Protein AF-0000000068151350 (afdb_homodimer)

Nearest PDB structures (foldseek):
  1h6d-assembly3_I  TM=7.792E-01  e=6.319E-24  Zymomonas mobilis
  1rye-assembly1_B  TM=7.678E-01  e=3.504E-24  Zymomonas mobilis
  6ktk-assembly1_A  TM=7.685E-01  e=1.442E-23  Paracoccus laeviglucosivorans
  5yab-assembly1_A  TM=7.706E-01  e=2.927E-23  Paracoccus laeviglucosivorans
  1evj-assembly2_B  TM=7.849E-01  e=7.086E-23  Zymomonas mobilis

Foldseek 3Di:
DPLPAFEEEEEDQPPCRLPLVAQPCCVPPVSRHDHQEYEDLQPQLRVLSCVSSVDPHYYHNDLLVVCVPRVGQEYEYDDFQACQLVSLLSNLVSPHAYEYEPLNHFALVSLVSNVVSCVVSVHFYFYPLLLCQFPVLVVLLVCVVVCLAPQFAEKEKEFEAAQQQLLQCLQFPNLACSGQVACLFGVCLSVLLSVCLSNLFFWFWKAKAFAADDFAQNDDDADAFLVPDPCVVPDPHRDDQVVDVVSCSNAVVSCVVVVTHSRGGRHHNNRDHTQWMWMWIATPVNYIYTYIYHRHHQFGWMWMKTHHPWWIKIWTDGDDHPDDDDQWTWIWTATHPCVPHDRIDIDTGGFDDDPNSCSSVSSSCQVRPPPRDDPSPSTGTSLSSSSSSLNSNQHVVNNVPVDMDTSCVSPVVCVPVVNDRPVVVVVVVVVVD/DPLPAFEEEEEDQPPCRLPLVAQPCCVPPVSRHDHQEYEDLQPQLRVLSCVSSVHPHYYHNDLLVVCVPRVGQEYEYDDFQACQLVSLLSCLVSPHAYEYEPLNHFALVSLVSNVVSCVVSVHFYFYPLLLCQFPVLVVLLVCVVVCLAPQFAEKEKEFEAAQQQLLQCLQFPNLACSGQVACLFGVCLSVLLSVCLSNLFFWFWKAKAFAADDFAQNDDDADAFLVPDPCVVPDPHRDDQVVDVVSCSNAVVSCVVVVGHSRGGRHHNNRDHTQWMWMWIATPVNYIYTYIYHRHHQFGFMWMKTHHPWWIKIWTDGDDHPDDDDQWTWIWTATHPCVPHDRIDIDTGGFDDDPSSCSSVSSSCQVRPPPRDDPSPSTGTSLSSSSSSLNSNQHVVNNVPVDMDTSCVSPVVCPPVVNDRPVVVVVVVVVVD

Structure (mmCIF, N/CA/C/O backbone):
data_AF-0000000068151350-model_v1
#
loop_
_entity.id
_entity.type
_entity.pdbx_description
1 polymer Oxidoreductase
#
loop_
_atom_site.group_PDB
_atom_site.id
_atom_site.type_symbol
_atom_site.label_atom_id
_atom_site.label_alt_id
_atom_site.label_comp_id
_atom_site.label_asym_id
_atom_site.label_entity_id
_atom_site.label_seq_id
_atom_site.pdbx_PDB_ins_code
_atom_site.Cartn_x
_atom_site.Cartn_y
_atom_site.Cartn_z
_atom_site.occupancy
_atom_site.B_iso_or_equiv
_atom_site.auth_seq_id
_atom_site.auth_comp_id
_atom_site.auth_asym_id
_atom_site.auth_atom_id
_atom_site.pdbx_PDB_model_num
ATOM 1 N N . MET A 1 1 ? 21.594 43.969 28.047 1 34.5 1 MET A N 1
ATOM 2 C CA . MET A 1 1 ? 21.594 43.25 26.781 1 34.5 1 MET A CA 1
ATOM 3 C C . MET A 1 1 ? 20.219 43.281 26.125 1 34.5 1 MET A C 1
ATOM 5 O O . MET A 1 1 ? 19.203 42.969 26.75 1 34.5 1 MET A O 1
ATOM 9 N N . MET A 1 2 ? 19.781 44.219 25.438 1 43.22 2 MET A N 1
ATOM 10 C CA . MET A 1 2 ? 18.484 44.625 24.906 1 43.22 2 MET A CA 1
ATOM 11 C C . MET A 1 2 ? 17.719 43.406 24.359 1 43.22 2 MET A C 1
ATOM 13 O O . MET A 1 2 ? 18.234 42.688 23.516 1 43.22 2 MET A O 1
ATOM 17 N N . ASP A 1 3 ? 16.938 42.656 25.141 1 55.06 3 ASP A N 1
ATOM 18 C CA . ASP A 1 3 ? 16.297 41.344 25.109 1 55.06 3 ASP A CA 1
ATOM 19 C C . ASP A 1 3 ? 15.5 41.156 23.828 1 55.06 3 ASP A C 1
ATOM 21 O O . ASP A 1 3 ? 14.516 41.875 23.578 1 55.06 3 ASP A O 1
ATOM 25 N N . ASN A 1 4 ? 16.125 41.062 22.641 1 80.5 4 ASN A N 1
ATOM 26 C CA . ASN A 1 4 ? 15.594 41.156 21.297 1 80.5 4 ASN A CA 1
ATOM 27 C C . ASN A 1 4 ? 14.633 40 20.984 1 80.5 4 ASN A C 1
ATOM 29 O O . ASN A 1 4 ? 15.008 39.031 20.312 1 80.5 4 ASN A O 1
ATOM 33 N N . LYS A 1 5 ? 13.398 40.125 21.641 1 93.81 5 LYS A N 1
ATOM 34 C CA . LYS A 1 5 ? 12.344 39.156 21.391 1 93.81 5 LYS A CA 1
ATOM 35 C C . LYS A 1 5 ? 11.727 39.344 20 1 93.81 5 LYS A C 1
ATOM 37 O O . LYS A 1 5 ? 11.586 40.5 19.547 1 93.81 5 LYS A O 1
ATOM 42 N N . ARG A 1 6 ? 11.438 38.312 19.438 1 96.31 6 ARG A N 1
ATOM 43 C CA . ARG A 1 6 ? 10.703 38.375 18.172 1 96.31 6 ARG A CA 1
ATOM 44 C C . ARG A 1 6 ? 9.242 38.75 18.406 1 96.31 6 ARG A C 1
ATOM 46 O O . ARG A 1 6 ? 8.516 38.031 19.094 1 96.31 6 ARG A O 1
ATOM 53 N N . ARG A 1 7 ? 8.82 39.906 17.906 1 98 7 ARG A N 1
ATOM 54 C CA . ARG A 1 7 ? 7.434 40.344 18.031 1 98 7 ARG A CA 1
ATOM 55 C C . ARG A 1 7 ? 6.539 39.656 17.016 1 98 7 ARG A C 1
ATOM 57 O O . ARG A 1 7 ? 6.699 39.812 15.805 1 98 7 ARG A O 1
ATOM 64 N N . PHE A 1 8 ? 5.574 38.812 17.562 1 98.5 8 PHE A N 1
ATOM 65 C CA . PHE A 1 8 ? 4.773 38.094 16.594 1 98.5 8 PHE A CA 1
ATOM 66 C C . PHE A 1 8 ? 3.287 38.344 16.797 1 98.5 8 PHE A C 1
ATOM 68 O O . PHE A 1 8 ? 2.863 38.688 17.906 1 98.5 8 PHE A O 1
ATOM 75 N N . ALA A 1 9 ? 2.48 38.25 15.719 1 98.88 9 ALA A N 1
ATOM 76 C CA . ALA A 1 9 ? 1.021 38.281 15.727 1 98.88 9 ALA A CA 1
ATOM 77 C C . ALA A 1 9 ? 0.454 36.906 15.414 1 98.88 9 ALA A C 1
ATOM 79 O O . ALA A 1 9 ? 1.006 36.156 14.586 1 98.88 9 ALA A O 1
ATOM 80 N N . LEU A 1 10 ? -0.615 36.562 16.094 1 98.81 10 LEU A N 1
ATOM 81 C CA . LEU A 1 10 ? -1.312 35.312 15.906 1 98.81 10 LEU A CA 1
ATOM 82 C C . LEU A 1 10 ? -2.615 35.5 15.141 1 98.81 10 LEU A C 1
ATOM 84 O O . LEU A 1 10 ? -3.48 36.281 15.578 1 98.81 10 LEU A O 1
ATOM 88 N N . VAL A 1 11 ? -2.709 34.875 13.984 1 98.88 11 VAL A N 1
ATOM 89 C CA . VAL A 1 11 ? -3.926 34.969 13.188 1 98.88 11 VAL A CA 1
ATOM 90 C C . VAL A 1 11 ? -4.664 33.625 13.195 1 98.88 11 VAL A C 1
ATOM 92 O O . VAL A 1 11 ? -4.188 32.656 12.617 1 98.88 11 VAL A O 1
ATOM 95 N N . GLY A 1 12 ? -5.855 33.625 13.695 1 98.56 12 GLY A N 1
ATOM 96 C CA . GLY A 1 12 ? -6.617 32.406 13.906 1 98.56 12 GLY A CA 1
ATOM 97 C C . GLY A 1 12 ? -6.469 31.828 15.305 1 98.56 12 GLY A C 1
ATOM 98 O O . GLY A 1 12 ? -5.363 31.5 15.727 1 98.56 12 GLY A O 1
ATOM 99 N N . THR A 1 13 ? -7.609 31.75 15.984 1 98.06 13 THR A N 1
ATOM 100 C CA . THR A 1 13 ? -7.57 31.344 17.375 1 98.06 13 THR A CA 1
ATOM 101 C C . THR A 1 13 ? -8.438 30.109 17.609 1 98.06 13 THR A C 1
ATOM 103 O O . THR A 1 13 ? -9.18 30.031 18.594 1 98.06 13 THR A 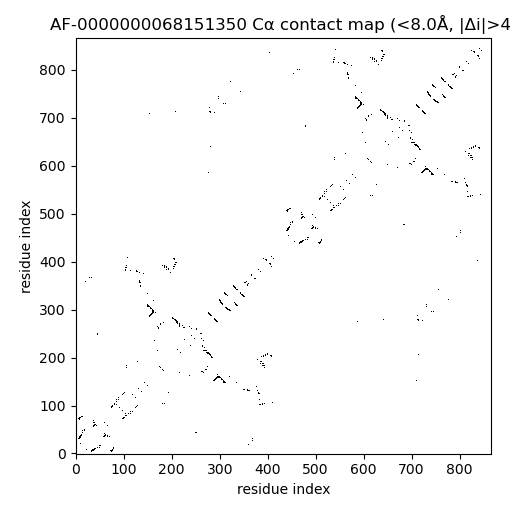O 1
ATOM 106 N N . GLY A 1 14 ? -8.445 29.203 16.562 1 96.62 14 GLY A N 1
ATOM 107 C CA . GLY A 1 14 ? -8.938 27.859 16.828 1 96.62 14 GLY A CA 1
ATOM 108 C C . GLY A 1 14 ? -8.031 27.062 17.75 1 96.62 14 GLY A C 1
ATOM 109 O O . GLY A 1 14 ? -7.242 27.641 18.5 1 96.62 14 GLY A O 1
ATOM 110 N N . ASN A 1 15 ? -8.234 25.797 17.75 1 94.81 15 ASN A N 1
ATOM 111 C CA . ASN A 1 15 ? -7.488 24.922 18.656 1 94.81 15 ASN A CA 1
ATOM 112 C C . ASN A 1 15 ? -5.98 25.109 18.5 1 94.81 15 ASN A C 1
ATOM 114 O O . ASN A 1 15 ? -5.277 25.344 19.484 1 94.81 15 ASN A O 1
ATOM 118 N N . ARG A 1 16 ? -5.449 25.078 17.344 1 95.19 16 ARG A N 1
ATOM 119 C CA . ARG A 1 16 ? -4.02 25.172 17.078 1 95.19 16 ARG A CA 1
ATOM 120 C C . ARG A 1 16 ? -3.467 26.531 17.469 1 95.19 16 ARG A C 1
ATOM 122 O O . ARG A 1 16 ? -2.387 26.625 18.047 1 95.19 16 ARG A O 1
ATOM 129 N N . GLY A 1 17 ? -4.137 27.578 17.078 1 98 17 GLY A N 1
ATOM 130 C CA . GLY A 1 17 ? -3.701 28.922 17.422 1 98 17 GLY A CA 1
ATOM 131 C C . GLY A 1 17 ? -3.648 29.172 18.922 1 98 17 GLY A C 1
ATOM 132 O O . GLY A 1 17 ? -2.674 29.719 19.438 1 98 17 GLY A O 1
ATOM 133 N N . THR A 1 18 ? -4.629 28.672 19.625 1 98.31 18 THR A N 1
ATOM 134 C CA . THR A 1 18 ? -4.762 28.922 21.062 1 98.31 18 THR A CA 1
ATOM 135 C C . THR A 1 18 ? -3.75 28.094 21.844 1 98.31 18 THR A C 1
ATOM 137 O O . THR A 1 18 ? -3.152 28.578 22.797 1 98.31 18 THR A O 1
ATOM 140 N N . THR A 1 19 ? -3.529 26.891 21.375 1 97 19 THR A N 1
ATOM 141 C CA . THR A 1 19 ? -2.697 25.984 22.156 1 97 19 THR A CA 1
ATOM 142 C C . THR A 1 19 ? -1.248 26.031 21.672 1 97 19 THR A C 1
ATOM 144 O O . THR A 1 19 ? -0.438 26.797 22.203 1 97 19 THR A O 1
ATOM 147 N N . MET A 1 20 ? -0.954 25.5 20.547 1 96.38 20 MET A N 1
ATOM 148 C CA . MET A 1 20 ? 0.39 25.297 20.016 1 96.38 20 MET A CA 1
ATOM 149 C C . MET A 1 20 ? 1.11 26.625 19.828 1 96.38 20 MET A C 1
ATOM 151 O O . MET A 1 20 ? 2.252 26.781 20.266 1 96.38 20 MET A O 1
ATOM 155 N N . TRP A 1 21 ? 0.47 27.609 19.266 1 97.94 21 TRP A N 1
ATOM 156 C CA . TRP A 1 21 ? 1.151 28.828 18.844 1 97.94 21 TRP A CA 1
ATOM 157 C C . TRP A 1 21 ? 0.816 29.984 19.781 1 97.94 21 TRP A C 1
ATOM 159 O O . TRP A 1 21 ? 1.338 31.094 19.625 1 97.94 21 TRP A O 1
ATOM 169 N N . GLY A 1 22 ? -0.105 29.734 20.734 1 98.06 22 GLY A N 1
ATOM 170 C CA . GLY A 1 22 ? -0.43 30.719 21.766 1 98.06 22 GLY A CA 1
ATOM 171 C C . GLY A 1 22 ? 0.112 30.359 23.141 1 98.06 22 GLY A C 1
ATOM 172 O O . GLY A 1 22 ? 1.216 30.766 23.5 1 98.06 22 GLY A O 1
ATOM 173 N N . ARG A 1 23 ? -0.713 29.547 23.828 1 97.5 23 ARG A N 1
ATOM 174 C CA . ARG A 1 23 ? -0.45 29.219 25.219 1 97.5 23 ARG A CA 1
ATOM 175 C C . ARG A 1 23 ? 0.895 28.5 25.359 1 97.5 23 ARG A C 1
ATOM 177 O O . ARG A 1 23 ? 1.731 28.922 26.172 1 97.5 23 ARG A O 1
ATOM 184 N N . ASP A 1 24 ? 1.111 27.5 24.594 1 96.25 24 ASP A N 1
ATOM 185 C CA . ASP A 1 24 ? 2.309 26.672 24.734 1 96.25 24 ASP A CA 1
ATOM 186 C C . ASP A 1 24 ? 3.557 27.438 24.297 1 96.25 24 ASP A C 1
ATOM 188 O O . ASP A 1 24 ? 4.605 27.328 24.938 1 96.25 24 ASP A O 1
ATOM 192 N N . LEU A 1 25 ? 3.482 28.219 23.219 1 96.75 25 LEU A N 1
ATOM 193 C CA . LEU A 1 25 ? 4.617 29.016 22.75 1 96.75 25 LEU A CA 1
ATOM 194 C C . LEU A 1 25 ? 5.023 30.047 23.781 1 96.75 25 LEU A C 1
ATOM 196 O O . LEU A 1 25 ? 6.203 30.172 24.125 1 96.75 25 LEU A O 1
ATOM 200 N N . LEU A 1 26 ? 4.078 30.781 24.312 1 96.69 26 LEU A N 1
ATOM 201 C CA . LEU A 1 26 ? 4.383 31.828 25.297 1 96.69 26 LEU A CA 1
ATOM 202 C C . LEU A 1 26 ? 4.938 31.219 26.578 1 96.69 26 LEU A C 1
ATOM 204 O O . LEU A 1 26 ? 5.816 31.812 27.219 1 96.69 26 LEU A O 1
ATOM 208 N N . ALA A 1 27 ? 4.434 30.109 26.922 1 94.62 27 ALA A N 1
ATOM 209 C CA . ALA A 1 27 ? 4.879 29.453 28.156 1 94.62 27 ALA A CA 1
ATOM 210 C C . ALA A 1 27 ? 6.32 28.969 28.031 1 94.62 27 ALA A C 1
ATOM 212 O O . ALA A 1 27 ? 7.113 29.109 28.953 1 94.62 27 ALA A O 1
ATOM 213 N N . GLY A 1 28 ? 6.656 28.469 26.953 1 93.69 28 GLY A N 1
ATOM 214 C CA . GLY A 1 28 ? 7.941 27.797 26.828 1 93.69 28 GLY A CA 1
ATOM 215 C C . GLY A 1 28 ? 9.023 28.703 26.25 1 93.69 28 GLY A C 1
ATOM 216 O O . GLY A 1 28 ? 10.211 28.484 26.5 1 93.69 28 GLY A O 1
ATOM 217 N N . TRP A 1 29 ? 8.648 29.703 25.516 1 95.62 29 TRP A N 1
ATOM 218 C CA . TRP A 1 29 ? 9.625 30.516 24.797 1 95.62 29 TRP A CA 1
ATOM 219 C C . TRP A 1 29 ? 9.461 32 25.125 1 95.62 29 TRP A C 1
ATOM 221 O O . TRP A 1 29 ? 9.711 32.875 24.281 1 95.62 29 TRP A O 1
ATOM 231 N N . ARG A 1 30 ? 9.117 32.344 26.266 1 92.38 30 ARG A N 1
ATOM 232 C CA . ARG A 1 30 ? 8.781 33.688 26.719 1 92.38 30 ARG A CA 1
ATOM 233 C C . ARG A 1 30 ? 9.961 34.625 26.531 1 92.38 30 ARG A C 1
ATOM 235 O O . ARG A 1 30 ? 9.773 35.812 26.297 1 92.38 30 ARG A O 1
ATOM 242 N N . GLY A 1 31 ? 11.102 34.094 26.641 1 94.62 31 GLY A N 1
ATOM 243 C CA . GLY A 1 31 ? 12.281 34.938 26.516 1 94.62 31 GLY A CA 1
ATOM 244 C C . GLY A 1 31 ? 12.641 35.219 25.062 1 94.62 31 GLY A C 1
ATOM 245 O O . GLY A 1 31 ? 13.453 36.125 24.781 1 94.62 31 GLY A O 1
ATOM 246 N N . LEU A 1 32 ? 11.938 34.562 24.141 1 96.06 32 LEU A N 1
ATOM 247 C CA . LEU A 1 32 ? 12.359 34.656 22.75 1 96.06 32 LEU A CA 1
ATOM 248 C C . LEU A 1 32 ? 11.281 35.312 21.891 1 96.06 32 LEU A C 1
ATOM 250 O O . LEU A 1 32 ? 11.562 35.781 20.781 1 96.06 32 LEU A O 1
ATOM 254 N N . VAL A 1 33 ? 10.039 35.344 22.453 1 97.25 33 VAL A N 1
ATOM 255 C CA . VAL A 1 33 ? 8.953 35.875 21.625 1 97.25 33 VAL A CA 1
ATOM 256 C C . VAL A 1 33 ? 8.078 36.812 22.453 1 97.25 33 VAL A C 1
ATOM 258 O O . VAL A 1 33 ? 8.078 36.75 23.688 1 97.25 33 VAL A O 1
ATOM 261 N N . ASP A 1 34 ? 7.395 37.688 21.766 1 97.31 34 ASP A N 1
ATOM 262 C CA . ASP A 1 34 ? 6.41 38.594 22.328 1 97.31 34 ASP A CA 1
ATOM 263 C C . ASP A 1 34 ? 5.148 38.656 21.469 1 97.31 34 ASP A C 1
ATOM 265 O O . ASP A 1 34 ? 5.199 39.094 20.312 1 97.31 34 ASP A O 1
ATOM 269 N N . LEU A 1 35 ? 4.047 38.156 22.031 1 98.44 35 LEU A N 1
ATOM 270 C CA . LEU A 1 35 ? 2.775 38.219 21.312 1 98.44 35 LEU A CA 1
ATOM 271 C C . LEU A 1 35 ? 2.205 39.625 21.359 1 98.44 35 LEU A C 1
ATOM 273 O O . LEU A 1 35 ? 1.771 40.094 22.406 1 98.44 35 LEU A O 1
ATOM 277 N N . VAL A 1 36 ? 2.096 40.25 20.156 1 98.25 36 VAL A N 1
ATOM 278 C CA . VAL A 1 36 ? 1.796 41.656 20.156 1 98.25 36 VAL A CA 1
ATOM 279 C C . VAL A 1 36 ? 0.382 41.906 19.641 1 98.25 36 VAL A C 1
ATOM 281 O O . VAL A 1 36 ? -0.171 43 19.797 1 98.25 36 VAL A O 1
ATOM 284 N N . ALA A 1 37 ? -0.208 40.844 19.031 1 98.75 37 ALA A N 1
ATOM 285 C CA . ALA A 1 37 ? -1.566 40.969 18.516 1 98.75 37 ALA A CA 1
ATOM 286 C C . ALA A 1 37 ? -2.193 39.625 18.234 1 98.75 37 ALA A C 1
ATOM 288 O O . ALA A 1 37 ? -1.488 38.656 17.906 1 98.75 37 ALA A O 1
ATOM 289 N N . ILE A 1 38 ? -3.482 39.562 18.406 1 98.75 38 ILE A N 1
ATOM 290 C CA . ILE A 1 38 ? -4.309 38.438 18 1 98.75 38 ILE A CA 1
ATOM 291 C C . ILE A 1 38 ? -5.363 38.875 17 1 98.75 38 ILE A C 1
ATOM 293 O O . ILE A 1 38 ? -6.02 39.906 17.188 1 98.75 38 ILE A O 1
ATOM 297 N N . ALA A 1 39 ? -5.453 38.188 15.922 1 98.62 39 ALA A N 1
ATOM 298 C CA . ALA A 1 39 ? -6.492 38.5 14.945 1 98.62 39 ALA A CA 1
ATOM 299 C C . ALA A 1 39 ? -7.402 37.312 14.711 1 98.62 39 ALA A C 1
ATOM 301 O O . ALA A 1 39 ? -6.926 36.188 14.547 1 98.62 39 ALA A O 1
ATOM 302 N N . ASP A 1 40 ? -8.68 37.5 14.758 1 98.25 40 ASP A N 1
ATOM 303 C CA . ASP A 1 40 ? -9.711 36.5 14.461 1 98.25 40 ASP A CA 1
ATOM 304 C C . ASP A 1 40 ? -11.008 37.188 14.008 1 98.25 40 ASP A C 1
ATOM 306 O O . ASP A 1 40 ? -11.352 38.25 14.492 1 98.25 40 ASP A O 1
ATOM 310 N N . THR A 1 41 ? -11.711 36.469 13.055 1 97.44 41 THR A N 1
ATOM 311 C CA . THR A 1 41 ? -12.953 37.062 12.562 1 97.44 41 THR A CA 1
ATOM 312 C C . THR A 1 41 ? -14.07 36.906 13.594 1 97.44 41 THR A C 1
ATOM 314 O O . THR A 1 41 ? -15.102 37.562 13.508 1 97.44 41 THR A O 1
ATOM 317 N N . ASN A 1 42 ? -13.93 35.969 14.516 1 98.19 42 ASN A N 1
ATOM 318 C CA . ASN A 1 42 ? -14.852 35.781 15.625 1 98.19 42 ASN A CA 1
ATOM 319 C C . ASN A 1 42 ? -14.328 36.406 16.906 1 98.19 42 ASN A C 1
ATOM 321 O O . ASN A 1 42 ? -13.484 35.844 17.594 1 98.19 42 ASN A O 1
ATOM 325 N N . ALA A 1 43 ? -14.883 37.531 17.281 1 97.12 43 ALA A N 1
ATOM 326 C CA . ALA A 1 43 ? -14.383 38.312 18.406 1 97.12 43 ALA A CA 1
ATOM 327 C C . ALA A 1 43 ? -14.492 37.562 19.703 1 97.12 43 ALA A C 1
ATOM 329 O O . ALA A 1 43 ? -13.625 37.656 20.578 1 97.12 43 ALA A O 1
ATOM 330 N N . LEU A 1 44 ? -15.586 36.844 19.828 1 98.25 44 LEU A N 1
ATOM 331 C CA . LEU A 1 44 ? -15.781 36.094 21.062 1 98.25 44 LEU A CA 1
ATOM 332 C C . LEU A 1 44 ? -14.758 34.969 21.172 1 98.25 44 LEU A C 1
ATOM 334 O O . LEU A 1 44 ? -14.211 34.719 22.25 1 98.25 44 LEU A O 1
ATOM 338 N N . ARG A 1 45 ? -14.469 34.25 20.109 1 98.38 45 ARG A N 1
ATOM 339 C CA . ARG A 1 45 ? -13.445 33.188 20.109 1 98.38 45 ARG A CA 1
ATOM 340 C C . ARG A 1 45 ? -12.07 33.781 20.422 1 98.38 45 ARG A C 1
ATOM 342 O O . ARG A 1 45 ? -11.305 33.188 21.188 1 98.38 45 ARG A O 1
ATOM 349 N N . ALA A 1 46 ? -11.781 34.906 19.844 1 98.5 46 ALA A N 1
ATOM 350 C CA . ALA A 1 46 ? -10.508 35.562 20.078 1 98.5 46 ALA A CA 1
ATOM 351 C C . ALA A 1 46 ? -10.336 35.938 21.562 1 98.5 46 ALA A C 1
ATOM 353 O O . ALA A 1 46 ? -9.258 35.781 22.125 1 98.5 46 ALA A O 1
ATOM 354 N N . GLU A 1 47 ? -11.391 36.406 22.109 1 98.25 47 GLU A N 1
ATOM 355 C CA . GLU A 1 47 ? -11.344 36.781 23.516 1 98.25 47 GLU A CA 1
ATOM 356 C C . GLU A 1 47 ? -11.141 35.562 24.422 1 98.25 47 GLU A C 1
ATOM 358 O O . GLU A 1 47 ? -10.414 35.656 25.406 1 98.25 47 GLU A O 1
ATOM 363 N N . ARG A 1 48 ? -11.914 34.531 24.141 1 98.38 48 ARG A N 1
ATOM 364 C CA . ARG A 1 48 ? -11.742 33.312 24.891 1 98.38 48 ARG A CA 1
ATOM 365 C C . ARG A 1 48 ? -10.312 32.781 24.766 1 98.38 48 ARG A C 1
ATOM 367 O O . ARG A 1 48 ? -9.719 32.344 25.766 1 98.38 48 ARG A O 1
ATOM 374 N N . ALA A 1 49 ? -9.781 32.844 23.547 1 98.5 49 ALA A N 1
ATOM 375 C CA . ALA A 1 49 ? -8.414 32.406 23.297 1 98.5 49 ALA A CA 1
ATOM 376 C C . ALA A 1 49 ? -7.414 33.281 24.062 1 98.5 49 ALA A C 1
ATOM 378 O O . ALA A 1 49 ? -6.469 32.75 24.656 1 98.5 49 ALA A O 1
ATOM 379 N N . ARG A 1 50 ? -7.586 34.562 24 1 98.5 50 ARG A N 1
ATOM 380 C CA . ARG A 1 50 ? -6.711 35.469 24.703 1 98.5 50 ARG A CA 1
ATOM 381 C C . ARG A 1 50 ? -6.621 35.125 26.188 1 98.5 50 ARG A C 1
ATOM 383 O O . ARG A 1 50 ? -5.535 35.125 26.766 1 98.5 50 ARG A O 1
ATOM 390 N N . THR A 1 51 ? -7.762 34.812 26.781 1 98.06 51 THR A N 1
ATOM 391 C CA . THR A 1 51 ? -7.824 34.438 28.188 1 98.06 51 THR A CA 1
ATOM 392 C C . THR A 1 51 ? -7.047 33.125 28.422 1 98.06 51 THR A C 1
ATOM 394 O O . THR A 1 51 ? -6.266 33.031 29.375 1 98.06 51 THR A O 1
ATOM 397 N N . MET A 1 52 ? -7.215 32.25 27.578 1 97.94 52 MET A N 1
ATOM 398 C CA . MET A 1 52 ? -6.562 30.938 27.734 1 97.94 52 MET A CA 1
ATOM 399 C C . MET A 1 52 ? -5.059 31.062 27.516 1 97.94 52 MET A C 1
ATOM 401 O O . MET A 1 52 ? -4.277 30.328 28.141 1 97.94 52 MET A O 1
ATOM 405 N N . ILE A 1 53 ? -4.66 31.953 26.609 1 98.06 53 ILE A N 1
ATOM 406 C CA . ILE A 1 53 ? -3.248 32.188 26.312 1 98.06 53 ILE A CA 1
ATOM 407 C C . ILE A 1 53 ? -2.609 33 27.438 1 98.06 53 ILE A C 1
ATOM 409 O O . ILE A 1 53 ? -1.384 33 27.578 1 98.06 53 ILE A O 1
ATOM 413 N N . ALA A 1 54 ? -3.393 33.625 28.297 1 96.88 54 ALA A N 1
ATOM 414 C CA . ALA A 1 54 ? -2.961 34.469 29.406 1 96.88 54 ALA A CA 1
ATOM 415 C C . ALA A 1 54 ? -2.115 35.656 28.891 1 96.88 54 ALA A C 1
ATOM 417 O O . ALA A 1 54 ? -0.997 35.844 29.375 1 96.88 54 ALA A O 1
ATOM 418 N N . THR A 1 55 ? -2.686 36.375 27.984 1 97.56 55 THR A N 1
ATOM 419 C CA . THR A 1 55 ? -2.014 37.531 27.391 1 97.56 55 THR A CA 1
ATOM 420 C C . THR A 1 55 ? -2.947 38.719 27.344 1 97.56 55 THR A C 1
ATOM 422 O O . THR A 1 55 ? -4.164 38.594 27.453 1 97.56 55 THR A O 1
ATOM 425 N N . ASN A 1 56 ? -2.355 39.875 27.266 1 97.12 56 ASN A N 1
ATOM 426 C CA . ASN A 1 56 ? -3.123 41.094 27.109 1 97.12 56 ASN A CA 1
ATOM 427 C C . ASN A 1 56 ? -2.99 41.656 25.688 1 97.12 56 ASN A C 1
ATOM 429 O O . ASN A 1 56 ? -3.363 42.812 25.438 1 97.12 56 ASN A O 1
ATOM 433 N N . ALA A 1 57 ? -2.438 40.875 24.828 1 98.06 57 ALA A N 1
ATOM 434 C CA . ALA A 1 57 ? -2.295 41.312 23.438 1 98.06 57 ALA A CA 1
ATOM 435 C C . ALA A 1 57 ? -3.637 41.781 22.875 1 98.06 57 ALA A C 1
ATOM 437 O O . ALA A 1 57 ? -4.668 41.156 23.125 1 98.06 57 ALA A O 1
ATOM 438 N N . PRO A 1 58 ? -3.666 42.906 22.172 1 98.44 58 PRO A N 1
ATOM 439 C CA . PRO A 1 58 ? -4.93 43.375 21.609 1 98.44 58 PRO A CA 1
ATOM 440 C C . PRO A 1 58 ? -5.508 42.438 20.562 1 98.44 58 PRO A C 1
ATOM 442 O O . PRO A 1 58 ? -4.754 41.75 19.844 1 98.44 58 PRO A O 1
ATOM 445 N N . VAL A 1 59 ? -6.859 42.438 20.484 1 98.38 59 VAL A N 1
ATOM 446 C CA . VAL A 1 59 ? -7.59 41.594 19.531 1 98.38 59 VAL A CA 1
ATOM 447 C C . VAL A 1 59 ? -8.062 42.438 18.359 1 98.38 59 VAL A C 1
ATOM 449 O O . VAL A 1 59 ? -8.555 43.562 18.547 1 98.38 59 VAL A O 1
ATOM 452 N N . TYR A 1 60 ? -7.844 41.938 17.172 1 98.44 60 TYR A N 1
ATOM 453 C CA . TYR A 1 60 ? -8.266 42.594 15.945 1 98.44 60 TYR A CA 1
ATOM 454 C C . TYR A 1 60 ? -9.234 41.719 15.164 1 98.44 60 TYR A C 1
ATOM 456 O O . TYR A 1 60 ? -9.055 40.5 15.094 1 98.44 60 TYR A O 1
ATOM 464 N N . GLY A 1 61 ? -10.266 42.281 14.516 1 96.88 61 GLY A N 1
ATOM 465 C CA . GLY A 1 61 ? -11.164 41.562 13.625 1 96.88 61 GLY A CA 1
ATOM 466 C C . GLY A 1 61 ? -10.695 41.562 12.188 1 96.88 61 GLY A C 1
ATOM 467 O O . GLY A 1 61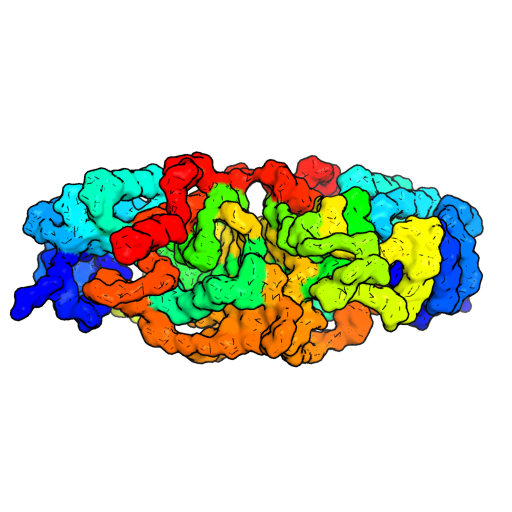 ? -11.234 40.812 11.359 1 96.88 61 GLY A O 1
ATOM 468 N N . ASN A 1 62 ? -9.672 42.344 12.031 1 94.31 62 ASN A N 1
ATOM 469 C CA . ASN A 1 62 ? -9.156 42.594 10.688 1 94.31 62 ASN A CA 1
ATOM 470 C C . ASN A 1 62 ? -7.637 42.469 10.633 1 94.31 62 ASN A C 1
ATOM 472 O O . ASN A 1 62 ? -6.93 43.156 11.375 1 94.31 62 ASN A O 1
ATOM 476 N N . VAL A 1 63 ? -7.168 41.656 9.688 1 98.12 63 VAL A N 1
ATOM 477 C CA . VAL A 1 63 ? -5.738 41.375 9.602 1 98.12 63 VAL A CA 1
ATOM 478 C C . VAL A 1 63 ? -4.992 42.625 9.141 1 98.12 63 VAL A C 1
ATOM 480 O O . VAL A 1 63 ? -3.91 42.906 9.648 1 98.12 63 VAL A O 1
ATOM 483 N N . ASP A 1 64 ? -5.531 43.375 8.203 1 97.94 64 ASP A N 1
ATOM 484 C CA . ASP A 1 64 ? -4.867 44.562 7.672 1 97.94 64 ASP A CA 1
ATOM 485 C C . ASP A 1 64 ? -4.68 45.594 8.758 1 97.94 64 ASP A C 1
ATOM 487 O O . ASP A 1 64 ? -3.619 46.219 8.852 1 97.94 64 ASP A O 1
ATOM 491 N N . ALA A 1 65 ? -5.742 45.812 9.516 1 98.19 65 ALA A N 1
ATOM 492 C CA . ALA A 1 65 ? -5.645 46.75 10.617 1 98.19 65 ALA A CA 1
ATOM 493 C C . ALA A 1 65 ? -4.574 46.312 11.617 1 98.19 65 ALA A C 1
ATOM 495 O O . ALA A 1 65 ? -3.795 47.156 12.094 1 98.19 65 ALA A O 1
ATOM 496 N N . MET A 1 66 ? -4.594 45.062 11.922 1 98.62 66 MET A N 1
ATOM 497 C CA . MET A 1 66 ? -3.6 44.5 12.844 1 98.62 66 MET A CA 1
ATOM 498 C C . MET A 1 66 ? -2.186 44.75 12.32 1 98.62 66 MET A C 1
ATOM 500 O O . MET A 1 66 ? -1.32 45.219 13.062 1 98.62 66 MET A O 1
ATOM 504 N N . LEU A 1 67 ? -1.891 44.469 11.055 1 98.75 67 LEU A N 1
ATOM 505 C CA . LEU A 1 67 ? -0.568 44.594 10.453 1 98.75 67 LEU A CA 1
ATOM 506 C C . LEU A 1 67 ? -0.119 46.062 10.438 1 98.75 67 LEU A C 1
ATOM 508 O O . LEU A 1 67 ? 1.036 46.375 10.758 1 98.75 67 LEU A O 1
ATOM 512 N N . ALA A 1 68 ? -1.009 46.938 10.078 1 98.19 68 ALA A N 1
ATOM 513 C CA . ALA A 1 68 ? -0.689 48.344 9.977 1 98.19 68 ALA A CA 1
ATOM 514 C C . ALA A 1 68 ? -0.341 48.938 11.344 1 98.19 68 ALA A C 1
ATOM 516 O O . ALA A 1 68 ? 0.574 49.75 11.461 1 98.19 68 ALA A O 1
ATOM 517 N N . GLU A 1 69 ? -1.038 48.531 12.312 1 98.31 69 GLU A N 1
ATOM 518 C CA . GLU A 1 69 ? -0.902 49.125 13.633 1 98.31 69 GLU A CA 1
ATOM 519 C C . GLU A 1 69 ? 0.276 48.531 14.398 1 98.31 69 GLU A C 1
ATOM 521 O O . GLU A 1 69 ? 1.014 49.25 15.078 1 98.31 69 GLU A O 1
ATOM 526 N N . THR A 1 70 ? 0.434 47.25 14.305 1 98.25 70 THR A N 1
ATOM 527 C CA . THR A 1 70 ? 1.374 46.562 15.195 1 98.25 70 THR A CA 1
ATOM 528 C C . THR A 1 70 ? 2.695 46.312 14.484 1 98.25 70 THR A C 1
ATOM 530 O O . THR A 1 70 ? 3.73 46.125 15.133 1 98.25 70 THR A O 1
ATOM 533 N N . ARG A 1 71 ? 2.752 46.188 13.148 1 98.12 71 ARG A N 1
ATOM 534 C CA . ARG A 1 71 ? 3.938 45.938 12.336 1 98.12 71 ARG A CA 1
ATOM 535 C C . ARG A 1 71 ? 4.785 44.844 12.945 1 98.12 71 ARG A C 1
ATOM 537 O O . ARG A 1 71 ? 5.969 45.031 13.234 1 98.12 71 ARG A O 1
ATOM 544 N N . PRO A 1 72 ? 4.242 43.656 13.133 1 98.62 72 PRO A N 1
ATOM 545 C CA . PRO A 1 72 ? 4.988 42.562 13.75 1 98.62 72 PRO A CA 1
ATOM 546 C C . PRO A 1 72 ? 6.148 42.094 12.875 1 98.62 72 PRO A C 1
ATOM 548 O O . PRO A 1 72 ? 6.156 42.312 11.672 1 98.62 72 PRO A O 1
ATOM 551 N N . ASP A 1 73 ? 7.172 41.406 13.539 1 98.06 73 ASP A N 1
ATOM 552 C CA . ASP A 1 73 ? 8.273 40.781 12.836 1 98.06 73 ASP A CA 1
ATOM 553 C C . ASP A 1 73 ? 7.82 39.469 12.188 1 98.06 73 ASP A C 1
ATOM 555 O O . ASP A 1 73 ? 8.414 39.031 11.203 1 98.06 73 ASP A O 1
ATOM 559 N N . LEU A 1 74 ? 6.867 38.844 12.82 1 98.69 74 LEU A N 1
ATOM 560 C CA . LEU A 1 74 ? 6.422 37.5 12.469 1 98.69 74 LEU A CA 1
ATOM 561 C C . LEU A 1 74 ? 4.906 37.375 12.594 1 98.69 74 LEU A C 1
ATOM 563 O O . LEU A 1 74 ? 4.316 37.875 13.555 1 98.69 74 LEU A O 1
ATOM 567 N N . VAL A 1 75 ? 4.285 36.812 11.594 1 98.88 75 VAL A N 1
ATOM 568 C CA . VAL A 1 75 ? 2.875 36.438 11.672 1 98.88 75 VAL A CA 1
ATOM 569 C C . VAL A 1 75 ? 2.729 34.906 11.656 1 98.88 75 VAL A C 1
ATOM 571 O O . VAL A 1 75 ? 3.303 34.25 10.805 1 98.88 75 VAL A O 1
ATOM 574 N N . ILE A 1 76 ? 2.021 34.375 12.641 1 98.88 76 ILE A N 1
ATOM 575 C CA . ILE A 1 76 ? 1.703 32.938 12.68 1 98.88 76 ILE A CA 1
ATOM 576 C C . ILE A 1 76 ? 0.25 32.719 12.258 1 98.88 76 ILE A C 1
ATOM 578 O O . ILE A 1 76 ? -0.668 33.25 12.891 1 98.88 76 ILE A O 1
ATOM 582 N N . VAL A 1 77 ? 0.074 31.953 11.203 1 98.94 77 VAL A N 1
ATOM 583 C CA . VAL A 1 77 ? -1.233 31.797 10.57 1 98.94 77 VAL A CA 1
ATOM 584 C C . VAL A 1 77 ? -1.811 30.422 10.922 1 98.94 77 VAL A C 1
ATOM 586 O O . VAL A 1 77 ? -1.25 29.391 10.539 1 98.94 77 VAL A O 1
ATOM 589 N N . CYS A 1 78 ? -2.986 30.375 11.594 1 98.44 78 CYS A N 1
ATOM 590 C CA . CYS A 1 78 ? -3.65 29.156 12.055 1 98.44 78 CYS A CA 1
ATOM 591 C C . CYS A 1 78 ? -5.125 29.172 11.672 1 98.44 78 CYS A C 1
ATOM 593 O O . CYS A 1 78 ? -5.965 28.656 12.406 1 98.44 78 CYS A O 1
ATOM 595 N N . THR A 1 79 ? -5.523 29.797 10.547 1 98.19 79 THR A N 1
ATOM 596 C CA . THR A 1 79 ? -6.891 29.891 10.055 1 98.19 79 THR A CA 1
ATOM 597 C C . THR A 1 79 ? -7.23 28.688 9.172 1 98.19 79 THR A C 1
ATOM 599 O O . THR A 1 79 ? -6.402 27.797 8.984 1 98.19 79 THR A O 1
ATOM 602 N N . PRO A 1 80 ? -8.492 28.562 8.703 1 98 80 PRO A N 1
ATOM 603 C CA . PRO A 1 80 ? -8.805 27.484 7.754 1 98 80 PRO A CA 1
ATOM 604 C C . PRO A 1 80 ? -7.883 27.5 6.535 1 98 80 PRO A C 1
ATOM 606 O O . PRO A 1 80 ? -7.441 28.562 6.098 1 98 80 PRO A O 1
ATOM 609 N N . ASP A 1 81 ? -7.707 26.375 5.965 1 98.62 81 ASP A N 1
ATOM 610 C CA . ASP A 1 81 ? -6.672 26.141 4.965 1 98.62 81 ASP A CA 1
ATOM 611 C C . ASP A 1 81 ? -6.816 27.094 3.787 1 98.62 81 ASP A C 1
ATOM 613 O O . ASP A 1 81 ? -5.824 27.625 3.283 1 98.62 81 ASP A O 1
ATOM 617 N N . ASP A 1 82 ? -8.031 27.281 3.352 1 98.5 82 ASP A N 1
ATOM 618 C CA . ASP A 1 82 ? -8.297 28 2.115 1 98.5 82 ASP A CA 1
ATOM 619 C C . ASP A 1 82 ? -8.062 29.5 2.303 1 98.5 82 ASP A C 1
ATOM 621 O O . ASP A 1 82 ? -8.086 30.266 1.335 1 98.5 82 ASP A O 1
ATOM 625 N N . THR A 1 83 ? -7.738 29.969 3.523 1 98.38 83 THR A N 1
ATOM 626 C CA . THR A 1 83 ? -7.547 31.391 3.791 1 98.38 83 THR A CA 1
ATOM 627 C C . THR A 1 83 ? -6.062 31.719 3.947 1 98.38 83 THR A C 1
ATOM 629 O O . THR A 1 83 ? -5.68 32.875 3.994 1 98.38 83 THR A O 1
ATOM 632 N N . HIS A 1 84 ? -5.227 30.719 4.027 1 98.81 84 HIS A N 1
ATOM 633 C CA . HIS A 1 84 ? -3.816 30.906 4.348 1 98.81 84 HIS A CA 1
ATOM 634 C C . HIS A 1 84 ? -3.148 31.859 3.359 1 98.81 84 HIS A C 1
ATOM 636 O O . HIS A 1 84 ? -2.441 32.781 3.762 1 98.81 84 HIS A O 1
ATOM 642 N N . ASP A 1 85 ? -3.393 31.578 2.062 1 98.75 85 ASP A N 1
ATOM 643 C CA . ASP A 1 85 ? -2.656 32.312 1.028 1 98.75 85 ASP A CA 1
ATOM 644 C C . ASP A 1 85 ? -2.855 33.812 1.16 1 98.75 85 ASP A C 1
ATOM 646 O O . ASP A 1 85 ? -1.89 34.562 1.123 1 98.75 85 ASP A O 1
ATOM 650 N N . ASP A 1 86 ? -4.086 34.219 1.384 1 98.69 86 ASP A N 1
ATOM 651 C CA . ASP A 1 86 ? -4.398 35.625 1.486 1 98.69 86 ASP A CA 1
ATOM 652 C C . ASP A 1 86 ? -3.682 36.281 2.672 1 98.69 86 ASP A C 1
ATOM 654 O O . ASP A 1 86 ? -3.078 37.344 2.539 1 98.69 86 ASP A O 1
ATOM 658 N N . ILE A 1 87 ? -3.732 35.625 3.791 1 98.88 87 ILE A N 1
ATOM 659 C CA . ILE A 1 87 ? -3.135 36.156 5.016 1 98.88 87 ILE A CA 1
ATOM 660 C C . ILE A 1 87 ? -1.612 36.156 4.883 1 98.88 87 ILE A C 1
ATOM 662 O O . ILE A 1 87 ? -0.957 37.125 5.246 1 98.88 87 ILE A O 1
ATOM 666 N N . VAL A 1 88 ? -1.047 35.094 4.383 1 98.94 88 VAL A N 1
ATOM 667 C CA . VAL A 1 88 ? 0.396 34.938 4.215 1 98.94 88 VAL A CA 1
ATOM 668 C C . VAL A 1 88 ? 0.913 36.062 3.297 1 98.94 88 VAL A C 1
ATOM 670 O O . VAL A 1 88 ? 1.884 36.75 3.623 1 98.94 88 VAL A O 1
ATOM 673 N N . VAL A 1 89 ? 0.268 36.25 2.172 1 98.88 89 VAL A N 1
ATOM 674 C CA . VAL A 1 89 ? 0.705 37.25 1.195 1 98.88 89 VAL A CA 1
ATOM 675 C C . VAL A 1 89 ? 0.662 38.656 1.817 1 98.88 89 VAL A C 1
ATOM 677 O O . VAL A 1 89 ? 1.622 39.406 1.708 1 98.88 89 VAL A O 1
ATOM 680 N N . ARG A 1 90 ? -0.401 39 2.512 1 98.81 90 ARG A N 1
ATOM 681 C CA . ARG A 1 90 ? -0.542 40.281 3.148 1 98.81 90 ARG A CA 1
ATOM 682 C C . ARG A 1 90 ? 0.539 40.5 4.203 1 98.81 90 ARG A C 1
ATOM 684 O O . ARG A 1 90 ? 1.087 41.594 4.328 1 98.81 90 ARG A O 1
ATOM 691 N N . ALA A 1 91 ? 0.774 39.438 4.977 1 98.88 91 ALA A N 1
ATOM 692 C CA . ALA A 1 91 ? 1.803 39.531 6.008 1 98.88 91 ALA A CA 1
ATOM 693 C C . ALA A 1 91 ? 3.178 39.781 5.395 1 98.88 91 ALA A C 1
ATOM 695 O O . ALA A 1 91 ? 3.91 40.656 5.84 1 98.88 91 ALA A O 1
ATOM 696 N N . LEU A 1 92 ? 3.527 39.031 4.375 1 98.88 92 LEU A N 1
ATOM 697 C CA . LEU A 1 92 ? 4.809 39.188 3.697 1 98.88 92 LEU A CA 1
ATOM 698 C C . LEU A 1 92 ? 4.945 40.594 3.139 1 98.88 92 LEU A C 1
ATOM 700 O O . LEU A 1 92 ? 5.988 41.25 3.299 1 98.88 92 LEU A O 1
ATOM 704 N N . GLU A 1 93 ? 3.941 41.094 2.529 1 98.56 93 GLU A N 1
ATOM 705 C CA . GLU A 1 93 ? 3.963 42.406 1.89 1 98.56 93 GLU A CA 1
ATOM 706 C C . GLU A 1 93 ? 4.043 43.531 2.926 1 98.56 93 GLU A C 1
ATOM 708 O O . GLU A 1 93 ? 4.504 44.625 2.625 1 98.56 93 GLU A O 1
ATOM 713 N N . SER A 1 94 ? 3.631 43.25 4.113 1 98.5 94 SER A N 1
ATOM 714 C CA . SER A 1 94 ? 3.723 44.219 5.195 1 98.5 94 SER A CA 1
ATOM 715 C C . SER A 1 94 ? 5.113 44.219 5.82 1 98.5 94 SER A C 1
ATOM 717 O O . SER A 1 94 ? 5.418 45.062 6.668 1 98.5 94 SER A O 1
ATOM 719 N N . GLY A 1 95 ? 5.953 43.25 5.434 1 98.38 95 GLY A N 1
ATOM 720 C CA . GLY A 1 95 ? 7.328 43.219 5.902 1 98.38 95 GLY A CA 1
ATOM 721 C C . GLY A 1 95 ? 7.57 42.156 6.957 1 98.38 95 GLY A C 1
ATOM 722 O O . GLY A 1 95 ? 8.688 42.031 7.473 1 98.38 95 GLY A O 1
ATOM 723 N N . ALA A 1 96 ? 6.609 41.375 7.277 1 98.81 96 ALA A N 1
ATOM 724 C CA . ALA A 1 96 ? 6.738 40.312 8.297 1 98.81 96 ALA A CA 1
ATOM 725 C C . ALA A 1 96 ? 7.164 39 7.68 1 98.81 96 ALA A C 1
ATOM 727 O O . ALA A 1 96 ? 6.816 38.688 6.535 1 98.81 96 ALA A O 1
ATOM 728 N N . ASP A 1 97 ? 7.938 38.156 8.398 1 98.81 97 ASP A N 1
ATOM 729 C CA . ASP A 1 97 ? 8.039 36.719 8.102 1 98.81 97 ASP A CA 1
ATOM 730 C C . ASP A 1 97 ? 6.766 36 8.516 1 98.81 97 ASP A C 1
ATOM 732 O O . ASP A 1 97 ? 5.918 36.531 9.211 1 98.81 97 ASP A O 1
ATOM 736 N N . VAL A 1 98 ? 6.648 34.781 8.016 1 98.94 98 VAL A N 1
ATOM 737 C CA . VAL A 1 98 ? 5.414 34.062 8.305 1 98.94 98 VAL A CA 1
ATOM 738 C C . VAL A 1 98 ? 5.734 32.625 8.719 1 98.94 98 VAL A C 1
ATOM 740 O O . VAL A 1 98 ? 6.609 31.984 8.133 1 98.94 98 VAL A O 1
ATOM 743 N N . ILE A 1 99 ? 5.098 32.125 9.773 1 98.81 99 ILE A N 1
ATOM 744 C CA . ILE A 1 99 ? 4.891 30.703 10.031 1 98.81 99 ILE A CA 1
ATOM 745 C C . ILE A 1 99 ? 3.438 30.344 9.75 1 98.81 99 ILE A C 1
ATOM 747 O O . ILE A 1 99 ? 2.518 30.906 10.344 1 98.81 99 ILE A O 1
ATOM 751 N N . THR A 1 100 ? 3.203 29.469 8.82 1 98.81 100 THR A N 1
ATOM 752 C CA . THR A 1 100 ? 1.845 29.031 8.539 1 98.81 100 THR A CA 1
ATOM 753 C C . THR A 1 100 ? 1.66 27.562 8.961 1 98.81 100 THR A C 1
ATOM 755 O O . THR A 1 100 ? 2.566 26.75 8.797 1 98.81 100 THR A O 1
ATOM 758 N N . GLU A 1 101 ? 0.543 27.266 9.531 1 98.19 101 GLU A N 1
ATOM 759 C CA . GLU A 1 101 ? 0.175 25.875 9.758 1 98.19 101 GLU A CA 1
ATOM 760 C C . GLU A 1 101 ? 0.029 25.125 8.445 1 98.19 101 GLU A C 1
ATOM 762 O O . GLU A 1 101 ? -0.178 25.734 7.391 1 98.19 101 GLU A O 1
ATOM 767 N N . LYS A 1 102 ? 0.219 23.859 8.594 1 98.44 102 LYS A N 1
ATOM 768 C CA . LYS A 1 102 ? -0.016 23.016 7.426 1 98.44 102 LYS A CA 1
ATOM 769 C C . LYS A 1 102 ? -1.509 22.812 7.188 1 98.44 102 LYS A C 1
ATOM 771 O O . LYS A 1 102 ? -2.303 22.844 8.133 1 98.44 102 LYS A O 1
ATOM 776 N N . PRO A 1 103 ? -1.945 22.547 5.977 1 98.69 103 PRO A N 1
ATOM 777 C CA . PRO A 1 103 ? -1.178 22.75 4.746 1 98.69 103 PRO A CA 1
ATOM 778 C C . PRO A 1 103 ? -0.937 24.219 4.441 1 98.69 103 PRO A C 1
ATOM 780 O O . PRO A 1 103 ? -1.687 25.094 4.906 1 98.69 103 PRO A O 1
ATOM 783 N N . MET A 1 104 ? 0.1 24.516 3.658 1 98.75 104 MET A N 1
ATOM 784 C CA . MET A 1 104 ? 0.42 25.906 3.322 1 98.75 104 MET A CA 1
ATOM 785 C C . MET A 1 104 ? -0.751 26.578 2.615 1 98.75 104 MET A C 1
ATOM 787 O O . MET A 1 104 ? -1.025 27.75 2.846 1 98.75 104 MET A O 1
ATOM 791 N N . SER A 1 105 ? -1.371 25.859 1.774 1 98.06 105 SER A N 1
ATOM 792 C CA . SER A 1 105 ? -2.564 26.281 1.049 1 98.06 105 SER A CA 1
ATOM 793 C C . SER A 1 105 ? -3.289 25.078 0.433 1 98.06 105 SER A C 1
ATOM 795 O O . SER A 1 105 ? -3.105 23.938 0.871 1 98.06 105 SER A O 1
ATOM 797 N N . THR A 1 106 ? -4.293 25.406 -0.6 1 98.56 106 THR A N 1
ATOM 798 C CA . THR A 1 106 ? -5.137 24.266 -0.973 1 98.56 106 THR A CA 1
ATOM 799 C C . THR A 1 106 ? -5.211 24.125 -2.49 1 98.56 106 THR A C 1
ATOM 801 O O . THR A 1 106 ? -5.703 23.125 -3.002 1 98.56 106 THR A O 1
ATOM 804 N N . THR A 1 107 ? -4.785 25.141 -3.273 1 98.56 107 THR A N 1
ATOM 805 C CA . THR A 1 107 ? -4.855 25.078 -4.727 1 98.56 107 THR A CA 1
ATOM 806 C C . THR A 1 107 ? -3.551 25.562 -5.355 1 98.56 107 THR A C 1
ATOM 808 O O . THR A 1 107 ? -2.746 26.219 -4.695 1 98.56 107 THR A O 1
ATOM 811 N N . VAL A 1 108 ? -3.416 25.281 -6.613 1 98.69 108 VAL A N 1
ATOM 812 C CA . VAL A 1 108 ? -2.227 25.656 -7.367 1 98.69 108 VAL A CA 1
ATOM 813 C C . VAL A 1 108 ? -2.105 27.188 -7.406 1 98.69 108 VAL A C 1
ATOM 815 O O . VAL A 1 108 ? -1.021 27.734 -7.195 1 98.69 108 VAL A O 1
ATOM 818 N N . GLU A 1 109 ? -3.193 27.844 -7.625 1 98.62 109 GLU A N 1
ATOM 819 C CA . GLU A 1 109 ? -3.201 29.297 -7.707 1 98.62 109 GLU A CA 1
ATOM 820 C C . GLU A 1 109 ? -2.768 29.938 -6.391 1 98.62 109 GLU A C 1
ATOM 822 O O . GLU A 1 109 ? -1.979 30.875 -6.379 1 98.62 109 GLU A O 1
ATOM 827 N N . LYS A 1 110 ? -3.258 29.438 -5.355 1 98.81 110 LYS A N 1
ATOM 828 C CA . LYS A 1 110 ? -2.945 29.969 -4.035 1 98.81 110 LYS A CA 1
ATOM 829 C C . LYS A 1 110 ? -1.483 29.734 -3.674 1 98.81 110 LYS A C 1
ATOM 831 O O . LYS A 1 110 ? -0.835 30.578 -3.066 1 98.81 110 LYS A O 1
ATOM 836 N N . ILE A 1 111 ? -0.997 28.562 -4.008 1 98.75 111 ILE A N 1
ATOM 837 C CA . ILE A 1 111 ? 0.414 28.25 -3.805 1 98.75 111 ILE A CA 1
ATOM 838 C C . ILE A 1 111 ? 1.279 29.266 -4.547 1 98.75 111 ILE A C 1
ATOM 840 O O . ILE A 1 111 ? 2.227 29.812 -3.98 1 98.75 111 ILE A O 1
ATOM 844 N N . ARG A 1 112 ? 0.968 29.516 -5.789 1 98.5 112 ARG A N 1
ATOM 845 C CA . ARG A 1 112 ? 1.714 30.453 -6.617 1 98.5 112 ARG A CA 1
ATOM 846 C C . ARG A 1 112 ? 1.744 31.828 -5.988 1 98.5 112 ARG A C 1
ATOM 848 O O . ARG A 1 112 ? 2.779 32.5 -5.996 1 98.5 112 ARG A O 1
ATOM 855 N N . ARG A 1 113 ? 0.617 32.25 -5.457 1 98.69 113 ARG A N 1
ATOM 856 C CA . ARG A 1 113 ? 0.527 33.562 -4.805 1 98.69 113 ARG A CA 1
ATOM 857 C C . ARG A 1 113 ? 1.535 33.656 -3.664 1 98.69 113 ARG A C 1
ATOM 859 O O . ARG A 1 113 ? 2.213 34.688 -3.527 1 98.69 113 ARG A O 1
ATOM 866 N N . ILE A 1 114 ? 1.649 32.625 -2.92 1 98.88 114 ILE A N 1
ATOM 867 C CA . ILE A 1 114 ? 2.531 32.656 -1.757 1 98.88 114 ILE A CA 1
ATOM 868 C C . ILE A 1 114 ? 3.988 32.656 -2.213 1 98.88 114 ILE A C 1
ATOM 870 O O . ILE A 1 114 ? 4.785 33.469 -1.736 1 98.88 114 ILE A O 1
ATOM 874 N N . LEU A 1 115 ? 4.305 31.75 -3.137 1 98.69 115 LEU A N 1
ATOM 875 C CA . LEU A 1 115 ? 5.68 31.656 -3.617 1 98.69 115 LEU A CA 1
ATOM 876 C C . LEU A 1 115 ? 6.109 32.969 -4.266 1 98.69 115 LEU A C 1
ATOM 878 O O . LEU A 1 115 ? 7.234 33.438 -4.051 1 98.69 115 LEU A O 1
ATOM 882 N N . ASP A 1 116 ? 5.23 33.562 -5.02 1 98.5 116 ASP A N 1
ATOM 883 C CA . ASP A 1 116 ? 5.523 34.844 -5.668 1 98.5 116 ASP A CA 1
ATOM 884 C C . ASP A 1 116 ? 5.742 35.938 -4.633 1 98.5 116 ASP A C 1
ATOM 886 O O . ASP A 1 116 ? 6.645 36.781 -4.785 1 98.5 116 ASP A O 1
ATOM 890 N N . ALA A 1 117 ? 4.918 36 -3.662 1 98.81 117 ALA A N 1
ATOM 891 C CA . ALA A 1 117 ? 5.047 37 -2.617 1 98.81 117 ALA A CA 1
ATOM 892 C C . ALA A 1 117 ? 6.359 36.844 -1.854 1 98.81 117 ALA A C 1
ATOM 894 O O . ALA A 1 117 ? 7.004 37.844 -1.502 1 98.81 117 ALA A O 1
ATOM 895 N N . GLU A 1 118 ? 6.668 35.562 -1.524 1 98.69 118 GLU A N 1
ATOM 896 C CA . GLU A 1 118 ? 7.945 35.312 -0.858 1 98.69 118 GLU A CA 1
ATOM 897 C C . GLU A 1 118 ? 9.109 35.844 -1.685 1 98.69 118 GLU A C 1
ATOM 899 O O . GLU A 1 118 ? 9.992 36.531 -1.157 1 98.69 118 GLU A O 1
ATOM 904 N N . LYS A 1 119 ? 9.078 35.562 -2.93 1 97.62 119 LYS A N 1
ATOM 905 C CA . LYS A 1 119 ? 10.125 36 -3.842 1 97.62 119 LYS A CA 1
ATOM 906 C C . LYS A 1 119 ? 10.164 37.531 -3.934 1 97.62 119 LYS A C 1
ATOM 908 O O . LYS A 1 119 ? 11.234 38.125 -3.859 1 97.62 119 LYS A O 1
ATOM 913 N N . ARG A 1 120 ? 9.078 38.156 -4.055 1 97.94 120 ARG A N 1
ATOM 914 C CA . ARG A 1 120 ? 8.969 39.594 -4.277 1 97.94 120 ARG A CA 1
ATOM 915 C C . ARG A 1 120 ? 9.391 40.375 -3.039 1 97.94 120 ARG A C 1
ATOM 917 O O . ARG A 1 120 ? 10 41.438 -3.148 1 97.94 120 ARG A O 1
ATOM 924 N N . THR A 1 121 ? 9.133 39.906 -1.882 1 98.44 121 THR A N 1
ATOM 925 C CA . THR A 1 121 ? 9.336 40.688 -0.655 1 98.44 121 THR A CA 1
ATOM 926 C C . THR A 1 121 ? 10.672 40.312 -0.016 1 98.44 121 THR A C 1
ATOM 928 O O . THR A 1 121 ? 11.195 41.062 0.815 1 98.44 121 THR A O 1
ATOM 931 N N . GLY A 1 122 ? 11.18 39.125 -0.345 1 98.25 122 GLY A N 1
ATOM 932 C CA . GLY A 1 122 ? 12.398 38.625 0.276 1 98.25 122 GLY A CA 1
ATOM 933 C C . GLY A 1 122 ? 12.18 38.125 1.687 1 98.25 122 GLY A C 1
ATOM 934 O O . GLY A 1 122 ? 13.133 37.719 2.355 1 98.25 122 GLY A O 1
ATOM 935 N N . ARG A 1 123 ? 10.969 38.125 2.191 1 98.38 123 ARG A N 1
ATOM 936 C CA . ARG A 1 123 ? 10.633 37.594 3.506 1 98.38 123 ARG A CA 1
ATOM 937 C C . ARG A 1 123 ? 10.523 36.062 3.459 1 98.38 123 ARG A C 1
ATOM 939 O O . ARG A 1 123 ? 10.531 35.469 2.381 1 98.38 123 ARG A O 1
ATOM 946 N N . ARG A 1 124 ? 10.391 35.469 4.641 1 97.88 124 ARG A N 1
ATOM 947 C CA . ARG A 1 124 ? 10.453 34.031 4.715 1 97.88 124 ARG A CA 1
ATOM 948 C C . ARG A 1 124 ? 9.117 33.438 5.152 1 97.88 124 ARG A C 1
ATOM 950 O O . ARG A 1 124 ? 8.445 34 6.027 1 97.88 124 ARG A O 1
ATOM 957 N N . VAL A 1 125 ? 8.766 32.375 4.527 1 98.81 125 VAL A N 1
ATOM 958 C CA . VAL A 1 125 ? 7.629 31.562 4.957 1 98.81 125 VAL A CA 1
ATOM 959 C C . VAL A 1 125 ? 8.125 30.219 5.496 1 98.81 125 VAL A C 1
ATOM 961 O O . VAL A 1 125 ? 8.883 29.516 4.824 1 98.81 125 VAL A O 1
ATOM 964 N N . ASP A 1 126 ? 7.777 29.891 6.734 1 98.56 126 ASP A N 1
ATOM 965 C CA . ASP A 1 126 ? 7.984 28.562 7.316 1 98.56 126 ASP A CA 1
ATOM 966 C C . ASP A 1 126 ? 6.664 27.797 7.445 1 98.56 126 ASP A C 1
ATOM 968 O O . ASP A 1 126 ? 5.641 28.391 7.805 1 98.56 126 ASP A O 1
ATOM 972 N N . VAL A 1 127 ? 6.656 26.547 7.031 1 98.75 127 VAL A N 1
ATOM 973 C CA . VAL A 1 127 ? 5.48 25.688 7.184 1 98.75 127 VAL A CA 1
ATOM 974 C C . VAL A 1 127 ? 5.672 24.75 8.375 1 98.75 127 VAL A C 1
ATOM 976 O O . VAL A 1 127 ? 6.723 24.125 8.523 1 98.75 127 VAL A O 1
ATOM 979 N N . SER A 1 128 ? 4.672 24.625 9.203 1 97.31 128 SER A N 1
ATOM 980 C CA . SER A 1 128 ? 4.758 23.891 10.453 1 97.31 128 SER A CA 1
ATOM 981 C C . SER A 1 128 ? 4.605 22.391 10.227 1 97.31 128 SER A C 1
ATOM 983 O O . SER A 1 128 ? 3.615 21.781 10.648 1 97.31 128 SER A O 1
ATOM 985 N N . PHE A 1 129 ? 5.594 21.734 9.727 1 97.75 129 PHE A N 1
ATOM 986 C CA . PHE A 1 129 ? 5.641 20.281 9.586 1 97.75 129 PHE A CA 1
ATOM 987 C C . PHE A 1 129 ? 6.289 19.641 10.812 1 97.75 129 PHE A C 1
ATOM 989 O O . PHE A 1 129 ? 7.457 19.266 10.766 1 97.75 129 PHE A O 1
ATOM 996 N N . ASN A 1 130 ? 5.508 19.422 11.812 1 95.81 130 ASN A N 1
ATOM 997 C CA . ASN A 1 130 ? 5.973 18.969 13.117 1 95.81 130 ASN A CA 1
ATOM 998 C C . ASN A 1 130 ? 6.496 17.531 13.062 1 95.81 130 ASN A C 1
ATOM 1000 O O . ASN A 1 130 ? 7.383 17.156 13.836 1 95.81 130 ASN A O 1
ATOM 1004 N N . TYR A 1 131 ? 6.012 16.766 12.086 1 95.25 131 TYR A N 1
ATOM 1005 C CA . TYR A 1 131 ? 6.363 15.352 12.039 1 95.25 131 TYR A CA 1
ATOM 1006 C C . TYR A 1 131 ? 7.824 15.164 11.641 1 95.25 131 TYR A C 1
ATOM 1008 O O . TYR A 1 131 ? 8.438 14.148 11.984 1 95.25 131 TYR A O 1
ATOM 1016 N N . ARG A 1 132 ? 8.461 16.156 10.914 1 96.94 132 ARG A N 1
ATOM 1017 C CA . ARG A 1 132 ? 9.883 16.078 10.602 1 96.94 132 ARG A CA 1
ATOM 1018 C C . ARG A 1 132 ? 10.719 16.016 11.883 1 96.94 132 ARG A C 1
ATOM 1020 O O . ARG A 1 132 ? 11.82 15.461 11.883 1 96.94 132 ARG A O 1
ATOM 1027 N N . PHE A 1 133 ? 10.133 16.562 12.93 1 95.56 133 PHE A N 1
ATOM 1028 C CA . PHE A 1 133 ? 10.922 16.812 14.133 1 95.56 133 PHE A CA 1
ATOM 1029 C C . PHE A 1 133 ? 10.719 15.703 15.156 1 95.56 133 PHE A C 1
ATOM 1031 O O . PHE A 1 133 ? 11.367 15.68 16.203 1 95.56 133 PHE A O 1
ATOM 1038 N N . ALA A 1 134 ? 9.766 14.766 14.898 1 94.44 134 ALA A N 1
ATOM 1039 C CA . ALA A 1 134 ? 9.625 13.609 15.773 1 94.44 134 ALA A CA 1
ATOM 1040 C C . ALA A 1 134 ? 10.922 12.805 15.836 1 94.44 134 ALA A C 1
ATOM 1042 O O . ALA A 1 134 ? 11.578 12.594 14.812 1 94.44 134 ALA A O 1
ATOM 1043 N N . PRO A 1 135 ? 11.312 12.375 17.016 1 94.81 135 PRO A N 1
ATOM 1044 C CA . PRO A 1 135 ? 12.57 11.633 17.156 1 94.81 135 PRO A CA 1
ATOM 1045 C C . PRO A 1 135 ? 12.641 10.422 16.234 1 94.81 135 PRO A C 1
ATOM 1047 O O . PRO A 1 135 ? 13.703 10.125 15.672 1 94.81 135 PRO A O 1
ATOM 1050 N N . THR A 1 136 ? 11.562 9.727 16.141 1 96.44 136 THR A N 1
ATOM 1051 C CA . THR A 1 136 ? 11.531 8.547 15.273 1 96.44 136 THR A CA 1
ATOM 1052 C C . THR A 1 136 ? 11.812 8.938 13.82 1 96.44 136 THR A C 1
ATOM 1054 O O . THR A 1 136 ? 12.57 8.258 13.125 1 96.44 136 THR A O 1
ATOM 1057 N N . ALA A 1 137 ? 11.219 10.016 13.328 1 97.31 137 ALA A N 1
ATOM 1058 C CA . ALA A 1 137 ? 11.453 10.492 11.969 1 97.31 137 ALA A CA 1
ATOM 1059 C C . ALA A 1 137 ? 12.914 10.891 11.773 1 97.31 137 ALA A C 1
ATOM 1061 O O . ALA A 1 137 ? 13.516 10.578 10.742 1 97.31 137 ALA A O 1
ATOM 1062 N N . ALA A 1 138 ? 13.453 11.617 12.758 1 96.81 138 ALA A N 1
ATOM 1063 C CA . ALA A 1 138 ? 14.859 12.008 12.695 1 96.81 138 ALA A CA 1
ATOM 1064 C C . ALA A 1 138 ? 15.766 10.789 12.586 1 96.81 138 ALA A C 1
ATOM 1066 O O . ALA A 1 138 ? 16.703 10.781 11.781 1 96.81 138 ALA A O 1
ATOM 1067 N N . ARG A 1 139 ? 15.461 9.781 13.383 1 97.88 139 ARG A N 1
ATOM 1068 C CA . ARG A 1 139 ? 16.297 8.578 13.383 1 97.88 139 ARG A CA 1
ATOM 1069 C C . ARG A 1 139 ? 16.234 7.863 12.039 1 97.88 139 ARG A C 1
ATOM 1071 O O . ARG A 1 139 ? 17.25 7.387 11.539 1 97.88 139 ARG A O 1
ATOM 1078 N N . ILE A 1 140 ? 15.062 7.734 11.469 1 98.75 140 ILE A N 1
ATOM 1079 C CA . ILE A 1 140 ? 14.906 7.129 10.148 1 98.75 140 ILE A CA 1
ATOM 1080 C C . ILE A 1 140 ? 15.719 7.914 9.125 1 98.75 140 ILE A C 1
ATOM 1082 O O . ILE A 1 140 ? 16.438 7.324 8.312 1 98.75 140 ILE A O 1
ATOM 1086 N N . LYS A 1 141 ? 15.594 9.242 9.141 1 98.75 141 LYS A N 1
ATOM 1087 C CA . LYS A 1 141 ? 16.344 10.086 8.219 1 98.75 141 LYS A CA 1
ATOM 1088 C C . LYS A 1 141 ? 17.844 9.852 8.359 1 98.75 141 LYS A C 1
ATOM 1090 O O . LYS A 1 141 ? 18.562 9.781 7.363 1 98.75 141 LYS A O 1
ATOM 1095 N N . GLU A 1 142 ? 18.312 9.742 9.578 1 98.62 142 GLU A N 1
ATOM 1096 C CA . GLU A 1 142 ? 19.734 9.477 9.836 1 98.62 142 GLU A CA 1
ATOM 1097 C C . GLU A 1 142 ? 20.156 8.156 9.195 1 98.62 142 GLU A C 1
ATOM 1099 O O . GLU A 1 142 ? 21.234 8.078 8.586 1 98.62 142 GLU A O 1
ATOM 1104 N N . LEU A 1 143 ? 19.344 7.113 9.367 1 98.69 143 LEU A N 1
ATOM 1105 C CA . LEU A 1 143 ? 19.656 5.801 8.805 1 98.69 143 LEU A CA 1
ATOM 1106 C C . LEU A 1 143 ? 19.703 5.855 7.281 1 98.69 143 LEU A C 1
ATOM 1108 O O . LEU A 1 143 ? 20.578 5.262 6.66 1 98.69 143 LEU A O 1
ATOM 1112 N N . LEU A 1 144 ? 18.719 6.539 6.684 1 98.75 144 LEU A N 1
ATOM 1113 C CA . LEU A 1 144 ? 18.688 6.695 5.23 1 98.75 144 LEU A CA 1
ATOM 1114 C C . LEU A 1 144 ? 19.906 7.457 4.738 1 98.75 144 LEU A C 1
ATOM 1116 O O . LEU A 1 144 ? 20.562 7.047 3.768 1 98.75 144 LEU A O 1
ATOM 1120 N N . ASN A 1 145 ? 20.25 8.594 5.434 1 98.38 145 ASN A N 1
ATOM 1121 C CA . ASN A 1 145 ? 21.391 9.406 5.059 1 98.38 145 ASN A CA 1
ATOM 1122 C C . ASN A 1 145 ? 22.703 8.625 5.18 1 98.38 145 ASN A C 1
ATOM 1124 O O . ASN A 1 145 ? 23.641 8.852 4.414 1 98.38 145 ASN A O 1
ATOM 1128 N N . ALA A 1 146 ? 22.734 7.746 6.148 1 97.94 146 ALA A N 1
ATOM 1129 C CA . ALA A 1 146 ? 23.938 6.945 6.379 1 97.94 146 ALA A CA 1
ATOM 1130 C C . ALA A 1 146 ? 24.078 5.852 5.324 1 97.94 146 ALA A C 1
ATOM 1132 O O . ALA A 1 146 ? 25.094 5.172 5.262 1 97.94 146 ALA A O 1
ATOM 1133 N N . GLY A 1 147 ? 23.031 5.617 4.516 1 97.38 147 GLY A N 1
ATOM 1134 C CA . GLY A 1 147 ? 23.078 4.621 3.457 1 97.38 147 GLY A CA 1
ATOM 1135 C C . GLY A 1 147 ? 22.922 3.201 3.971 1 97.38 147 GLY A C 1
ATOM 1136 O O . GLY A 1 147 ? 23.391 2.252 3.334 1 97.38 147 GLY A O 1
ATOM 1137 N N . GLU A 1 148 ? 22.266 3.012 5.125 1 97.5 148 GLU A N 1
ATOM 1138 C CA . GLU A 1 148 ? 22.188 1.712 5.785 1 97.5 148 GLU A CA 1
ATOM 1139 C C . GLU A 1 148 ? 21.469 0.689 4.906 1 97.5 148 GLU A C 1
ATOM 1141 O O . GLU A 1 148 ? 21.719 -0.514 5.023 1 97.5 148 GLU A O 1
ATOM 1146 N N . ILE A 1 149 ? 20.641 1.185 4.004 1 98.38 149 ILE A N 1
ATOM 1147 C CA . ILE A 1 149 ? 19.875 0.233 3.203 1 98.38 149 ILE A CA 1
ATOM 1148 C C . ILE A 1 149 ? 20.125 0.485 1.719 1 98.38 149 ILE A C 1
ATOM 1150 O O . ILE A 1 149 ? 19.344 0.061 0.866 1 98.38 149 ILE A O 1
ATOM 1154 N N . GLY A 1 150 ? 21.109 1.185 1.348 1 97.69 150 GLY A N 1
ATOM 1155 C CA . GLY A 1 150 ? 21.406 1.497 -0.039 1 97.69 150 GLY A CA 1
ATOM 1156 C C . GLY A 1 150 ? 20.422 2.471 -0.663 1 97.69 150 GLY A C 1
ATOM 1157 O O . GLY A 1 150 ? 19.891 3.346 0.021 1 97.69 150 GLY A O 1
ATOM 1158 N N . ARG A 1 151 ? 20.344 2.395 -1.986 1 97.88 151 ARG A N 1
ATOM 1159 C CA . ARG A 1 151 ? 19.391 3.24 -2.699 1 97.88 151 ARG A CA 1
ATOM 1160 C C . ARG A 1 151 ? 17.953 2.795 -2.432 1 97.88 151 ARG A C 1
ATOM 1162 O O . ARG A 1 151 ? 17.625 1.623 -2.613 1 97.88 151 ARG A O 1
ATOM 1169 N N . VAL A 1 152 ? 17.125 3.717 -1.973 1 98.88 152 VAL A N 1
ATOM 1170 C CA . VAL A 1 152 ? 15.719 3.393 -1.773 1 98.88 152 VAL A CA 1
ATOM 1171 C C . VAL A 1 152 ? 15.039 3.189 -3.125 1 98.88 152 VAL A C 1
ATOM 1173 O O . VAL A 1 152 ? 15.195 4.008 -4.035 1 98.88 152 VAL A O 1
ATOM 1176 N N . THR A 1 153 ? 14.281 2.086 -3.256 1 98.81 153 THR A N 1
ATOM 1177 C CA . THR A 1 153 ? 13.609 1.793 -4.52 1 98.81 153 THR A CA 1
ATOM 1178 C C . THR A 1 153 ? 12.102 1.959 -4.379 1 98.81 153 THR A C 1
ATOM 1180 O O . THR A 1 153 ? 11.414 2.264 -5.355 1 98.81 153 THR A O 1
ATOM 1183 N N . SER A 1 154 ? 11.586 1.698 -3.225 1 98.94 154 SER A N 1
ATOM 1184 C CA . SER A 1 154 ? 10.148 1.829 -3.01 1 98.94 154 SER A CA 1
ATOM 1185 C C . SER A 1 154 ? 9.836 2.074 -1.538 1 98.94 154 SER A C 1
ATOM 1187 O O . SER A 1 154 ? 10.68 1.856 -0.669 1 98.94 154 SER A O 1
ATOM 1189 N N . VAL A 1 155 ? 8.664 2.627 -1.276 1 98.94 155 VAL A N 1
ATOM 1190 C CA . VAL A 1 155 ? 8.188 2.891 0.076 1 98.94 155 VAL A CA 1
ATOM 1191 C C . VAL A 1 155 ? 6.738 2.422 0.213 1 98.94 155 VAL A C 1
ATOM 1193 O O . VAL A 1 155 ? 5.922 2.633 -0.688 1 98.94 155 VAL A O 1
ATOM 1196 N N . ASP A 1 156 ? 6.43 1.664 1.271 1 98.69 156 ASP A N 1
ATOM 1197 C CA . ASP A 1 156 ? 5.066 1.41 1.723 1 98.69 156 ASP A CA 1
ATOM 1198 C C . ASP A 1 156 ? 4.684 2.35 2.865 1 98.69 156 ASP A C 1
ATOM 1200 O O . ASP A 1 156 ? 5.312 2.336 3.924 1 98.69 156 ASP A O 1
ATOM 1204 N N . PHE A 1 157 ? 3.703 3.189 2.609 1 98.88 157 PHE A N 1
ATOM 1205 C CA . PHE A 1 157 ? 3.316 4.176 3.611 1 98.88 157 PHE A CA 1
ATOM 1206 C C . PHE A 1 157 ? 1.803 4.211 3.779 1 98.88 157 PHE A C 1
ATOM 1208 O O . PHE A 1 157 ? 1.089 4.727 2.916 1 98.88 157 PHE A O 1
ATOM 1215 N N . HIS A 1 158 ? 1.256 3.748 4.945 1 98.81 158 HIS A N 1
ATOM 1216 C CA . HIS A 1 158 ? -0.176 3.609 5.18 1 98.81 158 HIS A CA 1
ATOM 1217 C C . HIS A 1 158 ? -0.575 4.227 6.52 1 98.81 158 HIS A C 1
ATOM 1219 O O . HIS A 1 158 ? -0.066 3.826 7.566 1 98.81 158 HIS A O 1
ATOM 1225 N N . TRP A 1 159 ? -1.414 5.148 6.422 1 98.69 159 TRP A N 1
ATOM 1226 C CA . TRP A 1 159 ? -1.846 5.879 7.609 1 98.69 159 TRP A CA 1
ATOM 1227 C C . TRP A 1 159 ? -3.301 5.566 7.941 1 98.69 159 TRP A C 1
ATOM 1229 O O . TRP A 1 159 ? -4.137 5.449 7.043 1 98.69 159 TRP A O 1
ATOM 1239 N N . TYR A 1 160 ? -3.572 5.371 9.266 1 98.56 160 TYR A N 1
ATOM 1240 C CA . TYR A 1 160 ? -4.895 5.039 9.781 1 98.56 160 TYR A CA 1
ATOM 1241 C C . TYR A 1 160 ? -5.359 6.066 10.805 1 98.56 160 TYR A C 1
ATOM 1243 O O . TYR A 1 160 ? -4.703 6.277 11.82 1 98.56 160 TYR A O 1
ATOM 1251 N N . LEU A 1 161 ? -6.434 6.699 10.477 1 98.69 161 LEU A N 1
ATOM 1252 C CA . LEU A 1 161 ? -7.137 7.496 11.477 1 98.69 161 LEU A CA 1
ATOM 1253 C C . LEU A 1 161 ? -8.266 6.691 12.117 1 98.69 161 LEU A C 1
ATOM 1255 O O . LEU A 1 161 ? -9 5.988 11.43 1 98.69 161 LEU A O 1
ATOM 1259 N N . ASP A 1 162 ? -8.375 6.766 13.406 1 98.38 162 ASP A N 1
ATOM 1260 C CA . ASP A 1 162 ? -9.453 6.023 14.055 1 98.38 162 ASP A CA 1
ATOM 1261 C C . ASP A 1 162 ? -10.805 6.699 13.828 1 98.38 162 ASP A C 1
ATOM 1263 O O . ASP A 1 162 ? -10.883 7.715 13.133 1 98.38 162 ASP A O 1
ATOM 1267 N N . THR A 1 163 ? -11.875 6.152 14.367 1 98 163 THR A N 1
ATOM 1268 C CA . THR A 1 163 ? -13.242 6.602 14.117 1 98 163 THR A CA 1
ATOM 1269 C C . THR A 1 163 ? -13.477 7.98 14.727 1 98 163 THR A C 1
ATOM 1271 O O . THR A 1 163 ? -14.289 8.758 14.219 1 98 163 THR A O 1
ATOM 1274 N N . ARG A 1 164 ? -12.75 8.297 15.789 1 97.38 164 ARG A N 1
ATOM 1275 C CA . ARG A 1 164 ? -12.914 9.594 16.422 1 97.38 164 ARG A CA 1
ATOM 1276 C C . ARG A 1 164 ? -12.188 10.688 15.648 1 97.38 164 ARG A C 1
ATOM 1278 O O . ARG A 1 164 ? -12.781 11.703 15.289 1 97.38 164 ARG A O 1
ATOM 1285 N N . HIS A 1 165 ? -10.914 10.461 15.422 1 98 165 HIS A N 1
ATOM 1286 C CA . HIS A 1 165 ? -10.078 11.43 14.719 1 98 165 HIS A CA 1
ATOM 1287 C C . HIS A 1 165 ? -10.57 11.641 13.289 1 98 165 HIS A C 1
ATOM 1289 O O . HIS A 1 165 ? -10.641 12.773 12.812 1 98 165 HIS A O 1
ATOM 1295 N N . GLY A 1 166 ? -10.883 10.578 12.609 1 98.5 166 GLY A N 1
ATOM 1296 C CA . GLY A 1 166 ? -11.453 10.703 11.281 1 98.5 166 GLY A CA 1
ATOM 1297 C C . GLY A 1 166 ? -12.75 11.492 11.25 1 98.5 166 GLY A C 1
ATOM 1298 O O . GLY A 1 166 ? -12.914 12.391 10.43 1 98.5 166 GLY A O 1
ATOM 1299 N N . ALA A 1 167 ? -13.633 11.172 12.164 1 98.19 167 ALA A N 1
ATOM 1300 C CA . ALA A 1 167 ? -14.922 11.867 12.227 1 98.19 167 ALA A CA 1
ATOM 1301 C C . ALA A 1 167 ? -14.727 13.359 12.453 1 98.19 167 ALA A C 1
ATOM 1303 O O . ALA A 1 167 ? -15.5 14.18 11.953 1 98.19 167 ALA A O 1
ATOM 1304 N N . ASP A 1 168 ? -13.703 13.688 13.164 1 97.88 168 ASP A N 1
ATOM 1305 C CA . ASP A 1 168 ? -13.438 15.086 13.477 1 97.88 168 ASP A CA 1
ATOM 1306 C C . ASP A 1 168 ? -13.219 15.906 12.203 1 97.88 168 ASP A C 1
ATOM 1308 O O . ASP A 1 168 ? -13.594 17.078 12.141 1 97.88 168 ASP A O 1
ATOM 1312 N N . TYR A 1 169 ? -12.617 15.336 11.234 1 98.25 169 TYR A N 1
ATOM 1313 C CA . TYR A 1 169 ? -12.43 16.031 9.969 1 98.25 169 TYR A CA 1
ATOM 1314 C C . TYR A 1 169 ? -13.758 16.266 9.258 1 98.25 169 TYR A C 1
ATOM 1316 O O . TYR A 1 169 ? -13.969 17.297 8.633 1 98.25 169 TYR A O 1
ATOM 1324 N N . PHE A 1 170 ? -14.648 15.352 9.422 1 98.12 170 PHE A N 1
ATOM 1325 C CA . PHE A 1 170 ? -15.875 15.383 8.625 1 98.12 170 PHE A CA 1
ATOM 1326 C C . PHE A 1 170 ? -16.969 16.156 9.344 1 98.12 170 PHE A C 1
ATOM 1328 O O . PHE A 1 170 ? -18.016 16.453 8.766 1 98.12 170 PHE A O 1
ATOM 1335 N N . ARG A 1 171 ? -16.672 16.594 10.617 1 96.81 171 ARG A N 1
ATOM 1336 C CA . ARG A 1 171 ? -17.578 17.469 11.359 1 96.81 171 ARG A CA 1
ATOM 1337 C C . ARG A 1 171 ? -17.375 18.938 10.992 1 96.81 171 ARG A C 1
ATOM 1339 O O . ARG A 1 171 ? -18.281 19.75 11.148 1 96.81 171 ARG A O 1
ATOM 1346 N N . ARG A 1 172 ? -16.219 19.203 10.445 1 96.62 172 ARG A N 1
ATOM 1347 C CA . ARG A 1 172 ? -15.734 20.578 10.375 1 96.62 172 ARG A CA 1
ATOM 1348 C C . ARG A 1 172 ? -15.594 21.047 8.93 1 96.62 172 ARG A C 1
ATOM 1350 O O . ARG A 1 172 ? -16.078 20.375 8.008 1 96.62 172 ARG A O 1
ATOM 1357 N N . TRP A 1 173 ? -15.023 22.266 8.766 1 97.19 173 TRP A N 1
ATOM 1358 C CA . TRP A 1 173 ? -14.82 22.844 7.445 1 97.19 173 TRP A CA 1
ATOM 1359 C C . TRP A 1 173 ? -13.922 21.953 6.59 1 97.19 173 TRP A C 1
ATOM 1361 O O . TRP A 1 173 ? -13.938 22.047 5.359 1 97.19 173 TRP A O 1
ATOM 1371 N N . HIS A 1 174 ? -13.242 21.016 7.223 1 98.12 174 HIS A N 1
ATOM 1372 C CA . HIS A 1 174 ? -12.367 20.094 6.52 1 98.12 174 HIS A CA 1
ATOM 1373 C C . HIS A 1 174 ? -13.156 19.219 5.555 1 98.12 174 HIS A C 1
ATOM 1375 O O . HIS A 1 174 ? -12.594 18.656 4.613 1 98.12 174 HIS A O 1
ATOM 1381 N N . ALA A 1 175 ? -14.461 19.062 5.781 1 98.31 175 ALA A N 1
ATOM 1382 C CA . ALA A 1 175 ? -15.305 18.109 5.059 1 98.31 175 ALA A CA 1
ATOM 1383 C C . ALA A 1 175 ? -15.609 18.609 3.65 1 98.31 175 ALA A C 1
ATOM 1385 O O . ALA A 1 175 ? -16.188 17.891 2.838 1 98.31 175 ALA A O 1
ATOM 1386 N N . TYR A 1 176 ? -15.195 19.828 3.375 1 98.38 176 TYR A N 1
ATOM 1387 C CA . TYR A 1 176 ? -15.531 20.469 2.105 1 98.38 176 TYR A CA 1
ATOM 1388 C C . TYR A 1 176 ? -14.273 20.812 1.315 1 98.38 176 TYR A C 1
ATOM 1390 O O . TYR A 1 176 ? -13.398 21.516 1.807 1 98.38 176 TYR A O 1
ATOM 1398 N N . ALA A 1 177 ? -14.25 20.359 0.11 1 98.19 177 ALA A N 1
ATOM 1399 C CA . ALA A 1 177 ? -13.086 20.547 -0.751 1 98.19 177 ALA A CA 1
ATOM 1400 C C . ALA A 1 177 ? -12.742 22.031 -0.907 1 98.19 177 ALA A C 1
ATOM 1402 O O . ALA A 1 177 ? -11.57 22.391 -1.014 1 98.19 177 ALA A O 1
ATOM 1403 N N . GLU A 1 178 ? -13.711 22.859 -0.884 1 98 178 GLU A N 1
ATOM 1404 C CA . GLU A 1 178 ? -13.508 24.297 -1.046 1 98 178 GLU A CA 1
ATOM 1405 C C . GLU A 1 178 ? -12.609 24.859 0.051 1 98 178 GLU A C 1
ATOM 1407 O O . GLU A 1 178 ? -11.883 25.828 -0.17 1 98 178 GLU A O 1
ATOM 1412 N N . HIS A 1 179 ? -12.633 24.219 1.229 1 98.38 179 HIS A N 1
ATOM 1413 C CA . HIS A 1 179 ? -11.898 24.75 2.365 1 98.38 179 HIS A CA 1
ATOM 1414 C C . HIS A 1 179 ? -10.594 23.984 2.59 1 98.38 179 HIS A C 1
ATOM 1416 O O . HIS A 1 179 ? -9.555 24.594 2.863 1 98.38 179 HIS A O 1
ATOM 1422 N N . SER A 1 180 ? -10.656 22.641 2.453 1 98.56 180 SER A N 1
ATOM 1423 C CA . SER A 1 180 ? -9.516 21.828 2.865 1 98.56 180 SER A CA 1
ATOM 1424 C C . SER A 1 180 ? -8.781 21.25 1.658 1 98.56 180 SER A C 1
ATOM 1426 O O . SER A 1 180 ? -7.699 20.688 1.798 1 98.56 180 SER A O 1
ATOM 1428 N N . GLY A 1 181 ? -9.336 21.438 0.401 1 98.38 181 GLY A N 1
ATOM 1429 C CA . GLY A 1 181 ? -8.859 20.656 -0.732 1 98.38 181 GLY A CA 1
ATOM 1430 C C . GLY A 1 181 ? -9.25 19.188 -0.663 1 98.38 181 GLY A C 1
ATOM 1431 O O . GLY A 1 181 ? -9.797 18.641 -1.624 1 98.38 181 GLY A O 1
ATOM 1432 N N . SER A 1 182 ? -9.188 18.531 0.379 1 98.69 182 SER A N 1
ATOM 1433 C CA . SER A 1 182 ? -9.469 17.156 0.762 1 98.69 182 SER A CA 1
ATOM 1434 C C . SER A 1 182 ? -8.469 16.656 1.803 1 98.69 182 SER A C 1
ATOM 1436 O O . SER A 1 182 ? -7.547 17.391 2.186 1 98.69 182 SER A O 1
ATOM 1438 N N . LEU A 1 183 ? -8.656 15.445 2.205 1 98.75 183 LEU A N 1
ATOM 1439 C CA . LEU A 1 183 ? -7.68 14.898 3.141 1 98.75 183 LEU A CA 1
ATOM 1440 C C . LEU A 1 183 ? -6.41 14.477 2.412 1 98.75 183 LEU A C 1
ATOM 1442 O O . LEU A 1 183 ? -5.363 14.289 3.037 1 98.75 183 LEU A O 1
ATOM 1446 N N . PHE A 1 184 ? -6.379 14.344 1.067 1 98.81 184 PHE A N 1
ATOM 1447 C CA . PHE A 1 184 ? -5.152 14.234 0.288 1 98.81 184 PHE A CA 1
ATOM 1448 C C . PHE A 1 184 ? -4.297 15.484 0.442 1 98.81 184 PHE A C 1
ATOM 1450 O O . PHE A 1 184 ? -3.068 15.414 0.375 1 98.81 184 PHE A O 1
ATOM 1457 N N . VAL A 1 185 ? -4.992 16.625 0.672 1 98.75 185 VAL A N 1
ATOM 1458 C CA . VAL A 1 185 ? -4.285 17.891 0.805 1 98.75 185 VAL A CA 1
ATOM 1459 C C . VAL A 1 185 ? -4.07 18.219 2.281 1 98.75 185 VAL A C 1
ATOM 1461 O O . VAL A 1 185 ? -2.93 18.297 2.746 1 98.75 185 VAL A O 1
ATOM 1464 N N . HIS A 1 186 ? -5.074 18.203 3.016 1 98.69 186 HIS A N 1
ATOM 1465 C CA . HIS A 1 186 ? -5.035 18.688 4.387 1 98.69 186 HIS A CA 1
ATOM 1466 C C . HIS A 1 186 ? -4.258 17.75 5.293 1 98.69 186 HIS A C 1
ATOM 1468 O O . HIS A 1 186 ? -3.361 18.172 6.023 1 98.69 186 HIS A O 1
ATOM 1474 N N . LYS A 1 187 ? -4.688 16.484 5.328 1 98.5 187 LYS A N 1
ATOM 1475 C CA . LYS A 1 187 ? -4.062 15.531 6.238 1 98.5 187 LYS A CA 1
ATOM 1476 C C . LYS A 1 187 ? -2.779 14.961 5.645 1 98.5 187 LYS A C 1
ATOM 1478 O O . LYS A 1 187 ? -1.743 14.914 6.309 1 98.5 187 LYS A O 1
ATOM 1483 N N . ALA A 1 188 ? -2.824 14.57 4.367 1 98.62 188 ALA A N 1
ATOM 1484 C CA . ALA A 1 188 ? -1.721 13.836 3.748 1 98.62 188 ALA A CA 1
ATOM 1485 C C . ALA A 1 188 ? -0.555 14.773 3.43 1 98.62 188 ALA A C 1
ATOM 1487 O O . ALA A 1 188 ? 0.557 14.312 3.154 1 98.62 188 ALA A O 1
ATOM 1488 N N . THR A 1 189 ? -0.804 16.078 3.479 1 98.56 189 THR A N 1
ATOM 1489 C CA . THR A 1 189 ? 0.321 17 3.309 1 98.56 189 THR A CA 1
ATOM 1490 C C . THR A 1 189 ? 1.446 16.656 4.281 1 98.56 189 THR A C 1
ATOM 1492 O O . THR A 1 189 ? 2.625 16.766 3.939 1 98.56 189 THR A O 1
ATOM 1495 N N . HIS A 1 190 ? 1.116 16.203 5.5 1 97.81 190 HIS A N 1
ATOM 1496 C CA . HIS A 1 190 ? 2.109 15.719 6.449 1 97.81 190 HIS A CA 1
ATOM 1497 C C . HIS A 1 190 ? 2.877 14.531 5.887 1 97.81 190 HIS A C 1
ATOM 1499 O O . HIS A 1 190 ? 4.102 14.453 6.02 1 97.81 190 HIS A O 1
ATOM 1505 N N . HIS A 1 191 ? 2.164 13.664 5.312 1 98.69 191 HIS A N 1
ATOM 1506 C CA . HIS A 1 191 ? 2.73 12.406 4.832 1 98.69 191 HIS A CA 1
ATOM 1507 C C . HIS A 1 191 ? 3.609 12.633 3.604 1 98.69 191 HIS A C 1
ATOM 1509 O O . HIS A 1 191 ? 4.734 12.133 3.541 1 98.69 191 HIS A O 1
ATOM 1515 N N . PHE A 1 192 ? 3.066 13.406 2.691 1 98.88 192 PHE A N 1
ATOM 1516 C CA . PHE A 1 192 ? 3.799 13.688 1.462 1 98.88 192 PHE A CA 1
ATOM 1517 C C . PHE A 1 192 ? 5.031 14.539 1.748 1 98.88 192 PHE A C 1
ATOM 1519 O O . PHE A 1 192 ? 6.078 14.352 1.125 1 98.88 192 PHE A O 1
ATOM 1526 N N . ASP A 1 193 ? 4.934 15.445 2.686 1 98.75 193 ASP A N 1
ATOM 1527 C CA . ASP A 1 193 ? 6.102 16.219 3.107 1 98.75 193 ASP A CA 1
ATOM 1528 C C . ASP A 1 193 ? 7.18 15.305 3.691 1 98.75 193 ASP A C 1
ATOM 1530 O O . ASP A 1 193 ? 8.359 15.453 3.381 1 98.75 193 ASP A O 1
ATOM 1534 N N . LEU A 1 194 ? 6.777 14.367 4.559 1 98.62 194 LEU A N 1
ATOM 1535 C CA . LEU A 1 194 ? 7.719 13.414 5.141 1 98.62 194 LEU A CA 1
ATOM 1536 C C . LEU A 1 194 ? 8.422 12.609 4.055 1 98.62 194 LEU A C 1
ATOM 1538 O O . LEU A 1 194 ? 9.641 12.453 4.086 1 98.62 194 LEU A O 1
ATOM 1542 N N . LEU A 1 195 ? 7.625 12.125 3.152 1 98.88 195 LEU A N 1
ATOM 1543 C CA . LEU A 1 195 ? 8.195 11.352 2.057 1 98.88 195 LEU A CA 1
ATOM 1544 C C . LEU A 1 195 ? 9.219 12.172 1.279 1 98.88 195 LEU A C 1
ATOM 1546 O O . LEU A 1 195 ? 10.32 11.695 1.004 1 98.88 195 LEU A O 1
ATOM 1550 N N . ASN A 1 196 ? 8.797 13.43 0.924 1 98.81 196 ASN A N 1
ATOM 1551 C CA . ASN A 1 196 ? 9.711 14.312 0.199 1 98.81 196 ASN A CA 1
ATOM 1552 C C . ASN A 1 196 ? 11.016 14.516 0.96 1 98.81 196 ASN A C 1
ATOM 1554 O O . ASN A 1 196 ? 12.094 14.453 0.373 1 98.81 196 ASN A O 1
ATOM 1558 N N . TRP A 1 197 ? 10.883 14.719 2.24 1 98.81 197 TRP A N 1
ATOM 1559 C CA . TRP A 1 197 ? 12.039 14.984 3.098 1 98.81 197 TRP A CA 1
ATOM 1560 C C . TRP A 1 197 ? 12.891 13.734 3.262 1 98.81 197 TRP A C 1
ATOM 1562 O O . TRP A 1 197 ? 14.117 13.789 3.119 1 98.81 197 TRP A O 1
ATOM 1572 N N . TYR A 1 198 ? 12.273 12.547 3.512 1 98.88 198 TYR A N 1
ATOM 1573 C CA . TYR A 1 198 ? 13 11.289 3.646 1 98.88 198 TYR A CA 1
ATOM 1574 C C . TYR A 1 198 ? 13.773 10.969 2.375 1 98.88 198 TYR A C 1
ATOM 1576 O O . TYR A 1 198 ? 14.945 10.586 2.434 1 98.88 198 TYR A O 1
ATOM 1584 N N . LEU A 1 199 ? 13.117 11.164 1.247 1 98.69 199 LEU A N 1
ATOM 1585 C CA . LEU A 1 199 ? 13.656 10.695 -0.024 1 98.69 199 LEU A CA 1
ATOM 1586 C C . LEU A 1 199 ? 14.562 11.75 -0.656 1 98.69 199 LEU A C 1
ATOM 1588 O O . LEU A 1 199 ? 15.258 11.469 -1.631 1 98.69 199 LEU A O 1
ATOM 1592 N N . ASP A 1 200 ? 14.516 12.961 -0.048 1 97.88 200 ASP A N 1
ATOM 1593 C CA . ASP A 1 200 ? 15.273 14.07 -0.608 1 97.88 200 ASP A CA 1
ATOM 1594 C C . ASP A 1 200 ? 15.07 14.172 -2.119 1 97.88 200 ASP A C 1
ATOM 1596 O O . ASP A 1 200 ? 16.047 14.203 -2.881 1 97.88 200 ASP A O 1
ATOM 1600 N N . SER A 1 201 ? 13.828 14.094 -2.564 1 98.19 201 SER A N 1
ATOM 1601 C CA . SER A 1 201 ? 13.422 14.117 -3.965 1 98.19 201 SER A CA 1
ATOM 1602 C C . SER A 1 201 ? 12.016 14.688 -4.121 1 98.19 201 SER A C 1
ATOM 1604 O O . SER A 1 201 ? 11.289 14.836 -3.139 1 98.19 201 SER A O 1
ATOM 1606 N N . ASP A 1 202 ? 11.664 15.086 -5.34 1 98.31 202 ASP A N 1
ATOM 1607 C CA . ASP A 1 202 ? 10.336 15.602 -5.637 1 98.31 202 ASP A CA 1
ATOM 1608 C C . ASP A 1 202 ? 9.445 14.516 -6.234 1 98.31 202 ASP A C 1
ATOM 1610 O O . ASP A 1 202 ? 9.906 13.695 -7.035 1 98.31 202 ASP A O 1
ATOM 1614 N N . PRO A 1 203 ? 8.188 14.484 -5.758 1 98.69 203 PRO A N 1
ATOM 1615 C CA . PRO A 1 203 ? 7.258 13.625 -6.488 1 98.69 203 PRO A CA 1
ATOM 1616 C C . PRO A 1 203 ? 7.086 14.039 -7.949 1 98.69 203 PRO A C 1
ATOM 1618 O O . PRO A 1 203 ? 7.074 15.234 -8.25 1 98.69 203 PRO A O 1
ATOM 1621 N N . GLU A 1 204 ? 7.016 13.086 -8.812 1 98.31 204 GLU A N 1
ATOM 1622 C CA . GLU A 1 204 ? 6.922 13.359 -10.242 1 98.31 204 GLU A CA 1
ATOM 1623 C C . GLU A 1 204 ? 5.512 13.102 -10.766 1 98.31 204 GLU A C 1
ATOM 1625 O O . GLU A 1 204 ? 4.922 13.953 -11.422 1 98.31 204 GLU A O 1
ATOM 1630 N N . ALA A 1 205 ? 4.953 11.945 -10.484 1 98.56 205 ALA A N 1
ATOM 1631 C CA . ALA A 1 205 ? 3.643 11.531 -10.977 1 98.56 205 ALA A CA 1
ATOM 1632 C C . ALA A 1 205 ? 2.848 10.812 -9.898 1 98.56 205 ALA A C 1
ATOM 1634 O O . ALA A 1 205 ? 3.414 10.062 -9.094 1 98.56 205 ALA A O 1
ATOM 1635 N N . VAL A 1 206 ? 1.504 11.055 -9.938 1 98.81 206 VAL A N 1
ATOM 1636 C CA . VAL A 1 206 ? 0.622 10.477 -8.922 1 98.81 206 VAL A CA 1
ATOM 1637 C C . VAL A 1 206 ? -0.605 9.867 -9.594 1 98.81 206 VAL A C 1
ATOM 1639 O O . VAL A 1 206 ? -1.164 10.445 -10.531 1 98.81 206 VAL A O 1
ATOM 1642 N N . SER A 1 207 ? -0.961 8.672 -9.195 1 98.69 207 SER A N 1
ATOM 1643 C CA . SER A 1 207 ? -2.244 8.047 -9.516 1 98.69 207 SER A CA 1
ATOM 1644 C C . SER A 1 207 ? -2.986 7.641 -8.242 1 98.69 207 SER A C 1
ATOM 1646 O O . SER A 1 207 ? -2.375 7.156 -7.289 1 98.69 207 SER A O 1
ATOM 1648 N N . ALA A 1 208 ? -4.32 7.848 -8.289 1 98.81 208 ALA A N 1
ATOM 1649 C CA . ALA A 1 208 ? -5.035 7.598 -7.043 1 98.81 208 ALA A CA 1
ATOM 1650 C C . ALA A 1 208 ? -6.473 7.164 -7.312 1 98.81 208 ALA A C 1
ATOM 1652 O O . ALA A 1 208 ? -7.031 7.465 -8.375 1 98.81 208 ALA A O 1
ATOM 1653 N N . PHE A 1 209 ? -7.016 6.359 -6.41 1 98.81 209 PHE A N 1
ATOM 1654 C CA . PHE A 1 209 ? -8.445 6.121 -6.254 1 98.81 209 PHE A CA 1
ATOM 1655 C C . PHE A 1 209 ? -8.922 6.598 -4.887 1 98.81 209 PHE A C 1
ATOM 1657 O O . PHE A 1 209 ? -8.227 6.426 -3.885 1 98.81 209 PHE A O 1
ATOM 1664 N N . ALA A 1 210 ? -10.023 7.258 -4.859 1 98.75 210 ALA A N 1
ATOM 1665 C CA . ALA A 1 210 ? -10.578 7.777 -3.613 1 98.75 210 ALA A CA 1
ATOM 1666 C C . ALA A 1 210 ? -12.094 7.91 -3.703 1 98.75 210 ALA A C 1
ATOM 1668 O O . ALA A 1 210 ? -12.633 8.281 -4.75 1 98.75 210 ALA A O 1
ATOM 1669 N N . ASP A 1 211 ? -12.766 7.551 -2.57 1 98.44 211 ASP A N 1
ATOM 1670 C CA . ASP A 1 211 ? -14.219 7.668 -2.535 1 98.44 211 ASP A CA 1
ATOM 1671 C C . ASP A 1 211 ? -14.711 7.957 -1.118 1 98.44 211 ASP A C 1
ATOM 1673 O O . ASP A 1 211 ? -13.984 7.746 -0.146 1 98.44 211 ASP A O 1
ATOM 1677 N N . LEU A 1 212 ? -15.836 8.578 -1.053 1 98.56 212 LEU A N 1
ATOM 1678 C CA . LEU A 1 212 ? -16.578 8.695 0.199 1 98.56 212 LEU A CA 1
ATOM 1679 C C . LEU A 1 212 ? -17.344 7.418 0.497 1 98.56 212 LEU A C 1
ATOM 1681 O O . LEU A 1 212 ? -18.344 7.117 -0.174 1 98.56 212 LEU A O 1
ATOM 1685 N N . GLN A 1 213 ? -16.922 6.695 1.595 1 97.94 213 GLN A N 1
ATOM 1686 C CA . GLN A 1 213 ? -17.438 5.34 1.752 1 97.94 213 GLN A CA 1
ATOM 1687 C C . GLN A 1 213 ? -18.141 5.168 3.096 1 97.94 213 GLN A C 1
ATOM 1689 O O . GLN A 1 213 ? -18.891 4.203 3.297 1 97.94 213 GLN A O 1
ATOM 1694 N N . MET A 1 214 ? -17.922 6.02 4.008 1 97.81 214 MET A N 1
ATOM 1695 C CA . MET A 1 214 ? -18.453 5.871 5.355 1 97.81 214 MET A CA 1
ATOM 1696 C C . MET A 1 214 ? -19.281 7.098 5.75 1 97.81 214 MET A C 1
ATOM 1698 O O . MET A 1 214 ? -20.391 6.969 6.27 1 97.81 214 MET A O 1
ATOM 1702 N N . TYR A 1 215 ? -18.797 8.281 5.527 1 98.38 215 TYR A N 1
ATOM 1703 C CA . TYR A 1 215 ? -19.391 9.531 5.988 1 98.38 215 TYR A CA 1
ATOM 1704 C C . TYR A 1 215 ? -20.328 10.102 4.938 1 98.38 215 TYR A C 1
ATOM 1706 O O . TYR A 1 215 ? -20.672 9.43 3.967 1 98.38 215 TYR A O 1
ATOM 1714 N N . GLY A 1 216 ? -20.797 11.344 5.215 1 97.94 216 GLY A N 1
ATOM 1715 C CA . GLY A 1 216 ? -21.656 12.023 4.258 1 97.94 216 GLY A CA 1
ATOM 1716 C C . GLY A 1 216 ? -22.891 11.234 3.895 1 97.94 216 GLY A C 1
ATOM 1717 O O . GLY A 1 216 ? -23.578 10.711 4.773 1 97.94 216 GLY A O 1
ATOM 1718 N N . ARG A 1 217 ? -23.188 11.133 2.609 1 96.69 217 ARG A N 1
ATOM 1719 C CA . ARG A 1 217 ? -24.406 10.523 2.092 1 96.69 217 ARG A CA 1
ATOM 1720 C C . ARG A 1 217 ? -24.438 9.031 2.393 1 96.69 217 ARG A C 1
ATOM 1722 O O . ARG A 1 217 ? -25.484 8.383 2.256 1 96.69 217 ARG A O 1
ATOM 1729 N N . ARG A 1 218 ? -23.406 8.484 2.902 1 95 218 ARG A N 1
ATOM 1730 C CA . ARG A 1 218 ? -23.328 7.047 3.164 1 95 218 ARG A CA 1
ATOM 1731 C C . ARG A 1 218 ? -23.875 6.715 4.551 1 95 218 ARG A C 1
ATOM 1733 O O . ARG A 1 218 ? -24.094 5.547 4.867 1 95 218 ARG A O 1
ATOM 1740 N N . GLY A 1 219 ? -24.078 7.723 5.367 1 93.56 219 GLY A N 1
ATOM 1741 C CA . GLY A 1 219 ? -24.516 7.496 6.738 1 93.56 219 GLY A CA 1
ATOM 1742 C C . GLY A 1 219 ? -26 7.23 6.852 1 93.56 219 GLY A C 1
ATOM 1743 O O . GLY A 1 219 ? -26.766 7.551 5.941 1 93.56 219 GLY A O 1
ATOM 1744 N N . PRO A 1 220 ? -26.328 6.629 7.949 1 91.06 220 PRO A N 1
ATOM 1745 C CA . PRO A 1 220 ? -27.703 6.145 8.117 1 91.06 220 PRO A CA 1
ATOM 1746 C C . PRO A 1 220 ? -28.672 7.254 8.531 1 91.06 220 PRO A C 1
ATOM 1748 O O . PRO A 1 220 ? -29.875 7.137 8.312 1 91.06 220 PRO A O 1
ATOM 1751 N N . PHE A 1 221 ? -28.219 8.242 9.203 1 90.38 221 PHE A N 1
ATOM 1752 C CA . PHE A 1 221 ? -29.062 9.32 9.672 1 90.38 221 PHE A CA 1
ATOM 1753 C C . PHE A 1 221 ? -28.359 10.664 9.547 1 90.38 221 PHE A C 1
ATOM 1755 O O . PHE A 1 221 ? -27.172 10.719 9.219 1 90.38 221 PHE A O 1
ATOM 1762 N N . ARG A 1 222 ? -29.156 11.719 9.711 1 90.06 222 ARG A N 1
ATOM 1763 C CA . ARG A 1 222 ? -28.609 13.07 9.594 1 90.06 222 ARG A CA 1
ATOM 1764 C C . ARG A 1 222 ? -29.359 14.047 10.492 1 90.06 222 ARG A C 1
ATOM 1766 O O . ARG A 1 222 ? -30.578 13.945 10.641 1 90.06 222 ARG A O 1
ATOM 1773 N N . GLY A 1 223 ? -28.656 14.797 11.188 1 91.94 223 GLY A N 1
ATOM 1774 C CA . GLY A 1 223 ? -29.172 15.883 12 1 91.94 223 GLY A CA 1
ATOM 1775 C C . GLY A 1 223 ? -28.438 17.188 11.773 1 91.94 223 GLY A C 1
ATOM 1776 O O . GLY A 1 223 ? -27.438 17.234 11.047 1 91.94 223 GLY A O 1
ATOM 1777 N N . PRO A 1 224 ? -29 18.25 12.328 1 91.44 224 PRO A N 1
ATOM 1778 C CA . PRO A 1 224 ? -28.328 19.531 12.117 1 91.44 224 PRO A CA 1
ATOM 1779 C C . PRO A 1 224 ? -26.953 19.594 12.789 1 91.44 224 PRO A C 1
ATOM 1781 O O . PRO A 1 224 ? -26.016 20.125 12.211 1 91.44 224 PRO A O 1
ATOM 1784 N N . ARG A 1 225 ? -26.797 19.141 13.93 1 95.44 225 ARG A N 1
ATOM 1785 C CA . ARG A 1 225 ? -25.594 18.969 14.734 1 95.44 225 ARG A CA 1
ATOM 1786 C C . ARG A 1 225 ? -25.828 17.953 15.844 1 95.44 225 ARG A C 1
ATOM 1788 O O . ARG A 1 225 ? -26.969 17.578 16.125 1 95.44 225 ARG A O 1
ATOM 1795 N N . CYS A 1 226 ? -24.828 17.438 16.484 1 97.06 226 CYS A N 1
ATOM 1796 C CA . CYS A 1 226 ? -24.938 16.344 17.438 1 97.06 226 CYS A CA 1
ATOM 1797 C C . CYS A 1 226 ? -25.875 16.719 18.594 1 97.06 226 CYS A C 1
ATOM 1799 O O . CYS A 1 226 ? -26.75 15.93 18.969 1 97.06 226 CYS A O 1
ATOM 1801 N N . LYS A 1 227 ? -25.703 17.906 19.078 1 95.06 227 LYS A N 1
ATOM 1802 C CA . LYS A 1 227 ? -26.438 18.359 20.266 1 95.06 227 LYS A CA 1
ATOM 1803 C C . LYS A 1 227 ? -27.938 18.344 20.016 1 95.06 227 LYS A C 1
ATOM 1805 O O . LYS A 1 227 ? -28.719 18.094 20.938 1 95.06 227 LYS A O 1
ATOM 1810 N N . LEU A 1 228 ? -28.359 18.516 18.844 1 95.94 228 LEU A N 1
ATOM 1811 C CA . LEU A 1 228 ? -29.766 18.656 18.516 1 95.94 228 LEU A CA 1
ATOM 1812 C C . LEU A 1 228 ? -30.266 17.438 17.734 1 95.94 228 LEU A C 1
ATOM 1814 O O . LEU A 1 228 ? -31.391 17.438 17.234 1 95.94 228 LEU A O 1
ATOM 1818 N N . CYS A 1 229 ? -29.531 16.438 17.625 1 96.44 229 CYS A N 1
ATOM 1819 C CA . CYS A 1 229 ? -29.844 15.305 16.766 1 96.44 229 CYS A CA 1
ATOM 1820 C C . CYS A 1 229 ? -30.797 14.344 17.469 1 96.44 229 CYS A C 1
ATOM 1822 O O . CYS A 1 229 ? -30.547 13.93 18.609 1 96.44 229 CYS A O 1
ATOM 1824 N N . PRO A 1 230 ? -31.891 13.922 16.812 1 96.38 230 PRO A N 1
ATOM 1825 C CA . PRO A 1 230 ? -32.812 12.953 17.406 1 96.38 230 PRO A CA 1
ATOM 1826 C C . PRO A 1 230 ? -32.188 11.555 17.5 1 96.38 230 PRO A C 1
ATOM 1828 O O . PRO A 1 230 ? -32.75 10.68 18.172 1 96.38 230 PRO A O 1
ATOM 1831 N N . HIS A 1 231 ? -31.125 11.352 16.844 1 95.88 231 HIS A N 1
ATOM 1832 C CA . HIS A 1 231 ? -30.516 10.023 16.797 1 95.88 231 HIS A CA 1
ATOM 1833 C C . HIS A 1 231 ? -29.281 9.945 17.703 1 95.88 231 HIS A C 1
ATOM 1835 O O . HIS A 1 231 ? -28.453 9.055 17.547 1 95.88 231 HIS A O 1
ATOM 1841 N N . LYS A 1 232 ? -29.094 10.852 18.594 1 94.25 232 LYS A N 1
ATOM 1842 C CA . LYS A 1 232 ? -27.891 10.961 19.422 1 94.25 232 LYS A CA 1
ATOM 1843 C C . LYS A 1 232 ? -27.609 9.656 20.156 1 94.25 232 LYS A C 1
ATOM 1845 O O . LYS A 1 232 ? -26.453 9.25 20.297 1 94.25 232 LYS A O 1
ATOM 1850 N N . SER A 1 233 ? -28.656 8.906 20.547 1 93.75 233 SER A N 1
ATOM 1851 C CA . SER A 1 233 ? -28.469 7.707 21.359 1 93.75 233 SER A CA 1
ATOM 1852 C C . SER A 1 233 ? -28.062 6.516 20.5 1 93.75 233 SER A C 1
ATOM 1854 O O . SER A 1 233 ? -27.531 5.531 21 1 93.75 233 SER A O 1
ATOM 1856 N N . GLU A 1 234 ? -28.25 6.629 19.234 1 94.19 234 GLU A N 1
ATOM 1857 C CA . GLU A 1 234 ? -28.016 5.512 18.328 1 94.19 234 GLU A CA 1
ATOM 1858 C C . GLU A 1 234 ? -26.75 5.734 17.5 1 94.19 234 GLU A C 1
ATOM 1860 O O . GLU A 1 234 ? -26.188 4.785 16.953 1 94.19 234 GLU A O 1
ATOM 1865 N N . CYS A 1 235 ? -26.297 6.961 17.453 1 96.38 235 CYS A N 1
ATOM 1866 C CA . CYS A 1 235 ? -25.234 7.316 16.531 1 96.38 235 CYS A CA 1
ATOM 1867 C C . CYS A 1 235 ? -23.875 6.988 17.125 1 96.38 235 CYS A C 1
ATOM 1869 O O . CYS A 1 235 ? -23.5 7.516 18.172 1 96.38 235 CYS A O 1
ATOM 1871 N N . ASP A 1 236 ? -23.047 6.184 16.375 1 95.56 236 ASP A N 1
ATOM 1872 C CA . ASP A 1 236 ? -21.719 5.77 16.812 1 95.56 236 ASP A CA 1
ATOM 1873 C C . ASP A 1 236 ? -20.734 6.934 16.766 1 95.56 236 ASP A C 1
ATOM 1875 O O . ASP A 1 236 ? -19.656 6.867 17.344 1 95.56 236 ASP A O 1
ATOM 1879 N N . PHE A 1 237 ? -21.094 8.078 16.109 1 96.94 237 PHE A N 1
ATOM 1880 C CA . PHE A 1 237 ? -20.172 9.188 15.898 1 96.94 237 PHE A CA 1
ATOM 1881 C C . PHE A 1 237 ? -20.594 10.406 16.719 1 96.94 237 PHE A C 1
ATOM 1883 O O . PHE A 1 237 ? -20.078 11.508 16.516 1 96.94 237 PHE A O 1
ATOM 1890 N N . TYR A 1 238 ? -21.531 10.188 17.672 1 96.75 238 TYR A N 1
ATOM 1891 C CA . TYR A 1 238 ? -22.016 11.297 18.484 1 96.75 238 TYR A CA 1
ATOM 1892 C C . TYR A 1 238 ? -20.875 11.953 19.25 1 96.75 238 TYR A C 1
ATOM 1894 O O . TYR A 1 238 ? -20.031 11.273 19.828 1 96.75 238 TYR A O 1
ATOM 1902 N N . LEU A 1 239 ? -20.812 13.297 19.156 1 97.25 239 LEU A N 1
ATOM 1903 C CA . LEU A 1 239 ? -19.844 14.102 19.906 1 97.25 239 LEU A CA 1
ATOM 1904 C C . LEU A 1 239 ? -20.562 15.023 20.891 1 97.25 239 LEU A C 1
ATOM 1906 O O . LEU A 1 239 ? -21.375 15.852 20.484 1 97.25 239 LEU A O 1
ATOM 1910 N N . ASP A 1 240 ? -20.219 14.859 22.156 1 96.56 240 ASP A N 1
ATOM 1911 C CA . ASP A 1 240 ? -20.688 15.797 23.188 1 96.56 240 ASP A CA 1
ATOM 1912 C C . ASP A 1 240 ? -19.703 16.938 23.375 1 96.56 240 ASP A C 1
ATOM 1914 O O . ASP A 1 240 ? -18.828 16.891 24.234 1 96.56 240 ASP A O 1
ATOM 1918 N N . LEU A 1 241 ? -19.922 18.016 22.594 1 96 241 LEU A N 1
ATOM 1919 C CA . LEU A 1 241 ? -19 19.141 22.594 1 96 241 LEU A CA 1
ATOM 1920 C C . LEU A 1 241 ? -18.906 19.766 23.984 1 96 241 LEU A C 1
ATOM 1922 O O . LEU A 1 241 ? -17.812 20.172 24.422 1 96 241 LEU A O 1
ATOM 1926 N N . GLU A 1 242 ? -19.953 19.797 24.688 1 94.25 242 GLU A N 1
ATOM 1927 C CA . GLU A 1 242 ? -20.016 20.5 25.969 1 94.25 242 GLU A CA 1
ATOM 1928 C C . GLU A 1 242 ? -19.297 19.719 27.062 1 94.25 242 GLU A C 1
ATOM 1930 O O . GLU A 1 242 ? -19 20.266 28.125 1 94.25 242 GLU A O 1
ATOM 1935 N N . ALA A 1 243 ? -19.047 18.5 26.766 1 96.31 243 ALA A N 1
ATOM 1936 C CA . ALA A 1 243 ? -18.328 17.688 27.734 1 96.31 243 ALA A CA 1
ATOM 1937 C C . ALA A 1 243 ? -16.844 18.062 27.781 1 96.31 243 ALA A C 1
ATOM 1939 O O . ALA A 1 243 ? -16.125 17.703 28.719 1 96.31 243 ALA A O 1
ATOM 1940 N N . ASP A 1 244 ? -16.312 18.828 26.828 1 96 244 ASP A N 1
ATOM 1941 C CA . ASP A 1 244 ? -14.938 19.328 26.766 1 96 244 ASP A CA 1
ATOM 1942 C C . ASP A 1 244 ? -14.891 20.828 27 1 96 244 ASP A C 1
ATOM 1944 O O . ASP A 1 244 ? -15.172 21.609 26.078 1 96 244 ASP A O 1
ATOM 1948 N N . PRO A 1 245 ? -14.438 21.188 28.156 1 96.69 245 PRO A N 1
ATOM 1949 C CA . PRO A 1 245 ? -14.484 22.609 28.484 1 96.69 245 PRO A CA 1
ATOM 1950 C C . PRO A 1 245 ? -13.695 23.469 27.5 1 96.69 245 PRO A C 1
ATOM 1952 O O . PRO A 1 245 ? -14.062 24.609 27.234 1 96.69 245 PRO A O 1
ATOM 1955 N N . PHE A 1 246 ? -12.648 23 27.016 1 96.31 246 PHE A N 1
ATOM 1956 C CA . PHE A 1 246 ? -11.836 23.734 26.047 1 96.31 246 PHE A CA 1
ATOM 1957 C C . PHE A 1 246 ? -12.594 23.953 24.75 1 96.31 246 PHE A C 1
ATOM 1959 O O . PHE A 1 246 ? -12.711 25.078 24.266 1 96.31 246 PHE A O 1
ATOM 1966 N N . LEU A 1 247 ? -13.141 22.859 24.219 1 96 247 LEU A N 1
ATOM 1967 C CA . LEU A 1 247 ? -13.883 22.953 22.969 1 96 247 LEU A CA 1
ATOM 1968 C C . LEU A 1 247 ? -15.18 23.734 23.156 1 96 247 LEU A C 1
ATOM 1970 O O . LEU A 1 247 ? -15.578 24.5 22.281 1 96 247 LEU A O 1
ATOM 1974 N N . ASP A 1 248 ? -15.766 23.484 24.266 1 97 248 ASP A N 1
ATOM 1975 C CA . ASP A 1 248 ? -17 24.219 24.562 1 97 248 ASP A CA 1
ATOM 1976 C C . ASP A 1 248 ? -16.75 25.734 24.531 1 97 248 ASP A C 1
ATOM 1978 O O . ASP A 1 248 ? -17.516 26.469 23.906 1 97 248 ASP A O 1
ATOM 1982 N N . SER A 1 249 ? -15.703 26.141 25.172 1 97.44 249 SER A N 1
ATOM 1983 C CA . SER A 1 249 ? -15.391 27.562 25.297 1 97.44 249 SER A CA 1
ATOM 1984 C C . SER A 1 249 ? -15.086 28.188 23.938 1 97.44 249 SER A C 1
ATOM 1986 O O . SER A 1 249 ? -15.523 29.297 23.656 1 97.44 249 SER A O 1
ATOM 1988 N N . LEU A 1 250 ? -14.453 27.469 23.094 1 97.56 250 LEU A N 1
ATOM 1989 C CA . LEU A 1 250 ? -13.977 28.062 21.844 1 97.56 250 LEU A CA 1
ATOM 1990 C C . LEU A 1 250 ? -15.055 28 20.781 1 97.56 250 LEU A C 1
ATOM 1992 O O . LEU A 1 250 ? -15.023 28.766 19.812 1 97.56 250 LEU A O 1
ATOM 1996 N N . TYR A 1 251 ? -16.062 27.031 20.969 1 97.19 251 TYR A N 1
ATOM 1997 C CA . TYR A 1 251 ? -16.812 26.781 19.75 1 97.19 251 TYR A CA 1
ATOM 1998 C C . TYR A 1 251 ? -18.312 26.812 20 1 97.19 251 TYR A C 1
ATOM 2000 O O . TYR A 1 251 ? -19.094 26.938 19.062 1 97.19 251 TYR A O 1
ATOM 2008 N N . GLU A 1 252 ? -18.75 26.672 21.25 1 97.12 252 GLU A N 1
ATOM 2009 C CA . GLU A 1 252 ? -20.188 26.625 21.469 1 97.12 252 GLU A CA 1
ATOM 2010 C C . GLU A 1 252 ? -20.797 28.016 21.344 1 97.12 252 GLU A C 1
ATOM 2012 O O . GLU A 1 252 ? -21.297 28.391 20.281 1 97.12 252 GLU A O 1
ATOM 2017 N N . GLU A 1 253 ? -20.531 28.953 22.312 1 97.31 253 GLU A N 1
ATOM 2018 C CA . GLU A 1 253 ? -21.109 30.297 22.266 1 97.31 253 GLU A CA 1
ATOM 2019 C C . GLU A 1 253 ? -20.594 31.078 21.047 1 97.31 253 GLU A C 1
ATOM 2021 O O . GLU A 1 253 ? -21.375 31.766 20.375 1 97.31 253 GLU A O 1
ATOM 2026 N N . PRO A 1 254 ? -19.375 30.922 20.734 1 97.88 254 PRO A N 1
ATOM 2027 C CA . PRO A 1 254 ? -18.859 31.656 19.578 1 97.88 254 PRO A CA 1
ATOM 2028 C C . PRO A 1 254 ? -19.562 31.25 18.281 1 97.88 254 PRO A C 1
ATOM 2030 O O . PRO A 1 254 ? -19.531 32 17.297 1 97.88 254 PRO A O 1
ATOM 2033 N N . SER A 1 255 ? -20.156 30.062 18.25 1 96.44 255 SER A N 1
ATOM 2034 C CA . SER A 1 255 ? -20.844 29.625 17.047 1 96.44 255 SER A CA 1
ATOM 2035 C C . SER A 1 255 ? -22.031 30.547 16.719 1 96.44 255 SER A C 1
ATOM 2037 O O . SER A 1 255 ? -22.484 30.594 15.578 1 96.44 255 SER A O 1
ATOM 2039 N N . GLU A 1 256 ? -22.516 31.312 17.641 1 96.5 256 GLU A N 1
ATOM 2040 C CA . GLU A 1 256 ? -23.609 32.25 17.438 1 96.5 256 GLU A CA 1
ATOM 2041 C C . GLU A 1 256 ? -23.172 33.406 16.516 1 96.5 256 GLU A C 1
ATOM 2043 O O . GLU A 1 256 ? -24 34.062 15.891 1 96.5 256 GLU A O 1
ATOM 2048 N N . ILE A 1 257 ? -21.859 33.594 16.516 1 96.81 257 ILE A N 1
ATOM 2049 C CA . ILE A 1 257 ? -21.312 34.719 15.75 1 96.81 257 ILE A CA 1
ATOM 2050 C C . ILE A 1 257 ? -21.047 34.281 14.312 1 96.81 257 ILE A C 1
ATOM 2052 O O . ILE A 1 257 ? -21.359 35 13.367 1 96.81 257 ILE A O 1
ATOM 2056 N N . ASP A 1 258 ? -20.562 33.094 14.086 1 95.75 258 ASP A N 1
ATOM 2057 C CA . ASP A 1 258 ? -20.109 32.75 12.742 1 95.75 258 ASP A CA 1
ATOM 2058 C C . ASP A 1 258 ? -20.781 31.484 12.234 1 95.75 258 ASP A C 1
ATOM 2060 O O . ASP A 1 258 ? -20.5 31.047 11.117 1 95.75 258 ASP A O 1
ATOM 2064 N N . SER A 1 259 ? -21.625 30.781 13.008 1 94.75 259 SER A N 1
ATOM 2065 C CA . SER A 1 259 ? -22.391 29.609 12.641 1 94.75 259 SER A CA 1
ATOM 2066 C C . SER A 1 259 ? -21.484 28.422 12.352 1 94.75 259 SER A C 1
ATOM 2068 O O . SER A 1 259 ? -21.828 27.531 11.562 1 94.75 259 SER A O 1
ATOM 2070 N N . TYR A 1 260 ? -20.281 28.531 12.875 1 95.25 260 TYR A N 1
ATOM 2071 C CA . TYR A 1 260 ? -19.391 27.391 12.781 1 95.25 260 TYR A CA 1
ATOM 2072 C C . TYR A 1 260 ? -19.609 26.422 13.945 1 95.25 260 TYR A C 1
ATOM 2074 O O . TYR A 1 260 ? -19.312 26.75 15.094 1 95.25 260 TYR A O 1
ATOM 2082 N N . PHE A 1 261 ? -20.125 25.234 13.602 1 95.25 261 PHE A N 1
ATOM 2083 C CA . PHE A 1 261 ? -20.438 24.234 14.625 1 95.25 261 PHE A CA 1
ATOM 2084 C C . PHE A 1 261 ? -19.391 23.125 14.633 1 95.25 261 PHE A C 1
ATOM 2086 O O . PHE A 1 261 ? -19.234 22.406 13.648 1 95.25 261 PHE A O 1
ATOM 2093 N N . ARG A 1 262 ? -18.781 22.906 15.781 1 96.5 262 ARG A N 1
ATOM 2094 C CA . ARG A 1 262 ? -17.719 21.906 15.945 1 96.5 262 ARG A CA 1
ATOM 2095 C C . ARG A 1 262 ? -18.312 20.5 16.078 1 96.5 262 ARG A C 1
ATOM 2097 O O . ARG A 1 262 ? -17.594 19.516 15.945 1 96.5 262 ARG A O 1
ATOM 2104 N N . ASP A 1 263 ? -19.578 20.359 16.312 1 97.25 263 ASP A N 1
ATOM 2105 C CA . ASP A 1 263 ? -20.266 19.078 16.438 1 97.25 263 ASP A CA 1
ATOM 2106 C C . ASP A 1 263 ? -21.234 18.859 15.266 1 97.25 263 ASP A C 1
ATOM 2108 O O . ASP A 1 263 ? -22.328 18.328 15.461 1 97.25 263 ASP A O 1
ATOM 2112 N N . GLY A 1 264 ? -20.797 19.375 14.094 1 96.88 264 GLY A N 1
ATOM 2113 C CA . GLY A 1 264 ? -21.594 19.109 12.906 1 96.88 264 GLY A CA 1
ATOM 2114 C C . GLY A 1 264 ? -21.75 17.625 12.609 1 96.88 264 GLY A C 1
ATOM 2115 O O . GLY A 1 264 ? -20.859 16.828 12.914 1 96.88 264 GLY A O 1
ATOM 2116 N N . CYS A 1 265 ? -22.906 17.344 11.914 1 97.81 265 CYS A N 1
ATOM 2117 C CA . CYS A 1 265 ? -23.172 15.945 11.586 1 97.81 265 CYS A CA 1
ATOM 2118 C C . CYS A 1 265 ? -22.156 15.422 10.562 1 97.81 265 CYS A C 1
ATOM 2120 O O . CYS A 1 265 ? -21.938 16.062 9.531 1 97.81 265 CYS A O 1
ATOM 2122 N N . VAL A 1 266 ? -21.625 14.219 10.812 1 98.25 266 VAL A N 1
ATOM 2123 C CA . VAL A 1 266 ? -20.609 13.648 9.922 1 98.25 266 VAL A CA 1
ATOM 2124 C C . VAL A 1 266 ? -21.281 13.055 8.688 1 98.25 266 VAL A C 1
ATOM 2126 O O . VAL A 1 266 ? -20.609 12.625 7.75 1 98.25 266 VAL A O 1
ATOM 2129 N N . PHE A 1 267 ? -22.625 13.055 8.641 1 98 267 PHE A N 1
ATOM 2130 C CA . PHE A 1 267 ? -23.359 12.422 7.559 1 98 267 PHE A CA 1
ATOM 2131 C C . PHE A 1 267 ? -24.094 13.461 6.723 1 98 267 PHE A C 1
ATOM 2133 O O . PHE A 1 267 ? -25.078 13.141 6.055 1 98 267 PHE A O 1
ATOM 2140 N N . ARG A 1 268 ? -23.656 14.703 6.828 1 97.44 268 ARG A N 1
ATOM 2141 C CA . ARG A 1 268 ? -24.25 15.742 6 1 97.44 268 ARG A CA 1
ATOM 2142 C C . ARG A 1 268 ? -24.141 15.391 4.52 1 97.44 268 ARG A C 1
ATOM 2144 O O . ARG A 1 268 ? -23.094 14.914 4.066 1 97.44 268 ARG A O 1
ATOM 2151 N N . GLU A 1 269 ? -25.078 15.742 3.691 1 96.75 269 GLU A N 1
ATOM 2152 C CA . GLU A 1 269 ? -25.172 15.328 2.293 1 96.75 269 GLU A CA 1
ATOM 2153 C C . GLU A 1 269 ? -24.188 16.125 1.423 1 96.75 269 GLU A C 1
ATOM 2155 O O . GLU A 1 269 ? -23.797 15.648 0.355 1 96.75 269 GLU A O 1
ATOM 2160 N N . ASP A 1 270 ? -23.828 17.266 1.937 1 96.75 270 ASP A N 1
ATOM 2161 C CA . ASP A 1 270 ? -23.016 18.141 1.098 1 96.75 270 ASP A CA 1
ATOM 2162 C C . ASP A 1 270 ? -21.516 17.906 1.323 1 96.75 270 ASP A C 1
ATOM 2164 O O . ASP A 1 270 ? -20.672 18.562 0.717 1 96.75 270 ASP A O 1
ATOM 2168 N N . ILE A 1 271 ? -21.203 16.938 2.211 1 98.25 271 ILE A N 1
ATOM 2169 C CA . ILE A 1 271 ? -19.812 16.531 2.338 1 98.25 271 ILE A CA 1
ATOM 2170 C C . ILE A 1 271 ? -19.297 16.016 0.998 1 98.25 271 ILE A C 1
ATOM 2172 O O . ILE A 1 271 ? -19.922 15.156 0.378 1 98.25 271 ILE A O 1
ATOM 2176 N N . ASP A 1 272 ? -18.094 16.547 0.549 1 98.5 272 ASP A N 1
ATOM 2177 C CA . ASP A 1 272 ? -17.734 16.266 -0.835 1 98.5 272 ASP A CA 1
ATOM 2178 C C . ASP A 1 272 ? -16.266 15.852 -0.949 1 98.5 272 ASP A C 1
ATOM 2180 O O . ASP A 1 272 ? -15.648 16.016 -2.006 1 98.5 272 ASP A O 1
ATOM 2184 N N . ILE A 1 273 ? -15.68 15.352 0.165 1 98.69 273 ILE A N 1
ATOM 2185 C CA . ILE A 1 273 ? -14.312 14.844 0.109 1 98.69 273 ILE A CA 1
ATOM 2186 C C . ILE A 1 273 ? -14.305 13.336 0.337 1 98.69 273 ILE A C 1
ATOM 2188 O O . ILE A 1 273 ? -15.234 12.789 0.941 1 98.69 273 ILE A O 1
ATOM 2192 N N . PRO A 1 274 ? -13.273 12.648 -0.147 1 98.81 274 PRO A N 1
ATOM 2193 C CA . PRO A 1 274 ? -13.188 11.211 0.117 1 98.81 274 PRO A CA 1
ATOM 2194 C C . PRO A 1 274 ? -12.75 10.898 1.546 1 98.81 274 PRO A C 1
ATOM 2196 O O . PRO A 1 274 ? -12.164 11.75 2.215 1 98.81 274 PRO A O 1
ATOM 2199 N N . ASP A 1 275 ? -13.141 9.688 2.012 1 98.81 275 ASP A N 1
ATOM 2200 C CA . ASP A 1 275 ? -12.711 9.227 3.33 1 98.81 275 ASP A CA 1
ATOM 2201 C C . ASP A 1 275 ? -11.898 7.941 3.23 1 98.81 275 ASP A C 1
ATOM 2203 O O . ASP A 1 275 ? -11.422 7.422 4.242 1 98.81 275 ASP A O 1
ATOM 2207 N N . THR A 1 276 ? -11.797 7.391 2.037 1 98.81 276 THR A N 1
ATOM 2208 C CA . THR A 1 276 ? -11.008 6.219 1.672 1 98.81 276 THR A CA 1
ATOM 2209 C C . THR A 1 276 ? -10.125 6.52 0.46 1 98.81 276 THR A C 1
ATOM 2211 O O . THR A 1 276 ? -10.633 6.777 -0.632 1 98.81 276 THR A O 1
ATOM 2214 N N . MET A 1 277 ? -8.766 6.492 0.694 1 98.88 277 MET A N 1
ATOM 2215 C CA . MET A 1 277 ? -7.867 6.977 -0.35 1 98.88 277 MET A CA 1
ATOM 2216 C C . MET A 1 277 ? -6.676 6.035 -0.523 1 98.88 277 MET A C 1
ATOM 2218 O O . MET A 1 277 ? -6.086 5.594 0.461 1 98.88 277 MET A O 1
ATOM 2222 N N . VAL A 1 278 ? -6.324 5.664 -1.75 1 98.94 278 VAL A N 1
ATOM 2223 C CA . VAL A 1 278 ? -5.078 4.996 -2.109 1 98.94 278 VAL A CA 1
ATOM 2224 C C . VAL A 1 278 ? -4.379 5.77 -3.225 1 98.94 278 VAL A C 1
ATOM 2226 O O . VAL A 1 278 ? -5.039 6.359 -4.086 1 98.94 278 VAL A O 1
ATOM 2229 N N . ALA A 1 279 ? -3.041 5.762 -3.209 1 98.94 279 ALA A N 1
ATOM 2230 C CA . ALA A 1 279 ? -2.273 6.441 -4.25 1 98.94 279 ALA A CA 1
ATOM 2231 C C . ALA A 1 279 ? -0.94 5.738 -4.492 1 98.94 279 ALA A C 1
ATOM 2233 O O . ALA A 1 279 ? -0.345 5.188 -3.564 1 98.94 279 ALA A O 1
ATOM 2234 N N . ASN A 1 280 ? -0.521 5.691 -5.715 1 98.81 280 ASN A N 1
ATOM 2235 C CA . ASN A 1 280 ? 0.862 5.441 -6.105 1 98.81 280 ASN A CA 1
ATOM 2236 C C . ASN A 1 280 ? 1.577 6.73 -6.496 1 98.81 280 ASN A C 1
ATOM 2238 O O . ASN A 1 280 ? 1.014 7.57 -7.203 1 98.81 280 ASN A O 1
ATOM 2242 N N . ILE A 1 281 ? 2.744 6.848 -5.973 1 98.94 281 ILE A N 1
ATOM 2243 C CA . ILE A 1 281 ? 3.535 8.031 -6.281 1 98.94 281 ILE A CA 1
ATOM 2244 C C . ILE A 1 281 ? 4.891 7.617 -6.848 1 98.94 281 ILE A C 1
ATOM 2246 O O . ILE A 1 281 ? 5.574 6.762 -6.273 1 98.94 281 ILE A O 1
ATOM 2250 N N . ARG A 1 282 ? 5.266 8.156 -7.941 1 98.75 282 ARG A N 1
ATOM 2251 C CA . ARG A 1 282 ? 6.613 8 -8.484 1 98.75 282 ARG A CA 1
ATOM 2252 C C . ARG A 1 282 ? 7.441 9.258 -8.258 1 98.75 282 ARG A C 1
ATOM 2254 O O . ARG A 1 282 ? 7 10.367 -8.578 1 98.75 282 ARG A O 1
ATOM 2261 N N . TYR A 1 283 ? 8.562 9.109 -7.719 1 98.75 283 TYR A N 1
ATOM 2262 C CA . TYR A 1 283 ? 9.461 10.234 -7.453 1 98.75 283 TYR A CA 1
ATOM 2263 C C . TYR A 1 283 ? 10.469 10.398 -8.586 1 98.75 283 TYR A C 1
ATOM 2265 O O . TYR A 1 283 ? 10.672 9.484 -9.383 1 98.75 283 TYR A O 1
ATOM 2273 N N . ARG A 1 284 ? 11.133 11.531 -8.656 1 97.94 284 ARG A N 1
ATOM 2274 C CA . ARG A 1 284 ? 12.094 11.859 -9.703 1 97.94 284 ARG A CA 1
ATOM 2275 C C . ARG A 1 284 ? 13.336 10.977 -9.602 1 97.94 284 ARG A C 1
ATOM 2277 O O . ARG A 1 284 ? 14 10.719 -10.609 1 97.94 284 ARG A O 1
ATOM 2284 N N . ASN A 1 285 ? 13.625 10.523 -8.398 1 97.81 285 ASN A N 1
ATOM 2285 C CA . ASN A 1 285 ? 14.766 9.625 -8.234 1 97.81 285 ASN A CA 1
ATOM 2286 C C . ASN A 1 285 ? 14.352 8.164 -8.375 1 97.81 285 ASN A C 1
ATOM 2288 O O . ASN A 1 285 ? 15.008 7.273 -7.836 1 97.81 285 ASN A O 1
ATOM 2292 N N . ASP A 1 286 ? 13.18 7.863 -8.906 1 96.38 286 ASP A N 1
ATOM 2293 C CA . ASP A 1 286 ? 12.68 6.574 -9.383 1 96.38 286 ASP A CA 1
ATOM 2294 C C . ASP A 1 286 ? 12.102 5.75 -8.234 1 96.38 286 ASP A C 1
ATOM 2296 O O . ASP A 1 286 ? 11.828 4.562 -8.391 1 96.38 286 ASP A O 1
ATOM 2300 N N . VAL A 1 287 ? 11.977 6.363 -7.066 1 98.88 287 VAL A N 1
ATOM 2301 C CA . VAL A 1 287 ? 11.328 5.656 -5.969 1 98.88 287 VAL A CA 1
ATOM 2302 C C . VAL A 1 287 ? 9.828 5.539 -6.242 1 98.88 287 VAL A C 1
ATOM 2304 O O . VAL A 1 287 ? 9.195 6.5 -6.691 1 98.88 287 VAL A O 1
ATOM 2307 N N . HIS A 1 288 ? 9.258 4.332 -6.055 1 98.81 288 HIS A N 1
ATOM 2308 C CA . HIS A 1 288 ? 7.82 4.098 -6.16 1 98.81 288 HIS A CA 1
ATOM 2309 C C . HIS A 1 288 ? 7.184 3.957 -4.785 1 98.81 288 HIS A C 1
ATOM 2311 O O . HIS A 1 288 ? 7.605 3.125 -3.979 1 98.81 288 HIS A O 1
ATOM 2317 N N . VAL A 1 289 ? 6.152 4.734 -4.539 1 98.94 289 VAL A N 1
ATOM 2318 C CA . VAL A 1 289 ? 5.508 4.723 -3.23 1 98.94 289 VAL A CA 1
ATOM 2319 C C . VAL A 1 289 ? 4.105 4.129 -3.354 1 98.94 289 VAL A C 1
ATOM 2321 O O . VAL A 1 289 ? 3.348 4.488 -4.258 1 98.94 289 VAL A O 1
ATOM 2324 N N . SER A 1 290 ? 3.766 3.152 -2.527 1 98.94 290 SER A N 1
ATOM 2325 C CA . SER A 1 290 ? 2.404 2.691 -2.273 1 98.94 290 SER A CA 1
ATOM 2326 C C . SER A 1 290 ? 1.823 3.346 -1.024 1 98.94 290 SER A C 1
ATOM 2328 O O . SER A 1 290 ? 2.309 3.117 0.085 1 98.94 290 SER A O 1
ATOM 2330 N N . TYR A 1 291 ? 0.795 4.125 -1.25 1 98.94 291 TYR A N 1
ATOM 2331 C CA . TYR A 1 291 ? 0.274 4.953 -0.168 1 98.94 291 TYR A CA 1
ATOM 2332 C C . TYR A 1 291 ? -1.214 4.703 0.044 1 98.94 291 TYR A C 1
ATOM 2334 O O . TYR A 1 291 ? -1.95 4.453 -0.914 1 98.94 291 TYR A O 1
ATOM 2342 N N . SER A 1 292 ? -1.677 4.738 1.392 1 98.94 292 SER A N 1
ATOM 2343 C CA . SER A 1 292 ? -3.109 4.77 1.669 1 98.94 292 SER A CA 1
ATOM 2344 C C . SER A 1 292 ? -3.414 5.598 2.912 1 98.94 292 SER A C 1
ATOM 2346 O O . SER A 1 292 ? -2.561 5.746 3.789 1 98.94 292 SER A O 1
ATOM 2348 N N . LEU A 1 293 ? -4.555 6.191 2.92 1 98.88 293 LEU A N 1
ATOM 2349 C CA . LEU A 1 293 ? -5.102 6.93 4.055 1 98.88 293 LEU A CA 1
ATOM 2350 C C . LEU A 1 293 ? -6.551 6.531 4.309 1 98.88 293 LEU A C 1
ATOM 2352 O O . LEU A 1 293 ? -7.406 6.695 3.438 1 98.88 293 LEU A O 1
ATOM 2356 N N . ASN A 1 294 ? -6.805 5.965 5.512 1 98.69 294 ASN A N 1
ATOM 2357 C CA . ASN A 1 294 ? -8.133 5.562 5.957 1 98.69 294 ASN A CA 1
ATOM 2358 C C . ASN A 1 294 ? -8.609 6.406 7.137 1 98.69 294 ASN A C 1
ATOM 2360 O O . ASN A 1 294 ? -7.809 6.762 8.008 1 98.69 294 ASN A O 1
ATOM 2364 N N . THR A 1 295 ? -9.945 6.688 7.203 1 98.75 295 THR A N 1
ATOM 2365 C CA . THR A 1 295 ? -10.328 7.719 8.164 1 98.75 295 THR A CA 1
ATOM 2366 C C . THR A 1 295 ? -11.383 7.18 9.133 1 98.75 295 THR A C 1
ATOM 2368 O O . THR A 1 295 ? -12.086 7.957 9.789 1 98.75 295 THR A O 1
ATOM 2371 N N . PHE A 1 296 ? -11.664 5.914 9.203 1 98.5 296 PHE A N 1
ATOM 2372 C CA . PHE A 1 296 ? -12.625 5.344 10.148 1 98.5 296 PHE A CA 1
ATOM 2373 C C . PHE A 1 296 ? -12.188 3.955 10.594 1 98.5 296 PHE A C 1
ATOM 2375 O O . PHE A 1 296 ? -12.953 2.996 10.5 1 98.5 296 PHE A O 1
ATOM 2382 N N . GLN A 1 297 ? -10.961 3.84 11.086 1 98.69 297 GLN A N 1
ATOM 2383 C CA . GLN A 1 297 ? -10.367 2.572 11.508 1 98.69 297 GLN A CA 1
ATOM 2384 C C . GLN A 1 297 ? -10.531 2.352 13.008 1 98.69 297 GLN A C 1
ATOM 2386 O O . GLN A 1 297 ? -10.695 3.309 13.766 1 98.69 297 GLN A O 1
ATOM 2391 N N . PRO A 1 298 ? -10.5 1.105 13.469 1 98.5 298 PRO A N 1
ATOM 2392 C CA . PRO A 1 298 ? -10.523 0.827 14.906 1 98.5 298 PRO A CA 1
ATOM 2393 C C . PRO A 1 298 ? -9.172 1.085 15.578 1 98.5 298 PRO A C 1
ATOM 2395 O O . PRO A 1 298 ? -9.031 0.861 16.781 1 98.5 298 PRO A O 1
ATOM 2398 N N . ILE A 1 299 ? -8.172 1.537 14.836 1 98.31 299 ILE A N 1
ATOM 2399 C CA . ILE A 1 299 ? -6.836 1.859 15.312 1 98.31 299 ILE A CA 1
ATOM 2400 C C . ILE A 1 299 ? -6.395 3.207 14.742 1 98.31 299 ILE A C 1
ATOM 2402 O O . ILE A 1 299 ? -6.996 3.715 13.797 1 98.31 299 ILE A O 1
ATOM 2406 N N . GLU A 1 300 ? -5.344 3.76 15.336 1 97.62 300 GLU A N 1
ATOM 2407 C CA . GLU A 1 300 ? -4.684 4.93 14.758 1 97.62 300 GLU A CA 1
ATOM 2408 C C . GLU A 1 300 ? -3.166 4.773 14.781 1 97.62 300 GLU A C 1
ATOM 2410 O O . GLU A 1 300 ? -2.611 4.199 15.727 1 97.62 300 GLU A O 1
ATOM 2415 N N . GLY A 1 301 ? -2.539 5.234 13.805 1 96.75 301 GLY A N 1
ATOM 2416 C CA . GLY A 1 301 ? -1.104 5.133 13.594 1 96.75 301 GLY A CA 1
ATOM 2417 C C . GLY A 1 301 ? -0.723 4.941 12.141 1 96.75 301 GLY A C 1
ATOM 2418 O O . GLY A 1 301 ? -1.463 5.348 11.242 1 96.75 301 GLY A O 1
ATOM 2419 N N . HIS A 1 302 ? 0.476 4.496 11.922 1 97.19 302 HIS A N 1
ATOM 2420 C CA . HIS A 1 302 ? 0.861 4.266 10.539 1 97.19 302 HIS A CA 1
ATOM 2421 C C . HIS A 1 302 ? 1.94 3.193 10.43 1 97.19 302 HIS A C 1
ATOM 2423 O O . HIS A 1 302 ? 2.541 2.812 11.438 1 97.19 302 HIS A O 1
ATOM 2429 N N . HIS A 1 303 ? 1.976 2.621 9.32 1 98.12 303 HIS A N 1
ATOM 2430 C CA . HIS A 1 303 ? 3.041 1.734 8.867 1 98.12 303 HIS A CA 1
ATOM 2431 C C . HIS A 1 303 ? 3.844 2.367 7.738 1 98.12 303 HIS A C 1
ATOM 2433 O O . HIS A 1 303 ? 3.271 2.828 6.746 1 98.12 303 HIS A O 1
ATOM 2439 N N . ILE A 1 304 ? 5.152 2.443 7.926 1 98.69 304 ILE A N 1
ATOM 2440 C CA . ILE A 1 304 ? 6.008 2.926 6.848 1 98.69 304 ILE A CA 1
ATOM 2441 C C . ILE A 1 304 ? 7.223 2.012 6.707 1 98.69 304 ILE A C 1
ATOM 2443 O O . ILE A 1 304 ? 7.777 1.55 7.707 1 98.69 304 ILE A O 1
ATOM 2447 N N . ALA A 1 305 ? 7.555 1.686 5.527 1 98.88 305 ALA A N 1
ATOM 2448 C CA . ALA A 1 305 ? 8.734 0.875 5.242 1 98.88 305 ALA A CA 1
ATOM 2449 C C . ALA A 1 305 ? 9.477 1.398 4.016 1 98.88 305 ALA A C 1
ATOM 2451 O O . ALA A 1 305 ? 8.859 1.749 3.008 1 98.88 305 ALA A O 1
ATOM 2452 N N . PHE A 1 306 ? 10.758 1.525 4.141 1 98.94 306 PHE A N 1
ATOM 2453 C CA . PHE A 1 306 ? 11.656 1.864 3.041 1 98.94 306 PHE A CA 1
ATOM 2454 C C . PHE A 1 306 ? 12.391 0.626 2.543 1 98.94 306 PHE A C 1
ATOM 2456 O O . PHE A 1 306 ? 13.078 -0.048 3.316 1 98.94 306 PHE A O 1
ATOM 2463 N N . ASN A 1 307 ? 12.195 0.33 1.279 1 98.88 307 ASN A N 1
ATOM 2464 C CA . ASN A 1 307 ? 12.883 -0.789 0.645 1 98.88 307 ASN A CA 1
ATOM 2465 C C . ASN A 1 307 ? 14.062 -0.316 -0.202 1 98.88 307 ASN A C 1
ATOM 2467 O O . ASN A 1 307 ? 13.898 0.521 -1.091 1 98.88 307 ASN A O 1
ATOM 2471 N N . GLY A 1 308 ? 15.203 -0.829 0.137 1 98.62 308 GLY A N 1
ATOM 2472 C CA . GLY A 1 308 ? 16.391 -0.401 -0.581 1 98.62 308 GLY A CA 1
ATOM 2473 C C . GLY A 1 308 ? 17.188 -1.556 -1.156 1 98.62 308 GLY A C 1
ATOM 2474 O O . GLY A 1 308 ? 16.859 -2.721 -0.92 1 98.62 308 GLY A O 1
ATOM 2475 N N . THR A 1 309 ? 18.203 -1.283 -1.912 1 97.81 309 THR A N 1
ATOM 2476 C CA . THR A 1 309 ? 19.031 -2.258 -2.613 1 97.81 309 THR A CA 1
ATOM 2477 C C . THR A 1 309 ? 19.875 -3.061 -1.628 1 97.81 309 THR A C 1
ATOM 2479 O O . THR A 1 309 ? 20.406 -4.121 -1.975 1 97.81 309 THR A O 1
ATOM 2482 N N . LYS A 1 310 ? 20 -2.57 -0.348 1 97.69 310 LYS A N 1
ATOM 2483 C CA . LYS A 1 310 ? 20.844 -3.271 0.616 1 97.69 310 LYS A CA 1
ATOM 2484 C C . LYS A 1 310 ? 20.062 -3.641 1.869 1 97.69 310 LYS A C 1
ATOM 2486 O O . LYS A 1 310 ? 20.625 -4.141 2.842 1 97.69 310 LYS A O 1
ATOM 2491 N N . GLY A 1 311 ? 18.797 -3.348 1.871 1 98.5 311 GLY A N 1
ATOM 2492 C CA . GLY A 1 311 ? 18.031 -3.686 3.057 1 98.5 311 GLY A CA 1
ATOM 2493 C C . GLY A 1 311 ? 16.703 -2.959 3.133 1 98.5 311 GLY A C 1
ATOM 2494 O O . GLY A 1 311 ? 16.156 -2.539 2.109 1 98.5 311 GLY A O 1
ATOM 2495 N N . ARG A 1 312 ? 16.203 -2.961 4.332 1 98.81 312 ARG A N 1
ATOM 2496 C CA . ARG A 1 312 ? 14.852 -2.465 4.598 1 98.81 312 ARG A CA 1
ATOM 2497 C C . ARG A 1 312 ? 14.773 -1.8 5.969 1 98.81 312 ARG A C 1
ATOM 2499 O O . ARG A 1 312 ? 15.352 -2.295 6.938 1 98.81 312 ARG A O 1
ATOM 2506 N N . ILE A 1 313 ? 14.133 -0.598 6.027 1 98.88 313 ILE A N 1
ATOM 2507 C CA . ILE A 1 313 ? 13.75 0.053 7.273 1 98.88 313 ILE A CA 1
ATOM 2508 C C . ILE A 1 313 ? 12.234 0.009 7.434 1 98.88 313 ILE A C 1
ATOM 2510 O O . ILE A 1 313 ? 11.492 0.346 6.504 1 98.88 313 ILE A O 1
ATOM 2514 N N . GLU A 1 314 ? 11.758 -0.444 8.594 1 98.69 314 GLU A N 1
ATOM 2515 C CA . GLU A 1 314 ? 10.32 -0.568 8.805 1 98.69 314 GLU A CA 1
ATOM 2516 C C . GLU A 1 314 ? 9.914 -0.034 10.18 1 98.69 314 GLU A C 1
ATOM 2518 O O . GLU A 1 314 ? 10.633 -0.225 11.164 1 98.69 314 GLU A O 1
ATOM 2523 N N . LEU A 1 315 ? 8.789 0.689 10.203 1 98.12 315 LEU A N 1
ATOM 2524 C CA . LEU A 1 315 ? 8.211 1.21 11.438 1 98.12 315 LEU A CA 1
ATOM 2525 C C . LEU A 1 315 ? 6.699 0.992 11.461 1 98.12 315 LEU A C 1
ATOM 2527 O O . LEU A 1 315 ? 6.008 1.293 10.484 1 98.12 315 LEU A O 1
ATOM 2531 N N . ARG A 1 316 ? 6.215 0.406 12.539 1 96.69 316 ARG A N 1
ATOM 2532 C CA . ARG A 1 316 ? 4.809 0.486 12.914 1 96.69 316 ARG A CA 1
ATOM 2533 C C . ARG A 1 316 ? 4.613 1.425 14.102 1 96.69 316 ARG A C 1
ATOM 2535 O O . ARG A 1 316 ? 5.055 1.127 15.211 1 96.69 316 ARG A O 1
ATOM 2542 N N . GLN A 1 317 ? 4.004 2.5 13.859 1 95.38 317 GLN A N 1
ATOM 2543 C CA . GLN A 1 317 ? 3.758 3.457 14.93 1 95.38 317 GLN A CA 1
ATOM 2544 C C . GLN A 1 317 ? 2.312 3.385 15.414 1 95.38 317 GLN A C 1
ATOM 2546 O O . GLN A 1 317 ? 1.383 3.338 14.609 1 95.38 317 GLN A O 1
ATOM 2551 N N . TYR A 1 318 ? 2.125 3.389 16.734 1 94.56 318 TYR A N 1
ATOM 2552 C CA . TYR A 1 318 ? 0.816 3.266 17.359 1 94.56 318 TYR A CA 1
ATOM 2553 C C . TYR A 1 318 ? 0.409 4.57 18.031 1 94.56 318 TYR A C 1
ATOM 2555 O O . TYR A 1 318 ? 1.166 5.125 18.828 1 94.56 318 TYR A O 1
ATOM 2563 N N . GLU A 1 319 ? -0.67 5.078 17.656 1 93.38 319 GLU A N 1
ATOM 2564 C CA . GLU A 1 319 ? -1.203 6.266 18.312 1 93.38 319 GLU A CA 1
ATOM 2565 C C . GLU A 1 319 ? -2.385 5.918 19.219 1 93.38 319 GLU A C 1
ATOM 2567 O O . GLU A 1 319 ? -2.459 6.375 20.359 1 93.38 319 GLU A O 1
ATOM 2572 N N . ASP A 1 320 ? -3.324 5.098 18.734 1 94.56 320 ASP A N 1
ATOM 2573 C CA . ASP A 1 320 ? -4.469 4.613 19.5 1 94.56 320 ASP A CA 1
ATOM 2574 C C . ASP A 1 320 ? -4.832 3.186 19.109 1 94.56 320 ASP A C 1
ATOM 2576 O O . ASP A 1 320 ? -5.016 2.895 17.922 1 94.56 320 ASP A O 1
ATOM 2580 N N . GLN A 1 321 ? -4.797 2.287 20.094 1 95.38 321 GLN A N 1
ATOM 2581 C CA . GLN A 1 321 ? -5.168 0.887 19.906 1 95.38 321 GLN A CA 1
ATOM 2582 C C . GLN A 1 321 ? -6.098 0.417 21.031 1 95.38 321 GLN A C 1
ATOM 2584 O O . GLN A 1 321 ? -6.086 0.974 22.125 1 95.38 321 GLN A O 1
ATOM 2589 N N . PRO A 1 322 ? -6.961 -0.593 20.656 1 96.56 322 PRO A N 1
ATOM 2590 C CA . PRO A 1 322 ? -7.742 -1.165 21.766 1 96.56 322 PRO A CA 1
ATOM 2591 C C . PRO A 1 322 ? -6.934 -2.135 22.609 1 96.56 322 PRO A C 1
ATOM 2593 O O . PRO A 1 322 ? -7.504 -2.92 23.375 1 96.56 322 PRO A O 1
ATOM 2596 N N . TRP A 1 323 ? -5.574 -2.256 22.406 1 95.31 323 TRP A N 1
ATOM 2597 C CA . TRP A 1 323 ? -4.66 -3.049 23.219 1 95.31 323 TRP A CA 1
ATOM 2598 C C . TRP A 1 323 ? -3.5 -2.197 23.719 1 95.31 323 TRP A C 1
ATOM 2600 O O . TRP A 1 323 ? -3.326 -1.055 23.281 1 95.31 323 TRP A O 1
ATOM 2610 N N . GLU A 1 324 ? -2.76 -2.729 24.641 1 93.12 324 GLU A N 1
ATOM 2611 C CA . GLU A 1 324 ? -1.605 -2.02 25.188 1 93.12 324 GLU A CA 1
ATOM 2612 C C . GLU A 1 324 ? -0.492 -1.905 24.156 1 93.12 324 GLU A C 1
ATOM 2614 O O . GLU A 1 324 ? -0.172 -2.879 23.469 1 93.12 324 GLU A O 1
ATOM 2619 N N . THR A 1 325 ? -0.026 -0.685 24.047 1 89.94 325 THR A N 1
ATOM 2620 C CA . THR A 1 325 ? 1.089 -0.431 23.141 1 89.94 325 THR A CA 1
ATOM 2621 C C . THR A 1 325 ? 2.336 -0.02 23.922 1 89.94 325 THR A C 1
ATOM 2623 O O . THR A 1 325 ? 2.234 0.528 25.016 1 89.94 325 THR A O 1
ATOM 2626 N N . PRO A 1 326 ? 3.48 -0.224 23.375 1 88.62 326 PRO A N 1
ATOM 2627 C CA . PRO A 1 326 ? 4.719 0.177 24.047 1 88.62 326 PRO A CA 1
ATOM 2628 C C . PRO A 1 326 ? 4.879 1.693 24.141 1 88.62 326 PRO A C 1
ATOM 2630 O O . PRO A 1 326 ? 4.344 2.424 23.297 1 88.62 326 PRO A O 1
ATOM 2633 N N . PRO A 1 327 ? 5.652 2.156 25.156 1 88.5 327 PRO A N 1
ATOM 2634 C CA . PRO A 1 327 ? 5.891 3.594 25.281 1 88.5 327 PRO A CA 1
ATOM 2635 C C . PRO A 1 327 ? 7.02 4.094 24.391 1 88.5 327 PRO A C 1
ATOM 2637 O O . PRO A 1 327 ? 7.566 5.176 24.625 1 88.5 327 PRO A O 1
ATOM 2640 N N . GLU A 1 328 ? 7.422 3.26 23.469 1 93.94 328 GLU A N 1
ATOM 2641 C CA . GLU A 1 328 ? 8.5 3.57 22.531 1 93.94 328 GLU A CA 1
ATOM 2642 C C . GLU A 1 328 ? 8.188 3.021 21.141 1 93.94 328 GLU A C 1
ATOM 2644 O O . GLU A 1 328 ? 7.355 2.125 21 1 93.94 328 GLU A O 1
ATOM 2649 N N . ASP A 1 329 ? 8.789 3.66 20.203 1 95.25 329 ASP A N 1
ATOM 2650 C CA . ASP A 1 329 ? 8.75 3.111 18.859 1 95.25 329 ASP A CA 1
ATOM 2651 C C . ASP A 1 329 ? 9.914 2.16 18.609 1 95.25 329 ASP A C 1
ATOM 2653 O O . ASP A 1 329 ? 10.961 2.268 19.266 1 95.25 329 ASP A O 1
ATOM 2657 N N . GLU A 1 330 ? 9.688 1.26 17.844 1 97.38 330 GLU A N 1
ATOM 2658 C CA . GLU A 1 330 ? 10.742 0.361 17.391 1 97.38 330 GLU A CA 1
ATOM 2659 C C . GLU A 1 330 ? 10.914 0.434 15.867 1 97.38 330 GLU A C 1
ATOM 2661 O O . GLU A 1 330 ? 9.984 0.157 15.117 1 97.38 330 GLU A O 1
ATOM 2666 N N . ILE A 1 331 ? 12.086 0.874 15.445 1 98.56 331 ILE A N 1
ATOM 2667 C CA . ILE A 1 331 ? 12.484 0.837 14.039 1 98.56 331 ILE A CA 1
ATOM 2668 C C . ILE A 1 331 ? 13.211 -0.472 13.742 1 98.56 331 ILE A C 1
ATOM 2670 O O . ILE A 1 331 ? 14.18 -0.82 14.422 1 98.56 331 ILE A O 1
ATOM 2674 N N . LEU A 1 332 ? 12.711 -1.175 12.805 1 98.56 332 LEU A N 1
ATOM 2675 C CA . LEU A 1 332 ? 13.375 -2.4 12.367 1 98.56 332 LEU A CA 1
ATOM 2676 C C . LEU A 1 332 ? 14.281 -2.135 11.172 1 98.56 332 LEU A C 1
ATOM 2678 O O . LEU A 1 332 ? 13.812 -1.694 10.117 1 98.56 332 LEU A O 1
ATOM 2682 N N . LEU A 1 333 ? 15.547 -2.277 11.359 1 98.75 333 LEU A N 1
ATOM 2683 C CA . LEU A 1 333 ? 16.531 -2.24 10.289 1 98.75 333 LEU A CA 1
ATOM 2684 C C . LEU A 1 333 ? 16.984 -3.648 9.898 1 98.75 333 LEU A C 1
ATOM 2686 O O . LEU A 1 333 ? 17.547 -4.371 10.719 1 98.75 333 LEU A O 1
ATOM 2690 N N . VAL A 1 334 ? 16.641 -4.078 8.664 1 98.81 334 VAL A N 1
ATOM 2691 C CA . VAL A 1 334 ? 16.984 -5.414 8.195 1 98.81 334 VAL A CA 1
ATOM 2692 C C . VAL A 1 334 ? 17.875 -5.305 6.949 1 98.81 334 VAL A C 1
ATOM 2694 O O . VAL A 1 334 ? 17.547 -4.559 6.02 1 98.81 334 VAL A O 1
ATOM 2697 N N . ARG A 1 335 ? 18.969 -5.973 6.91 1 98.38 335 ARG A N 1
ATOM 2698 C CA . ARG A 1 335 ? 19.969 -5.793 5.855 1 98.38 335 ARG A CA 1
ATOM 2699 C C . ARG A 1 335 ? 19.969 -6.98 4.898 1 98.38 335 ARG A C 1
ATOM 2701 O O . ARG A 1 335 ? 19.844 -8.133 5.324 1 98.38 335 ARG A O 1
ATOM 2708 N N . ASN A 1 336 ? 20.125 -6.465 3.59 1 96.12 336 ASN A N 1
ATOM 2709 C CA . ASN A 1 336 ? 20.484 -7.457 2.586 1 96.12 336 ASN A CA 1
ATOM 2710 C C . ASN A 1 336 ? 21.969 -7.82 2.672 1 96.12 336 ASN A C 1
ATOM 2712 O O . ASN A 1 336 ? 22.812 -6.949 2.861 1 96.12 336 ASN A O 1
ATOM 2716 N N . PHE A 1 337 ? 22.312 -9.039 2.641 1 93.5 337 PHE A N 1
ATOM 2717 C CA . PHE A 1 337 ? 23.703 -9.461 2.619 1 93.5 337 PHE A CA 1
ATOM 2718 C C . PHE A 1 337 ? 24.516 -8.727 3.684 1 93.5 337 PHE A C 1
ATOM 2720 O O . PHE A 1 337 ? 25.406 -7.949 3.361 1 93.5 337 PHE A O 1
ATOM 2727 N N . PRO A 1 338 ? 24.391 -8.797 4.934 1 93.56 338 PRO A N 1
ATOM 2728 C CA . PRO A 1 338 ? 24.922 -7.988 6.039 1 93.56 338 PRO A CA 1
ATOM 2729 C C . PRO A 1 338 ? 26.438 -7.91 6.035 1 93.56 338 PRO A C 1
ATOM 2731 O O . PRO A 1 338 ? 27.016 -6.98 6.609 1 93.56 338 PRO A O 1
ATOM 2734 N N . LYS A 1 339 ? 27.172 -8.773 5.359 1 91.31 339 LYS A N 1
ATOM 2735 C CA . LYS A 1 339 ? 28.625 -8.75 5.219 1 91.31 339 LYS A CA 1
ATOM 2736 C C . LYS A 1 339 ? 29.297 -8.414 6.543 1 91.31 339 LYS A C 1
ATOM 2738 O O . LYS A 1 339 ? 30.125 -7.496 6.609 1 91.31 339 LYS A O 1
ATOM 2743 N N . GLY A 1 340 ? 29.031 -9.039 7.605 1 92.5 340 GLY A N 1
ATOM 2744 C CA . GLY A 1 340 ? 29.672 -8.883 8.898 1 92.5 340 GLY A CA 1
ATOM 2745 C C . GLY A 1 340 ? 28.859 -8.055 9.875 1 92.5 340 GLY A C 1
ATOM 2746 O O . GLY A 1 340 ? 29.156 -8.023 11.07 1 92.5 340 GLY A O 1
ATOM 2747 N N . LYS A 1 341 ? 27.891 -7.328 9.391 1 94.88 341 LYS A N 1
ATOM 2748 C CA . LYS A 1 341 ? 26.984 -6.594 10.258 1 94.88 341 LYS A CA 1
ATOM 2749 C C . LYS A 1 341 ? 25.828 -7.484 10.711 1 94.88 341 LYS A C 1
ATOM 2751 O O . LYS A 1 341 ? 25.594 -8.547 10.133 1 94.88 341 LYS A O 1
ATOM 2756 N N . PRO A 1 342 ? 25.188 -7.023 11.812 1 96.94 342 PRO A N 1
ATOM 2757 C CA . PRO A 1 342 ? 23.969 -7.773 12.148 1 96.94 342 PRO A CA 1
ATOM 2758 C C . PRO A 1 342 ? 22.938 -7.754 11.031 1 96.94 342 PRO A C 1
ATOM 2760 O O . PRO A 1 342 ? 22.719 -6.715 10.398 1 96.94 342 PRO A O 1
ATOM 2763 N N . ALA A 1 343 ? 22.281 -8.906 10.812 1 97.69 343 ALA A N 1
ATOM 2764 C CA . ALA A 1 343 ? 21.266 -9.008 9.766 1 97.69 343 ALA A CA 1
ATOM 2765 C C . ALA A 1 343 ? 20.047 -8.148 10.094 1 97.69 343 ALA A C 1
ATOM 2767 O O . ALA A 1 343 ? 19.359 -7.656 9.188 1 97.69 343 ALA A O 1
ATOM 2768 N N . MET A 1 344 ? 19.797 -8.031 11.391 1 97.94 344 MET A N 1
ATOM 2769 C CA . MET A 1 344 ? 18.656 -7.242 11.852 1 97.94 344 MET A CA 1
ATOM 2770 C C . MET A 1 344 ? 19.016 -6.453 13.109 1 97.94 344 MET A C 1
ATOM 2772 O O . MET A 1 344 ? 19.734 -6.953 13.977 1 97.94 344 MET A O 1
ATOM 2776 N N . GLU A 1 345 ? 18.609 -5.234 13.148 1 98.12 345 GLU A N 1
ATOM 2777 C CA . GLU A 1 345 ? 18.703 -4.387 14.336 1 98.12 345 GLU A CA 1
ATOM 2778 C C . GLU A 1 345 ? 17.359 -3.803 14.711 1 98.12 345 GLU A C 1
ATOM 2780 O O . GLU A 1 345 ? 16.594 -3.375 13.844 1 98.12 345 GLU A O 1
ATOM 2785 N N . ARG A 1 346 ? 17.016 -3.916 15.969 1 97.69 346 ARG A N 1
ATOM 2786 C CA . ARG A 1 346 ? 15.859 -3.221 16.531 1 97.69 346 ARG A CA 1
ATOM 2787 C C . ARG A 1 346 ? 16.297 -1.945 17.25 1 97.69 346 ARG A C 1
ATOM 2789 O O . ARG A 1 346 ? 16.984 -2.002 18.266 1 97.69 346 ARG A O 1
ATOM 2796 N N . ILE A 1 347 ? 15.867 -0.855 16.688 1 98.25 347 ILE A N 1
ATOM 2797 C CA . ILE A 1 347 ? 16.25 0.441 17.234 1 98.25 347 ILE A CA 1
ATOM 2798 C C . ILE A 1 347 ? 15.086 1.046 18.016 1 98.25 347 ILE A C 1
ATOM 2800 O O . ILE A 1 347 ? 14.039 1.347 17.438 1 98.25 347 ILE A O 1
ATOM 2804 N N . THR A 1 348 ? 15.273 1.209 19.281 1 97.31 348 THR A N 1
ATOM 2805 C CA . THR A 1 348 ? 14.234 1.751 20.141 1 97.31 348 THR A CA 1
ATOM 2806 C C . THR A 1 348 ? 14.328 3.273 20.219 1 97.31 348 THR A C 1
ATOM 2808 O O . THR A 1 348 ? 15.406 3.822 20.438 1 97.31 348 THR A O 1
ATOM 2811 N N . VAL A 1 349 ? 13.203 3.939 19.953 1 96.38 349 VAL A N 1
ATOM 2812 C CA . VAL A 1 349 ? 13.102 5.391 20.062 1 96.38 349 VAL A CA 1
ATOM 2813 C C . VAL A 1 349 ? 12.023 5.75 21.094 1 96.38 349 VAL A C 1
ATOM 2815 O O . VAL A 1 349 ? 10.828 5.602 20.812 1 96.38 349 VAL A O 1
ATOM 2818 N N . PRO A 1 350 ? 12.383 6.293 22.203 1 90.44 350 PRO A N 1
ATOM 2819 C CA . PRO A 1 350 ? 11.383 6.645 23.203 1 90.44 350 PRO A CA 1
ATOM 2820 C C . PRO A 1 350 ? 10.438 7.75 22.734 1 90.44 350 PRO A C 1
ATOM 2822 O O . PRO A 1 350 ? 10.828 8.602 21.938 1 90.44 350 PRO A O 1
ATOM 2825 N N . HIS A 1 351 ? 9.281 7.613 23.203 1 85.31 351 HIS A N 1
ATOM 2826 C CA . HIS A 1 351 ? 8.352 8.711 22.969 1 85.31 351 HIS A CA 1
ATOM 2827 C C . HIS A 1 351 ? 8.664 9.906 23.875 1 85.31 351 HIS A C 1
ATOM 2829 O O . HIS A 1 351 ? 9.156 9.734 25 1 85.31 351 HIS A O 1
ATOM 2835 N N . PHE A 1 352 ? 8.477 11.008 23.328 1 82.31 352 PHE A N 1
ATOM 2836 C CA . PHE A 1 352 ? 8.633 12.219 24.125 1 82.31 352 PHE A CA 1
ATOM 2837 C C . PHE A 1 352 ? 7.301 12.938 24.281 1 82.31 352 PHE A C 1
ATOM 2839 O O . PHE A 1 352 ? 6.449 12.891 23.391 1 82.31 352 PHE A O 1
ATOM 2846 N N . PRO A 1 353 ? 7.242 13.5 25.5 1 76.38 353 PRO A N 1
ATOM 2847 C CA . PRO A 1 353 ? 6 14.25 25.703 1 76.38 353 PRO A CA 1
ATOM 2848 C C . PRO A 1 353 ? 5.863 15.43 24.75 1 76.38 353 PRO A C 1
ATOM 2850 O O . PRO A 1 353 ? 6.855 15.875 24.172 1 76.38 353 PRO A O 1
ATOM 2853 N N . GLY A 1 354 ? 4.688 15.766 24.578 1 72.31 354 GLY A N 1
ATOM 2854 C CA . GLY A 1 354 ? 4.355 16.859 23.672 1 72.31 354 GLY A CA 1
ATOM 2855 C C . GLY A 1 354 ? 3.688 16.406 22.391 1 72.31 354 GLY A C 1
ATOM 2856 O O . GLY A 1 354 ? 3.625 15.203 22.125 1 72.31 354 GLY A O 1
ATOM 2857 N N . GLY A 1 355 ? 2.891 17.203 21.719 1 75.88 355 GLY A N 1
ATOM 2858 C CA . GLY A 1 355 ? 2.188 16.938 20.469 1 75.88 355 GLY A CA 1
ATOM 2859 C C . GLY A 1 355 ? 3.084 16.359 19.406 1 75.88 355 GLY A C 1
ATOM 2860 O O . GLY A 1 355 ? 4.266 16.703 19.312 1 75.88 355 GLY A O 1
ATOM 2861 N N . HIS A 1 356 ? 2.645 15.32 18.609 1 83.19 356 HIS A N 1
ATOM 2862 C CA . HIS A 1 356 ? 3.346 14.688 17.5 1 83.19 356 HIS A CA 1
ATOM 2863 C C . HIS A 1 356 ? 4.625 14 17.984 1 83.19 356 HIS A C 1
ATOM 2865 O O . HIS A 1 356 ? 5.691 14.203 17.391 1 83.19 356 HIS A O 1
ATOM 2871 N N . TYR A 1 357 ? 4.598 13.312 19.078 1 79.38 357 TYR A N 1
ATOM 2872 C CA . TYR A 1 357 ? 5.668 12.508 19.672 1 79.38 357 TYR A CA 1
ATOM 2873 C C . TYR A 1 357 ? 6.867 13.375 20.031 1 79.38 357 TYR A C 1
ATOM 2875 O O . TYR A 1 357 ? 8.016 12.992 19.797 1 79.38 357 TYR A O 1
ATOM 2883 N N . GLY A 1 358 ? 6.695 14.617 20.469 1 82.25 358 GLY A N 1
ATOM 2884 C CA . GLY A 1 358 ? 7.75 15.539 20.859 1 82.25 358 GLY A CA 1
ATOM 2885 C C . GLY A 1 358 ? 8.172 16.469 19.734 1 82.25 358 GLY A C 1
ATOM 2886 O O . GLY A 1 358 ? 9 17.359 19.938 1 82.25 358 GLY A O 1
ATOM 2887 N N . GLY A 1 359 ? 7.574 16.344 18.609 1 88.88 359 GLY A N 1
ATOM 2888 C CA . GLY A 1 359 ? 7.953 17.125 17.438 1 88.88 359 GLY A CA 1
ATOM 2889 C C . GLY A 1 359 ? 7.613 18.609 17.562 1 88.88 359 GLY A C 1
ATOM 2890 O O . GLY A 1 359 ? 8.305 19.453 17 1 88.88 359 GLY A O 1
ATOM 2891 N N . ASP A 1 360 ? 6.621 18.953 18.328 1 92.31 360 ASP A N 1
ATOM 2892 C CA . ASP A 1 360 ? 6.16 20.328 18.438 1 92.31 360 ASP A CA 1
ATOM 2893 C C . ASP A 1 360 ? 7.215 21.219 19.109 1 92.31 360 ASP A C 1
ATOM 2895 O O . ASP A 1 360 ? 7.555 22.281 18.594 1 92.31 360 ASP A O 1
ATOM 2899 N N . ASP A 1 361 ? 7.727 20.75 20.219 1 92.31 361 ASP A N 1
ATOM 2900 C CA . ASP A 1 361 ? 8.719 21.547 20.953 1 92.31 361 ASP A CA 1
ATOM 2901 C C . ASP A 1 361 ? 10.016 21.656 20.156 1 92.31 361 ASP A C 1
ATOM 2903 O O . ASP A 1 361 ? 10.648 22.719 20.156 1 92.31 361 ASP A O 1
ATOM 2907 N N . ARG A 1 362 ? 10.344 20.594 19.516 1 93.19 362 ARG A N 1
ATOM 2908 C CA . ARG A 1 362 ? 11.562 20.609 18.719 1 93.19 362 ARG A CA 1
ATOM 2909 C C . ARG A 1 362 ? 11.422 21.562 17.531 1 93.19 362 ARG A C 1
ATOM 2911 O O . ARG A 1 362 ? 12.375 22.25 17.156 1 93.19 362 ARG A O 1
ATOM 2918 N N . LEU A 1 363 ? 10.266 21.562 16.922 1 95.5 363 LEU A N 1
ATOM 2919 C CA . LEU A 1 363 ? 9.977 22.516 15.852 1 95.5 363 LEU A CA 1
ATOM 2920 C C . LEU A 1 363 ? 10.086 23.953 16.375 1 95.5 363 LEU A C 1
ATOM 2922 O O . LEU A 1 363 ? 10.773 24.781 15.766 1 95.5 363 LEU A O 1
ATOM 2926 N N . ARG A 1 364 ? 9.5 24.297 17.516 1 95.56 364 ARG A N 1
ATOM 2927 C CA . ARG A 1 364 ? 9.547 25.641 18.078 1 95.56 364 ARG A CA 1
ATOM 2928 C C . ARG A 1 364 ? 10.977 26.031 18.438 1 95.56 364 ARG A C 1
ATOM 2930 O O . ARG A 1 364 ? 11.391 27.156 18.203 1 95.56 364 ARG A O 1
ATOM 2937 N N . ASN A 1 365 ? 11.68 25.016 18.969 1 94.81 365 ASN A N 1
ATOM 2938 C CA . ASN A 1 365 ? 13.086 25.281 19.266 1 94.81 365 ASN A CA 1
ATOM 2939 C C . ASN A 1 365 ? 13.844 25.703 18 1 94.81 365 ASN A C 1
ATOM 2941 O O . ASN A 1 365 ? 14.578 26.688 18.016 1 94.81 365 ASN A O 1
ATOM 2945 N N . THR A 1 366 ? 13.625 24.953 17.016 1 95.19 366 THR A N 1
ATOM 2946 C CA . THR A 1 366 ? 14.344 25.203 15.766 1 95.19 366 THR A CA 1
ATOM 2947 C C . THR A 1 366 ? 13.961 26.562 15.188 1 95.19 366 THR A C 1
ATOM 2949 O O . THR A 1 366 ? 14.805 27.281 14.633 1 95.19 366 THR A O 1
ATOM 2952 N N . LEU A 1 367 ? 12.742 26.984 15.281 1 95.56 367 LEU A N 1
ATOM 2953 C CA . LEU A 1 367 ? 12.234 28.203 14.664 1 95.56 367 LEU A CA 1
ATOM 2954 C C . LEU A 1 367 ? 12.641 29.438 15.469 1 95.56 367 LEU A C 1
ATOM 2956 O O . LEU A 1 367 ? 12.828 30.516 14.906 1 95.56 367 LEU A O 1
ATOM 2960 N N . PHE A 1 368 ? 12.844 29.344 16.812 1 95.94 368 PHE A N 1
ATOM 2961 C CA . PHE A 1 368 ? 12.93 30.562 17.594 1 95.94 368 PHE A CA 1
ATOM 2962 C C . PHE A 1 368 ? 14.289 30.672 18.281 1 95.94 368 PHE A C 1
ATOM 2964 O O . PHE A 1 368 ? 14.719 31.766 18.656 1 95.94 368 PHE A O 1
ATOM 2971 N N . GLU A 1 369 ? 14.922 29.562 18.422 1 93.94 369 GLU A N 1
ATOM 2972 C CA . GLU A 1 369 ? 16.25 29.641 19.047 1 93.94 369 GLU A CA 1
ATOM 2973 C C . GLU A 1 369 ? 17.266 30.234 18.078 1 93.94 369 GLU A C 1
ATOM 2975 O O . GLU A 1 369 ? 17.422 29.75 16.953 1 93.94 369 GLU A O 1
ATOM 2980 N N . PRO A 1 370 ? 17.953 31.297 18.438 1 88.88 370 PRO A N 1
ATOM 2981 C CA . PRO A 1 370 ? 18.875 32 17.547 1 88.88 370 PRO A CA 1
ATOM 2982 C C . PRO A 1 370 ? 19.969 31.094 16.984 1 88.88 370 PRO A C 1
ATOM 2984 O O . PRO A 1 370 ? 20.344 31.203 15.812 1 88.88 370 PRO A O 1
ATOM 2987 N N . ASP A 1 371 ? 20.578 30.141 17.625 1 88.44 371 ASP A N 1
ATOM 2988 C CA . ASP A 1 371 ? 21.703 29.328 17.156 1 88.44 371 ASP A CA 1
ATOM 2989 C C . ASP A 1 371 ? 21.266 27.891 16.938 1 88.44 371 ASP A C 1
ATOM 2991 O O . ASP A 1 371 ? 22.094 26.969 17.031 1 88.44 371 ASP A O 1
ATOM 2995 N N . ALA A 1 372 ? 19.969 27.859 16.562 1 91.06 372 ALA A N 1
ATOM 2996 C CA . ALA A 1 372 ? 19.484 26.5 16.359 1 91.06 372 ALA A CA 1
ATOM 2997 C C . ALA A 1 372 ? 20.125 25.875 15.117 1 91.06 372 ALA A C 1
ATOM 2999 O O . ALA A 1 372 ? 20.234 26.531 14.07 1 91.06 372 ALA A O 1
ATOM 3000 N N . LYS A 1 373 ? 20.641 24.625 15.234 1 92.56 373 LYS A N 1
ATOM 3001 C CA . LYS A 1 373 ? 21.188 23.859 14.109 1 92.56 373 LYS A CA 1
ATOM 3002 C C . LYS A 1 373 ? 20.125 22.922 13.531 1 92.56 373 LYS A C 1
ATOM 3004 O O . LYS A 1 373 ? 19.203 22.516 14.227 1 92.56 373 LYS A O 1
ATOM 3009 N N . ASP A 1 374 ? 20.203 22.656 12.258 1 95.5 374 ASP A N 1
ATOM 3010 C CA . ASP A 1 374 ? 19.281 21.781 11.562 1 95.5 374 ASP A CA 1
ATOM 3011 C C . ASP A 1 374 ? 20 20.844 10.609 1 95.5 374 ASP A C 1
ATOM 3013 O O . ASP A 1 374 ? 19.781 20.891 9.391 1 95.5 374 ASP A O 1
ATOM 3017 N N . PRO A 1 375 ? 20.75 19.969 11.234 1 95.12 375 PRO A N 1
ATOM 3018 C CA . PRO A 1 375 ? 21.609 19.141 10.391 1 95.12 375 PRO A CA 1
ATOM 3019 C C . PRO A 1 375 ? 20.812 18.219 9.477 1 95.12 375 PRO A C 1
ATOM 3021 O O . PRO A 1 375 ? 21.312 17.781 8.438 1 95.12 375 PRO A O 1
ATOM 3024 N N . LEU A 1 376 ? 19.609 17.938 9.773 1 97.56 376 LEU A N 1
ATOM 3025 C CA . LEU A 1 376 ? 18.812 17 8.977 1 97.56 376 LEU A CA 1
ATOM 3026 C C . LEU A 1 376 ? 17.891 17.75 8.023 1 97.56 376 LEU A C 1
ATOM 3028 O O . LEU A 1 376 ? 17.078 17.141 7.328 1 97.56 376 LEU A O 1
ATOM 3032 N N . GLY A 1 377 ? 17.969 19.094 8.008 1 97.5 377 GLY A N 1
ATOM 3033 C CA . GLY A 1 377 ? 17.125 19.875 7.129 1 97.5 377 GLY A CA 1
ATOM 3034 C C . GLY A 1 377 ? 15.641 19.719 7.438 1 97.5 377 GLY A C 1
ATOM 3035 O O . GLY A 1 377 ? 14.828 19.562 6.527 1 97.5 377 GLY A O 1
ATOM 3036 N N . GLN A 1 378 ? 15.328 19.75 8.734 1 98 378 GLN A N 1
ATOM 3037 C CA . GLN A 1 378 ? 13.961 19.5 9.172 1 98 378 GLN A CA 1
ATOM 3038 C C . GLN A 1 378 ? 13.086 20.734 8.977 1 98 378 GLN A C 1
ATOM 3040 O O . GLN A 1 378 ? 11.875 20.625 8.766 1 98 378 GLN A O 1
ATOM 3045 N N . ARG A 1 379 ? 13.656 21.969 9.109 1 97.81 379 ARG A N 1
ATOM 3046 C CA . ARG A 1 379 ? 12.906 23.203 8.906 1 97.81 379 ARG A CA 1
ATOM 3047 C C . ARG A 1 379 ? 12.383 23.297 7.477 1 97.81 379 ARG A C 1
ATOM 3049 O O . ARG A 1 379 ? 13.133 23.109 6.52 1 97.81 379 ARG A O 1
ATOM 3056 N N . ALA A 1 380 ? 11.078 23.516 7.332 1 98.25 380 ALA A N 1
ATOM 3057 C CA . ALA A 1 380 ? 10.43 23.469 6.027 1 98.25 380 ALA A CA 1
ATOM 3058 C C . ALA A 1 380 ? 10.016 24.859 5.57 1 98.25 380 ALA A C 1
ATOM 3060 O O . ALA A 1 380 ? 9.375 25.609 6.32 1 98.25 380 ALA A O 1
ATOM 3061 N N . GLY A 1 381 ? 10.359 25.234 4.387 1 98.31 381 GLY A N 1
ATOM 3062 C CA . GLY A 1 381 ? 9.961 26.5 3.789 1 98.31 381 GLY A CA 1
ATOM 3063 C C . GLY A 1 381 ? 8.758 26.359 2.871 1 98.31 381 GLY A C 1
ATOM 3064 O O . GLY A 1 381 ? 8.062 25.344 2.891 1 98.31 381 GLY A O 1
ATOM 3065 N N . ALA A 1 382 ? 8.547 27.406 2.104 1 98.56 382 ALA A N 1
ATOM 3066 C CA . ALA A 1 382 ? 7.371 27.5 1.241 1 98.56 382 ALA A CA 1
ATOM 3067 C C . ALA A 1 382 ? 7.43 26.453 0.132 1 98.56 382 ALA A C 1
ATOM 3069 O O . ALA A 1 382 ? 6.395 25.906 -0.278 1 98.56 382 ALA A O 1
ATOM 3070 N N . ARG A 1 383 ? 8.602 26.125 -0.342 1 98.06 383 ARG A N 1
ATOM 3071 C CA . ARG A 1 383 ? 8.703 25.141 -1.404 1 98.06 383 ARG A CA 1
ATOM 3072 C C . ARG A 1 383 ? 8.281 23.75 -0.904 1 98.06 383 ARG A C 1
ATOM 3074 O O . ARG A 1 383 ? 7.574 23.031 -1.603 1 98.06 383 ARG A O 1
ATOM 3081 N N . ALA A 1 384 ? 8.812 23.406 0.281 1 98.5 384 ALA A N 1
ATOM 3082 C CA . ALA A 1 384 ? 8.398 22.125 0.864 1 98.5 384 ALA A CA 1
ATOM 3083 C C . ALA A 1 384 ? 6.879 22.078 1.023 1 98.5 384 ALA A C 1
ATOM 3085 O O . ALA A 1 384 ? 6.254 21.047 0.718 1 98.5 384 ALA A O 1
ATOM 3086 N N . GLY A 1 385 ? 6.312 23.172 1.561 1 98.81 385 GLY A N 1
ATOM 3087 C CA . GLY A 1 385 ? 4.863 23.266 1.661 1 98.81 385 GLY A CA 1
ATOM 3088 C C . GLY A 1 385 ? 4.164 23.094 0.326 1 98.81 385 GLY A C 1
ATOM 3089 O O . GLY A 1 385 ? 3.176 22.359 0.222 1 98.81 385 GLY A O 1
ATOM 3090 N N . ALA A 1 386 ? 4.691 23.75 -0.686 1 98.75 386 ALA A N 1
ATOM 3091 C CA . ALA A 1 386 ? 4.109 23.688 -2.025 1 98.75 386 ALA A CA 1
ATOM 3092 C C . ALA A 1 386 ? 4.129 22.266 -2.568 1 98.75 386 ALA A C 1
ATOM 3094 O O . ALA A 1 386 ? 3.107 21.75 -3.035 1 98.75 386 ALA A O 1
ATOM 3095 N N . MET A 1 387 ? 5.25 21.562 -2.463 1 98.69 387 MET A N 1
ATOM 3096 C CA . MET A 1 387 ? 5.422 20.234 -3.033 1 98.69 387 MET A CA 1
ATOM 3097 C C . MET A 1 387 ? 4.477 19.234 -2.371 1 98.69 387 MET A C 1
ATOM 3099 O O . MET A 1 387 ? 3.912 18.375 -3.043 1 98.69 387 MET A O 1
ATOM 3103 N N . SER A 1 388 ? 4.336 19.344 -1.054 1 98.81 388 SER A N 1
ATOM 3104 C CA . SER A 1 388 ? 3.455 18.422 -0.33 1 98.81 388 SER A CA 1
ATOM 3105 C C . SER A 1 388 ? 1.999 18.625 -0.738 1 98.81 388 SER A C 1
ATOM 3107 O O . SER A 1 388 ? 1.266 17.656 -0.931 1 98.81 388 SER A O 1
ATOM 3109 N N . VAL A 1 389 ? 1.58 19.891 -0.93 1 98.88 389 VAL A N 1
ATOM 3110 C CA . VAL A 1 389 ? 0.209 20.203 -1.317 1 98.88 389 VAL A CA 1
ATOM 3111 C C . VAL A 1 389 ? -0.029 19.781 -2.766 1 98.88 389 VAL A C 1
ATOM 3113 O O . VAL A 1 389 ? -1.078 19.219 -3.09 1 98.88 389 VAL A O 1
ATOM 3116 N N . LEU A 1 390 ? 0.97 20.047 -3.646 1 98.88 390 LEU A N 1
ATOM 3117 C CA . LEU A 1 390 ? 0.844 19.672 -5.051 1 98.88 390 LEU A CA 1
ATOM 3118 C C . LEU A 1 390 ? 0.653 18.156 -5.191 1 98.88 390 LEU A C 1
ATOM 3120 O O . LEU A 1 390 ? -0.105 17.703 -6.051 1 98.88 390 LEU A O 1
ATOM 3124 N N . CYS A 1 391 ? 1.323 17.391 -4.402 1 98.88 391 CYS A N 1
ATOM 3125 C CA . CYS A 1 391 ? 1.151 15.945 -4.422 1 98.88 391 CYS A CA 1
ATOM 3126 C C . CYS A 1 391 ? -0.286 15.562 -4.09 1 98.88 391 CYS A C 1
ATOM 3128 O O . CYS A 1 391 ? -0.878 14.719 -4.758 1 98.88 391 CYS A O 1
ATOM 3130 N N . GLY A 1 392 ? -0.845 16.203 -3.035 1 98.88 392 GLY A N 1
ATOM 3131 C CA . GLY A 1 392 ? -2.229 15.953 -2.662 1 98.88 392 GLY A CA 1
ATOM 3132 C C . GLY A 1 392 ? -3.219 16.359 -3.734 1 98.88 392 GLY A C 1
ATOM 3133 O O . GLY A 1 392 ? -4.188 15.641 -3.998 1 98.88 392 GLY A O 1
ATOM 3134 N N . ILE A 1 393 ? -2.963 17.547 -4.332 1 98.88 393 ILE A N 1
ATOM 3135 C CA . ILE A 1 393 ? -3.811 18.016 -5.418 1 98.88 393 ILE A CA 1
ATOM 3136 C C . ILE A 1 393 ? -3.766 17.031 -6.582 1 98.88 393 ILE A C 1
ATOM 3138 O O . ILE A 1 393 ? -4.805 16.703 -7.16 1 98.88 393 ILE A O 1
ATOM 3142 N N . ALA A 1 394 ? -2.566 16.547 -6.898 1 98.88 394 ALA A N 1
ATOM 3143 C CA . ALA A 1 394 ? -2.408 15.57 -7.973 1 98.88 394 ALA A CA 1
ATOM 3144 C C . ALA A 1 394 ? -3.189 14.289 -7.676 1 98.88 394 ALA A C 1
ATOM 3146 O O . ALA A 1 394 ? -3.854 13.742 -8.555 1 98.88 394 ALA A O 1
ATOM 3147 N N . ALA A 1 395 ? -3.148 13.836 -6.496 1 98.88 395 ALA A N 1
ATOM 3148 C CA . ALA A 1 395 ? -3.855 12.617 -6.102 1 98.88 395 ALA A CA 1
ATOM 3149 C C . ALA A 1 395 ? -5.363 12.789 -6.254 1 98.88 395 ALA A C 1
ATOM 3151 O O . ALA A 1 395 ? -6.039 11.922 -6.812 1 98.88 395 ALA A O 1
ATOM 3152 N N . LEU A 1 396 ? -5.875 13.914 -5.727 1 98.81 396 LEU A N 1
ATOM 3153 C CA . LEU A 1 396 ? -7.312 14.148 -5.832 1 98.81 396 LEU A CA 1
ATOM 3154 C C . LEU A 1 396 ? -7.738 14.258 -7.293 1 98.81 396 LEU A C 1
ATOM 3156 O O . LEU A 1 396 ? -8.75 13.672 -7.695 1 98.81 396 LEU A O 1
ATOM 3160 N N . GLN A 1 397 ? -6.977 15.039 -8.047 1 98.62 397 GLN A N 1
ATOM 3161 C CA . GLN A 1 397 ? -7.293 15.195 -9.461 1 98.62 397 GLN A CA 1
ATOM 3162 C C . GLN A 1 397 ? -7.262 13.852 -10.188 1 98.62 397 GLN A C 1
ATOM 3164 O O . GLN A 1 397 ? -8.125 13.562 -11.016 1 98.62 397 GLN A O 1
ATOM 3169 N N . SER A 1 398 ? -6.277 13.047 -9.898 1 98.62 398 SER A N 1
ATOM 3170 C CA . SER A 1 398 ? -6.195 11.719 -10.492 1 98.62 398 SER A CA 1
ATOM 3171 C C . SER A 1 398 ? -7.43 10.883 -10.164 1 98.62 398 SER A C 1
ATOM 3173 O O . SER A 1 398 ? -7.996 10.234 -11.047 1 98.62 398 SER A O 1
ATOM 3175 N N . SER A 1 399 ? -7.871 10.898 -8.945 1 98.06 399 SER A N 1
ATOM 3176 C CA . SER A 1 399 ? -9.023 10.109 -8.508 1 98.06 399 SER A CA 1
ATOM 3177 C C . SER A 1 399 ? -10.297 10.562 -9.203 1 98.06 399 SER A C 1
ATOM 3179 O O . SER A 1 399 ? -11.203 9.758 -9.43 1 98.06 399 SER A O 1
ATOM 3181 N N . ARG A 1 400 ? -10.367 11.805 -9.57 1 97.62 400 ARG A N 1
ATOM 3182 C CA . ARG A 1 400 ? -11.57 12.352 -10.188 1 97.62 400 ARG A CA 1
ATOM 3183 C C . ARG A 1 400 ? -11.555 12.141 -11.695 1 97.62 400 ARG A C 1
ATOM 3185 O O . ARG A 1 400 ? -12.594 11.875 -12.297 1 97.62 400 ARG A O 1
ATOM 3192 N N . THR A 1 401 ? -10.352 12.203 -12.297 1 96.94 401 THR A N 1
ATOM 3193 C CA . THR A 1 401 ? -10.273 12.227 -13.75 1 96.94 401 THR A CA 1
ATOM 3194 C C . THR A 1 401 ? -9.961 10.828 -14.289 1 96.94 401 THR A C 1
ATOM 3196 O O . THR A 1 401 ? -10.148 10.562 -15.477 1 96.94 401 THR A O 1
ATOM 3199 N N . GLY A 1 402 ? -9.398 10.008 -13.438 1 94.94 402 GLY A N 1
ATOM 3200 C CA . GLY A 1 402 ? -8.961 8.703 -13.898 1 94.94 402 GLY A CA 1
ATOM 3201 C C . GLY A 1 402 ? -7.68 8.742 -14.703 1 94.94 402 GLY A C 1
ATOM 3202 O O . GLY A 1 402 ? -7.457 7.898 -15.57 1 94.94 402 GLY A O 1
ATOM 3203 N N . LYS A 1 403 ? -6.898 9.758 -14.477 1 96.06 403 LYS A N 1
ATOM 3204 C CA . LYS A 1 403 ? -5.629 9.914 -15.18 1 96.06 403 LYS A CA 1
ATOM 3205 C C . LYS A 1 403 ? -4.469 10.039 -14.195 1 96.06 403 LYS A C 1
ATOM 3207 O O . LYS A 1 403 ? -4.656 10.477 -13.055 1 96.06 403 LYS A O 1
ATOM 3212 N N . ILE A 1 404 ? -3.367 9.562 -14.648 1 97.31 404 ILE A N 1
ATOM 3213 C CA . ILE A 1 404 ? -2.152 9.859 -13.898 1 97.31 404 ILE A CA 1
ATOM 3214 C C . ILE A 1 404 ? -1.812 11.344 -14.023 1 97.31 404 ILE A C 1
ATOM 3216 O O . ILE A 1 404 ? -1.891 11.914 -15.109 1 97.31 404 ILE A O 1
ATOM 3220 N N . VAL A 1 405 ? -1.445 12.016 -12.938 1 98.5 405 VAL A N 1
ATOM 3221 C CA . VAL A 1 405 ? -1.192 13.453 -12.93 1 98.5 405 VAL A CA 1
ATOM 3222 C C . VAL A 1 405 ? 0.282 13.719 -12.633 1 98.5 405 VAL A C 1
ATOM 3224 O O . VAL A 1 405 ? 0.82 13.219 -11.641 1 98.5 405 VAL A O 1
ATOM 3227 N N . ARG A 1 406 ? 0.924 14.461 -13.469 1 98.25 406 ARG A N 1
ATOM 3228 C CA . ARG A 1 406 ? 2.299 14.898 -13.25 1 98.25 406 ARG A CA 1
ATOM 3229 C C . ARG A 1 406 ? 2.338 16.25 -12.531 1 98.25 406 ARG A C 1
ATOM 3231 O O . ARG A 1 406 ? 1.616 17.172 -12.898 1 98.25 406 ARG A O 1
ATOM 3238 N N . LEU A 1 407 ? 3.158 16.359 -11.523 1 98.62 407 LEU A N 1
ATOM 3239 C CA . LEU A 1 407 ? 3.223 17.609 -10.758 1 98.62 407 LEU A CA 1
ATOM 3240 C C . LEU A 1 407 ? 3.727 18.75 -11.625 1 98.62 407 LEU A C 1
ATOM 3242 O O . LEU A 1 407 ? 3.275 19.891 -11.477 1 98.62 407 LEU A O 1
ATOM 3246 N N . ALA A 1 408 ? 4.617 18.484 -12.547 1 97.88 408 ALA A N 1
ATOM 3247 C CA . ALA A 1 408 ? 5.145 19.5 -13.438 1 97.88 408 ALA A CA 1
ATOM 3248 C C . ALA A 1 408 ? 4.039 20.094 -14.305 1 97.88 408 ALA A C 1
ATOM 3250 O O . ALA A 1 408 ? 4.148 21.234 -14.781 1 97.88 408 ALA A O 1
ATOM 3251 N N . ASP A 1 409 ? 2.973 19.312 -14.555 1 97.75 409 ASP A N 1
ATOM 3252 C CA . ASP A 1 409 ? 1.84 19.828 -15.32 1 97.75 409 ASP A CA 1
ATOM 3253 C C . ASP A 1 409 ? 1.014 20.812 -14.492 1 97.75 409 ASP A C 1
ATOM 3255 O O . ASP A 1 409 ? 0.331 21.672 -15.039 1 97.75 409 ASP A O 1
ATOM 3259 N N . LEU A 1 410 ? 1.052 20.672 -13.203 1 98.12 410 LEU A N 1
ATOM 3260 C CA . LEU A 1 410 ? 0.319 21.562 -12.312 1 98.12 410 LEU A CA 1
ATOM 3261 C C . LEU A 1 410 ? 1.068 22.875 -12.125 1 98.12 410 LEU A C 1
ATOM 3263 O O . LEU A 1 410 ? 0.464 23.953 -12.156 1 98.12 410 LEU A O 1
ATOM 3267 N N . MET A 1 411 ? 2.355 22.719 -11.883 1 97.81 411 MET A N 1
ATOM 3268 C CA . MET A 1 411 ? 3.186 23.906 -11.664 1 97.81 411 MET A CA 1
ATOM 3269 C C . MET A 1 411 ? 4.555 23.734 -12.305 1 97.81 411 MET A C 1
ATOM 3271 O O . MET A 1 411 ? 5.543 23.469 -11.617 1 97.81 411 MET A O 1
ATOM 3275 N N . PRO A 1 412 ? 4.688 24 -13.57 1 96.31 412 PRO A N 1
ATOM 3276 C CA . PRO A 1 412 ? 5.934 23.766 -14.305 1 96.31 412 PRO A CA 1
ATOM 3277 C C . PRO A 1 412 ? 7.098 24.578 -13.766 1 96.31 412 PRO A C 1
ATOM 3279 O O . PRO A 1 412 ? 8.25 24.141 -13.828 1 96.31 412 PRO A O 1
ATOM 3282 N N . GLU A 1 413 ? 6.863 25.703 -13.211 1 93.25 413 GLU A N 1
ATOM 3283 C CA . GLU A 1 413 ? 7.906 26.641 -12.781 1 93.25 413 GLU A CA 1
ATOM 3284 C C . GLU A 1 413 ? 8.703 26.062 -11.609 1 93.25 413 GLU A C 1
ATOM 3286 O O . GLU A 1 413 ? 9.797 26.547 -11.305 1 93.25 413 GLU A O 1
ATOM 3291 N N . LEU A 1 414 ? 8.164 25.031 -10.969 1 95.12 414 LEU A N 1
ATOM 3292 C CA . LEU A 1 414 ? 8.883 24.438 -9.852 1 95.12 414 LEU A CA 1
ATOM 3293 C C . LEU A 1 414 ? 9.836 23.344 -10.328 1 95.12 414 LEU A C 1
ATOM 3295 O O . LEU A 1 414 ? 10.648 22.828 -9.555 1 95.12 414 LEU A O 1
ATOM 3299 N N . PHE A 1 415 ? 9.781 22.906 -11.578 1 91.81 415 PHE A N 1
ATOM 3300 C CA . PHE A 1 415 ? 10.547 21.766 -12.078 1 91.81 415 PHE A CA 1
ATOM 3301 C C . PHE A 1 415 ? 11.508 22.203 -13.18 1 91.81 415 PHE A C 1
ATOM 3303 O O . PHE A 1 415 ? 12.125 21.375 -13.836 1 91.81 415 PHE A O 1
ATOM 3310 N N . THR A 1 416 ? 11.609 23.406 -13.617 1 77.56 416 THR A N 1
ATOM 3311 C CA . THR A 1 416 ? 12.547 23.906 -14.609 1 77.56 416 THR A CA 1
ATOM 3312 C C . THR A 1 416 ? 13.961 23.953 -14.047 1 77.56 416 THR A C 1
ATOM 3314 O O . THR A 1 416 ? 14.148 24.094 -12.836 1 77.56 416 THR A O 1
ATOM 3317 N N . ASP A 1 417 ? 15.078 23.297 -14.711 1 61.44 417 ASP A N 1
ATOM 3318 C CA . ASP A 1 417 ? 16.484 23.016 -14.461 1 61.44 417 ASP A CA 1
ATOM 3319 C C . ASP A 1 417 ? 17.047 23.969 -13.406 1 61.44 417 ASP A C 1
ATOM 3321 O O . ASP A 1 417 ? 17.906 23.594 -12.609 1 61.44 417 ASP A O 1
ATOM 3325 N N . GLY A 1 418 ? 17.016 25.281 -13.43 1 48.44 418 GLY A N 1
ATOM 3326 C CA . GLY A 1 418 ? 17.703 26.094 -12.445 1 48.44 418 GLY A CA 1
ATOM 3327 C C . GLY A 1 418 ? 17.141 25.953 -11.047 1 48.44 418 GLY A C 1
ATOM 3328 O O . GLY A 1 418 ? 17.594 26.625 -10.117 1 48.44 418 GLY A O 1
ATOM 3329 N N . ALA A 1 419 ? 16.141 25.312 -10.898 1 47.38 419 ALA A N 1
ATOM 3330 C CA . ALA A 1 419 ? 15.516 25.203 -9.578 1 47.38 419 ALA A CA 1
ATOM 3331 C C . ALA A 1 419 ? 16.172 24.109 -8.75 1 47.38 419 ALA A C 1
ATOM 3333 O O . ALA A 1 419 ? 16.016 22.922 -9.055 1 47.38 419 ALA A O 1
ATOM 3334 N N . GLN A 1 420 ? 17.438 24.156 -8.242 1 44.41 420 GLN A N 1
ATOM 3335 C CA . GLN A 1 420 ? 18.312 23.234 -7.531 1 44.41 420 GLN A CA 1
ATOM 3336 C C . GLN A 1 420 ? 17.547 22.469 -6.449 1 44.41 420 GLN A C 1
ATOM 3338 O O . GLN A 1 420 ? 16.766 23.062 -5.703 1 44.41 420 GLN A O 1
ATOM 3343 N N . PRO A 1 421 ? 17.484 21.203 -6.516 1 44.97 421 PRO A N 1
ATOM 3344 C CA . PRO A 1 421 ? 17.047 20.453 -5.34 1 44.97 421 PRO A CA 1
ATOM 3345 C C . PRO A 1 421 ? 17.688 20.953 -4.047 1 44.97 421 PRO A C 1
ATOM 3347 O O . PRO A 1 421 ? 18.734 21.609 -4.086 1 44.97 421 PRO A O 1
ATOM 3350 N N . MET A 1 422 ? 17.094 20.641 -2.916 1 39.56 422 MET A N 1
ATOM 3351 C CA . MET A 1 422 ? 17.5 21.141 -1.606 1 39.56 422 MET A CA 1
ATOM 3352 C C . MET A 1 422 ? 19 20.922 -1.381 1 39.56 422 MET A C 1
ATOM 3354 O O . MET A 1 422 ? 19.641 21.672 -0.648 1 39.56 422 MET A O 1
ATOM 3358 N N . ARG A 1 423 ? 19.641 19.875 -1.928 1 38.19 423 ARG A N 1
ATOM 3359 C CA . ARG A 1 423 ? 21.047 19.594 -1.621 1 38.19 423 ARG A CA 1
ATOM 3360 C C . ARG A 1 423 ? 21.953 20.656 -2.24 1 38.19 423 ARG A C 1
ATOM 3362 O O . ARG A 1 423 ? 23.016 20.969 -1.692 1 38.19 423 ARG A O 1
ATOM 3369 N N . GLU A 1 424 ? 21.609 21.047 -3.465 1 37.19 424 GLU A N 1
ATOM 3370 C CA . GLU A 1 424 ? 22.641 21.844 -4.145 1 37.19 424 GLU A CA 1
ATOM 3371 C C . GLU A 1 424 ? 22.734 23.234 -3.553 1 37.19 424 GLU A C 1
ATOM 3373 O O . GLU A 1 424 ? 23.75 23.922 -3.738 1 37.19 424 GLU A O 1
ATOM 3378 N N . ARG A 1 425 ? 21.734 23.734 -3.064 1 35.53 425 ARG A N 1
ATOM 3379 C CA . ARG A 1 425 ? 21.812 25.094 -2.525 1 35.53 425 ARG A CA 1
ATOM 3380 C C . ARG A 1 425 ? 22.609 25.125 -1.229 1 35.53 425 ARG A C 1
ATOM 3382 O O . ARG A 1 425 ? 23.141 26.172 -0.841 1 35.53 425 ARG A O 1
ATOM 3389 N N . LEU A 1 426 ? 22.531 24.047 -0.501 1 32.47 426 LEU A N 1
ATOM 3390 C CA . LEU A 1 426 ? 23.234 24.125 0.773 1 32.47 426 LEU A CA 1
ATOM 3391 C C . LEU A 1 426 ? 24.75 24.016 0.568 1 32.47 426 LEU A C 1
ATOM 3393 O O . LEU A 1 426 ? 25.531 24.438 1.425 1 32.47 426 LEU A O 1
ATOM 3397 N N . LYS A 1 427 ? 25.266 23.281 -0.425 1 36.69 427 LYS A N 1
ATOM 3398 C CA . LYS A 1 427 ? 26.719 23.203 -0.632 1 36.69 427 LYS A CA 1
ATOM 3399 C C . LYS A 1 427 ? 27.281 24.562 -1.033 1 36.69 427 LYS A C 1
ATOM 3401 O O . LYS A 1 427 ? 28.484 24.797 -0.895 1 36.69 427 LYS A O 1
ATOM 3406 N N . GLU A 1 428 ? 26.453 25.281 -1.73 1 34.19 428 GLU A N 1
ATOM 3407 C CA . GLU A 1 428 ? 27.047 26.547 -2.146 1 34.19 428 GLU A CA 1
ATOM 3408 C C . GLU A 1 428 ? 27.188 27.5 -0.966 1 34.19 428 GLU A C 1
ATOM 3410 O O . GLU A 1 428 ? 28.078 28.344 -0.949 1 34.19 428 GLU A O 1
ATOM 3415 N N . THR A 1 429 ? 26.281 27.328 -0.052 1 32.28 429 THR A N 1
ATOM 3416 C CA . THR A 1 429 ? 26.438 28.266 1.047 1 32.28 429 THR A CA 1
ATOM 3417 C C . THR A 1 429 ? 27.562 27.844 1.971 1 32.28 429 THR A C 1
ATOM 3419 O O . THR A 1 429 ? 28.016 28.625 2.814 1 32.28 429 THR A O 1
ATOM 3422 N N . CYS A 1 430 ? 27.969 26.5 1.912 1 33.78 430 CYS A N 1
ATOM 3423 C CA . CYS A 1 430 ? 29.078 26.109 2.775 1 33.78 430 CYS A CA 1
ATOM 3424 C C . CYS A 1 430 ? 30.406 26.438 2.131 1 33.78 430 CYS A C 1
ATOM 3426 O O . CYS A 1 430 ? 31.453 26.453 2.803 1 33.78 430 CYS A O 1
ATOM 3428 N N . SER A 1 431 ? 30.516 26.234 0.777 1 31.83 431 SER A N 1
ATOM 3429 C CA . SER A 1 431 ? 31.844 26.516 0.232 1 31.83 431 SER A CA 1
ATOM 3430 C C . SER A 1 431 ? 32.188 28 0.317 1 31.83 431 SER A C 1
ATOM 3432 O O . SER A 1 431 ? 33.281 28.422 -0.028 1 31.83 431 SER A O 1
ATOM 3434 N N . ARG A 1 432 ? 31.062 28.734 0.293 1 35.16 432 ARG A N 1
ATOM 3435 C CA . ARG A 1 432 ? 31.453 30.141 0.317 1 35.16 432 ARG A CA 1
ATOM 3436 C C . ARG A 1 432 ? 31.734 30.609 1.741 1 35.16 432 ARG A C 1
ATOM 3438 O O . ARG A 1 432 ? 32.031 31.797 1.97 1 35.16 432 ARG A O 1
ATOM 3445 N N . ARG A 1 433 ? 31.438 29.562 2.738 1 25.95 433 ARG A N 1
ATOM 3446 C CA . ARG A 1 433 ? 31.953 30.062 4.02 1 25.95 433 ARG A CA 1
ATOM 3447 C C . ARG A 1 433 ? 33.281 29.391 4.375 1 25.95 433 ARG A C 1
ATOM 3449 O O . ARG A 1 433 ? 33.406 28.172 4.23 1 25.95 433 ARG A O 1
ATOM 3456 N N . MET B 1 1 ? -15.586 -53.469 -6.953 1 34.72 1 MET B N 1
ATOM 3457 C CA . MET B 1 1 ? -15.961 -52.062 -7.195 1 34.72 1 MET B CA 1
ATOM 3458 C C . MET B 1 1 ? -15 -51.406 -8.18 1 34.72 1 MET B C 1
ATOM 3460 O O . MET B 1 1 ? -13.781 -51.469 -7.992 1 34.72 1 MET B O 1
ATOM 3464 N N . MET B 1 2 ? -15.047 -51.469 -9.398 1 43.34 2 MET B N 1
ATOM 3465 C CA . MET B 1 2 ? -14.156 -51.125 -10.508 1 43.34 2 MET B CA 1
ATOM 3466 C C . MET B 1 2 ? -13.469 -49.812 -10.25 1 43.34 2 MET B C 1
ATOM 3468 O O . MET B 1 2 ? -14.133 -48.781 -10.008 1 43.34 2 MET B O 1
ATOM 3472 N N . ASP B 1 3 ? -12.336 -49.719 -9.57 1 54.91 3 ASP B N 1
ATOM 3473 C CA . ASP B 1 3 ? -11.523 -48.688 -8.906 1 54.91 3 ASP B CA 1
ATOM 3474 C C . ASP B 1 3 ? -11.281 -47.5 -9.828 1 54.91 3 ASP B C 1
ATOM 3476 O O . ASP B 1 3 ? -10.602 -47.625 -10.852 1 54.91 3 ASP B O 1
ATOM 3480 N N . ASN B 1 4 ? -12.289 -46.719 -10.203 1 80.31 4 ASN B N 1
ATOM 3481 C CA . ASN B 1 4 ? -12.359 -45.719 -11.266 1 80.31 4 ASN B CA 1
ATOM 3482 C C . ASN B 1 4 ? -11.406 -44.562 -11 1 80.31 4 ASN B C 1
ATOM 3484 O O . ASN B 1 4 ? -11.828 -43.5 -10.539 1 80.31 4 ASN B O 1
ATOM 3488 N N . LYS B 1 5 ? -10.047 -44.875 -11.234 1 93.75 5 LYS B N 1
ATOM 3489 C CA . LYS B 1 5 ? -9.023 -43.844 -11.109 1 93.75 5 LYS B CA 1
ATOM 3490 C C . LYS B 1 5 ? -9.078 -42.875 -12.289 1 93.75 5 LYS B C 1
ATOM 3492 O O . LYS B 1 5 ? -9.359 -43.281 -13.414 1 93.75 5 LYS B O 1
ATOM 3497 N N . ARG B 1 6 ? -8.844 -41.688 -11.977 1 96.19 6 ARG B N 1
ATOM 3498 C CA . ARG B 1 6 ? -8.719 -40.688 -13.031 1 96.19 6 ARG B CA 1
ATOM 3499 C C . ARG B 1 6 ? -7.391 -40.844 -13.766 1 96.19 6 ARG B C 1
ATOM 3501 O O . ARG B 1 6 ? -6.324 -40.719 -13.164 1 96.19 6 ARG B O 1
ATOM 3508 N N . ARG B 1 7 ? -7.43 -41.188 -15.055 1 98 7 ARG B N 1
ATOM 3509 C CA . ARG B 1 7 ? -6.234 -41.312 -15.883 1 98 7 ARG B CA 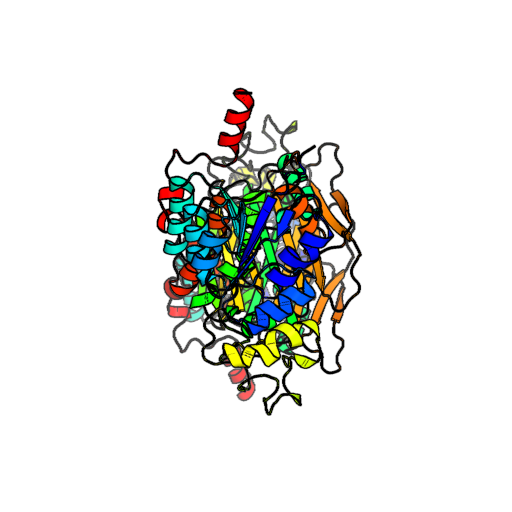1
ATOM 3510 C C . ARG B 1 7 ? -5.715 -39.938 -16.312 1 98 7 ARG B C 1
ATOM 3512 O O . ARG B 1 7 ? -6.387 -39.219 -17.047 1 98 7 ARG B O 1
ATOM 3519 N N . PHE B 1 8 ? -4.477 -39.594 -15.805 1 98.5 8 PHE B N 1
ATOM 3520 C CA . PHE B 1 8 ? -4.02 -38.25 -16.141 1 98.5 8 PHE B CA 1
ATOM 3521 C C . PHE B 1 8 ? -2.66 -38.281 -16.828 1 98.5 8 PHE B C 1
ATOM 3523 O O . PHE B 1 8 ? -1.896 -39.25 -16.641 1 98.5 8 PHE B O 1
ATOM 3530 N N . ALA B 1 9 ? -2.367 -37.312 -17.719 1 98.88 9 ALA B N 1
ATOM 3531 C CA . ALA B 1 9 ? -1.062 -37.062 -18.312 1 98.88 9 ALA B CA 1
ATOM 3532 C C . ALA B 1 9 ? -0.426 -35.781 -17.734 1 98.88 9 ALA B C 1
ATOM 3534 O O . ALA B 1 9 ? -1.119 -34.812 -17.453 1 98.88 9 ALA B O 1
ATOM 3535 N N . LEU B 1 10 ? 0.875 -35.875 -17.547 1 98.81 10 LEU B N 1
ATOM 3536 C CA . LEU B 1 10 ? 1.655 -34.75 -17.031 1 98.81 10 LEU B CA 1
ATOM 3537 C C . LEU B 1 10 ? 2.465 -34.094 -18.156 1 98.81 10 LEU B C 1
ATOM 3539 O O . LEU B 1 10 ? 3.273 -34.75 -18.812 1 98.81 10 LEU B O 1
ATOM 3543 N N . VAL B 1 11 ? 2.195 -32.812 -18.375 1 98.88 11 VAL B N 1
ATOM 3544 C CA . VAL B 1 11 ? 2.932 -32.094 -19.406 1 98.88 11 VAL B CA 1
ATOM 3545 C C . VAL B 1 11 ? 3.846 -31.047 -18.75 1 98.88 11 VAL B C 1
ATOM 3547 O O . VAL B 1 11 ? 3.371 -30.062 -18.172 1 98.88 11 VAL B O 1
ATOM 3550 N N . GLY B 1 12 ? 5.109 -31.172 -18.938 1 98.56 12 GLY B N 1
ATOM 3551 C CA . GLY B 1 12 ? 6.109 -30.375 -18.25 1 98.56 12 GLY B CA 1
ATOM 3552 C C . GLY B 1 12 ? 6.656 -31.031 -17 1 98.56 12 GLY B C 1
ATOM 3553 O O . GLY B 1 12 ? 5.906 -31.312 -16.062 1 98.56 12 GLY B O 1
ATOM 3554 N N . THR B 1 13 ? 7.977 -31.25 -17.031 1 98.06 13 THR B N 1
ATOM 3555 C CA . THR B 1 13 ? 8.594 -31.984 -15.93 1 98.06 13 THR B CA 1
ATOM 3556 C C . THR B 1 13 ? 9.688 -31.156 -15.266 1 98.06 13 THR B C 1
ATOM 3558 O O . THR B 1 13 ? 10.766 -31.672 -14.961 1 98.06 13 THR B O 1
ATOM 3561 N N . GLY B 1 14 ? 9.43 -29.797 -15.211 1 96.69 14 GLY B N 1
ATOM 3562 C CA . GLY B 1 14 ? 10.227 -28.984 -14.305 1 96.69 14 GLY B CA 1
ATOM 3563 C C . GLY B 1 14 ? 9.953 -29.297 -12.844 1 96.69 14 GLY B C 1
ATOM 3564 O O . GLY B 1 14 ? 9.445 -30.359 -12.508 1 96.69 14 GLY B O 1
ATOM 3565 N N . ASN B 1 15 ? 10.383 -28.406 -12.008 1 94.88 15 ASN B N 1
ATOM 3566 C CA . ASN B 1 15 ? 10.25 -28.609 -10.57 1 94.88 15 ASN B CA 1
ATOM 3567 C C . ASN B 1 15 ? 8.812 -28.906 -10.172 1 94.88 15 ASN B C 1
ATOM 3569 O O . ASN B 1 15 ? 8.539 -29.906 -9.508 1 94.88 15 ASN B O 1
ATOM 3573 N N . ARG B 1 16 ? 7.867 -28.141 -10.578 1 95.25 16 ARG B N 1
ATOM 3574 C CA . ARG B 1 16 ? 6.465 -28.281 -10.203 1 95.25 16 ARG B CA 1
ATOM 3575 C C . ARG B 1 16 ? 5.875 -29.578 -10.734 1 95.25 16 ARG B C 1
ATOM 3577 O O . ARG B 1 16 ? 5.141 -30.266 -10.016 1 95.25 16 ARG B O 1
ATOM 3584 N N . GLY B 1 17 ? 6.113 -29.875 -11.977 1 98 17 GLY B N 1
ATOM 3585 C CA . GLY B 1 17 ? 5.605 -31.109 -12.562 1 98 17 GLY B CA 1
ATOM 3586 C C . GLY B 1 17 ? 6.125 -32.344 -11.875 1 98 17 GLY B C 1
ATOM 3587 O O . GLY B 1 17 ? 5.359 -33.281 -11.586 1 98 17 GLY B O 1
ATOM 3588 N N . THR B 1 18 ? 7.383 -32.344 -11.531 1 98.31 18 THR B N 1
ATOM 3589 C CA . THR B 1 18 ? 8.039 -33.531 -10.961 1 98.31 18 THR B CA 1
ATOM 3590 C C . THR B 1 18 ? 7.617 -33.719 -9.508 1 98.31 18 THR B C 1
ATOM 3592 O O . THR B 1 18 ? 7.379 -34.844 -9.078 1 98.31 18 THR B O 1
ATOM 3595 N N . THR B 1 19 ? 7.453 -32.625 -8.812 1 97 19 THR B N 1
ATOM 3596 C CA . THR B 1 19 ? 7.195 -32.719 -7.383 1 97 19 THR B CA 1
ATOM 3597 C C . THR B 1 19 ? 5.695 -32.688 -7.098 1 97 19 THR B C 1
ATOM 3599 O O . THR B 1 19 ? 5.051 -33.75 -7 1 97 19 THR B O 1
ATOM 3602 N N . MET B 1 20 ? 5.07 -31.578 -7.215 1 96.38 20 MET B N 1
ATOM 3603 C CA . MET B 1 20 ? 3.689 -31.312 -6.824 1 96.38 20 MET B CA 1
ATOM 3604 C C . MET B 1 20 ? 2.725 -32.219 -7.59 1 96.38 20 MET B C 1
ATOM 3606 O O . MET B 1 20 ? 1.855 -32.844 -6.992 1 96.38 20 MET B O 1
ATOM 3610 N N . TRP B 1 21 ? 2.887 -32.344 -8.875 1 98 21 TRP B N 1
ATOM 3611 C CA . TRP B 1 21 ? 1.88 -32.969 -9.711 1 98 21 TRP B CA 1
ATOM 3612 C C . TRP B 1 21 ? 2.344 -34.375 -10.148 1 98 21 TRP B C 1
ATOM 3614 O O . TRP B 1 21 ? 1.604 -35.094 -10.82 1 98 21 TRP B O 1
ATOM 3624 N N . GLY B 1 22 ? 3.602 -34.719 -9.82 1 98.06 22 GLY B N 1
ATOM 3625 C CA . GLY B 1 22 ? 4.125 -36.062 -10.086 1 98.06 22 GLY B CA 1
ATOM 3626 C C . GLY B 1 22 ? 4.273 -36.906 -8.836 1 98.06 22 GLY B C 1
ATOM 3627 O O . GLY B 1 22 ? 3.361 -37.656 -8.469 1 98.06 22 GLY B O 1
ATOM 3628 N N . ARG B 1 23 ? 5.449 -36.688 -8.203 1 97.5 23 ARG B N 1
ATOM 3629 C CA . ARG B 1 23 ? 5.852 -37.5 -7.066 1 97.5 23 ARG B CA 1
ATOM 3630 C C . ARG B 1 23 ? 4.848 -37.406 -5.926 1 97.5 23 ARG B C 1
ATOM 3632 O O . ARG B 1 23 ? 4.352 -38.406 -5.426 1 97.5 23 ARG B O 1
ATOM 3639 N N . ASP B 1 24 ? 4.527 -36.219 -5.543 1 96.25 24 ASP B N 1
ATOM 3640 C CA . ASP B 1 24 ? 3.674 -35.969 -4.379 1 96.25 24 ASP B CA 1
ATOM 3641 C C . ASP B 1 24 ? 2.238 -36.438 -4.66 1 96.25 24 ASP B C 1
ATOM 3643 O O . ASP B 1 24 ? 1.583 -37 -3.795 1 96.25 24 ASP B O 1
ATOM 3647 N N . LEU B 1 25 ? 1.712 -36.156 -5.875 1 96.75 25 LEU B N 1
ATOM 3648 C CA . LEU B 1 25 ? 0.358 -36.562 -6.234 1 96.75 25 LEU B CA 1
ATOM 3649 C C . LEU B 1 25 ? 0.227 -38.094 -6.234 1 96.75 25 LEU B C 1
ATOM 3651 O O . LEU B 1 25 ? -0.709 -38.625 -5.645 1 96.75 25 LEU B O 1
ATOM 3655 N N . LEU B 1 26 ? 1.151 -38.781 -6.859 1 96.69 26 LEU B N 1
ATOM 3656 C CA . LEU B 1 26 ? 1.086 -40.219 -6.934 1 96.69 26 LEU B CA 1
ATOM 3657 C C . LEU B 1 26 ? 1.229 -40.844 -5.547 1 96.69 26 LEU B C 1
ATOM 3659 O O . LEU B 1 26 ? 0.597 -41.875 -5.25 1 96.69 26 LEU B O 1
ATOM 3663 N N . ALA B 1 27 ? 2.029 -40.25 -4.758 1 94.56 27 ALA B N 1
ATOM 3664 C CA . ALA B 1 27 ? 2.258 -40.781 -3.418 1 94.56 27 ALA B CA 1
ATOM 3665 C C . ALA B 1 27 ? 1.014 -40.656 -2.549 1 94.56 27 ALA B C 1
ATOM 3667 O O . ALA B 1 27 ? 0.655 -41.562 -1.807 1 94.56 27 ALA B O 1
ATOM 3668 N N . GLY B 1 28 ? 0.373 -39.594 -2.639 1 93.62 28 GLY B N 1
ATOM 3669 C CA . GLY B 1 28 ? -0.703 -39.281 -1.708 1 93.62 28 GLY B CA 1
ATOM 3670 C C . GLY B 1 28 ? -2.072 -39.688 -2.229 1 93.62 28 GLY B C 1
ATOM 3671 O O . GLY B 1 28 ? -2.99 -39.938 -1.445 1 93.62 28 GLY B O 1
ATOM 3672 N N . TRP B 1 29 ? -2.232 -39.781 -3.521 1 95.56 29 TRP B N 1
ATOM 3673 C CA . TRP B 1 29 ? -3.551 -39.969 -4.109 1 95.56 29 TRP B CA 1
ATOM 3674 C C . TRP B 1 29 ? -3.547 -41.188 -5.051 1 95.56 29 TRP B C 1
ATOM 3676 O O . TRP B 1 29 ? -4.289 -41.219 -6.035 1 95.56 29 TRP B O 1
ATOM 3686 N N . ARG B 1 30 ? -2.834 -42.156 -4.797 1 92.31 30 ARG B N 1
ATOM 3687 C CA . ARG B 1 30 ? -2.604 -43.312 -5.641 1 92.31 30 ARG B CA 1
ATOM 3688 C C . ARG B 1 30 ? -3.91 -44.031 -5.941 1 92.31 30 ARG B C 1
ATOM 3690 O O . ARG B 1 30 ? -4.062 -44.656 -7.004 1 92.31 30 ARG B O 1
ATOM 3697 N N . GLY B 1 31 ? -4.785 -44 -5.031 1 94.56 31 GLY B N 1
ATOM 3698 C CA . GLY B 1 31 ? -6.051 -44.688 -5.23 1 94.56 31 GLY B CA 1
ATOM 3699 C C . GLY B 1 31 ? -7.02 -43.906 -6.102 1 94.56 31 GLY B C 1
ATOM 3700 O O . GLY B 1 31 ? -8.023 -44.469 -6.555 1 94.56 31 GLY B O 1
ATOM 3701 N N . LEU B 1 32 ? -6.648 -42.688 -6.434 1 96.06 32 LEU B N 1
ATOM 3702 C CA . LEU B 1 32 ? -7.609 -41.812 -7.102 1 96.06 32 LEU B CA 1
ATOM 3703 C C . LEU B 1 32 ? -7.125 -41.438 -8.5 1 96.06 32 LEU B C 1
ATOM 3705 O O . LEU B 1 32 ? -7.914 -41 -9.336 1 96.06 32 LEU B O 1
ATOM 3709 N N . VAL B 1 33 ? -5.805 -41.625 -8.727 1 97.25 33 VAL B N 1
ATOM 3710 C CA . VAL B 1 33 ? -5.273 -41.188 -10.008 1 97.25 33 VAL B CA 1
ATOM 3711 C C . VAL B 1 33 ? -4.336 -42.25 -10.586 1 97.25 33 VAL B C 1
ATOM 3713 O O . VAL B 1 33 ? -3.822 -43.094 -9.852 1 97.25 33 VAL B O 1
ATOM 3716 N N . ASP B 1 34 ? -4.172 -42.188 -11.875 1 97.25 34 ASP B N 1
ATOM 3717 C CA . ASP B 1 34 ? -3.23 -43.031 -12.625 1 97.25 34 ASP B CA 1
ATOM 3718 C C . ASP B 1 34 ? -2.469 -42.219 -13.656 1 97.25 34 ASP B C 1
ATOM 3720 O O . ASP B 1 34 ? -3.064 -41.688 -14.594 1 97.25 34 ASP B O 1
ATOM 3724 N N . LEU B 1 35 ? -1.154 -42.062 -13.422 1 98.44 35 LEU B N 1
ATOM 3725 C CA . LEU B 1 35 ? -0.326 -41.344 -14.391 1 98.44 35 LEU B CA 1
ATOM 3726 C C . LEU B 1 35 ? -0.067 -42.219 -15.617 1 98.44 35 LEU B C 1
ATOM 3728 O O . LEU B 1 35 ? 0.665 -43.219 -15.547 1 98.44 35 LEU B O 1
ATOM 3732 N N . VAL B 1 36 ? -0.58 -41.75 -16.781 1 98.25 36 VAL B N 1
ATOM 3733 C CA . VAL B 1 36 ? -0.577 -42.656 -17.922 1 98.25 36 VAL B CA 1
ATOM 3734 C C . VAL B 1 36 ? 0.423 -42.188 -18.969 1 98.25 36 VAL B C 1
ATOM 3736 O O . VAL B 1 36 ? 0.771 -42.906 -19.906 1 98.25 36 VAL B O 1
ATOM 3739 N N . ALA B 1 37 ? 0.897 -40.906 -18.797 1 98.75 37 ALA B N 1
ATOM 3740 C CA . ALA B 1 37 ? 1.868 -40.375 -19.75 1 98.75 37 ALA B CA 1
ATOM 3741 C C . ALA B 1 37 ? 2.572 -39.156 -19.188 1 98.75 37 ALA B C 1
ATOM 3743 O O . ALA B 1 37 ? 1.996 -38.406 -18.375 1 98.75 37 ALA B O 1
ATOM 3744 N N . ILE B 1 38 ? 3.799 -39 -19.578 1 98.75 38 ILE B N 1
ATOM 3745 C CA . ILE B 1 38 ? 4.594 -37.812 -19.328 1 98.75 38 ILE B CA 1
ATOM 3746 C C . ILE B 1 38 ? 5.031 -37.188 -20.641 1 98.75 38 ILE B C 1
ATOM 3748 O O . ILE B 1 38 ? 5.504 -37.875 -21.547 1 98.75 38 ILE B O 1
ATOM 3752 N N . ALA B 1 39 ? 4.805 -35.938 -20.797 1 98.69 39 ALA B N 1
ATOM 3753 C CA . ALA B 1 39 ? 5.27 -35.219 -22 1 98.69 39 ALA B CA 1
ATOM 3754 C C . ALA B 1 39 ? 6.215 -34.094 -21.641 1 98.69 39 ALA B C 1
ATOM 3756 O O . ALA B 1 39 ? 5.934 -33.312 -20.734 1 98.69 39 ALA B O 1
ATOM 3757 N N . ASP B 1 40 ? 7.34 -34 -22.266 1 98.25 40 ASP B N 1
ATOM 3758 C CA . ASP B 1 40 ? 8.32 -32.938 -22.156 1 98.25 40 ASP B CA 1
ATOM 3759 C C . ASP B 1 40 ? 9.164 -32.812 -23.422 1 98.25 40 ASP B C 1
ATOM 3761 O O . ASP B 1 40 ? 9.469 -33.812 -24.062 1 98.25 40 ASP B O 1
ATOM 3765 N N . THR B 1 41 ? 9.539 -31.531 -23.75 1 97.5 41 THR B N 1
ATOM 3766 C CA . THR B 1 41 ? 10.344 -31.328 -24.953 1 97.5 41 THR B CA 1
ATOM 3767 C C . THR B 1 41 ? 11.789 -31.766 -24.719 1 97.5 41 THR B C 1
ATOM 3769 O O . THR B 1 41 ? 12.555 -31.938 -25.656 1 97.5 41 THR B O 1
ATOM 3772 N N . ASN B 1 42 ? 12.219 -31.844 -23.469 1 98.19 42 ASN B N 1
ATOM 3773 C CA . ASN B 1 42 ? 13.531 -32.344 -23.094 1 98.19 42 ASN B CA 1
ATOM 3774 C C . ASN B 1 42 ? 13.469 -33.781 -22.594 1 98.19 42 ASN B C 1
ATOM 3776 O O . ASN B 1 42 ? 13.117 -34.031 -21.453 1 98.19 42 ASN B O 1
ATOM 3780 N N . ALA B 1 43 ? 13.898 -34.688 -23.438 1 97.19 43 ALA B N 1
ATOM 3781 C CA . ALA B 1 43 ? 13.766 -36.125 -23.156 1 97.19 43 ALA B CA 1
ATOM 3782 C C . ALA B 1 43 ? 14.547 -36.531 -21.906 1 97.19 43 ALA B C 1
ATOM 3784 O O . ALA B 1 43 ? 14.109 -37.375 -21.141 1 97.19 43 ALA B O 1
ATOM 3785 N N . LEU B 1 44 ? 15.703 -35.938 -21.797 1 98.25 44 LEU B N 1
ATOM 3786 C CA . LEU B 1 44 ? 16.531 -36.25 -20.641 1 98.25 44 LEU B CA 1
ATOM 3787 C C . LEU B 1 44 ? 15.875 -35.781 -19.344 1 98.25 44 LEU B C 1
ATOM 3789 O O . LEU B 1 44 ? 15.875 -36.5 -18.344 1 98.25 44 LEU B O 1
ATOM 3793 N N . ARG B 1 45 ? 15.32 -34.594 -19.297 1 98.44 45 ARG B N 1
ATOM 3794 C CA . ARG B 1 45 ? 14.609 -34.062 -18.125 1 98.44 45 ARG B CA 1
ATOM 3795 C C . ARG B 1 45 ? 13.398 -34.938 -17.812 1 98.44 45 ARG B C 1
ATOM 3797 O O . ARG B 1 45 ? 13.133 -35.25 -16.641 1 98.44 45 ARG B O 1
ATOM 3804 N N . ALA B 1 46 ? 12.688 -35.344 -18.828 1 98.5 46 ALA B N 1
ATOM 3805 C CA . ALA B 1 46 ? 11.516 -36.219 -18.641 1 98.5 46 ALA B CA 1
ATOM 3806 C C . ALA B 1 46 ? 11.906 -37.531 -18 1 98.5 46 ALA B C 1
ATOM 3808 O O . ALA B 1 46 ? 11.203 -38.031 -17.125 1 98.5 46 ALA B O 1
ATOM 3809 N N . GLU B 1 47 ? 12.984 -38.062 -18.469 1 98.25 47 GLU B N 1
ATOM 3810 C CA . GLU B 1 47 ? 13.445 -39.344 -17.922 1 98.25 47 GLU B CA 1
ATOM 3811 C C . GLU B 1 47 ? 13.867 -39.188 -16.469 1 98.25 47 GLU B C 1
ATOM 3813 O O . GLU B 1 47 ? 13.609 -40.094 -15.656 1 98.25 47 GLU B O 1
ATOM 3818 N N . ARG B 1 48 ? 14.633 -38.156 -16.188 1 98.38 48 ARG B N 1
ATOM 3819 C CA . ARG B 1 48 ? 15.016 -37.906 -14.805 1 98.38 48 ARG B CA 1
ATOM 3820 C C . ARG B 1 48 ? 13.789 -37.719 -13.922 1 98.38 48 ARG B C 1
ATOM 3822 O O . ARG B 1 48 ? 13.75 -38.25 -12.805 1 98.38 48 ARG B O 1
ATOM 3829 N N . ALA B 1 49 ? 12.812 -37 -14.445 1 98.5 49 ALA B N 1
ATOM 3830 C CA . ALA B 1 49 ? 11.57 -36.781 -13.703 1 98.5 49 ALA B CA 1
ATOM 3831 C C . ALA B 1 49 ? 10.828 -38.094 -13.484 1 98.5 49 ALA B C 1
ATOM 3833 O O . ALA B 1 49 ? 10.336 -38.344 -12.383 1 98.5 49 ALA B O 1
ATOM 3834 N N . ARG B 1 50 ? 10.711 -38.875 -14.508 1 98.5 50 ARG B N 1
ATOM 3835 C CA . ARG B 1 50 ? 10.047 -40.156 -14.422 1 98.5 50 ARG B CA 1
ATOM 3836 C C . ARG B 1 50 ? 10.641 -41 -13.297 1 98.5 50 ARG B C 1
ATOM 3838 O O . ARG B 1 50 ? 9.906 -41.625 -12.531 1 98.5 50 ARG B O 1
ATOM 3845 N N . THR B 1 51 ? 11.961 -41 -13.203 1 98.06 51 THR B N 1
ATOM 3846 C CA . THR B 1 51 ? 12.664 -41.75 -12.156 1 98.06 51 THR B CA 1
ATOM 3847 C C . THR B 1 51 ? 12.32 -41.188 -10.781 1 98.06 51 THR B C 1
ATOM 3849 O O . THR B 1 51 ? 12.023 -41.969 -9.859 1 98.06 51 THR B O 1
ATOM 3852 N N . MET B 1 52 ? 12.289 -39.938 -10.68 1 97.94 52 MET B N 1
ATOM 3853 C CA . MET B 1 52 ? 12.016 -39.312 -9.398 1 97.94 52 MET B CA 1
ATOM 3854 C C . MET B 1 52 ? 10.562 -39.531 -8.984 1 97.94 52 MET B C 1
ATOM 3856 O O . MET B 1 52 ? 10.266 -39.625 -7.793 1 97.94 52 MET B O 1
ATOM 3860 N N . ILE B 1 53 ? 9.672 -39.531 -9.977 1 98.06 53 ILE B N 1
ATOM 3861 C CA . ILE B 1 53 ? 8.25 -39.75 -9.727 1 98.06 53 ILE B CA 1
ATOM 3862 C C . ILE B 1 53 ? 7.988 -41.219 -9.406 1 98.06 53 ILE B C 1
ATOM 3864 O O . ILE B 1 53 ? 6.945 -41.562 -8.836 1 98.06 53 ILE B O 1
ATOM 3868 N N . ALA B 1 54 ? 8.914 -42.125 -9.703 1 96.81 54 ALA B N 1
ATOM 3869 C CA . ALA B 1 54 ? 8.82 -43.562 -9.516 1 96.81 54 ALA B CA 1
ATOM 3870 C C . ALA B 1 54 ? 7.637 -44.125 -10.289 1 96.81 54 ALA B C 1
ATOM 3872 O O . ALA B 1 54 ? 6.793 -44.844 -9.719 1 96.81 54 ALA B O 1
ATOM 3873 N N . THR B 1 55 ? 7.629 -43.875 -11.562 1 97.56 55 THR B N 1
ATOM 3874 C CA . THR B 1 55 ? 6.57 -44.344 -12.445 1 97.56 55 THR B CA 1
ATOM 3875 C C . THR B 1 55 ? 7.156 -44.938 -13.727 1 97.56 55 THR B C 1
ATOM 3877 O O . THR B 1 55 ? 8.32 -44.688 -14.055 1 97.56 55 THR B O 1
ATOM 3880 N N . ASN B 1 56 ? 6.379 -45.781 -14.344 1 97.12 56 ASN B N 1
ATOM 3881 C CA . ASN B 1 56 ? 6.766 -46.344 -15.633 1 97.12 56 ASN B CA 1
ATOM 3882 C C . ASN B 1 56 ? 5.961 -45.719 -16.781 1 97.12 56 ASN B C 1
ATOM 3884 O O . ASN B 1 56 ? 5.973 -46.219 -17.906 1 97.12 56 ASN B O 1
ATOM 3888 N N . ALA B 1 57 ? 5.262 -44.656 -16.469 1 98.06 57 ALA B N 1
ATOM 3889 C CA . ALA B 1 57 ? 4.484 -44 -17.516 1 98.06 57 ALA B CA 1
ATOM 3890 C C . ALA B 1 57 ? 5.363 -43.656 -18.719 1 98.06 57 ALA B C 1
ATOM 3892 O O . ALA B 1 57 ? 6.504 -43.219 -18.547 1 98.06 57 ALA B O 1
ATOM 3893 N N . PRO B 1 58 ? 4.891 -43.906 -19.922 1 98.38 58 PRO B N 1
ATOM 3894 C CA . PRO B 1 58 ? 5.695 -43.562 -21.094 1 98.38 58 PRO B CA 1
ATOM 3895 C C . PRO B 1 58 ? 5.957 -42.062 -21.25 1 98.38 58 PRO B C 1
ATOM 3897 O O . PRO B 1 58 ? 5.121 -41.25 -20.859 1 98.38 58 PRO B O 1
ATOM 3900 N N . VAL B 1 59 ? 7.133 -41.781 -21.844 1 98.38 59 VAL B N 1
ATOM 3901 C CA . VAL B 1 59 ? 7.551 -40.406 -22.078 1 98.38 59 VAL B CA 1
ATOM 3902 C C . VAL B 1 59 ? 7.328 -40.031 -23.547 1 98.38 59 VAL B C 1
ATOM 3904 O O . VAL B 1 59 ? 7.633 -40.812 -24.438 1 98.38 59 VAL B O 1
ATOM 3907 N N . TYR B 1 60 ? 6.75 -38.875 -23.75 1 98.44 60 TYR B N 1
ATOM 3908 C CA . TYR B 1 60 ? 6.496 -38.344 -25.094 1 98.44 60 TYR B CA 1
ATOM 3909 C C . TYR B 1 60 ? 7.203 -37.031 -25.297 1 98.44 60 TYR B C 1
ATOM 3911 O O . TYR B 1 60 ? 7.242 -36.188 -24.391 1 98.44 60 TYR B O 1
ATOM 3919 N N . GLY B 1 61 ? 7.762 -36.75 -26.5 1 96.88 61 GLY B N 1
ATOM 3920 C CA . GLY B 1 61 ? 8.328 -35.469 -26.859 1 96.88 61 GLY B CA 1
ATOM 3921 C C . GLY B 1 61 ? 7.32 -34.5 -27.469 1 96.88 61 GLY B C 1
ATOM 3922 O O . GLY B 1 61 ? 7.594 -33.312 -27.609 1 96.88 61 GLY B O 1
ATOM 3923 N N . ASN B 1 62 ? 6.195 -35.125 -27.703 1 94.38 62 ASN B N 1
ATOM 3924 C CA . ASN B 1 62 ? 5.145 -34.406 -28.422 1 94.38 62 ASN B CA 1
ATOM 3925 C C . ASN B 1 62 ? 3.789 -34.594 -27.734 1 94.38 62 ASN B C 1
ATOM 3927 O O . ASN B 1 62 ? 3.33 -35.719 -27.531 1 94.38 62 ASN B O 1
ATOM 3931 N N . VAL B 1 63 ? 3.133 -33.438 -27.484 1 98.12 63 VAL B N 1
ATOM 3932 C CA . VAL B 1 63 ? 1.875 -33.469 -26.75 1 98.12 63 VAL B CA 1
ATOM 3933 C C . VAL B 1 63 ? 0.785 -34.094 -27.594 1 98.12 63 VAL B C 1
ATOM 3935 O O . VAL B 1 63 ? -0.033 -34.875 -27.094 1 98.12 63 VAL B O 1
ATOM 3938 N N . ASP B 1 64 ? 0.751 -33.844 -28.891 1 97.94 64 ASP B N 1
ATOM 3939 C CA . ASP B 1 64 ? -0.281 -34.375 -29.766 1 97.94 64 ASP B CA 1
ATOM 3940 C C . ASP B 1 64 ? -0.204 -35.906 -29.844 1 97.94 64 ASP B C 1
ATOM 3942 O O . ASP B 1 64 ? -1.23 -36.594 -29.797 1 97.94 64 ASP B O 1
ATOM 3946 N N . ALA B 1 65 ? 1.011 -36.375 -29.984 1 98.25 65 ALA B N 1
ATOM 3947 C CA . ALA B 1 65 ? 1.198 -37.844 -30 1 98.25 65 ALA B CA 1
ATOM 3948 C C . ALA B 1 65 ? 0.729 -38.469 -28.688 1 98.25 65 ALA B C 1
ATOM 3950 O O . ALA B 1 65 ? 0.071 -39.5 -28.703 1 98.25 65 ALA B O 1
ATOM 3951 N N . MET B 1 66 ? 1.102 -37.812 -27.625 1 98.62 66 MET B N 1
ATOM 3952 C CA . MET B 1 66 ? 0.695 -38.281 -26.297 1 98.62 66 MET B CA 1
ATOM 3953 C C . MET B 1 66 ? -0.825 -38.344 -26.188 1 98.62 66 MET B C 1
ATOM 3955 O O . MET B 1 66 ? -1.384 -39.344 -25.75 1 98.62 66 MET B O 1
ATOM 3959 N N . LEU B 1 67 ? -1.554 -37.312 -26.578 1 98.75 67 LEU B N 1
ATOM 3960 C CA . LEU B 1 67 ? -3.006 -37.219 -26.484 1 98.75 67 LEU B CA 1
ATOM 3961 C C . LEU B 1 67 ? -3.684 -38.25 -27.344 1 98.75 67 LEU B C 1
ATOM 3963 O O . LEU B 1 67 ? -4.641 -38.906 -26.906 1 98.75 67 LEU B O 1
ATOM 3967 N N . ALA B 1 68 ? -3.193 -38.438 -28.531 1 98.19 68 ALA B N 1
ATOM 3968 C CA . ALA B 1 68 ? -3.787 -39.375 -29.484 1 98.19 68 ALA B CA 1
ATOM 3969 C C . ALA B 1 68 ? -3.652 -40.812 -28.984 1 98.19 68 ALA B C 1
ATOM 3971 O O . ALA B 1 68 ? -4.578 -41.594 -29.141 1 98.19 68 ALA B O 1
ATOM 3972 N N . GLU B 1 69 ? -2.559 -41.094 -28.422 1 98.31 69 GLU B N 1
ATOM 3973 C CA . GLU B 1 69 ? -2.254 -42.469 -28.062 1 98.31 69 GLU B CA 1
ATOM 3974 C C . GLU B 1 69 ? -2.881 -42.844 -26.719 1 98.31 69 GLU B C 1
ATOM 3976 O O . GLU B 1 69 ? -3.402 -43.938 -26.547 1 98.31 69 GLU B O 1
ATOM 3981 N N . THR B 1 70 ? -2.812 -41.938 -25.781 1 98.25 70 THR B N 1
ATOM 3982 C CA . THR B 1 70 ? -3.16 -42.312 -24.422 1 98.25 70 THR B CA 1
ATOM 3983 C C . THR B 1 70 ? -4.578 -41.844 -24.078 1 98.25 70 THR B C 1
ATOM 3985 O O . THR B 1 70 ? -5.207 -42.406 -23.172 1 98.25 70 THR B O 1
ATOM 3988 N N . ARG B 1 71 ? -5.164 -40.844 -24.734 1 98.12 71 ARG B N 1
ATOM 3989 C CA . ARG B 1 71 ? -6.508 -40.312 -24.516 1 98.12 71 ARG B CA 1
ATOM 3990 C C . ARG B 1 71 ? -6.805 -40.156 -23.031 1 98.12 71 ARG B C 1
ATOM 3992 O O . ARG B 1 71 ? -7.781 -40.719 -22.531 1 98.12 71 ARG B O 1
ATOM 3999 N N . PRO B 1 72 ? -6.012 -39.406 -22.328 1 98.62 72 PRO B N 1
ATOM 4000 C CA . PRO B 1 72 ? -6.223 -39.25 -20.875 1 98.62 72 PRO B CA 1
ATOM 4001 C C . PRO B 1 72 ? -7.52 -38.531 -20.547 1 98.62 72 PRO B C 1
ATOM 4003 O O . PRO B 1 72 ? -8.07 -37.812 -21.391 1 98.62 72 PRO B O 1
ATOM 4006 N N . ASP B 1 73 ? -8.039 -38.75 -19.266 1 98.06 73 ASP B N 1
ATOM 4007 C CA . ASP B 1 73 ? -9.188 -38.031 -18.75 1 98.06 73 ASP B CA 1
ATOM 4008 C C . ASP B 1 73 ? -8.805 -36.594 -18.359 1 98.06 73 ASP B C 1
ATOM 4010 O O . ASP B 1 73 ? -9.656 -35.688 -18.344 1 98.06 73 ASP B O 1
ATOM 4014 N N . LEU B 1 74 ? -7.578 -36.438 -17.953 1 98.69 74 LEU B N 1
ATOM 4015 C CA . LEU B 1 74 ? -7.074 -35.219 -17.359 1 98.69 74 LEU B CA 1
ATOM 4016 C C . LEU B 1 74 ? -5.645 -34.938 -17.828 1 98.69 74 LEU B C 1
ATOM 4018 O O . LEU B 1 74 ? -4.82 -35.844 -17.891 1 98.69 74 LEU B O 1
ATOM 4022 N N . VAL B 1 75 ? -5.395 -33.719 -18.234 1 98.88 75 VAL B N 1
ATOM 4023 C CA . VAL B 1 75 ? -4.035 -33.25 -18.516 1 98.88 75 VAL B CA 1
ATOM 4024 C C . VAL B 1 75 ? -3.625 -32.219 -17.484 1 98.88 75 VAL B C 1
ATOM 4026 O O . VAL B 1 75 ? -4.363 -31.25 -17.234 1 98.88 75 VAL B O 1
ATOM 4029 N N . ILE B 1 76 ? -2.484 -32.406 -16.828 1 98.88 76 ILE B N 1
ATOM 4030 C CA . ILE B 1 76 ? -1.916 -31.406 -15.914 1 98.88 76 ILE B CA 1
ATOM 4031 C C . ILE B 1 76 ? -0.751 -30.688 -16.594 1 98.88 76 ILE B C 1
ATOM 4033 O O . ILE B 1 76 ? 0.225 -31.328 -17 1 98.88 76 ILE B O 1
ATOM 4037 N N . VAL B 1 77 ? -0.884 -29.375 -16.703 1 98.94 77 VAL B N 1
ATOM 4038 C CA . VAL B 1 77 ? 0.054 -28.578 -17.484 1 98.94 77 VAL B CA 1
ATOM 4039 C C . VAL B 1 77 ? 0.971 -27.797 -16.547 1 98.94 77 VAL B C 1
ATOM 4041 O O . VAL B 1 77 ? 0.51 -26.938 -15.781 1 98.94 77 VAL B O 1
ATOM 4044 N N . CYS B 1 78 ? 2.311 -28.031 -16.609 1 98.44 78 CYS B N 1
ATOM 4045 C CA . CYS B 1 78 ? 3.318 -27.422 -15.758 1 98.44 78 CYS B CA 1
ATOM 4046 C C . CYS B 1 78 ? 4.477 -26.875 -16.578 1 98.44 78 CYS B C 1
ATOM 4048 O O . CYS B 1 78 ? 5.625 -26.891 -16.141 1 98.44 78 CYS B O 1
ATOM 4050 N N . THR B 1 79 ? 4.246 -26.406 -17.828 1 98.19 79 THR B N 1
ATOM 4051 C CA . THR B 1 79 ? 5.25 -25.859 -18.734 1 98.19 79 THR B CA 1
ATOM 4052 C C . THR B 1 79 ? 5.418 -24.359 -18.516 1 98.19 79 THR B C 1
ATOM 4054 O O . THR B 1 79 ? 4.77 -23.781 -17.641 1 98.19 79 THR B O 1
ATOM 4057 N N . PRO B 1 80 ? 6.379 -23.703 -19.188 1 98 80 PRO B N 1
ATOM 4058 C CA . PRO B 1 80 ? 6.469 -22.25 -19.094 1 98 80 PRO B CA 1
ATOM 4059 C C . PRO B 1 80 ? 5.145 -21.547 -19.406 1 98 80 PRO B C 1
ATOM 4061 O O . PRO B 1 80 ? 4.371 -22.031 -20.234 1 98 80 PRO B O 1
ATOM 4064 N N . ASP B 1 81 ? 4.969 -20.422 -18.844 1 98.62 81 ASP B N 1
ATOM 4065 C CA . ASP B 1 81 ? 3.678 -19.734 -18.812 1 98.62 81 ASP B CA 1
ATOM 4066 C C . ASP B 1 81 ? 3.145 -19.516 -20.219 1 98.62 81 ASP B C 1
ATOM 4068 O O . ASP B 1 81 ? 1.952 -19.688 -20.484 1 98.62 81 ASP B O 1
ATOM 4072 N N . ASP B 1 82 ? 4.012 -19.078 -21.094 1 98.5 82 ASP B N 1
ATOM 4073 C CA . ASP B 1 82 ? 3.602 -18.641 -22.422 1 98.5 82 ASP B CA 1
ATOM 4074 C C . ASP B 1 82 ? 3.189 -19.812 -23.297 1 98.5 82 ASP B C 1
ATOM 4076 O O . ASP B 1 82 ? 2.666 -19.625 -24.391 1 98.5 82 ASP B O 1
ATOM 4080 N N . THR B 1 83 ? 3.309 -21.062 -22.812 1 98.38 83 THR B N 1
ATOM 4081 C CA . THR B 1 83 ? 2.977 -22.25 -23.594 1 98.38 83 THR B CA 1
ATOM 4082 C C . THR B 1 83 ? 1.657 -22.859 -23.125 1 98.38 83 THR B C 1
ATOM 4084 O O . THR B 1 83 ? 1.112 -23.75 -23.781 1 98.38 83 THR B O 1
ATOM 4087 N N . HIS B 1 84 ? 1.136 -22.406 -22.031 1 98.81 84 HIS B N 1
ATOM 4088 C CA . HIS B 1 84 ? -0.026 -23.031 -21.406 1 98.81 84 HIS B CA 1
ATOM 4089 C C . HIS B 1 84 ? -1.206 -23.078 -22.375 1 98.81 84 HIS B C 1
ATOM 4091 O O . HIS B 1 84 ? -1.846 -24.125 -22.516 1 98.81 84 HIS B O 1
ATOM 4097 N N . ASP B 1 85 ? -1.467 -21.922 -23 1 98.75 85 ASP B N 1
ATOM 4098 C CA . ASP B 1 85 ? -2.684 -21.797 -23.797 1 98.75 85 ASP B CA 1
ATOM 4099 C C . ASP B 1 85 ? -2.736 -22.875 -24.891 1 98.75 85 ASP B C 1
ATOM 4101 O O . ASP B 1 85 ? -3.758 -23.547 -25.062 1 98.75 85 ASP B O 1
ATOM 4105 N N . ASP B 1 86 ? -1.617 -23.062 -25.562 1 98.69 86 ASP B N 1
ATOM 4106 C CA . ASP B 1 86 ? -1.562 -24.031 -26.656 1 98.69 86 ASP B CA 1
ATOM 4107 C C . ASP B 1 86 ? -1.839 -25.453 -26.156 1 98.69 86 ASP B C 1
ATOM 4109 O O . ASP B 1 86 ? -2.633 -26.188 -26.75 1 98.69 86 ASP B O 1
ATOM 4113 N N . ILE B 1 87 ? -1.213 -25.812 -25.078 1 98.88 87 ILE B N 1
ATOM 4114 C CA . ILE B 1 87 ? -1.345 -27.156 -24.516 1 98.88 87 ILE B CA 1
ATOM 4115 C C . ILE B 1 87 ? -2.758 -27.344 -23.969 1 98.88 87 ILE B C 1
ATOM 4117 O O . ILE B 1 87 ? -3.381 -28.391 -24.203 1 98.88 87 ILE B O 1
ATOM 4121 N N . VAL B 1 88 ? -3.271 -26.375 -23.25 1 98.94 88 VAL B N 1
ATOM 4122 C CA . VAL B 1 88 ? -4.605 -26.438 -22.656 1 98.94 88 VAL B CA 1
ATOM 4123 C C . VAL B 1 88 ? -5.652 -26.609 -23.75 1 98.94 88 VAL B C 1
ATOM 4125 O O . VAL B 1 88 ? -6.512 -27.5 -23.672 1 98.94 88 VAL B O 1
ATOM 4128 N N . VAL B 1 89 ? -5.566 -25.828 -24.797 1 98.88 89 VAL B N 1
ATOM 4129 C CA . VAL B 1 89 ? -6.543 -25.875 -25.875 1 98.88 89 VAL B CA 1
ATOM 4130 C C . VAL B 1 89 ? -6.512 -27.25 -26.547 1 98.88 89 VAL B C 1
ATOM 4132 O O . VAL B 1 89 ? -7.559 -27.859 -26.766 1 98.88 89 VAL B O 1
ATOM 4135 N N . ARG B 1 90 ? -5.348 -27.766 -26.844 1 98.81 90 ARG B N 1
ATOM 4136 C CA . ARG B 1 90 ? -5.207 -29.078 -27.484 1 98.81 90 ARG B CA 1
ATOM 4137 C C . ARG B 1 90 ? -5.777 -30.188 -26.594 1 98.81 90 ARG B C 1
ATOM 4139 O O . ARG B 1 90 ? -6.422 -31.109 -27.094 1 98.81 90 ARG B O 1
ATOM 4146 N N . ALA B 1 91 ? -5.473 -30.078 -25.297 1 98.88 91 ALA B N 1
ATOM 4147 C CA . ALA B 1 91 ? -5.98 -31.062 -24.359 1 98.88 91 ALA B CA 1
ATOM 4148 C C . ALA B 1 91 ? -7.508 -31.047 -24.312 1 98.88 91 ALA B C 1
ATOM 4150 O O . ALA B 1 91 ? -8.148 -32.094 -24.406 1 98.88 91 ALA B O 1
ATOM 4151 N N . LEU B 1 92 ? -8.102 -29.875 -24.203 1 98.88 92 LEU B N 1
ATOM 4152 C CA . LEU B 1 92 ? -9.555 -29.75 -24.188 1 98.88 92 LEU B CA 1
ATOM 4153 C C . LEU B 1 92 ? -10.172 -30.312 -25.453 1 98.88 92 LEU B C 1
ATOM 4155 O O . LEU B 1 92 ? -11.156 -31.062 -25.391 1 98.88 92 LEU B O 1
ATOM 4159 N N . GLU B 1 93 ? -9.609 -30.016 -26.562 1 98.56 93 GLU B N 1
ATOM 4160 C CA . GLU B 1 93 ? -10.141 -30.438 -27.859 1 98.56 93 GLU B CA 1
ATOM 4161 C C . GLU B 1 93 ? -9.992 -31.953 -28.047 1 98.56 93 GLU B C 1
ATOM 4163 O O . GLU B 1 93 ? -10.734 -32.562 -28.828 1 98.56 93 GLU B O 1
ATOM 4168 N N . SER B 1 94 ? -9.094 -32.531 -27.344 1 98.5 94 SER B N 1
ATOM 4169 C CA . SER B 1 94 ? -8.914 -34 -27.391 1 98.5 94 SER B CA 1
ATOM 4170 C C . SER B 1 94 ? -9.898 -34.688 -26.469 1 98.5 94 SER B C 1
ATOM 4172 O O . SER B 1 94 ? -9.984 -35.938 -26.469 1 98.5 94 SER B O 1
ATOM 4174 N N . GLY B 1 95 ? -10.625 -33.938 -25.641 1 98.44 95 GLY B N 1
ATOM 4175 C CA . GLY B 1 95 ? -11.656 -34.5 -24.781 1 98.44 95 GLY B CA 1
ATOM 4176 C C . GLY B 1 95 ? -11.234 -34.594 -23.328 1 98.44 95 GLY B C 1
ATOM 4177 O O . GLY B 1 95 ? -11.992 -35.094 -22.484 1 98.44 95 GLY B O 1
ATOM 4178 N N . ALA B 1 96 ? -10.102 -34.094 -22.969 1 98.81 96 ALA B N 1
ATOM 4179 C CA . ALA B 1 96 ? -9.602 -34.156 -21.609 1 98.81 96 ALA B CA 1
ATOM 4180 C C . ALA B 1 96 ? -9.984 -32.906 -20.828 1 98.81 96 ALA B C 1
ATOM 4182 O O . ALA B 1 96 ? -10.07 -31.828 -21.391 1 98.81 96 ALA B O 1
ATOM 4183 N N . ASP B 1 97 ? -10.227 -33 -19.5 1 98.81 97 ASP B N 1
ATOM 4184 C CA . ASP B 1 97 ? -10.172 -31.875 -18.609 1 98.81 97 ASP B CA 1
ATOM 4185 C C . ASP B 1 97 ? -8.727 -31.422 -18.359 1 98.81 97 ASP B C 1
ATOM 4187 O O . ASP B 1 97 ? -7.785 -32.156 -18.719 1 98.81 97 ASP B O 1
ATOM 4191 N N . VAL B 1 98 ? -8.594 -30.25 -17.828 1 98.94 98 VAL B N 1
ATOM 4192 C CA . VAL B 1 98 ? -7.238 -29.734 -17.656 1 98.94 98 VAL B CA 1
ATOM 4193 C C . VAL B 1 98 ? -7.082 -29.141 -16.266 1 98.94 98 VAL B C 1
ATOM 4195 O O . VAL B 1 98 ? -7.98 -28.453 -15.773 1 98.94 98 VAL B O 1
ATOM 4198 N N . ILE B 1 99 ? -5.988 -29.422 -15.578 1 98.81 99 ILE B N 1
ATOM 4199 C CA . ILE B 1 99 ? -5.43 -28.625 -14.5 1 98.81 99 ILE B CA 1
ATOM 4200 C C . ILE B 1 99 ? -4.18 -27.891 -14.992 1 98.81 99 ILE B C 1
ATOM 4202 O O . ILE B 1 99 ? -3.225 -28.531 -15.445 1 98.81 99 ILE B O 1
ATOM 4206 N N . THR B 1 100 ? -4.184 -26.609 -14.984 1 98.81 100 THR B N 1
ATOM 4207 C CA . THR B 1 100 ? -3.002 -25.844 -15.375 1 98.81 100 THR B CA 1
ATOM 4208 C C . THR B 1 100 ? -2.391 -25.141 -14.172 1 98.81 100 THR B C 1
ATOM 4210 O O . THR B 1 100 ? -3.113 -24.641 -13.305 1 98.81 100 THR B O 1
ATOM 4213 N N . GLU B 1 101 ? -1.11 -25.141 -14.094 1 98.19 101 GLU B N 1
ATOM 4214 C CA . GLU B 1 101 ? -0.426 -24.297 -13.117 1 98.19 101 GLU B CA 1
ATOM 4215 C C . GLU B 1 101 ? -0.695 -22.812 -13.375 1 98.19 101 GLU B C 1
ATOM 4217 O O . GLU B 1 101 ? -1.062 -22.438 -14.492 1 98.19 101 GLU B O 1
ATOM 4222 N N . LYS B 1 102 ? -0.566 -22.109 -12.328 1 98.44 102 LYS B N 1
ATOM 4223 C CA . LYS B 1 102 ? -0.679 -20.672 -12.469 1 98.44 102 LYS B CA 1
ATOM 4224 C C . LYS B 1 102 ? 0.594 -20.078 -13.062 1 98.44 102 LYS B C 1
ATOM 4226 O O . LYS B 1 102 ? 1.684 -20.625 -12.891 1 98.44 102 LYS B O 1
ATOM 4231 N N . PRO B 1 103 ? 0.541 -18.938 -13.727 1 98.69 103 PRO B N 1
ATOM 4232 C CA . PRO B 1 103 ? -0.688 -18.328 -14.25 1 98.69 103 PRO B CA 1
ATOM 4233 C C . PRO B 1 103 ? -1.308 -19.156 -15.383 1 98.69 103 PRO B C 1
ATOM 4235 O O . PRO B 1 103 ? -0.608 -19.922 -16.047 1 98.69 103 PRO B O 1
ATOM 4238 N N . MET B 1 104 ? -2.609 -18.984 -15.602 1 98.75 104 MET B N 1
ATOM 4239 C CA . MET B 1 104 ? -3.293 -19.734 -16.656 1 98.75 104 MET B CA 1
ATOM 4240 C C . MET B 1 104 ? -2.664 -19.453 -18.016 1 98.75 104 MET B C 1
ATOM 4242 O O . MET B 1 104 ? -2.545 -20.359 -18.844 1 98.75 104 MET B O 1
ATOM 4246 N N . SER B 1 105 ? -2.322 -18.25 -18.234 1 98.12 105 SER B N 1
ATOM 4247 C CA . SER B 1 105 ? -1.635 -17.781 -19.438 1 98.12 105 SER B CA 1
ATOM 4248 C C . SER B 1 105 ? -1.019 -16.406 -19.219 1 98.12 105 SER B C 1
ATOM 4250 O O . SER B 1 105 ? -0.796 -15.984 -18.078 1 98.12 105 SER B O 1
ATOM 4252 N N . THR B 1 106 ? -0.595 -15.703 -20.453 1 98.56 106 THR B N 1
ATOM 4253 C CA . THR B 1 106 ? 0.22 -14.516 -20.188 1 98.56 106 THR B CA 1
ATOM 4254 C C . THR B 1 106 ? -0.311 -13.32 -20.969 1 98.56 106 THR B C 1
ATOM 4256 O O . THR B 1 106 ? 0.111 -12.18 -20.734 1 98.56 106 THR B O 1
ATOM 4259 N N . THR B 1 107 ? -1.206 -13.508 -21.953 1 98.62 107 THR B N 1
ATOM 4260 C CA . THR B 1 107 ? -1.728 -12.406 -22.75 1 98.62 107 THR B CA 1
ATOM 4261 C C . THR B 1 107 ? -3.24 -12.523 -22.922 1 98.62 107 THR B C 1
ATOM 4263 O O . THR B 1 107 ? -3.812 -13.594 -22.703 1 98.62 107 THR B O 1
ATOM 4266 N N . VAL B 1 108 ? -3.824 -11.461 -23.375 1 98.69 108 VAL B N 1
ATOM 4267 C CA . VAL B 1 108 ? -5.266 -11.398 -23.578 1 98.69 108 VAL B CA 1
ATOM 4268 C C . VAL B 1 108 ? -5.68 -12.414 -24.641 1 98.69 108 VAL B C 1
ATOM 4270 O O . VAL B 1 108 ? -6.668 -13.133 -24.469 1 98.69 108 VAL B O 1
ATOM 4273 N N . GLU B 1 109 ? -4.914 -12.492 -25.688 1 98.62 109 GLU B N 1
ATOM 4274 C CA . GLU B 1 109 ? -5.219 -13.406 -26.781 1 98.62 109 GLU B CA 1
ATOM 4275 C C . GLU B 1 109 ? -5.184 -14.859 -26.312 1 98.62 109 GLU B C 1
ATOM 4277 O O . GLU B 1 109 ? -6.059 -15.648 -26.672 1 98.62 109 GLU B O 1
ATOM 4282 N N . LYS B 1 110 ? -4.23 -15.18 -25.578 1 98.81 110 LYS B N 1
ATOM 4283 C CA . LYS B 1 110 ? -4.07 -16.547 -25.094 1 98.81 110 LYS B CA 1
ATOM 4284 C C . LYS B 1 110 ? -5.18 -16.922 -24.125 1 98.81 110 LYS B C 1
ATOM 4286 O O . LYS B 1 110 ? -5.676 -18.047 -24.125 1 98.81 110 LYS B O 1
ATOM 4291 N N . ILE B 1 111 ? -5.531 -15.992 -23.266 1 98.75 111 ILE B N 1
ATOM 4292 C CA . ILE B 1 111 ? -6.648 -16.203 -22.359 1 98.75 111 ILE B CA 1
ATOM 4293 C C . ILE B 1 111 ? -7.914 -16.5 -23.141 1 98.75 111 ILE B C 1
ATOM 4295 O O . ILE B 1 111 ? -8.633 -17.453 -22.828 1 98.75 111 ILE B O 1
ATOM 4299 N N . ARG B 1 112 ? -8.188 -15.719 -24.156 1 98.5 112 ARG B N 1
ATOM 4300 C CA . ARG B 1 112 ? -9.367 -15.891 -24.984 1 98.5 112 ARG B CA 1
ATOM 4301 C C . ARG B 1 112 ? -9.398 -17.281 -25.609 1 98.5 112 ARG B C 1
ATOM 4303 O O . ARG B 1 112 ? -10.453 -17.922 -25.672 1 98.5 112 ARG B O 1
ATOM 4310 N N . ARG B 1 113 ? -8.258 -17.734 -26.078 1 98.69 113 ARG B N 1
ATOM 4311 C CA . ARG B 1 113 ? -8.156 -19.047 -26.672 1 98.69 113 ARG B CA 1
ATOM 4312 C C . ARG B 1 113 ? -8.609 -20.141 -25.703 1 98.69 113 ARG B C 1
ATOM 4314 O O . ARG B 1 113 ? -9.352 -21.047 -26.078 1 98.69 113 ARG B O 1
ATOM 4321 N N . ILE B 1 114 ? -8.211 -20.016 -24.5 1 98.88 114 ILE B N 1
ATOM 4322 C CA . ILE B 1 114 ? -8.523 -21.016 -23.5 1 98.88 114 ILE B CA 1
ATOM 4323 C C . ILE B 1 114 ? -10.016 -20.984 -23.172 1 98.88 114 ILE B C 1
ATOM 4325 O O . ILE B 1 114 ? -10.68 -22.016 -23.156 1 98.88 114 ILE B O 1
ATOM 4329 N N . LEU B 1 115 ? -10.508 -19.766 -22.891 1 98.69 115 LEU B N 1
ATOM 4330 C CA . LEU B 1 115 ? -11.914 -19.625 -22.547 1 98.69 115 LEU B CA 1
ATOM 4331 C C . LEU B 1 115 ? -12.812 -20.109 -23.672 1 98.69 115 LEU B C 1
ATOM 4333 O O . LEU B 1 115 ? -13.812 -20.797 -23.422 1 98.69 115 LEU B O 1
ATOM 4337 N N . ASP B 1 116 ? -12.445 -19.812 -24.891 1 98.5 116 ASP B N 1
ATOM 4338 C CA . ASP B 1 116 ? -13.211 -20.25 -26.047 1 98.5 116 ASP B CA 1
ATOM 4339 C C . ASP B 1 116 ? -13.195 -21.766 -26.172 1 98.5 116 ASP B C 1
ATOM 4341 O O . ASP B 1 116 ? -14.219 -22.391 -26.469 1 98.5 116 ASP B O 1
ATOM 4345 N N . ALA B 1 117 ? -12.07 -22.344 -25.984 1 98.81 117 ALA B N 1
ATOM 4346 C CA . ALA B 1 117 ? -11.945 -23.797 -26.078 1 98.81 117 ALA B CA 1
ATOM 4347 C C . ALA B 1 117 ? -12.773 -24.484 -25 1 98.81 117 ALA B C 1
ATOM 4349 O O . ALA B 1 117 ? -13.391 -25.516 -25.25 1 98.81 117 ALA B O 1
ATOM 4350 N N . GLU B 1 118 ? -12.672 -23.922 -23.766 1 98.69 118 GLU B N 1
ATOM 4351 C CA . GLU B 1 118 ? -13.484 -24.484 -22.688 1 98.69 118 GLU B CA 1
ATOM 4352 C C . GLU B 1 118 ? -14.969 -24.469 -23.062 1 98.69 118 GLU B C 1
ATOM 4354 O O . GLU B 1 118 ? -15.664 -25.469 -22.891 1 98.69 118 GLU B O 1
ATOM 4359 N N . LYS B 1 119 ? -15.398 -23.359 -23.562 1 97.62 119 LYS B N 1
ATOM 4360 C CA . LYS B 1 119 ? -16.797 -23.203 -23.953 1 97.62 119 LYS B CA 1
ATOM 4361 C C . LYS B 1 119 ? -17.156 -24.172 -25.094 1 97.62 119 LYS B C 1
ATOM 4363 O O . LYS B 1 119 ? -18.188 -24.828 -25.047 1 97.62 119 LYS B O 1
ATOM 4368 N N . ARG B 1 120 ? -16.344 -24.297 -26.047 1 97.94 120 ARG B N 1
ATOM 4369 C CA . ARG B 1 120 ? -16.609 -25.078 -27.25 1 97.94 120 ARG B CA 1
ATOM 4370 C C . ARG B 1 120 ? -16.625 -26.578 -26.938 1 97.94 120 ARG B C 1
ATOM 4372 O O . ARG B 1 120 ? -17.422 -27.328 -27.516 1 97.94 120 ARG B O 1
ATOM 4379 N N . THR B 1 121 ? -15.836 -27.047 -26.078 1 98.44 121 THR B N 1
ATOM 4380 C CA . THR B 1 121 ? -15.664 -28.484 -25.844 1 98.44 121 THR B CA 1
ATOM 4381 C C . THR B 1 121 ? -16.531 -28.953 -24.672 1 98.44 121 THR B C 1
ATOM 4383 O O . THR B 1 121 ? -16.781 -30.141 -24.531 1 98.44 121 THR B O 1
ATOM 4386 N N . GLY B 1 122 ? -16.891 -28 -23.797 1 98.25 122 GLY B N 1
ATOM 4387 C CA . GLY B 1 122 ? -17.625 -28.344 -22.594 1 98.25 122 GLY B CA 1
ATOM 4388 C C . GLY B 1 122 ? -16.766 -28.969 -21.516 1 98.25 122 GLY B C 1
ATOM 4389 O O . GLY B 1 122 ? -17.266 -29.344 -20.453 1 98.25 122 GLY B O 1
ATOM 4390 N N . ARG B 1 123 ? -15.469 -29.109 -21.75 1 98.38 123 ARG B N 1
ATOM 4391 C CA . ARG B 1 123 ? -14.539 -29.625 -20.75 1 98.38 123 ARG B CA 1
ATOM 4392 C C . ARG B 1 123 ? -14.172 -28.562 -19.734 1 98.38 123 ARG B C 1
ATOM 4394 O O . ARG B 1 123 ? -14.523 -27.391 -19.891 1 98.38 123 ARG B O 1
ATOM 4401 N N . ARG B 1 124 ? -13.445 -28.984 -18.703 1 97.88 124 ARG B N 1
ATOM 4402 C CA . ARG B 1 124 ? -13.203 -28.062 -17.578 1 97.88 124 ARG B CA 1
ATOM 4403 C C . ARG B 1 124 ? -11.719 -27.734 -17.453 1 97.88 124 ARG B C 1
ATOM 4405 O O . ARG B 1 124 ? -10.867 -28.609 -17.641 1 97.88 124 ARG B O 1
ATOM 4412 N N . VAL B 1 125 ? -11.461 -26.516 -17.188 1 98.81 125 VAL B N 1
ATOM 4413 C CA . VAL B 1 125 ? -10.117 -26.062 -16.828 1 98.81 125 VAL B CA 1
ATOM 4414 C C . VAL B 1 125 ? -10.086 -25.641 -15.359 1 98.81 125 VAL B C 1
ATOM 4416 O O . VAL B 1 125 ? -10.898 -24.828 -14.922 1 98.81 125 VAL B O 1
ATOM 4419 N N . ASP B 1 126 ? -9.203 -26.25 -14.562 1 98.56 126 ASP B N 1
ATOM 4420 C CA . ASP B 1 126 ? -8.898 -25.812 -13.203 1 98.56 126 ASP B CA 1
ATOM 4421 C C . ASP B 1 126 ? -7.531 -25.156 -13.133 1 98.56 126 ASP B C 1
ATOM 4423 O O . ASP B 1 126 ? -6.578 -25.609 -13.766 1 98.56 126 ASP B O 1
ATOM 4427 N N . VAL B 1 127 ? -7.457 -24.016 -12.469 1 98.75 127 VAL B N 1
ATOM 4428 C CA . VAL B 1 127 ? -6.188 -23.328 -12.258 1 98.75 127 VAL B CA 1
ATOM 4429 C C . VAL B 1 127 ? -5.688 -23.594 -10.836 1 98.75 127 VAL B C 1
ATOM 4431 O O . VAL B 1 127 ? -6.449 -23.469 -9.875 1 98.75 127 VAL B O 1
ATOM 4434 N N . SER B 1 128 ? -4.438 -23.891 -10.688 1 97.38 128 SER B N 1
ATOM 4435 C CA . SER B 1 128 ? -3.859 -24.312 -9.414 1 97.38 128 SER B CA 1
ATOM 4436 C C . SER B 1 128 ? -3.529 -23.125 -8.531 1 97.38 128 SER B C 1
ATOM 4438 O O . SER B 1 128 ? -2.357 -22.844 -8.273 1 97.38 128 SER B O 1
ATOM 4440 N N . PHE B 1 129 ? -4.488 -22.516 -7.941 1 97.69 129 PHE B N 1
ATOM 4441 C CA . PHE B 1 129 ? -4.309 -21.453 -6.961 1 97.69 129 PHE B CA 1
ATOM 4442 C C . PHE B 1 129 ? -4.262 -22.016 -5.547 1 97.69 129 PHE B C 1
ATOM 4444 O O . PHE B 1 129 ? -5.25 -21.953 -4.812 1 97.69 129 PHE B O 1
ATOM 4451 N N . ASN B 1 130 ? -3.115 -22.438 -5.148 1 95.81 130 ASN B N 1
ATOM 4452 C CA . ASN B 1 130 ? -2.902 -23.156 -3.895 1 95.81 130 ASN B CA 1
ATOM 4453 C C . ASN B 1 130 ? -3.133 -22.25 -2.686 1 95.81 130 ASN B C 1
ATOM 4455 O O . ASN B 1 130 ? -3.537 -22.719 -1.622 1 95.81 130 ASN B O 1
ATOM 4459 N N . TYR B 1 131 ? -2.961 -20.938 -2.881 1 95.25 131 TYR B N 1
ATOM 4460 C CA . TYR B 1 131 ? -3.027 -20.016 -1.751 1 95.25 131 TYR B CA 1
ATOM 4461 C C . TYR B 1 131 ? -4.457 -19.891 -1.236 1 95.25 131 TYR B C 1
ATOM 4463 O O . TYR B 1 131 ? -4.672 -19.578 -0.065 1 95.25 131 TYR B O 1
ATOM 4471 N N . ARG B 1 132 ? -5.512 -20.156 -2.094 1 96.94 132 ARG B N 1
ATOM 4472 C CA . ARG B 1 132 ? -6.895 -20.156 -1.631 1 96.94 132 ARG B CA 1
ATOM 4473 C C . ARG B 1 132 ? -7.102 -21.188 -0.523 1 96.94 132 ARG B C 1
ATOM 4475 O O . ARG B 1 132 ? -7.973 -21.016 0.331 1 96.94 132 ARG B O 1
ATOM 4482 N N . PHE B 1 133 ? -6.25 -22.203 -0.562 1 95.5 133 PHE B N 1
ATOM 4483 C CA . PHE B 1 133 ? -6.504 -23.375 0.265 1 95.5 133 PHE B CA 1
ATOM 4484 C C . PHE B 1 133 ? -5.695 -23.312 1.556 1 95.5 133 PHE B C 1
ATOM 4486 O O . PHE B 1 133 ? -5.848 -24.172 2.43 1 95.5 133 PHE B O 1
ATOM 4493 N N . ALA B 1 134 ? -4.766 -22.328 1.693 1 94.38 134 ALA B N 1
ATOM 4494 C CA . ALA B 1 134 ? -4.066 -22.156 2.961 1 94.38 134 ALA B CA 1
ATOM 4495 C C . ALA B 1 134 ? -5.047 -21.906 4.105 1 94.38 134 ALA B C 1
ATOM 4497 O O . ALA B 1 134 ? -6.008 -21.156 3.953 1 94.38 134 ALA B O 1
ATOM 4498 N N . PRO B 1 135 ? -4.832 -22.531 5.23 1 94.75 135 PRO B N 1
ATOM 4499 C CA . PRO B 1 135 ? -5.754 -22.375 6.359 1 94.75 135 PRO B CA 1
ATOM 4500 C C . PRO B 1 135 ? -5.969 -20.906 6.738 1 94.75 135 PRO B C 1
ATOM 4502 O O . PRO B 1 135 ? -7.09 -20.516 7.078 1 94.75 135 PRO B O 1
ATOM 4505 N N . THR B 1 136 ? -4.914 -20.172 6.734 1 96.31 136 THR B N 1
ATOM 4506 C CA . THR B 1 136 ? -5.027 -18.766 7.074 1 96.31 136 THR B CA 1
ATOM 4507 C C . THR B 1 136 ? -5.945 -18.031 6.094 1 96.31 136 THR B C 1
ATOM 4509 O O . THR B 1 136 ? -6.777 -17.219 6.5 1 96.31 136 THR B O 1
ATOM 4512 N N . ALA B 1 137 ? -5.82 -18.297 4.805 1 97.31 137 ALA B N 1
ATOM 4513 C CA . ALA B 1 137 ? -6.68 -17.688 3.795 1 97.31 137 ALA B CA 1
ATOM 4514 C C . ALA B 1 137 ? -8.133 -18.094 3.998 1 97.31 137 ALA B C 1
ATOM 4516 O O . ALA B 1 137 ? -9.039 -17.266 3.887 1 97.31 137 ALA B O 1
ATOM 4517 N N . ALA B 1 138 ? -8.352 -19.391 4.254 1 96.88 138 ALA B N 1
ATOM 4518 C CA . ALA B 1 138 ? -9.703 -19.875 4.516 1 96.88 138 ALA B CA 1
ATOM 4519 C C . ALA B 1 138 ? -10.336 -19.141 5.699 1 96.88 138 ALA B C 1
ATOM 4521 O O . ALA B 1 138 ? -11.5 -18.734 5.641 1 96.88 138 ALA B O 1
ATOM 4522 N N . ARG B 1 139 ? -9.547 -18.984 6.746 1 97.88 139 ARG B N 1
ATOM 4523 C CA . ARG B 1 139 ? -10.055 -18.344 7.949 1 97.88 139 ARG B CA 1
ATOM 4524 C C . ARG B 1 139 ? -10.414 -16.875 7.684 1 97.88 139 ARG B C 1
ATOM 4526 O O . ARG B 1 139 ? -11.445 -16.391 8.164 1 97.88 139 ARG B O 1
ATOM 4533 N N . ILE B 1 140 ? -9.578 -16.172 6.969 1 98.75 140 ILE B N 1
ATOM 4534 C CA . ILE B 1 140 ? -9.867 -14.781 6.598 1 98.75 140 ILE B CA 1
ATOM 4535 C C . ILE B 1 140 ? -11.164 -14.727 5.793 1 98.75 140 ILE B C 1
ATOM 4537 O O . ILE B 1 140 ? -12.023 -13.883 6.051 1 98.75 140 ILE B O 1
ATOM 4541 N N . LYS B 1 141 ? -11.297 -15.609 4.801 1 98.75 141 LYS B N 1
ATOM 4542 C CA . LYS B 1 141 ? -12.508 -15.656 3.982 1 98.75 141 LYS B CA 1
ATOM 4543 C C . LYS B 1 141 ? -13.742 -15.883 4.844 1 98.75 141 LYS B C 1
ATOM 4545 O O . LYS B 1 141 ? -14.781 -15.25 4.625 1 98.75 141 LYS B O 1
ATOM 4550 N N . GLU B 1 142 ? -13.641 -16.781 5.793 1 98.62 142 GLU B N 1
ATOM 4551 C CA . GLU B 1 142 ? -14.742 -17.047 6.707 1 98.62 142 GLU B CA 1
ATOM 4552 C C . GLU B 1 142 ? -15.148 -15.789 7.473 1 98.62 142 GLU B C 1
ATOM 4554 O O . GLU B 1 142 ? -16.328 -15.5 7.625 1 98.62 142 GLU B O 1
ATOM 4559 N N . LEU B 1 143 ? -14.156 -15.055 7.98 1 98.69 143 LEU B N 1
ATOM 4560 C CA . LEU B 1 143 ? -14.414 -13.828 8.734 1 98.69 143 LEU B CA 1
ATOM 4561 C C . LEU B 1 143 ? -15.094 -12.781 7.852 1 98.69 143 LEU B C 1
ATOM 4563 O O . LEU B 1 143 ? -16.016 -12.109 8.289 1 98.69 143 LEU B O 1
ATOM 4567 N N . LEU B 1 144 ? -14.602 -12.625 6.625 1 98.75 144 LEU B N 1
ATOM 4568 C CA . LEU B 1 144 ? -15.195 -11.688 5.68 1 98.75 144 LEU B CA 1
ATOM 4569 C C . LEU B 1 144 ? -16.641 -12.07 5.359 1 98.75 144 LEU B C 1
ATOM 4571 O O . LEU B 1 144 ? -17.531 -11.227 5.371 1 98.75 144 LEU B O 1
ATOM 4575 N N . ASN B 1 145 ? -16.859 -13.398 5.078 1 98.44 145 ASN B N 1
ATOM 4576 C CA . ASN B 1 145 ? -18.188 -13.898 4.754 1 98.44 145 ASN B CA 1
ATOM 4577 C C . ASN B 1 145 ? -19.156 -13.703 5.918 1 98.44 145 ASN B C 1
ATOM 4579 O O . ASN B 1 145 ? -20.359 -13.484 5.703 1 98.44 145 ASN B O 1
ATOM 4583 N N . ALA B 1 146 ? -18.625 -13.82 7.098 1 98 146 ALA B N 1
ATOM 4584 C CA . ALA B 1 146 ? -19.453 -13.672 8.289 1 98 146 ALA B CA 1
ATOM 4585 C C . ALA B 1 146 ? -19.812 -12.203 8.539 1 98 146 ALA B C 1
ATOM 4587 O O . ALA B 1 146 ? -20.625 -11.891 9.414 1 98 146 ALA B O 1
ATOM 4588 N N . GLY B 1 147 ? -19.156 -11.266 7.816 1 97.44 147 GLY B N 1
ATOM 4589 C CA . GLY B 1 147 ? -19.438 -9.844 7.957 1 97.44 147 GLY B CA 1
ATOM 4590 C C . GLY B 1 147 ? -18.844 -9.234 9.211 1 97.44 147 GLY B C 1
ATOM 4591 O O . GLY B 1 147 ? -19.328 -8.234 9.719 1 97.44 147 GLY B O 1
ATOM 4592 N N . GLU B 1 148 ? -17.734 -9.82 9.727 1 97.56 148 GLU B N 1
ATOM 4593 C CA . GLU B 1 148 ? -17.156 -9.414 11 1 97.56 148 GLU B CA 1
ATOM 4594 C C . GLU B 1 148 ? -16.688 -7.961 10.945 1 97.56 148 GLU B C 1
ATOM 4596 O O . GLU B 1 148 ? -16.625 -7.281 11.977 1 97.56 148 GLU B O 1
ATOM 4601 N N . ILE B 1 149 ? -16.406 -7.48 9.742 1 98.44 149 ILE B N 1
ATOM 4602 C CA . ILE B 1 149 ? -15.875 -6.125 9.664 1 98.44 149 ILE B CA 1
ATOM 4603 C C . ILE B 1 149 ? -16.766 -5.281 8.75 1 98.44 149 ILE B C 1
ATOM 4605 O O . ILE B 1 149 ? -16.328 -4.238 8.25 1 98.44 149 ILE B O 1
ATOM 4609 N N . GLY B 1 150 ? -17.906 -5.668 8.43 1 97.69 150 GLY B N 1
ATOM 4610 C CA . GLY B 1 150 ? -18.812 -4.945 7.555 1 97.69 150 GLY B CA 1
ATOM 4611 C C . GLY B 1 150 ? -18.375 -4.961 6.102 1 97.69 150 GLY B C 1
ATOM 4612 O O . GLY B 1 150 ? -17.781 -5.938 5.637 1 97.69 150 GLY B O 1
ATOM 4613 N N . ARG B 1 151 ? -18.828 -3.943 5.375 1 97.88 151 ARG B N 1
ATOM 4614 C CA . ARG B 1 151 ? -18.422 -3.816 3.979 1 97.88 151 ARG B CA 1
ATOM 4615 C C . 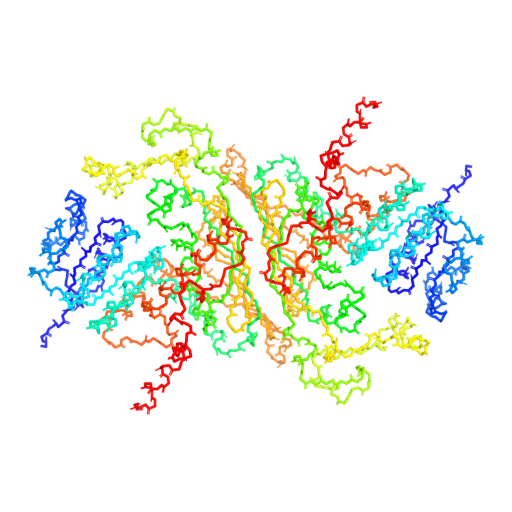ARG B 1 151 ? -16.953 -3.438 3.863 1 97.88 151 ARG B C 1
ATOM 4617 O O . ARG B 1 151 ? -16.5 -2.457 4.465 1 97.88 151 ARG B O 1
ATOM 4624 N N . VAL B 1 152 ? -16.188 -4.227 3.121 1 98.88 152 VAL B N 1
ATOM 4625 C CA . VAL B 1 152 ? -14.789 -3.883 2.893 1 98.88 152 VAL B CA 1
ATOM 4626 C C . VAL B 1 152 ? -14.703 -2.648 1.998 1 98.88 152 VAL B C 1
ATOM 4628 O O . VAL B 1 152 ? -15.375 -2.572 0.964 1 98.88 152 VAL B O 1
ATOM 4631 N N . THR B 1 153 ? -13.875 -1.667 2.406 1 98.81 153 THR B N 1
ATOM 4632 C CA . THR B 1 153 ? -13.742 -0.438 1.631 1 98.81 153 THR B CA 1
ATOM 4633 C C . THR B 1 153 ? -12.367 -0.36 0.974 1 98.81 153 THR B C 1
ATOM 4635 O O . THR B 1 153 ? -12.211 0.267 -0.075 1 98.81 153 THR B O 1
ATOM 4638 N N . SER B 1 154 ? -11.391 -0.919 1.604 1 98.94 154 SER B N 1
ATOM 4639 C CA . SER B 1 154 ? -10.039 -0.887 1.044 1 98.94 154 SER B CA 1
ATOM 4640 C C . SER B 1 154 ? -9.195 -2.047 1.564 1 98.94 154 SER B C 1
ATOM 4642 O O . SER B 1 154 ? -9.555 -2.682 2.561 1 98.94 154 SER B O 1
ATOM 4644 N N . VAL B 1 155 ? -8.148 -2.385 0.845 1 98.94 155 VAL B N 1
ATOM 4645 C CA . VAL B 1 155 ? -7.215 -3.443 1.221 1 98.94 155 VAL B CA 1
ATOM 4646 C C . VAL B 1 155 ? -5.781 -2.953 1.043 1 98.94 155 VAL B C 1
ATOM 4648 O O . VAL B 1 155 ? -5.461 -2.295 0.05 1 98.94 155 VAL B O 1
ATOM 4651 N N . ASP B 1 156 ? -4.934 -3.146 2.053 1 98.75 156 ASP B N 1
ATOM 4652 C CA . ASP B 1 156 ? -3.482 -3.047 1.933 1 98.75 156 ASP B CA 1
ATOM 4653 C C . ASP B 1 156 ? -2.852 -4.422 1.734 1 98.75 156 ASP B C 1
ATOM 4655 O O . ASP B 1 156 ? -2.969 -5.297 2.596 1 98.75 156 ASP B O 1
ATOM 4659 N N . PHE B 1 157 ? -2.242 -4.613 0.583 1 98.88 157 PHE B N 1
ATOM 4660 C CA . PHE B 1 157 ? -1.678 -5.922 0.274 1 98.88 157 PHE B CA 1
ATOM 4661 C C . PHE B 1 157 ? -0.264 -5.781 -0.279 1 98.88 157 PHE B C 1
ATOM 4663 O O . PHE B 1 157 ? -0.078 -5.375 -1.427 1 98.88 157 PHE B O 1
ATOM 4670 N N . HIS B 1 158 ? 0.786 -6.207 0.483 1 98.81 158 HIS B N 1
ATOM 4671 C CA . HIS B 1 158 ? 2.188 -6.02 0.126 1 98.81 158 HIS B CA 1
ATOM 4672 C C . HIS B 1 158 ? 2.973 -7.32 0.268 1 98.81 158 HIS B C 1
ATOM 4674 O O . HIS B 1 158 ? 3.021 -7.906 1.353 1 98.81 158 HIS B O 1
ATOM 4680 N N . TRP B 1 159 ? 3.516 -7.711 -0.788 1 98.62 159 TRP B N 1
ATOM 4681 C CA . TRP B 1 159 ? 4.246 -8.969 -0.823 1 98.62 159 TRP B CA 1
ATOM 4682 C C . TRP B 1 159 ? 5.742 -8.727 -1.001 1 98.62 159 TRP B C 1
ATOM 4684 O O . TRP B 1 159 ? 6.148 -7.844 -1.761 1 98.62 159 TRP B O 1
ATOM 4694 N N . TYR B 1 160 ? 6.559 -9.508 -0.234 1 98.5 160 TYR B N 1
ATOM 4695 C CA . TYR B 1 160 ? 8.016 -9.406 -0.245 1 98.5 160 TYR B CA 1
ATOM 4696 C C . TYR B 1 160 ? 8.648 -10.742 -0.611 1 98.5 160 TYR B C 1
ATOM 4698 O O . TYR B 1 160 ? 8.43 -11.75 0.069 1 98.5 160 TYR B O 1
ATOM 4706 N N . LEU B 1 161 ? 9.367 -10.727 -1.683 1 98.62 161 LEU B N 1
ATOM 4707 C CA . LEU B 1 161 ? 10.258 -11.844 -1.982 1 98.62 161 LEU B CA 1
ATOM 4708 C C . LEU B 1 161 ? 11.672 -11.555 -1.5 1 98.62 161 LEU B C 1
ATOM 4710 O O . LEU B 1 161 ? 12.18 -10.445 -1.682 1 98.62 161 LEU B O 1
ATOM 4714 N N . ASP B 1 162 ? 12.297 -12.508 -0.871 1 98.31 162 ASP B N 1
ATOM 4715 C CA . ASP B 1 162 ? 13.664 -12.273 -0.409 1 98.31 162 ASP B CA 1
ATOM 4716 C C . ASP B 1 162 ? 14.648 -12.312 -1.573 1 98.31 162 ASP B C 1
ATOM 4718 O O . ASP B 1 162 ? 14.25 -12.477 -2.729 1 98.31 162 ASP B O 1
ATOM 4722 N N . THR B 1 163 ? 15.922 -12.133 -1.313 1 97.94 163 THR B N 1
ATOM 4723 C CA . THR B 1 163 ? 16.969 -12 -2.33 1 97.94 163 THR B CA 1
ATOM 4724 C C . THR B 1 163 ? 17.156 -13.32 -3.076 1 97.94 163 THR B C 1
ATOM 4726 O O . THR B 1 163 ? 17.547 -13.32 -4.25 1 97.94 163 THR B O 1
ATOM 4729 N N . ARG B 1 164 ? 16.875 -14.422 -2.404 1 97.38 164 ARG B N 1
ATOM 4730 C CA . ARG B 1 164 ? 17.047 -15.719 -3.047 1 97.38 164 ARG B CA 1
ATOM 4731 C C . ARG B 1 164 ? 15.867 -16.031 -3.969 1 97.38 164 ARG B C 1
ATOM 4733 O O . ARG B 1 164 ? 16.062 -16.344 -5.145 1 97.38 164 ARG B O 1
ATOM 4740 N N . HIS B 1 165 ? 14.695 -15.945 -3.414 1 98 165 HIS B N 1
ATOM 4741 C CA . HIS B 1 165 ? 13.477 -16.25 -4.168 1 98 165 HIS B CA 1
ATOM 4742 C C . HIS B 1 165 ? 13.289 -15.266 -5.324 1 98 165 HIS B C 1
ATOM 4744 O O . HIS B 1 165 ? 12.938 -15.672 -6.434 1 98 165 HIS B O 1
ATOM 4750 N N . GLY B 1 166 ? 13.484 -14.016 -5.07 1 98.5 166 GLY B N 1
ATOM 4751 C CA . GLY B 1 166 ? 13.43 -13.031 -6.145 1 98.5 166 GLY B CA 1
ATOM 4752 C C . GLY B 1 166 ? 14.422 -13.305 -7.254 1 98.5 166 GLY B C 1
ATOM 4753 O O . GLY B 1 166 ? 14.07 -13.281 -8.438 1 98.5 166 GLY B O 1
ATOM 4754 N N . ALA B 1 167 ? 15.648 -13.578 -6.875 1 98.19 167 ALA B N 1
ATOM 4755 C CA . ALA B 1 167 ? 16.688 -13.852 -7.859 1 98.19 167 ALA B CA 1
ATOM 4756 C C . ALA B 1 167 ? 16.328 -15.055 -8.719 1 98.19 167 ALA B C 1
ATOM 4758 O O . ALA B 1 167 ? 16.656 -15.102 -9.914 1 98.19 167 ALA B O 1
ATOM 4759 N N . ASP B 1 168 ? 15.641 -15.977 -8.148 1 97.88 168 ASP B N 1
ATOM 4760 C CA . ASP B 1 168 ? 15.266 -17.188 -8.867 1 97.88 168 ASP B CA 1
ATOM 4761 C C . ASP B 1 168 ? 14.398 -16.859 -10.078 1 97.88 168 ASP B C 1
ATOM 4763 O O . ASP B 1 168 ? 14.484 -17.531 -11.109 1 97.88 168 ASP B O 1
ATOM 4767 N N . TYR B 1 169 ? 13.57 -15.898 -9.961 1 98.31 169 TYR B N 1
ATOM 4768 C CA . TYR B 1 169 ? 12.75 -15.492 -11.102 1 98.31 169 TYR B CA 1
ATOM 4769 C C . TYR B 1 169 ? 13.609 -14.883 -12.203 1 98.31 169 TYR B C 1
ATOM 4771 O O . TYR B 1 169 ? 13.344 -15.094 -13.383 1 98.31 169 TYR B O 1
ATOM 4779 N N . PHE B 1 170 ? 14.641 -14.211 -11.82 1 98.12 170 PHE B N 1
ATOM 4780 C CA . PHE B 1 170 ? 15.398 -13.43 -12.789 1 98.12 170 PHE B CA 1
ATOM 4781 C C . PHE B 1 170 ? 16.516 -14.258 -13.391 1 98.12 170 PHE B C 1
ATOM 4783 O O . PHE B 1 170 ? 17.156 -13.844 -14.367 1 98.12 170 PHE B O 1
ATOM 4790 N N . ARG B 1 171 ? 16.703 -15.531 -12.875 1 96.75 171 ARG B N 1
ATOM 4791 C CA . ARG B 1 171 ? 17.656 -16.469 -13.453 1 96.75 171 ARG B CA 1
ATOM 4792 C C . ARG B 1 171 ? 17.031 -17.234 -14.617 1 96.75 171 ARG B C 1
ATOM 4794 O O . ARG B 1 171 ? 17.734 -17.719 -15.5 1 96.75 171 ARG B O 1
ATOM 4801 N N . ARG B 1 172 ? 15.719 -17.219 -14.648 1 96.62 172 ARG B N 1
ATOM 4802 C CA . ARG B 1 172 ? 15 -18.188 -15.477 1 96.62 172 ARG B CA 1
ATOM 4803 C C . ARG B 1 172 ? 14.195 -17.484 -16.562 1 96.62 172 ARG B C 1
ATOM 4805 O O . ARG B 1 172 ? 14.383 -16.297 -16.812 1 96.62 172 ARG B O 1
ATOM 4812 N N . TRP B 1 173 ? 13.391 -18.312 -17.297 1 97.25 173 TRP B N 1
ATOM 4813 C CA . TRP B 1 173 ? 12.555 -17.781 -18.375 1 97.25 173 TRP B CA 1
ATOM 4814 C C . TRP B 1 173 ? 11.578 -16.734 -17.859 1 97.25 173 TRP B C 1
ATOM 4816 O O . TRP B 1 173 ? 11.062 -15.93 -18.625 1 97.25 173 TRP B O 1
ATOM 4826 N N . HIS B 1 174 ? 11.406 -16.703 -16.547 1 98.12 174 HIS B N 1
ATOM 4827 C CA . HIS B 1 174 ? 10.516 -15.727 -15.922 1 98.12 174 HIS B CA 1
ATOM 4828 C C . HIS B 1 174 ? 10.984 -14.305 -16.156 1 98.12 174 HIS B C 1
ATOM 4830 O O . HIS B 1 174 ? 10.203 -13.359 -16.062 1 98.12 174 HIS B O 1
ATOM 4836 N N . ALA B 1 175 ? 12.273 -14.109 -16.453 1 98.31 175 ALA B N 1
ATOM 4837 C CA . ALA B 1 175 ? 12.906 -12.797 -16.531 1 98.31 175 ALA B CA 1
ATOM 4838 C C . ALA B 1 175 ? 12.516 -12.07 -17.812 1 98.31 175 ALA B C 1
ATOM 4840 O O . ALA B 1 175 ? 12.836 -10.898 -18 1 98.31 175 ALA B O 1
ATOM 4841 N N . TYR B 1 176 ? 11.812 -12.773 -18.672 1 98.38 176 TYR B N 1
ATOM 4842 C CA . TYR B 1 176 ? 11.469 -12.227 -19.984 1 98.38 176 TYR B CA 1
ATOM 4843 C C . TYR B 1 176 ? 9.961 -12.117 -20.156 1 98.38 176 TYR B C 1
ATOM 4845 O O . TYR B 1 176 ? 9.242 -13.109 -20.016 1 98.38 176 TYR B O 1
ATOM 4853 N N . ALA B 1 177 ? 9.531 -10.953 -20.5 1 98.19 177 ALA B N 1
ATOM 4854 C CA . ALA B 1 177 ? 8.109 -10.672 -20.641 1 98.19 177 ALA B CA 1
ATOM 4855 C C . ALA B 1 177 ? 7.461 -11.617 -21.656 1 98.19 177 ALA B C 1
ATOM 4857 O O . ALA B 1 177 ? 6.301 -12.008 -21.5 1 98.19 177 ALA B O 1
ATOM 4858 N N . GLU B 1 178 ? 8.18 -12.008 -22.625 1 98 178 GLU B N 1
ATOM 4859 C CA . GLU B 1 178 ? 7.668 -12.898 -23.672 1 98 178 GLU B CA 1
ATOM 4860 C C . GLU B 1 178 ? 7.203 -14.227 -23.078 1 98 178 GLU B C 1
ATOM 4862 O O . GLU B 1 178 ? 6.281 -14.852 -23.609 1 98 178 GLU B O 1
ATOM 4867 N N . HIS B 1 179 ? 7.824 -14.648 -21.984 1 98.44 179 HIS B N 1
ATOM 4868 C CA . HIS B 1 179 ? 7.527 -15.961 -21.422 1 98.44 179 HIS B CA 1
ATOM 4869 C C . HIS B 1 179 ? 6.605 -15.852 -20.219 1 98.44 179 HIS B C 1
ATOM 4871 O O . HIS B 1 179 ? 5.68 -16.656 -20.062 1 98.44 179 HIS B O 1
ATOM 4877 N N . SER B 1 180 ? 6.844 -14.844 -19.359 1 98.56 180 SER B N 1
ATOM 4878 C CA . SER B 1 180 ? 6.148 -14.812 -18.078 1 98.56 180 SER B CA 1
ATOM 4879 C C . SER B 1 180 ? 5.113 -13.688 -18.031 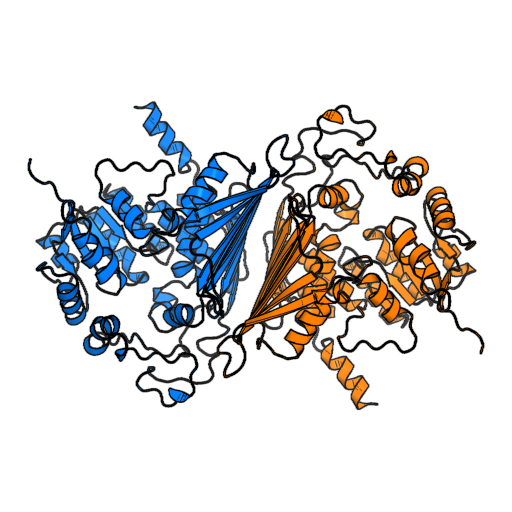1 98.56 180 SER B C 1
ATOM 4881 O O . SER B 1 180 ? 4.309 -13.609 -17.109 1 98.56 180 SER B O 1
ATOM 4883 N N . GLY B 1 181 ? 5.059 -12.805 -19.094 1 98.38 181 GLY B N 1
ATOM 4884 C CA . GLY B 1 181 ? 4.328 -11.555 -18.984 1 98.38 181 GLY B CA 1
ATOM 4885 C C . GLY B 1 181 ? 5 -10.555 -18.062 1 98.38 181 GLY B C 1
ATOM 4886 O O . GLY B 1 181 ? 5.246 -9.414 -18.453 1 98.38 181 GLY B O 1
ATOM 4887 N N . SER B 1 182 ? 5.461 -10.859 -16.969 1 98.69 182 SER B N 1
ATOM 4888 C CA . SER B 1 182 ? 6.133 -10.164 -15.875 1 98.69 182 SER B CA 1
ATOM 4889 C C . SER B 1 182 ? 5.766 -10.766 -14.523 1 98.69 182 SER B C 1
ATOM 4891 O O . SER B 1 182 ? 4.961 -11.703 -14.453 1 98.69 182 SER B O 1
ATOM 4893 N N . LEU B 1 183 ? 6.328 -10.219 -13.508 1 98.75 183 LEU B N 1
ATOM 4894 C CA . LEU B 1 183 ? 5.941 -10.711 -12.188 1 98.75 183 LEU B CA 1
ATOM 4895 C C . LEU B 1 183 ? 4.59 -10.141 -11.773 1 98.75 183 LEU B C 1
ATOM 4897 O O . LEU B 1 183 ? 3.949 -10.664 -10.859 1 98.75 183 LEU B O 1
ATOM 4901 N N . PHE B 1 184 ? 4.035 -9.094 -12.422 1 98.81 184 PHE B N 1
ATOM 4902 C CA . PHE B 1 184 ? 2.643 -8.688 -12.273 1 98.81 184 PHE B CA 1
ATOM 4903 C C . PHE B 1 184 ? 1.707 -9.797 -12.742 1 98.81 184 PHE B C 1
ATOM 4905 O O . PHE B 1 184 ? 0.594 -9.938 -12.227 1 98.81 184 PHE B O 1
ATOM 4912 N N . VAL B 1 185 ? 2.209 -10.594 -13.711 1 98.75 185 VAL B N 1
ATOM 4913 C CA . VAL B 1 185 ? 1.388 -11.664 -14.258 1 98.75 185 VAL B CA 1
ATOM 4914 C C . VAL B 1 185 ? 1.736 -12.984 -13.578 1 98.75 185 VAL B C 1
ATOM 4916 O O . VAL B 1 185 ? 0.892 -13.586 -12.914 1 98.75 185 VAL B O 1
ATOM 4919 N N . HIS B 1 186 ? 2.934 -13.312 -13.57 1 98.69 186 HIS B N 1
ATOM 4920 C CA . HIS B 1 186 ? 3.359 -14.641 -13.133 1 98.69 186 HIS B CA 1
ATOM 4921 C C . HIS B 1 186 ? 3.219 -14.789 -11.625 1 98.69 186 HIS B C 1
ATOM 4923 O O . HIS B 1 186 ? 2.619 -15.758 -11.148 1 98.69 186 HIS B O 1
ATOM 4929 N N . LYS B 1 187 ? 3.865 -13.898 -10.875 1 98.56 187 LYS B N 1
ATOM 4930 C CA . LYS B 1 187 ? 3.863 -14.031 -9.422 1 98.56 187 LYS B CA 1
ATOM 4931 C C . LYS B 1 187 ? 2.584 -13.469 -8.82 1 98.56 187 LYS B C 1
ATOM 4933 O O . LYS B 1 187 ? 1.945 -14.109 -7.98 1 98.56 187 LYS B O 1
ATOM 4938 N N . ALA B 1 188 ? 2.168 -12.289 -9.281 1 98.62 188 ALA B N 1
ATOM 4939 C CA . ALA B 1 188 ? 1.069 -11.562 -8.656 1 98.62 188 ALA B CA 1
ATOM 4940 C C . ALA B 1 188 ? -0.278 -12.18 -9.023 1 98.62 188 ALA B C 1
ATOM 4942 O O . ALA B 1 188 ? -1.296 -11.883 -8.391 1 98.62 188 ALA B O 1
ATOM 4943 N N . THR B 1 189 ? -0.281 -13.047 -10.023 1 98.5 189 THR B N 1
ATOM 4944 C CA . THR B 1 189 ? -1.529 -13.742 -10.312 1 98.5 189 THR B CA 1
ATOM 4945 C C . THR B 1 189 ? -2.07 -14.422 -9.055 1 98.5 189 THR B C 1
ATOM 4947 O O . THR B 1 189 ? -3.283 -14.477 -8.852 1 98.5 189 THR B O 1
ATOM 4950 N N . HIS B 1 190 ? -1.191 -14.93 -8.195 1 97.75 190 HIS B N 1
ATOM 4951 C CA . HIS B 1 190 ? -1.592 -15.477 -6.902 1 97.75 190 HIS B CA 1
ATOM 4952 C C . HIS B 1 190 ? -2.283 -14.422 -6.051 1 97.75 190 HIS B C 1
ATOM 4954 O O . HIS B 1 190 ? -3.307 -14.695 -5.422 1 97.75 190 HIS B O 1
ATOM 4960 N N . HIS B 1 191 ? -1.726 -13.289 -6.043 1 98.69 191 HIS B N 1
ATOM 4961 C CA . HIS B 1 191 ? -2.191 -12.211 -5.184 1 98.69 191 HIS B CA 1
ATOM 4962 C C . HIS B 1 191 ? -3.521 -11.648 -5.672 1 98.69 191 HIS B C 1
ATOM 4964 O O . HIS B 1 191 ? -4.457 -11.484 -4.887 1 98.69 191 HIS B O 1
ATOM 4970 N N . PHE B 1 192 ? -3.561 -11.406 -6.965 1 98.88 192 PHE B N 1
ATOM 4971 C CA . PHE B 1 192 ? -4.773 -10.844 -7.551 1 98.88 192 PHE B CA 1
ATOM 4972 C C . PHE B 1 192 ? -5.914 -11.852 -7.496 1 98.88 192 PHE B C 1
ATOM 4974 O O . PHE B 1 192 ? -7.07 -11.477 -7.281 1 98.88 192 PHE B O 1
ATOM 4981 N N . ASP B 1 193 ? -5.613 -13.117 -7.664 1 98.75 193 ASP B N 1
ATOM 4982 C CA . ASP B 1 193 ? -6.625 -14.156 -7.5 1 98.75 193 ASP B CA 1
ATOM 4983 C C . ASP B 1 193 ? -7.172 -14.172 -6.07 1 98.75 193 ASP B C 1
ATOM 4985 O O . ASP B 1 193 ? -8.383 -14.273 -5.867 1 98.75 193 ASP B O 1
ATOM 4989 N N . LEU B 1 194 ? -6.277 -14.086 -5.07 1 98.62 194 LEU B N 1
ATOM 4990 C CA . LEU B 1 194 ? -6.699 -14.047 -3.676 1 98.62 194 LEU B CA 1
ATOM 4991 C C . LEU B 1 194 ? -7.621 -12.859 -3.422 1 98.62 194 LEU B C 1
ATOM 4993 O O . LEU B 1 194 ? -8.672 -13.008 -2.787 1 98.62 194 LEU B O 1
ATOM 4997 N N . LEU B 1 195 ? -7.195 -11.734 -3.916 1 98.88 195 LEU B N 1
ATOM 4998 C CA . LEU B 1 195 ? -8.008 -10.539 -3.74 1 98.88 195 LEU B CA 1
ATOM 4999 C C . LEU B 1 195 ? -9.391 -10.727 -4.348 1 98.88 195 LEU B C 1
ATOM 5001 O O . LEU B 1 195 ? -10.406 -10.422 -3.707 1 98.88 195 LEU B O 1
ATOM 5005 N N . ASN B 1 196 ? -9.406 -11.234 -5.621 1 98.88 196 ASN B N 1
ATOM 5006 C CA . ASN B 1 196 ? -10.68 -11.477 -6.289 1 98.88 196 ASN B CA 1
ATOM 5007 C C . ASN B 1 196 ? -11.57 -12.414 -5.469 1 98.88 196 ASN B C 1
ATOM 5009 O O . ASN B 1 196 ? -12.766 -12.156 -5.309 1 98.88 196 ASN B O 1
ATOM 5013 N N . TRP B 1 197 ? -10.969 -13.438 -4.945 1 98.81 197 TRP B N 1
ATOM 5014 C CA . TRP B 1 197 ? -11.688 -14.453 -4.18 1 98.81 197 TRP B CA 1
ATOM 5015 C C . TRP B 1 197 ? -12.148 -13.891 -2.838 1 98.81 197 TRP B C 1
ATOM 5017 O O . TRP B 1 197 ? -13.312 -14.055 -2.455 1 98.81 197 TRP B O 1
ATOM 5027 N N . TYR B 1 198 ? -11.266 -13.156 -2.105 1 98.88 198 TYR B N 1
ATOM 5028 C CA . TYR B 1 198 ? -11.625 -12.547 -0.828 1 98.88 198 TYR B CA 1
ATOM 5029 C C . TYR B 1 198 ? -12.773 -11.562 -0.994 1 98.88 198 TYR B C 1
ATOM 5031 O O . TYR B 1 198 ? -13.727 -11.57 -0.204 1 98.88 198 TYR B O 1
ATOM 5039 N N . LEU B 1 199 ? -12.695 -10.766 -2.047 1 98.69 199 LEU B N 1
ATOM 5040 C CA . LEU B 1 199 ? -13.609 -9.641 -2.201 1 98.69 199 LEU B CA 1
ATOM 5041 C C . LEU B 1 199 ? -14.867 -10.062 -2.945 1 98.69 199 LEU B C 1
ATOM 5043 O O . LEU B 1 199 ? -15.844 -9.297 -3.008 1 98.69 199 LEU B O 1
ATOM 5047 N N . ASP B 1 200 ? -14.812 -11.297 -3.484 1 97.88 200 ASP B N 1
ATOM 5048 C CA . ASP B 1 200 ? -15.93 -11.781 -4.289 1 97.88 200 ASP B CA 1
ATOM 5049 C C . ASP B 1 200 ? -16.391 -10.727 -5.293 1 97.88 200 ASP B C 1
ATOM 5051 O O . ASP B 1 200 ? -17.562 -10.375 -5.348 1 97.88 200 ASP B O 1
ATOM 5055 N N . SER B 1 201 ? -15.445 -10.125 -6 1 98.19 201 SER B N 1
ATOM 5056 C CA . SER B 1 201 ? -15.656 -9.055 -6.969 1 98.19 201 SER B CA 1
ATOM 5057 C C . SER B 1 201 ? -14.57 -9.062 -8.039 1 98.19 201 SER B C 1
ATOM 5059 O O . SER B 1 201 ? -13.547 -9.734 -7.898 1 98.19 201 SER B O 1
ATOM 5061 N N . ASP B 1 202 ? -14.836 -8.383 -9.156 1 98.31 202 ASP B N 1
ATOM 5062 C CA . ASP B 1 202 ? -13.867 -8.266 -10.242 1 98.31 202 ASP B CA 1
ATOM 5063 C C . ASP B 1 202 ? -13.109 -6.945 -10.164 1 98.31 202 ASP B C 1
ATOM 5065 O O . ASP B 1 202 ? -13.695 -5.91 -9.844 1 98.31 202 ASP B O 1
ATOM 5069 N N . PRO B 1 203 ? -11.797 -7.031 -10.391 1 98.69 203 PRO B N 1
ATOM 5070 C CA . PRO B 1 203 ? -11.102 -5.754 -10.562 1 98.69 203 PRO B CA 1
ATOM 5071 C C . PRO B 1 203 ? -11.625 -4.953 -11.75 1 98.69 203 PRO B C 1
ATOM 5073 O O . PRO B 1 203 ? -11.969 -5.531 -12.789 1 98.69 203 PRO B O 1
ATOM 5076 N N . GLU B 1 204 ? -11.742 -3.678 -11.578 1 98.31 204 GLU B N 1
ATOM 5077 C CA . GLU B 1 204 ? -12.297 -2.816 -12.617 1 98.31 204 GLU B CA 1
ATOM 5078 C C . GLU B 1 204 ? -11.203 -2.006 -13.305 1 98.31 204 GLU B C 1
ATOM 5080 O O . GLU B 1 204 ? -11.117 -1.989 -14.531 1 98.31 204 GLU B O 1
ATOM 5085 N N . ALA B 1 205 ? -10.367 -1.326 -12.547 1 98.56 205 ALA B N 1
ATOM 5086 C CA . ALA B 1 205 ? -9.32 -0.451 -13.07 1 98.56 205 ALA B CA 1
ATOM 5087 C C . ALA B 1 205 ? -8.031 -0.595 -12.266 1 98.56 205 ALA B C 1
ATOM 5089 O O . ALA B 1 205 ? -8.062 -0.775 -11.047 1 98.56 205 ALA B O 1
ATOM 5090 N N . VAL B 1 206 ? -6.891 -0.482 -13.016 1 98.81 206 VAL B N 1
ATOM 5091 C CA . VAL B 1 206 ? -5.582 -0.655 -12.398 1 98.81 206 VAL B CA 1
ATOM 5092 C C . VAL B 1 206 ? -4.648 0.47 -12.844 1 98.81 206 VAL B C 1
ATOM 5094 O O . VAL B 1 206 ? -4.641 0.855 -14.008 1 98.81 206 VAL B O 1
ATOM 5097 N N . SER B 1 207 ? -3.949 1.059 -11.898 1 98.69 207 SER B N 1
ATOM 5098 C CA . SER B 1 207 ? -2.82 1.944 -12.156 1 98.69 207 SER B CA 1
ATOM 5099 C C . SER B 1 207 ? -1.56 1.452 -11.453 1 98.69 207 SER B C 1
ATOM 5101 O O . SER B 1 207 ? -1.622 0.976 -10.32 1 98.69 207 SER B O 1
ATOM 5103 N N . ALA B 1 208 ? -0.429 1.586 -12.18 1 98.81 208 ALA B N 1
ATOM 5104 C CA . ALA B 1 208 ? 0.769 0.992 -11.594 1 98.81 208 ALA B CA 1
ATOM 5105 C C . ALA B 1 208 ? 2.023 1.747 -12.023 1 98.81 208 ALA B C 1
ATOM 5107 O O . ALA B 1 208 ? 2.029 2.41 -13.062 1 98.81 208 ALA B O 1
ATOM 5108 N N . PHE B 1 209 ? 3.025 1.75 -11.156 1 98.81 209 PHE B N 1
ATOM 5109 C CA . PHE B 1 209 ? 4.41 2.064 -11.484 1 98.81 209 PHE B CA 1
ATOM 5110 C C . PHE B 1 209 ? 5.309 0.855 -11.258 1 98.81 209 PHE B C 1
ATOM 5112 O O . PHE B 1 209 ? 5.133 0.12 -10.281 1 98.81 209 PHE B O 1
ATOM 5119 N N . ALA B 1 210 ? 6.172 0.597 -12.172 1 98.75 210 ALA B N 1
ATOM 5120 C CA . ALA B 1 210 ? 7.082 -0.54 -12.07 1 98.75 210 ALA B CA 1
ATOM 5121 C C . ALA B 1 210 ? 8.375 -0.278 -12.844 1 98.75 210 ALA B C 1
ATOM 5123 O O . ALA B 1 210 ? 8.352 0.323 -13.914 1 98.75 210 ALA B O 1
ATOM 5124 N N . ASP B 1 211 ? 9.508 -0.712 -12.211 1 98.44 211 ASP B N 1
ATOM 5125 C CA . ASP B 1 211 ? 10.797 -0.543 -12.875 1 98.44 211 ASP B CA 1
ATOM 5126 C C . ASP B 1 211 ? 11.766 -1.66 -12.492 1 98.44 211 ASP B C 1
ATOM 5128 O O . ASP B 1 211 ? 11.562 -2.352 -11.492 1 98.44 211 ASP B O 1
ATOM 5132 N N . LEU B 1 212 ? 12.68 -1.918 -13.359 1 98.56 212 LEU B N 1
ATOM 5133 C CA . LEU B 1 212 ? 13.828 -2.756 -13.047 1 98.56 212 LEU B CA 1
ATOM 5134 C C . LEU B 1 212 ? 14.883 -1.966 -12.273 1 98.56 212 LEU B C 1
ATOM 5136 O O . LEU B 1 212 ? 15.547 -1.092 -12.836 1 98.56 212 LEU B O 1
ATOM 5140 N N . GLN B 1 213 ? 15.094 -2.35 -10.969 1 98 213 GLN B N 1
ATOM 5141 C CA . GLN B 1 213 ? 15.867 -1.456 -10.109 1 98 213 GLN B CA 1
ATOM 5142 C C . GLN B 1 213 ? 17.078 -2.172 -9.516 1 98 213 GLN B C 1
ATOM 5144 O O . GLN B 1 213 ? 18 -1.53 -9.008 1 98 213 GLN B O 1
ATOM 5149 N N . MET B 1 214 ? 17.094 -3.436 -9.523 1 97.81 214 MET B N 1
ATOM 5150 C CA . MET B 1 214 ? 18.156 -4.203 -8.875 1 97.81 214 MET B CA 1
ATOM 5151 C C . MET B 1 214 ? 18.812 -5.156 -9.867 1 97.81 214 MET B C 1
ATOM 5153 O O . MET B 1 214 ? 20.047 -5.227 -9.938 1 97.81 214 MET B O 1
ATOM 5157 N N . TYR B 1 215 ? 18.078 -5.887 -10.641 1 98.38 215 TYR B N 1
ATOM 5158 C CA . TYR B 1 215 ? 18.562 -6.945 -11.516 1 98.38 215 TYR B CA 1
ATOM 5159 C C . TYR B 1 215 ? 18.859 -6.398 -12.914 1 98.38 215 TYR B C 1
ATOM 5161 O O . TYR B 1 215 ? 18.906 -5.184 -13.109 1 98.38 215 TYR B O 1
ATOM 5169 N N . GLY B 1 216 ? 19.156 -7.344 -13.836 1 97.94 216 GLY B N 1
ATOM 5170 C CA . GLY B 1 216 ? 19.391 -6.953 -15.219 1 97.94 216 GLY B CA 1
ATOM 5171 C C . GLY B 1 216 ? 20.5 -5.93 -15.367 1 97.94 216 GLY B C 1
ATOM 5172 O O . GLY B 1 216 ? 21.578 -6.086 -14.781 1 97.94 216 GLY B O 1
ATOM 5173 N N . ARG B 1 217 ? 20.266 -4.887 -16.141 1 96.62 217 ARG B N 1
ATOM 5174 C CA . ARG B 1 217 ? 21.25 -3.879 -16.5 1 96.62 217 ARG B CA 1
ATOM 5175 C C . ARG B 1 217 ? 21.688 -3.086 -15.273 1 96.62 217 ARG B C 1
ATOM 5177 O O . ARG B 1 217 ? 22.688 -2.363 -15.312 1 96.62 217 ARG B O 1
ATOM 5184 N N . ARG B 1 218 ? 21.078 -3.277 -14.172 1 94.75 218 ARG B N 1
ATOM 5185 C CA . ARG B 1 218 ? 21.375 -2.52 -12.961 1 94.75 218 ARG B CA 1
ATOM 5186 C C . ARG B 1 218 ? 22.5 -3.188 -12.172 1 94.75 218 ARG B C 1
ATOM 5188 O O . ARG B 1 218 ? 23.047 -2.596 -11.234 1 94.75 218 ARG B O 1
ATOM 5195 N N . GLY B 1 219 ? 22.828 -4.402 -12.516 1 93.5 219 GLY B N 1
ATOM 5196 C CA . GLY B 1 219 ? 23.828 -5.152 -11.773 1 93.5 219 GLY B CA 1
ATOM 5197 C C . GLY B 1 219 ? 25.25 -4.754 -12.109 1 93.5 219 GLY B C 1
ATOM 5198 O O . GLY B 1 219 ? 25.5 -4.164 -13.164 1 93.5 219 GLY B O 1
ATOM 5199 N N . PRO B 1 220 ? 26.109 -5.07 -11.195 1 90.88 220 PRO B N 1
ATOM 5200 C CA . PRO B 1 220 ? 27.484 -4.598 -11.305 1 90.88 220 PRO B CA 1
ATOM 5201 C C . PRO B 1 220 ? 28.328 -5.438 -12.273 1 90.88 220 PRO B C 1
ATOM 5203 O O . PRO B 1 220 ? 29.328 -4.957 -12.812 1 90.88 220 PRO B O 1
ATOM 5206 N N . PHE B 1 221 ? 28.031 -6.637 -12.43 1 90.62 221 PHE B N 1
ATOM 5207 C CA . PHE B 1 221 ? 28.781 -7.527 -13.312 1 90.62 221 PHE B CA 1
ATOM 5208 C C . PHE B 1 221 ? 27.844 -8.516 -14 1 90.62 221 PHE B C 1
ATOM 5210 O O . PHE B 1 221 ? 26.656 -8.555 -13.711 1 90.62 221 PHE B O 1
ATOM 5217 N N . ARG B 1 222 ? 28.391 -9.219 -15.016 1 89.88 222 ARG B N 1
ATOM 5218 C CA . ARG B 1 222 ? 27.594 -10.172 -15.781 1 89.88 222 ARG B CA 1
ATOM 5219 C C . ARG B 1 222 ? 28.453 -11.328 -16.281 1 89.88 222 ARG B C 1
ATOM 5221 O O . ARG B 1 222 ? 29.625 -11.141 -16.609 1 89.88 222 ARG B O 1
ATOM 5228 N N . GLY B 1 223 ? 27.969 -12.453 -16.156 1 91.81 223 GLY B N 1
ATOM 5229 C CA . GLY B 1 223 ? 28.531 -13.68 -16.703 1 91.81 223 GLY B CA 1
ATOM 5230 C C . GLY B 1 223 ? 27.516 -14.523 -17.453 1 91.81 223 GLY B C 1
ATOM 5231 O O . GLY B 1 223 ? 26.328 -14.203 -17.469 1 91.81 223 GLY B O 1
ATOM 5232 N N . PRO B 1 224 ? 28.062 -15.523 -18.141 1 91.19 224 PRO B N 1
ATOM 5233 C CA . PRO B 1 224 ? 27.109 -16.359 -18.891 1 91.19 224 PRO B CA 1
ATOM 5234 C C . PRO B 1 224 ? 26.156 -17.125 -17.984 1 91.19 224 PRO B C 1
ATOM 5236 O O . PRO B 1 224 ? 24.969 -17.25 -18.297 1 91.19 224 PRO B O 1
ATOM 5239 N N . ARG B 1 225 ? 26.578 -17.688 -16.969 1 95.44 225 ARG B N 1
ATOM 5240 C CA . ARG B 1 225 ? 25.875 -18.391 -15.898 1 95.44 225 ARG B CA 1
ATOM 5241 C C . ARG B 1 225 ? 26.734 -18.469 -14.648 1 95.44 225 ARG B C 1
ATOM 5243 O O . ARG B 1 225 ? 27.938 -18.203 -14.703 1 95.44 225 ARG B O 1
ATOM 5250 N N . CYS B 1 226 ? 26.219 -18.766 -13.508 1 97.06 226 CYS B N 1
ATOM 5251 C CA . CYS B 1 226 ? 26.922 -18.703 -12.234 1 97.06 226 CYS B CA 1
ATOM 5252 C C . CYS B 1 226 ? 28.141 -19.594 -12.234 1 97.06 226 CYS B C 1
ATOM 5254 O O . CYS B 1 226 ? 29.234 -19.188 -11.828 1 97.06 226 CYS B O 1
ATOM 5256 N N . LYS B 1 227 ? 27.969 -20.781 -12.758 1 95.12 227 LYS B N 1
ATOM 5257 C CA . LYS B 1 227 ? 29.016 -21.797 -12.719 1 95.12 227 LYS B CA 1
ATOM 5258 C C . LYS B 1 227 ? 30.266 -21.328 -13.469 1 95.12 227 LYS B C 1
ATOM 5260 O O . LYS B 1 227 ? 31.391 -21.672 -13.102 1 95.12 227 LYS B O 1
ATOM 5265 N N . LEU B 1 228 ? 30.125 -20.516 -14.422 1 95.88 228 LEU B N 1
ATOM 5266 C CA . LEU B 1 228 ? 31.219 -20.109 -15.281 1 95.88 228 LEU B CA 1
ATOM 5267 C C . LEU B 1 228 ? 31.562 -18.641 -15.062 1 95.88 228 LEU B C 1
ATOM 5269 O O . LEU B 1 228 ? 32.375 -18.078 -15.789 1 95.88 228 LEU B O 1
ATOM 5273 N N . CYS B 1 229 ? 31.047 -18.031 -14.109 1 96.44 229 CYS B N 1
ATOM 5274 C CA . CYS B 1 229 ? 31.188 -16.594 -13.898 1 96.44 229 CYS B CA 1
ATOM 5275 C C . CYS B 1 229 ? 32.531 -16.266 -13.211 1 96.44 229 CYS B C 1
ATOM 5277 O O . CYS B 1 229 ? 32.844 -16.859 -12.172 1 96.44 229 CYS B O 1
ATOM 5279 N N . PRO B 1 230 ? 33.281 -15.305 -13.719 1 96.31 230 PRO B N 1
ATOM 5280 C CA . PRO B 1 230 ? 34.531 -14.914 -13.062 1 96.31 230 PRO B CA 1
ATOM 5281 C C . PRO B 1 230 ? 34.312 -14.148 -11.766 1 96.31 230 PRO B C 1
ATOM 5283 O O . PRO B 1 230 ? 35.25 -13.93 -10.992 1 96.31 230 PRO B O 1
ATOM 5286 N N . HIS B 1 231 ? 33.125 -13.766 -11.539 1 95.81 231 HIS B N 1
ATOM 5287 C CA . HIS B 1 231 ? 32.812 -12.953 -10.367 1 95.81 231 HIS B CA 1
ATOM 5288 C C . HIS B 1 231 ? 32.094 -13.773 -9.297 1 95.81 231 HIS B C 1
ATOM 5290 O O . HIS B 1 231 ? 31.469 -13.227 -8.391 1 95.81 231 HIS B O 1
ATOM 5296 N N . LYS B 1 232 ? 32.125 -15.055 -9.359 1 94.25 232 LYS B N 1
ATOM 5297 C CA . LYS B 1 232 ? 31.375 -15.945 -8.477 1 94.25 232 LYS B CA 1
ATOM 5298 C C . LYS B 1 232 ? 31.672 -15.648 -7.008 1 94.25 232 LYS B C 1
ATOM 5300 O O . LYS B 1 232 ? 30.766 -15.688 -6.168 1 94.25 232 LYS B O 1
ATOM 5305 N N . SER B 1 233 ? 32.906 -15.219 -6.684 1 93.56 233 SER B N 1
ATOM 5306 C CA . SER B 1 233 ? 33.281 -15.023 -5.293 1 93.56 233 SER B CA 1
ATOM 5307 C C . SER B 1 233 ? 32.781 -13.688 -4.758 1 93.56 233 SER B C 1
ATOM 5309 O O . SER B 1 233 ? 32.719 -13.492 -3.543 1 93.56 233 SER B O 1
ATOM 5311 N N . GLU B 1 234 ? 32.406 -12.828 -5.625 1 94 234 GLU B N 1
ATOM 5312 C CA . GLU B 1 234 ? 32.031 -11.477 -5.234 1 94 234 GLU B CA 1
ATOM 5313 C C . GLU B 1 234 ? 30.531 -11.273 -5.34 1 94 234 GLU B C 1
ATOM 5315 O O . GLU B 1 234 ? 29.984 -10.344 -4.75 1 94 234 GLU B O 1
ATOM 5320 N N . CYS B 1 235 ? 29.891 -12.156 -6.059 1 96.31 235 CYS B N 1
ATOM 5321 C CA . CYS B 1 235 ? 28.484 -11.938 -6.398 1 96.31 235 CYS B CA 1
ATOM 5322 C C . CYS B 1 235 ? 27.578 -12.391 -5.27 1 96.31 235 CYS B C 1
ATOM 5324 O O . CYS B 1 235 ? 27.578 -13.562 -4.898 1 96.31 235 CYS B O 1
ATOM 5326 N N . ASP B 1 236 ? 26.688 -11.461 -4.777 1 95.44 236 ASP B N 1
ATOM 5327 C CA . ASP B 1 236 ? 25.766 -11.742 -3.693 1 95.44 236 ASP B CA 1
ATOM 5328 C C . ASP B 1 236 ? 24.641 -12.68 -4.152 1 95.44 236 ASP B C 1
ATOM 5330 O O . ASP B 1 236 ? 23.938 -13.258 -3.326 1 95.44 236 ASP B O 1
ATOM 5334 N N . PHE B 1 237 ? 24.484 -12.914 -5.484 1 96.94 237 PHE B N 1
ATOM 5335 C CA . PHE B 1 237 ? 23.359 -13.68 -6.02 1 96.94 237 PHE B CA 1
ATOM 5336 C C . PHE B 1 237 ? 23.844 -15 -6.609 1 96.94 237 PHE B C 1
ATOM 5338 O O . PHE B 1 237 ? 23.094 -15.688 -7.301 1 96.94 237 PHE B O 1
ATOM 5345 N N . TYR B 1 238 ? 25.125 -15.359 -6.297 1 96.69 238 TYR B N 1
ATOM 5346 C CA . TYR B 1 238 ? 25.688 -16.594 -6.828 1 96.69 238 TYR B CA 1
ATOM 5347 C C . TYR B 1 238 ? 24.844 -17.797 -6.402 1 96.69 238 TYR B C 1
ATOM 5349 O O . TYR B 1 238 ? 24.469 -17.922 -5.234 1 96.69 238 TYR B O 1
ATOM 5357 N N . LEU B 1 239 ? 24.516 -18.656 -7.395 1 97.19 239 LEU B N 1
ATOM 5358 C CA . LEU B 1 239 ? 23.812 -19.906 -7.152 1 97.19 239 LEU B CA 1
ATOM 5359 C C . LEU B 1 239 ? 24.672 -21.109 -7.559 1 97.19 239 LEU B C 1
ATOM 5361 O O . LEU B 1 239 ? 25.078 -21.219 -8.719 1 97.19 239 LEU B O 1
ATOM 5365 N N . ASP B 1 240 ? 24.938 -21.984 -6.586 1 96.56 240 ASP B N 1
ATOM 5366 C CA . ASP B 1 240 ? 25.594 -23.25 -6.879 1 96.56 240 ASP B CA 1
ATOM 5367 C C . ASP B 1 240 ? 24.562 -24.344 -7.184 1 96.56 240 ASP B C 1
ATOM 5369 O O . ASP B 1 240 ? 24.156 -25.078 -6.293 1 96.56 240 ASP B O 1
ATOM 5373 N N . LEU B 1 241 ? 24.234 -24.453 -8.477 1 95.94 241 LEU B N 1
ATOM 5374 C CA . LEU B 1 241 ? 23.203 -25.391 -8.906 1 95.94 241 LEU B CA 1
ATOM 5375 C C . LEU B 1 241 ? 23.578 -26.828 -8.531 1 95.94 241 LEU B C 1
ATOM 5377 O O . LEU B 1 241 ? 22.719 -27.625 -8.148 1 95.94 241 LEU B O 1
ATOM 5381 N N . GLU B 1 242 ? 24.797 -27.156 -8.586 1 94.38 242 GLU B N 1
ATOM 5382 C CA . GLU B 1 242 ? 25.266 -28.516 -8.398 1 94.38 242 GLU B CA 1
ATOM 5383 C C . GLU B 1 242 ? 25.203 -28.922 -6.93 1 94.38 242 GLU B C 1
ATOM 5385 O O . GLU B 1 242 ? 25.281 -30.109 -6.605 1 94.38 242 GLU B O 1
ATOM 5390 N N . ALA B 1 243 ? 25.078 -27.953 -6.117 1 96.25 243 ALA B N 1
ATOM 5391 C CA . ALA B 1 243 ? 24.984 -28.25 -4.691 1 96.25 243 ALA B CA 1
ATOM 5392 C C . ALA B 1 243 ? 23.609 -28.797 -4.336 1 96.25 243 ALA B C 1
ATOM 5394 O O . ALA B 1 243 ? 23.422 -29.375 -3.254 1 96.25 243 ALA B O 1
ATOM 5395 N N . ASP B 1 244 ? 22.609 -28.734 -5.191 1 96 244 ASP B N 1
ATOM 5396 C CA . ASP B 1 244 ? 21.266 -29.281 -5.027 1 96 244 ASP B CA 1
ATOM 5397 C C . ASP B 1 244 ? 21.031 -30.453 -5.969 1 96 244 ASP B C 1
ATOM 5399 O O . ASP B 1 244 ? 20.766 -30.266 -7.16 1 96 244 ASP B O 1
ATOM 5403 N N . PRO B 1 245 ? 21.031 -31.609 -5.387 1 96.69 245 PRO B N 1
ATOM 5404 C CA . PRO B 1 245 ? 20.953 -32.781 -6.25 1 96.69 245 PRO B CA 1
ATOM 5405 C C . PRO B 1 245 ? 19.672 -32.812 -7.094 1 96.69 245 PRO B C 1
ATOM 5407 O O . PRO B 1 245 ? 19.688 -33.344 -8.219 1 96.69 245 PRO B O 1
ATOM 5410 N N . PHE B 1 246 ? 18.641 -32.375 -6.598 1 96.38 246 PHE B N 1
ATOM 5411 C CA . PHE B 1 246 ? 17.375 -32.312 -7.332 1 96.38 246 PHE B CA 1
ATOM 5412 C C . PHE B 1 246 ? 17.484 -31.375 -8.531 1 96.38 246 PHE B C 1
ATOM 5414 O O . PHE B 1 246 ? 17.172 -31.766 -9.656 1 96.38 246 PHE B O 1
ATOM 5421 N N . LEU B 1 247 ? 17.953 -30.172 -8.266 1 96.06 247 LEU B N 1
ATOM 5422 C CA . LEU B 1 247 ? 18.078 -29.188 -9.336 1 96.06 247 LEU B CA 1
ATOM 5423 C C . LEU B 1 247 ? 19.156 -29.609 -10.328 1 96.06 247 LEU B C 1
ATOM 5425 O O . LEU B 1 247 ? 19.016 -29.422 -11.531 1 96.06 247 LEU B O 1
ATOM 5429 N N . ASP B 1 248 ? 20.188 -30.125 -9.766 1 97 248 ASP B N 1
ATOM 5430 C CA . ASP B 1 248 ? 21.266 -30.594 -10.625 1 97 248 ASP B CA 1
ATOM 5431 C C . ASP B 1 248 ? 20.766 -31.625 -11.625 1 97 248 ASP B C 1
ATOM 5433 O O . ASP B 1 248 ? 21.047 -31.516 -12.82 1 97 248 ASP B O 1
ATOM 5437 N N . SER B 1 249 ? 20.016 -32.562 -11.141 1 97.5 249 SER B N 1
ATOM 5438 C CA . SER B 1 249 ? 19.531 -33.656 -11.961 1 97.5 249 SER B CA 1
ATOM 5439 C C . SER B 1 249 ? 18.578 -33.156 -13.047 1 97.5 249 SER B C 1
ATOM 5441 O O . SER B 1 249 ? 18.656 -33.625 -14.188 1 97.5 249 SER B O 1
ATOM 5443 N N . LEU B 1 250 ? 17.797 -32.219 -12.742 1 97.62 250 LEU B N 1
ATOM 5444 C CA . LEU B 1 250 ? 16.75 -31.797 -13.664 1 97.62 250 LEU B CA 1
ATOM 5445 C C . LEU B 1 250 ? 17.281 -30.781 -14.672 1 97.62 250 LEU B C 1
ATOM 5447 O O . LEU B 1 250 ? 16.719 -30.609 -15.758 1 97.62 250 LEU B O 1
ATOM 5451 N N . TYR B 1 251 ? 18.438 -30.078 -14.289 1 97.25 251 TYR B N 1
ATOM 5452 C CA . TYR B 1 251 ? 18.641 -28.875 -15.094 1 97.25 251 TYR B CA 1
ATOM 5453 C C . TYR B 1 251 ? 20.078 -28.812 -15.602 1 97.25 251 TYR B C 1
ATOM 5455 O O . TYR B 1 251 ? 20.375 -28.062 -16.547 1 97.25 251 TYR B O 1
ATOM 5463 N N . GLU B 1 252 ? 21.016 -29.531 -14.961 1 97.19 252 GLU B N 1
ATOM 5464 C CA . GLU B 1 252 ? 22.406 -29.391 -15.406 1 97.19 252 GLU B CA 1
ATOM 5465 C C . GLU B 1 252 ? 22.641 -30.109 -16.734 1 97.19 252 GLU B C 1
ATOM 5467 O O . GLU B 1 252 ? 22.594 -29.5 -17.797 1 97.19 252 GLU B O 1
ATOM 5472 N N . GLU B 1 253 ? 22.625 -31.484 -16.75 1 97.38 253 GLU B N 1
ATOM 5473 C CA . GLU B 1 253 ? 22.859 -32.25 -17.969 1 97.38 253 GLU B CA 1
ATOM 5474 C C . GLU B 1 253 ? 21.766 -31.984 -19 1 97.38 253 GLU B C 1
ATOM 5476 O O . GLU B 1 253 ? 22.062 -31.828 -20.188 1 97.38 253 GLU B O 1
ATOM 5481 N N . PRO B 1 254 ? 20.578 -31.891 -18.562 1 97.94 254 PRO B N 1
ATOM 5482 C CA . PRO B 1 254 ? 19.516 -31.641 -19.531 1 97.94 254 PRO B CA 1
ATOM 5483 C C . PRO B 1 254 ? 19.672 -30.312 -20.266 1 97.94 254 PRO B C 1
ATOM 5485 O O . PRO B 1 254 ? 19.094 -30.109 -21.344 1 97.94 254 PRO B O 1
ATOM 5488 N N . SER B 1 255 ? 20.422 -29.375 -19.672 1 96.56 255 SER B N 1
ATOM 5489 C CA . SER B 1 255 ? 20.625 -28.094 -20.312 1 96.56 255 SER B CA 1
ATOM 5490 C C . SER B 1 255 ? 21.375 -28.25 -21.641 1 96.56 255 SER B C 1
ATOM 5492 O O . SER B 1 255 ? 21.312 -27.375 -22.5 1 96.56 255 SER B O 1
ATOM 5494 N N . GLU B 1 256 ? 22.047 -29.359 -21.875 1 96.56 256 GLU B N 1
ATOM 5495 C CA . GLU B 1 256 ? 22.75 -29.625 -23.125 1 96.56 256 GLU B CA 1
ATOM 5496 C C . GLU B 1 256 ? 21.781 -29.828 -24.281 1 96.56 256 GLU B C 1
ATOM 5498 O O . GLU B 1 256 ? 22.141 -29.641 -25.438 1 96.56 256 GLU B O 1
ATOM 5503 N N . ILE B 1 257 ? 20.562 -30.188 -23.875 1 96.88 257 ILE B N 1
ATOM 5504 C CA . ILE B 1 257 ? 19.562 -30.484 -24.891 1 96.88 257 ILE B CA 1
ATOM 5505 C C . ILE B 1 257 ? 18.812 -29.219 -25.266 1 96.88 257 ILE B C 1
ATOM 5507 O O . ILE B 1 257 ? 18.562 -28.969 -26.453 1 96.88 257 ILE B O 1
ATOM 5511 N N . ASP B 1 258 ? 18.5 -28.359 -24.359 1 95.81 258 ASP B N 1
ATOM 5512 C CA . ASP B 1 258 ? 17.594 -27.266 -24.672 1 95.81 258 ASP B CA 1
ATOM 5513 C C . ASP B 1 258 ? 18.219 -25.922 -24.328 1 95.81 258 ASP B C 1
ATOM 5515 O O . ASP B 1 258 ? 17.609 -24.859 -24.516 1 95.81 258 ASP B O 1
ATOM 5519 N N . SER B 1 259 ? 19.422 -25.828 -23.75 1 94.81 259 SER B N 1
ATOM 5520 C CA . SER B 1 259 ? 20.188 -24.625 -23.422 1 94.81 259 SER B CA 1
ATOM 5521 C C . SER B 1 259 ? 19.469 -23.797 -22.359 1 94.81 259 SER B C 1
ATOM 5523 O O . SER B 1 259 ? 19.625 -22.578 -22.328 1 94.81 259 SER B O 1
ATOM 5525 N N . TYR B 1 260 ? 18.594 -24.484 -21.656 1 95.31 260 TYR B N 1
ATOM 5526 C CA . TYR B 1 260 ? 17.969 -23.812 -20.516 1 95.31 260 TYR B CA 1
ATOM 5527 C C . TYR B 1 260 ? 18.828 -23.969 -19.266 1 95.31 260 TYR B C 1
ATOM 5529 O O . TYR B 1 260 ? 18.969 -25.078 -18.734 1 95.31 260 TYR B O 1
ATOM 5537 N N . PHE B 1 261 ? 19.375 -22.812 -18.797 1 95.31 261 PHE B N 1
ATOM 5538 C CA . PHE B 1 261 ? 20.25 -22.828 -17.625 1 95.31 261 PHE B CA 1
ATOM 5539 C C . PHE B 1 261 ? 19.531 -22.281 -16.406 1 95.31 261 PHE B C 1
ATOM 5541 O O . PHE B 1 261 ? 19.109 -21.125 -16.391 1 95.31 261 PHE B O 1
ATOM 5548 N N . ARG B 1 262 ? 19.484 -23.078 -15.344 1 96.44 262 ARG B N 1
ATOM 5549 C CA . ARG B 1 262 ? 18.812 -22.719 -14.102 1 96.44 262 ARG B CA 1
ATOM 5550 C C . ARG B 1 262 ? 19.656 -21.766 -13.266 1 96.44 262 ARG B C 1
ATOM 5552 O O . ARG B 1 262 ? 19.141 -21.141 -12.328 1 96.44 262 ARG B O 1
ATOM 5559 N N . ASP B 1 263 ? 20.906 -21.594 -13.562 1 97.19 263 ASP B N 1
ATOM 5560 C CA . ASP B 1 263 ? 21.812 -20.688 -12.852 1 97.19 263 ASP B CA 1
ATOM 5561 C C . ASP B 1 263 ? 22.25 -19.531 -13.742 1 97.19 263 ASP B C 1
ATOM 5563 O O . ASP B 1 263 ? 23.406 -19.109 -13.703 1 97.19 263 ASP B O 1
ATOM 5567 N N . GLY B 1 264 ? 21.281 -19.094 -14.602 1 96.88 264 GLY B N 1
ATOM 5568 C CA . GLY B 1 264 ? 21.562 -17.922 -15.406 1 96.88 264 GLY B CA 1
ATOM 5569 C C . GLY B 1 264 ? 21.844 -16.688 -14.578 1 96.88 264 GLY B C 1
ATOM 5570 O O . GLY B 1 264 ? 21.328 -16.547 -13.469 1 96.88 264 GLY B O 1
ATOM 5571 N N . CYS B 1 265 ? 22.656 -15.781 -15.219 1 97.81 265 CYS B N 1
ATOM 5572 C CA . CYS B 1 265 ? 23.016 -14.562 -14.516 1 97.81 265 CYS B CA 1
ATOM 5573 C C . CYS B 1 265 ? 21.797 -13.672 -14.305 1 97.81 265 CYS B C 1
ATOM 5575 O O . CYS B 1 265 ? 21.047 -13.398 -15.25 1 97.81 265 CYS B O 1
ATOM 5577 N N . VAL B 1 266 ? 21.641 -13.141 -13.086 1 98.19 266 VAL B N 1
ATOM 5578 C CA . VAL B 1 266 ? 20.484 -12.312 -12.758 1 98.19 266 VAL B CA 1
ATOM 5579 C C . VAL B 1 266 ? 20.688 -10.898 -13.305 1 98.19 266 VAL B C 1
ATOM 5581 O O . VAL B 1 266 ? 19.781 -10.07 -13.258 1 98.19 266 VAL B O 1
ATOM 5584 N N . PHE B 1 267 ? 21.859 -10.617 -13.883 1 97.94 267 PHE B N 1
ATOM 5585 C CA . PHE B 1 267 ? 22.188 -9.273 -14.336 1 97.94 267 PHE B CA 1
ATOM 5586 C C . PHE B 1 267 ? 22.312 -9.227 -15.859 1 97.94 267 PHE B C 1
ATOM 5588 O O . PHE B 1 267 ? 22.969 -8.352 -16.406 1 97.94 267 PHE B O 1
ATOM 5595 N N . ARG B 1 268 ? 21.734 -10.219 -16.516 1 97.38 268 ARG B N 1
ATOM 5596 C CA . ARG B 1 268 ? 21.734 -10.211 -17.969 1 97.38 268 ARG B CA 1
ATOM 5597 C C . ARG B 1 268 ? 21.094 -8.938 -18.5 1 97.38 268 ARG B C 1
ATOM 5599 O O . ARG B 1 268 ? 20.062 -8.484 -17.984 1 97.38 268 ARG B O 1
ATOM 5606 N N . GLU B 1 269 ? 21.531 -8.414 -19.594 1 96.62 269 GLU B N 1
ATOM 5607 C CA . GLU B 1 269 ? 21.109 -7.117 -20.141 1 96.62 269 GLU B CA 1
ATOM 5608 C C . GLU B 1 269 ? 19.734 -7.207 -20.797 1 96.62 269 GLU B C 1
ATOM 5610 O O . GLU B 1 269 ? 19.031 -6.203 -20.891 1 96.62 269 GLU B O 1
ATOM 5615 N N . ASP B 1 270 ? 19.406 -8.422 -21.172 1 96.62 270 ASP B N 1
ATOM 5616 C CA . ASP B 1 270 ? 18.172 -8.562 -21.938 1 96.62 270 ASP B CA 1
ATOM 5617 C C . ASP B 1 270 ? 16.969 -8.828 -21.031 1 96.62 270 ASP B C 1
ATOM 5619 O O . ASP B 1 270 ? 15.852 -9.008 -21.5 1 96.62 270 ASP B O 1
ATOM 5623 N N . ILE B 1 271 ? 17.234 -8.875 -19.703 1 98.25 271 ILE B N 1
ATOM 5624 C CA . ILE B 1 271 ? 16.109 -8.961 -18.766 1 98.25 271 ILE B CA 1
ATOM 5625 C C . ILE B 1 271 ? 15.211 -7.742 -18.938 1 98.25 271 ILE B C 1
ATOM 5627 O O . ILE B 1 271 ? 15.68 -6.602 -18.938 1 98.25 271 ILE B O 1
ATOM 5631 N N . ASP B 1 272 ? 13.859 -8 -19.094 1 98.5 272 ASP B N 1
ATOM 5632 C CA . ASP B 1 272 ? 13.023 -6.875 -19.516 1 98.5 272 ASP B CA 1
ATOM 5633 C C . ASP B 1 272 ? 11.742 -6.793 -18.688 1 98.5 272 ASP B C 1
ATOM 5635 O O . ASP B 1 272 ? 10.734 -6.258 -19.156 1 98.5 272 ASP B O 1
ATOM 5639 N N . ILE B 1 273 ? 11.773 -7.371 -17.469 1 98.69 273 ILE B N 1
ATOM 5640 C CA . ILE B 1 273 ? 10.625 -7.25 -16.578 1 98.69 273 ILE B CA 1
ATOM 5641 C C . ILE B 1 273 ? 11 -6.406 -15.359 1 98.69 273 ILE B C 1
ATOM 5643 O O . ILE B 1 273 ? 12.18 -6.301 -1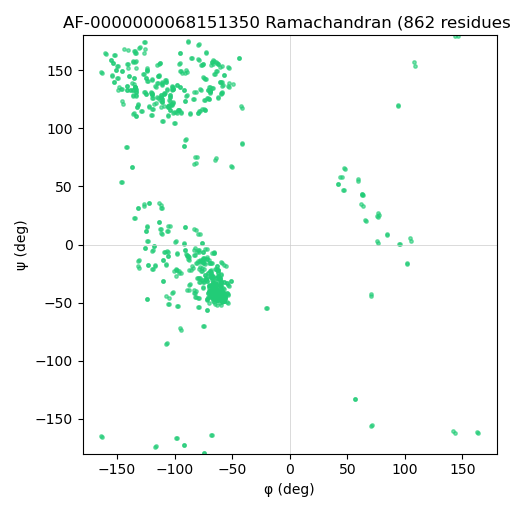5.008 1 98.69 273 ILE B O 1
ATOM 5647 N N . PRO B 1 274 ? 10.008 -5.789 -14.719 1 98.81 274 PRO B N 1
ATOM 5648 C CA . PRO B 1 274 ? 10.312 -5.031 -13.5 1 98.81 274 PRO B CA 1
ATOM 5649 C C . PRO B 1 274 ? 10.57 -5.93 -12.289 1 98.81 274 PRO B C 1
ATOM 5651 O O . PRO B 1 274 ? 10.156 -7.094 -12.281 1 98.81 274 PRO B O 1
ATOM 5654 N N . ASP B 1 275 ? 11.344 -5.371 -11.32 1 98.81 275 ASP B N 1
ATOM 5655 C CA . ASP B 1 275 ? 11.586 -6.094 -10.078 1 98.81 275 ASP B CA 1
ATOM 5656 C C . ASP B 1 275 ? 11.055 -5.312 -8.875 1 98.81 275 ASP B C 1
ATOM 5658 O O . ASP B 1 275 ? 11.148 -5.777 -7.738 1 98.81 275 ASP B O 1
ATOM 5662 N N . THR B 1 276 ? 10.57 -4.105 -9.109 1 98.88 276 THR B N 1
ATOM 5663 C CA . THR B 1 276 ? 9.938 -3.207 -8.148 1 98.88 276 THR B CA 1
ATOM 5664 C C . THR B 1 276 ? 8.602 -2.705 -8.688 1 98.88 276 THR B C 1
ATOM 5666 O O . THR B 1 276 ? 8.555 -2 -9.695 1 98.88 276 THR B O 1
ATOM 5669 N N . MET B 1 277 ? 7.488 -3.113 -7.973 1 98.88 277 MET B N 1
ATOM 5670 C CA . MET B 1 277 ? 6.164 -2.857 -8.539 1 98.88 277 MET B CA 1
ATOM 5671 C C . MET B 1 277 ? 5.211 -2.326 -7.473 1 98.88 277 MET B C 1
ATOM 5673 O O . MET B 1 277 ? 5.176 -2.844 -6.355 1 98.88 277 MET B O 1
ATOM 5677 N N . VAL B 1 278 ? 4.461 -1.265 -7.758 1 98.94 278 VAL B N 1
ATOM 5678 C CA . VAL B 1 278 ? 3.33 -0.794 -6.965 1 98.94 278 VAL B CA 1
ATOM 5679 C C . VAL B 1 278 ? 2.104 -0.64 -7.859 1 98.94 278 VAL B C 1
ATOM 5681 O O . VAL B 1 278 ? 2.227 -0.292 -9.039 1 98.94 278 VAL B O 1
ATOM 5684 N N . ALA B 1 279 ? 0.914 -0.893 -7.297 1 98.94 279 ALA B N 1
ATOM 5685 C CA . ALA B 1 279 ? -0.327 -0.742 -8.055 1 98.94 279 ALA B CA 1
ATOM 5686 C C . ALA B 1 279 ? -1.482 -0.346 -7.137 1 98.94 279 ALA B C 1
ATOM 5688 O O . ALA B 1 279 ? -1.525 -0.746 -5.973 1 98.94 279 ALA B O 1
ATOM 5689 N N . ASN B 1 280 ? -2.352 0.481 -7.625 1 98.75 280 ASN B N 1
ATOM 5690 C CA . ASN B 1 280 ? -3.699 0.672 -7.102 1 98.75 280 ASN B CA 1
ATOM 5691 C C . ASN B 1 280 ? -4.738 -0.052 -7.949 1 98.75 280 ASN B C 1
ATOM 5693 O O . ASN B 1 280 ? -4.691 0.001 -9.18 1 98.75 280 ASN B O 1
ATOM 5697 N N . ILE B 1 281 ? -5.59 -0.725 -7.254 1 98.94 281 ILE B N 1
ATOM 5698 C CA . ILE B 1 281 ? -6.645 -1.45 -7.953 1 98.94 281 ILE B CA 1
ATOM 5699 C C . ILE B 1 281 ? -8.008 -1.02 -7.418 1 98.94 281 ILE B C 1
ATOM 5701 O O . ILE B 1 281 ? -8.219 -0.977 -6.203 1 98.94 281 ILE B O 1
ATOM 5705 N N . ARG B 1 282 ? -8.891 -0.672 -8.266 1 98.75 282 ARG B N 1
ATOM 5706 C CA . ARG B 1 282 ? -10.281 -0.433 -7.91 1 98.75 282 ARG B CA 1
ATOM 5707 C C . ARG B 1 282 ? -11.164 -1.593 -8.352 1 98.75 282 ARG B C 1
ATOM 5709 O O . ARG B 1 282 ? -11.109 -2.02 -9.508 1 98.75 282 ARG B O 1
ATOM 5716 N N . TYR B 1 283 ? -11.922 -2.094 -7.477 1 98.75 283 TYR B N 1
ATOM 5717 C CA . TYR B 1 283 ? -12.82 -3.203 -7.766 1 98.75 283 TYR B CA 1
ATOM 5718 C C . TYR B 1 283 ? -14.219 -2.697 -8.109 1 98.75 283 TYR B C 1
ATOM 5720 O O . TYR B 1 283 ? -14.555 -1.547 -7.82 1 98.75 283 TYR B O 1
ATOM 5728 N N . ARG B 1 284 ? -15.055 -3.523 -8.688 1 97.94 284 ARG B N 1
ATOM 5729 C CA . ARG B 1 284 ? -16.406 -3.174 -9.117 1 97.94 284 ARG B CA 1
ATOM 5730 C C . ARG B 1 284 ? -17.312 -2.891 -7.926 1 97.94 284 ARG B C 1
ATOM 5732 O O . ARG B 1 284 ? -18.266 -2.131 -8.031 1 97.94 284 ARG B O 1
ATOM 5739 N N . ASN B 1 285 ? -16.984 -3.51 -6.801 1 97.75 285 ASN B N 1
ATOM 5740 C CA . ASN B 1 285 ? -17.766 -3.24 -5.598 1 97.75 285 ASN B CA 1
ATOM 5741 C C . ASN B 1 285 ? -17.172 -2.078 -4.801 1 97.75 285 ASN B C 1
ATOM 5743 O O . ASN B 1 285 ? -17.375 -1.992 -3.588 1 97.75 285 ASN B O 1
ATOM 5747 N N . ASP B 1 286 ? -16.281 -1.267 -5.363 1 96.31 286 ASP B N 1
ATOM 5748 C CA . ASP B 1 286 ? -15.797 0.031 -4.914 1 96.31 286 ASP B CA 1
ATOM 5749 C C . ASP B 1 286 ? -14.656 -0.134 -3.908 1 96.31 286 ASP B C 1
ATOM 5751 O O . ASP B 1 286 ? -14.258 0.831 -3.252 1 96.31 286 ASP B O 1
ATOM 5755 N N . VAL B 1 287 ? -14.18 -1.359 -3.746 1 98.88 287 VAL B N 1
ATOM 5756 C CA . VAL B 1 287 ? -13.016 -1.554 -2.889 1 98.88 287 VAL B CA 1
ATOM 5757 C C . VAL B 1 287 ? -11.773 -0.994 -3.574 1 98.88 287 VAL B C 1
ATOM 5759 O O . VAL B 1 287 ? -11.57 -1.195 -4.777 1 98.88 287 VAL B O 1
ATOM 5762 N N . HIS B 1 288 ? -10.961 -0.208 -2.834 1 98.81 288 HIS B N 1
ATOM 5763 C CA . HIS B 1 288 ? -9.68 0.297 -3.314 1 98.81 288 HIS B CA 1
ATOM 5764 C C . HIS B 1 288 ? -8.516 -0.477 -2.699 1 98.81 288 HIS B C 1
ATOM 5766 O O . HIS B 1 288 ? -8.406 -0.578 -1.476 1 98.81 288 HIS B O 1
ATOM 5772 N N . VAL B 1 289 ? -7.637 -0.98 -3.541 1 98.94 289 VAL B N 1
ATOM 5773 C CA . VAL B 1 289 ? -6.52 -1.789 -3.062 1 98.94 289 VAL B CA 1
ATOM 5774 C C . VAL B 1 289 ? -5.211 -1.039 -3.277 1 98.94 289 VAL B C 1
ATOM 5776 O O . VAL B 1 289 ? -4.969 -0.49 -4.355 1 98.94 289 VAL B O 1
ATOM 5779 N N . SER B 1 290 ? -4.387 -0.912 -2.244 1 98.94 290 SER B N 1
ATOM 5780 C CA . SER B 1 290 ? -2.982 -0.531 -2.328 1 98.94 290 SER B CA 1
ATOM 5781 C C . SER B 1 290 ? -2.076 -1.758 -2.336 1 98.94 290 SER B C 1
ATOM 5783 O O . SER B 1 290 ? -2.012 -2.494 -1.35 1 98.94 290 SER B O 1
ATOM 5785 N N . TYR B 1 291 ? -1.397 -1.918 -3.447 1 98.94 291 TYR B N 1
ATOM 5786 C CA . TYR B 1 291 ? -0.646 -3.15 -3.648 1 98.94 291 TYR B CA 1
ATOM 5787 C C . TYR B 1 291 ? 0.817 -2.855 -3.955 1 98.94 291 TYR B C 1
ATOM 5789 O O . TYR B 1 291 ? 1.132 -1.858 -4.609 1 98.94 291 TYR B O 1
ATOM 5797 N N . SER B 1 292 ? 1.774 -3.764 -3.414 1 98.94 292 SER B N 1
ATOM 5798 C CA . SER B 1 292 ? 3.162 -3.715 -3.865 1 98.94 292 SER B CA 1
ATOM 5799 C C . SER B 1 292 ? 3.783 -5.109 -3.893 1 98.94 292 SER B C 1
ATOM 5801 O O . SER B 1 292 ? 3.352 -6 -3.16 1 98.94 292 SER B O 1
ATOM 5803 N N . LEU B 1 293 ? 4.695 -5.301 -4.781 1 98.88 293 LEU B N 1
ATOM 5804 C CA . LEU B 1 293 ? 5.508 -6.504 -4.898 1 98.88 293 LEU B CA 1
ATOM 5805 C C . LEU B 1 293 ? 6.984 -6.148 -5.062 1 98.88 293 LEU B C 1
ATOM 5807 O O . LEU B 1 293 ? 7.359 -5.473 -6.023 1 98.88 293 LEU B O 1
ATOM 5811 N N . ASN B 1 294 ? 7.805 -6.586 -4.082 1 98.69 294 ASN B N 1
ATOM 5812 C CA . ASN B 1 294 ? 9.25 -6.387 -4.09 1 98.69 294 ASN B CA 1
ATOM 5813 C C . ASN B 1 294 ? 9.992 -7.711 -4.227 1 98.69 294 ASN B C 1
ATOM 5815 O O . ASN B 1 294 ? 9.578 -8.727 -3.664 1 98.69 294 ASN B O 1
ATOM 5819 N N . THR B 1 295 ? 11.172 -7.695 -4.945 1 98.75 295 THR B N 1
ATOM 5820 C CA . THR B 1 295 ? 11.711 -9 -5.305 1 98.75 295 THR B CA 1
ATOM 5821 C C . THR B 1 295 ? 13.148 -9.148 -4.805 1 98.75 295 THR B C 1
ATOM 5823 O O . THR B 1 295 ? 13.891 -10 -5.281 1 98.75 295 T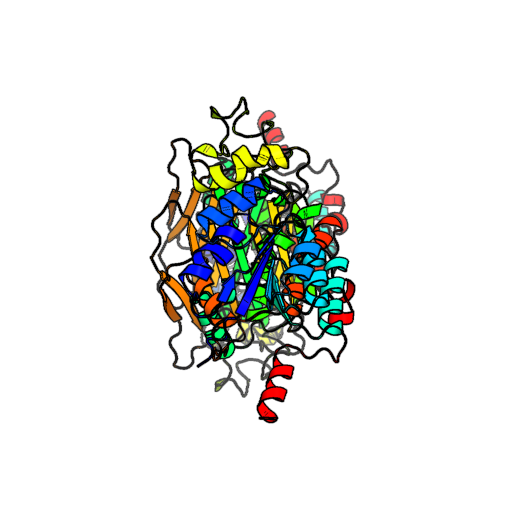HR B O 1
ATOM 5826 N N . PHE B 1 296 ? 13.664 -8.305 -3.967 1 98.5 296 PHE B N 1
ATOM 5827 C CA . PHE B 1 296 ? 15.008 -8.422 -3.422 1 98.5 296 PHE B CA 1
ATOM 5828 C C . PHE B 1 296 ? 15.062 -7.891 -1.993 1 98.5 296 PHE B C 1
ATOM 5830 O O . PHE B 1 296 ? 15.891 -7.039 -1.672 1 98.5 296 PHE B O 1
ATOM 5837 N N . GLN B 1 297 ? 14.195 -8.391 -1.131 1 98.56 297 GLN B N 1
ATOM 5838 C CA . GLN B 1 297 ? 14.07 -7.949 0.254 1 98.56 297 GLN B CA 1
ATOM 5839 C C . GLN B 1 297 ? 14.867 -8.852 1.191 1 98.56 297 GLN B C 1
ATOM 5841 O O . GLN B 1 297 ? 15.141 -10.008 0.866 1 98.56 297 GLN B O 1
ATOM 5846 N N . PRO B 1 298 ? 15.273 -8.344 2.363 1 98.38 298 PRO B N 1
ATOM 5847 C CA . PRO B 1 298 ? 15.93 -9.188 3.365 1 98.38 298 PRO B CA 1
ATOM 5848 C C . PRO B 1 298 ? 14.945 -10.094 4.109 1 98.38 298 PRO B C 1
ATOM 5850 O O . PRO B 1 298 ? 15.344 -10.836 5.008 1 98.38 298 PRO B O 1
ATOM 5853 N N . ILE B 1 299 ? 13.656 -10.047 3.762 1 98.12 299 ILE B N 1
ATOM 5854 C CA . ILE B 1 299 ? 12.594 -10.852 4.348 1 98.12 299 ILE B CA 1
ATOM 5855 C C . ILE B 1 299 ? 11.719 -11.43 3.238 1 98.12 299 ILE B C 1
ATOM 5857 O O . ILE B 1 299 ? 11.773 -10.977 2.094 1 98.12 299 ILE B O 1
ATOM 5861 N N . GLU B 1 300 ? 10.906 -12.43 3.605 1 97.38 300 GLU B N 1
ATOM 5862 C CA . GLU B 1 300 ? 9.875 -12.938 2.707 1 97.38 300 GLU B CA 1
ATOM 5863 C C . GLU B 1 300 ? 8.555 -13.141 3.445 1 97.38 300 GLU B C 1
ATOM 5865 O O . GLU B 1 300 ? 8.547 -13.539 4.613 1 97.38 300 GLU B O 1
ATOM 5870 N N . GLY B 1 301 ? 7.5 -12.875 2.809 1 96.5 301 GLY B N 1
ATOM 5871 C CA . GLY B 1 301 ? 6.152 -12.945 3.342 1 96.5 301 GLY B CA 1
ATOM 5872 C C . GLY B 1 301 ? 5.254 -11.828 2.832 1 96.5 301 GLY B C 1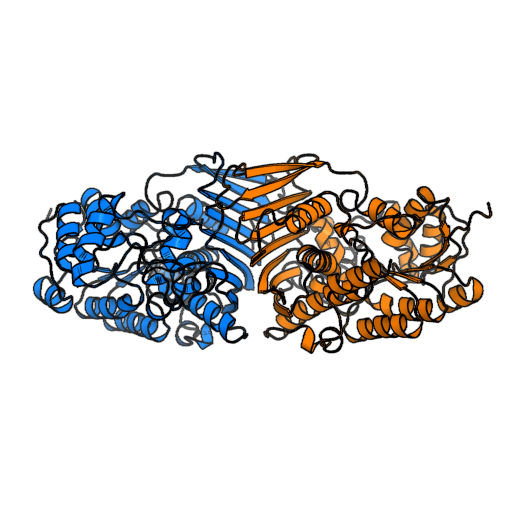
ATOM 5873 O O . GLY B 1 301 ? 5.449 -11.328 1.725 1 96.5 301 GLY B O 1
ATOM 5874 N N . HIS B 1 302 ? 4.191 -11.594 3.537 1 97.06 302 HIS B N 1
ATOM 5875 C CA . HIS B 1 302 ? 3.33 -10.508 3.084 1 97.06 302 HIS B CA 1
ATOM 5876 C C . HIS B 1 302 ? 2.539 -9.914 4.246 1 97.06 302 HIS B C 1
ATOM 5878 O O . HIS B 1 302 ? 2.494 -10.492 5.332 1 97.06 302 HIS B O 1
ATOM 5884 N N . HIS B 1 303 ? 2.166 -8.734 4.051 1 98.06 303 HIS B N 1
ATOM 5885 C CA . HIS B 1 303 ? 1.204 -8.016 4.875 1 98.06 303 HIS B CA 1
ATOM 5886 C C . HIS B 1 303 ? -0.099 -7.773 4.117 1 98.06 303 HIS B C 1
ATOM 5888 O O . HIS B 1 303 ? -0.086 -7.262 2.998 1 98.06 303 HIS B O 1
ATOM 5894 N N . ILE B 1 304 ? -1.206 -8.203 4.715 1 98.62 304 ILE B N 1
ATOM 5895 C CA . ILE B 1 304 ? -2.506 -7.914 4.117 1 98.62 304 ILE B CA 1
ATOM 5896 C C . ILE B 1 304 ? -3.473 -7.43 5.191 1 98.62 304 ILE B C 1
ATOM 5898 O O . ILE B 1 304 ? -3.471 -7.941 6.316 1 98.62 304 ILE B O 1
ATOM 5902 N N . ALA B 1 305 ? -4.184 -6.422 4.902 1 98.88 305 ALA B N 1
ATOM 5903 C CA . ALA B 1 305 ? -5.203 -5.898 5.805 1 98.88 305 ALA B CA 1
ATOM 5904 C C . ALA B 1 305 ? -6.469 -5.512 5.039 1 98.88 305 ALA B C 1
ATOM 5906 O O . ALA B 1 305 ? -6.391 -4.906 3.967 1 98.88 305 ALA B O 1
ATOM 5907 N N . PHE B 1 306 ? -7.59 -5.93 5.539 1 98.94 306 PHE B N 1
ATOM 5908 C CA . PHE B 1 306 ? -8.906 -5.543 5.047 1 98.94 306 PHE B CA 1
ATOM 5909 C C . PHE B 1 306 ? -9.531 -4.496 5.957 1 98.94 306 PHE B C 1
ATOM 5911 O O . PHE B 1 306 ? -9.703 -4.727 7.156 1 98.94 306 PHE B O 1
ATOM 5918 N N . ASN B 1 307 ? -9.82 -3.35 5.387 1 98.94 307 ASN B N 1
ATOM 5919 C CA . ASN B 1 307 ? -10.484 -2.275 6.113 1 98.94 307 ASN B CA 1
ATOM 5920 C C . ASN B 1 307 ? -11.969 -2.205 5.773 1 98.94 307 ASN B C 1
ATOM 5922 O O . ASN B 1 307 ? -12.344 -2.09 4.605 1 98.94 307 ASN B O 1
ATOM 5926 N N . GLY B 1 308 ? -12.758 -2.332 6.785 1 98.62 308 GLY B N 1
ATOM 5927 C CA . GLY B 1 308 ? -14.195 -2.328 6.559 1 98.62 308 GLY B CA 1
ATOM 5928 C C . GLY B 1 308 ? -14.93 -1.295 7.391 1 98.62 308 GLY B C 1
ATOM 5929 O O . GLY B 1 308 ? -14.328 -0.626 8.234 1 98.62 308 GLY B O 1
ATOM 5930 N N . THR B 1 309 ? -16.203 -1.123 7.18 1 97.88 309 THR B N 1
ATOM 5931 C CA . THR B 1 309 ? -17.047 -0.125 7.828 1 97.88 309 THR B CA 1
ATOM 5932 C C . THR B 1 309 ? -17.234 -0.456 9.305 1 97.88 309 THR B C 1
ATOM 5934 O O . THR B 1 309 ? -17.641 0.403 10.086 1 97.88 309 THR B O 1
ATOM 5937 N N . LYS B 1 310 ? -16.922 -1.726 9.719 1 97.75 310 LYS B N 1
ATOM 5938 C CA . LYS B 1 310 ? -17.156 -2.107 11.109 1 97.75 310 LYS B CA 1
ATOM 5939 C C . LYS B 1 310 ? -15.859 -2.605 11.758 1 97.75 310 LYS B C 1
ATOM 5941 O O . LYS B 1 310 ? -15.875 -3.074 12.898 1 97.75 310 LYS B O 1
ATOM 5946 N N . GLY B 1 311 ? -14.797 -2.564 11.039 1 98.5 311 GLY B N 1
ATOM 5947 C CA . GLY B 1 311 ? -13.555 -3.037 11.633 1 98.5 311 GLY B CA 1
ATOM 5948 C C . GLY B 1 311 ? -12.477 -3.332 10.609 1 98.5 311 GLY B C 1
ATOM 5949 O O . GLY B 1 311 ? -12.484 -2.779 9.508 1 98.5 311 GLY B O 1
ATOM 5950 N N . ARG B 1 312 ? -11.539 -4.094 11.086 1 98.81 312 ARG B N 1
ATOM 5951 C CA . ARG B 1 312 ? -10.312 -4.363 10.336 1 98.81 312 ARG B CA 1
ATOM 5952 C C . ARG B 1 312 ? -9.805 -5.777 10.594 1 98.81 312 ARG B C 1
ATOM 5954 O O . ARG B 1 312 ? -9.836 -6.25 11.734 1 98.81 312 ARG B O 1
ATOM 5961 N N . ILE B 1 313 ? -9.43 -6.5 9.508 1 98.88 313 ILE B N 1
ATOM 5962 C CA . ILE B 1 313 ? -8.695 -7.758 9.586 1 98.88 313 ILE B CA 1
ATOM 5963 C C . ILE B 1 313 ? -7.27 -7.555 9.086 1 98.88 313 ILE B C 1
ATOM 5965 O O . ILE B 1 313 ? -7.055 -6.977 8.016 1 98.88 313 ILE B O 1
ATOM 5969 N N . GLU B 1 314 ? -6.285 -8.008 9.859 1 98.69 314 GLU B N 1
ATOM 5970 C CA . GLU B 1 314 ? -4.891 -7.805 9.477 1 98.69 314 GLU B CA 1
ATOM 5971 C C . GLU B 1 314 ? -4.066 -9.07 9.703 1 98.69 314 GLU B C 1
ATOM 5973 O O . GLU B 1 314 ? -4.266 -9.773 10.688 1 98.69 314 GLU B O 1
ATOM 5978 N N . LEU B 1 315 ? -3.184 -9.352 8.742 1 98.06 315 LEU B N 1
ATOM 5979 C CA . LEU B 1 315 ? -2.256 -10.477 8.82 1 98.06 315 LEU B CA 1
ATOM 5980 C C . LEU B 1 315 ? -0.86 -10.062 8.367 1 98.06 315 LEU B C 1
ATOM 5982 O O . LEU B 1 315 ? -0.706 -9.438 7.316 1 98.06 315 LEU B O 1
ATOM 5986 N N . ARG B 1 316 ? 0.126 -10.344 9.195 1 96.5 316 ARG B N 1
ATOM 5987 C CA . ARG B 1 316 ? 1.52 -10.398 8.773 1 96.5 316 ARG B CA 1
ATOM 5988 C C . ARG B 1 316 ? 2.012 -11.836 8.695 1 96.5 316 ARG B C 1
ATOM 5990 O O . ARG B 1 316 ? 2.148 -12.508 9.719 1 96.5 316 ARG B O 1
ATOM 5997 N N . GLN B 1 317 ? 2.246 -12.281 7.527 1 95 317 GLN B N 1
ATOM 5998 C CA . GLN B 1 317 ? 2.721 -13.648 7.352 1 95 317 GLN B CA 1
ATOM 5999 C C . GLN B 1 317 ? 4.223 -13.672 7.078 1 95 317 GLN B C 1
ATOM 6001 O O . GLN B 1 317 ? 4.727 -12.883 6.273 1 95 317 GLN B O 1
ATOM 6006 N N . TYR B 1 318 ? 4.922 -14.602 7.727 1 93.88 318 TYR B N 1
ATOM 6007 C CA . TYR B 1 318 ? 6.371 -14.719 7.633 1 93.88 318 TYR B CA 1
ATOM 6008 C C . TYR B 1 318 ? 6.766 -16 6.91 1 93.88 318 TYR B C 1
ATOM 6010 O O . TYR B 1 318 ? 6.289 -17.094 7.262 1 93.88 318 TYR B O 1
ATOM 6018 N N . GLU B 1 319 ? 7.508 -15.875 5.902 1 93 319 GLU B N 1
ATOM 6019 C CA . GLU B 1 319 ? 8.031 -17.047 5.207 1 93 319 GLU B CA 1
ATOM 6020 C C . GLU B 1 319 ? 9.523 -17.219 5.473 1 93 319 GLU B C 1
ATOM 6022 O O . GLU B 1 319 ? 9.984 -18.328 5.742 1 93 319 GLU B O 1
ATOM 6027 N N . ASP B 1 320 ? 10.305 -16.141 5.406 1 94.06 320 ASP B N 1
ATOM 6028 C CA . ASP B 1 320 ? 11.734 -16.125 5.703 1 94.06 320 ASP B CA 1
ATOM 6029 C C . ASP B 1 320 ? 12.156 -14.812 6.348 1 94.06 320 ASP B C 1
ATOM 6031 O O . ASP B 1 320 ? 11.852 -13.734 5.824 1 94.06 320 ASP B O 1
ATOM 6035 N N . GLN B 1 321 ? 12.75 -14.906 7.512 1 94.31 321 GLN B N 1
ATOM 6036 C CA . GLN B 1 321 ? 13.25 -13.766 8.273 1 94.31 321 GLN B CA 1
ATOM 6037 C C . GLN B 1 321 ? 14.586 -14.086 8.938 1 94.31 321 GLN B C 1
ATOM 6039 O O . GLN B 1 321 ? 14.883 -15.25 9.211 1 94.31 321 GLN B O 1
ATOM 6044 N N . PRO B 1 322 ? 15.414 -13 9.148 1 96.06 322 PRO B N 1
ATOM 6045 C CA . PRO B 1 322 ? 16.641 -13.266 9.898 1 96.06 322 PRO B CA 1
ATOM 6046 C C . PRO B 1 322 ? 16.406 -13.336 11.406 1 96.06 322 PRO B C 1
ATOM 6048 O O . PRO B 1 322 ? 17.359 -13.227 12.188 1 96.06 322 PRO B O 1
ATOM 6051 N N . TRP B 1 323 ? 15.102 -13.336 11.898 1 94.62 323 TRP B N 1
ATOM 6052 C CA . TRP B 1 323 ? 14.75 -13.523 13.305 1 94.62 323 TRP B CA 1
ATOM 6053 C C . TRP B 1 323 ? 13.734 -14.656 13.461 1 94.62 323 TRP B C 1
ATOM 6055 O O . TRP B 1 323 ? 13.164 -15.133 12.477 1 94.62 323 TRP B O 1
ATOM 6065 N N . GLU B 1 324 ? 13.57 -15.117 14.672 1 92.19 324 GLU B N 1
ATOM 6066 C CA . GLU B 1 324 ? 12.633 -16.203 14.953 1 92.19 324 GLU B CA 1
ATOM 6067 C C . GLU B 1 324 ? 11.195 -15.734 14.781 1 92.19 324 GLU B C 1
ATOM 6069 O O . GLU B 1 324 ? 10.828 -14.641 15.227 1 92.19 324 GLU B O 1
ATOM 6074 N N . THR B 1 325 ? 10.484 -16.562 14.039 1 87.75 325 THR B N 1
ATOM 6075 C CA . THR B 1 325 ? 9.055 -16.312 13.867 1 87.75 325 THR B CA 1
ATOM 6076 C C . THR B 1 325 ? 8.227 -17.438 14.492 1 87.75 325 THR B C 1
ATOM 6078 O O . THR B 1 325 ? 8.703 -18.562 14.609 1 87.75 325 THR B O 1
ATOM 6081 N N . PRO B 1 326 ? 7.051 -17.156 14.859 1 86.5 326 PRO B N 1
ATOM 6082 C CA . PRO B 1 326 ? 6.184 -18.188 15.43 1 86.5 326 PRO B CA 1
ATOM 6083 C C . PRO B 1 326 ? 5.805 -19.266 14.406 1 86.5 326 PRO B C 1
ATOM 6085 O O . PRO B 1 326 ? 5.801 -19 13.203 1 86.5 326 PRO B O 1
ATOM 6088 N N . PRO B 1 327 ? 5.461 -20.484 14.914 1 87.69 327 PRO B N 1
ATOM 6089 C CA . PRO B 1 327 ? 5.051 -21.578 14.016 1 87.69 327 PRO B CA 1
ATOM 6090 C C . PRO B 1 327 ? 3.588 -21.469 13.594 1 87.69 327 PRO B C 1
ATOM 6092 O O . PRO B 1 327 ? 3.006 -22.453 13.117 1 87.69 327 PRO B O 1
ATOM 6095 N N . GLU B 1 328 ? 3.002 -20.328 13.859 1 93.5 328 GLU B N 1
ATOM 6096 C CA . GLU B 1 328 ? 1.604 -20.062 13.531 1 93.5 328 GLU B CA 1
ATOM 6097 C C . GLU B 1 328 ? 1.422 -18.641 13.023 1 93.5 328 GLU B C 1
ATOM 6099 O O . GLU B 1 328 ? 2.27 -17.781 13.258 1 93.5 328 GLU B O 1
ATOM 6104 N N . ASP B 1 329 ? 0.381 -18.516 12.281 1 94.94 329 ASP B N 1
ATOM 6105 C CA . ASP B 1 329 ? -0.023 -17.156 11.898 1 94.94 329 ASP B CA 1
ATOM 6106 C C . ASP B 1 329 ? -1 -16.578 12.914 1 94.94 329 ASP B C 1
ATOM 6108 O O . ASP B 1 329 ? -1.689 -17.312 13.617 1 94.94 329 ASP B O 1
ATOM 6112 N N . GLU B 1 330 ? -0.941 -15.367 13.023 1 97.19 330 GLU B N 1
ATOM 6113 C CA . GLU B 1 330 ? -1.908 -14.641 13.844 1 97.19 330 GLU B CA 1
ATOM 6114 C C . GLU B 1 330 ? -2.699 -13.641 13.008 1 97.19 330 GLU B C 1
ATOM 6116 O O . GLU B 1 330 ? -2.119 -12.742 12.391 1 97.19 330 GLU B O 1
ATOM 6121 N N . ILE B 1 331 ? -4.008 -13.859 12.922 1 98.56 331 ILE B N 1
ATOM 6122 C CA . ILE B 1 331 ? -4.93 -12.906 12.312 1 98.56 331 ILE B CA 1
ATOM 6123 C C . ILE B 1 331 ? -5.461 -11.953 13.383 1 98.56 331 ILE B C 1
ATOM 6125 O O . ILE B 1 331 ? -5.984 -12.391 14.414 1 98.56 331 ILE B O 1
ATOM 6129 N N . LEU B 1 332 ? -5.273 -10.711 13.156 1 98.62 332 LEU B N 1
ATOM 6130 C CA . LEU B 1 332 ? -5.816 -9.703 14.062 1 98.62 332 LEU B CA 1
ATOM 6131 C C . LEU B 1 332 ? -7.168 -9.195 13.57 1 98.62 332 LEU B C 1
ATOM 6133 O O . LEU B 1 332 ? -7.27 -8.648 12.469 1 98.62 332 LEU B O 1
ATOM 6137 N N . LEU B 1 333 ? -8.203 -9.477 14.289 1 98.81 333 LEU B N 1
ATOM 6138 C CA . LEU B 1 333 ? -9.539 -8.93 14.062 1 98.81 333 LEU B CA 1
ATOM 6139 C C . LEU B 1 333 ? -9.82 -7.789 15.039 1 98.81 333 LEU B C 1
ATOM 6141 O O . LEU B 1 333 ? -9.859 -7.996 16.25 1 98.81 333 LEU B O 1
ATOM 6145 N N . VAL B 1 334 ? -9.953 -6.547 14.516 1 98.81 334 VAL B N 1
ATOM 6146 C CA . VAL B 1 334 ? -10.211 -5.379 15.352 1 98.81 334 VAL B CA 1
ATOM 6147 C C . VAL B 1 334 ? -11.523 -4.723 14.938 1 98.81 334 VAL B C 1
ATOM 6149 O O . VAL B 1 334 ? -11.766 -4.504 13.742 1 98.81 334 VAL B O 1
ATOM 6152 N N . ARG B 1 335 ? -12.391 -4.449 15.836 1 98.44 335 ARG B N 1
ATOM 6153 C CA . ARG B 1 335 ? -13.75 -4.004 15.523 1 98.44 335 ARG B CA 1
ATOM 6154 C C . ARG B 1 335 ? -13.922 -2.521 15.836 1 98.44 335 ARG B C 1
ATOM 6156 O O . ARG B 1 335 ? -13.422 -2.031 16.844 1 98.44 335 ARG B O 1
ATOM 6163 N N . ASN B 1 336 ? -14.695 -1.961 14.797 1 96.31 336 ASN B N 1
ATOM 6164 C CA . ASN B 1 336 ? -15.242 -0.642 15.086 1 96.31 336 ASN B CA 1
ATOM 6165 C C . ASN B 1 336 ? -16.453 -0.73 16 1 96.31 336 ASN B C 1
ATOM 6167 O O . ASN B 1 336 ? -17.312 -1.602 15.828 1 96.31 336 ASN B O 1
ATOM 6171 N N . PHE B 1 337 ? -16.547 0.041 17 1 93.75 337 PHE B N 1
ATOM 6172 C CA . PHE B 1 337 ? -17.703 0.078 17.875 1 93.75 337 PHE B CA 1
ATOM 6173 C C . PHE B 1 337 ? -18.125 -1.331 18.281 1 93.75 337 PHE B C 1
ATOM 6175 O O . PHE B 1 337 ? -19.203 -1.793 17.906 1 93.75 337 PHE B O 1
ATOM 6182 N N . PRO B 1 338 ? -17.484 -2.152 18.984 1 93.69 338 PRO B N 1
ATOM 6183 C CA . PRO B 1 338 ? -17.656 -3.582 19.266 1 93.69 338 PRO B CA 1
ATOM 6184 C C . PRO B 1 338 ? -19.031 -3.92 19.828 1 93.69 338 PRO B C 1
ATOM 6186 O O . PRO B 1 338 ? -19.484 -5.062 19.719 1 93.69 338 PRO B O 1
ATOM 6189 N N . LYS B 1 339 ? -19.781 -2.98 20.359 1 91.38 339 LYS B N 1
ATOM 6190 C CA . LYS B 1 339 ? -21.141 -3.166 20.875 1 91.38 339 LYS B CA 1
ATOM 6191 C C . LYS B 1 339 ? -21.25 -4.469 21.656 1 91.38 339 LYS B C 1
ATOM 6193 O O . LYS B 1 339 ? -22.141 -5.285 21.391 1 91.38 339 LYS B O 1
ATOM 6198 N N . GLY B 1 340 ? -20.453 -4.766 22.594 1 92.5 340 GLY B N 1
ATOM 6199 C CA . GLY B 1 340 ? -20.531 -5.914 23.484 1 92.5 340 GLY B CA 1
ATOM 6200 C C . GLY B 1 340 ? -19.562 -7.023 23.094 1 92.5 340 GLY B C 1
ATOM 6201 O O . GLY B 1 340 ? -19.344 -7.949 23.875 1 92.5 340 GLY B O 1
ATOM 6202 N N . LYS B 1 341 ? -19.047 -6.984 21.891 1 94.88 341 LYS B N 1
ATOM 6203 C CA . LYS B 1 341 ? -18 -7.93 21.484 1 94.88 341 LYS B CA 1
ATOM 6204 C C . LYS B 1 341 ? -16.625 -7.441 21.891 1 94.88 341 LYS B C 1
ATOM 6206 O O . LYS B 1 341 ? -16.438 -6.266 22.234 1 94.88 341 LYS B O 1
ATOM 6211 N N . PRO B 1 342 ? -15.695 -8.414 21.922 1 96.94 342 PRO B N 1
ATOM 6212 C CA . PRO B 1 342 ? -14.328 -7.926 22.141 1 96.94 342 PRO B CA 1
ATOM 6213 C C . PRO B 1 342 ? -13.875 -6.945 21.062 1 96.94 342 PRO B C 1
ATOM 6215 O O . PRO B 1 342 ? -14.141 -7.156 19.875 1 96.94 342 PRO B O 1
ATOM 6218 N N . ALA B 1 343 ? -13.164 -5.891 21.5 1 97.75 343 ALA B N 1
ATOM 6219 C CA . ALA B 1 343 ? -12.68 -4.887 20.547 1 97.75 343 ALA B CA 1
ATOM 6220 C C . ALA B 1 343 ? -11.617 -5.469 19.625 1 97.75 343 ALA B C 1
ATOM 6222 O O . ALA B 1 343 ? -11.477 -5.023 18.484 1 97.75 343 ALA B O 1
ATOM 6223 N N . MET B 1 344 ? -10.891 -6.434 20.172 1 98 344 MET B N 1
ATOM 6224 C CA . MET B 1 344 ? -9.828 -7.074 19.406 1 98 344 MET B CA 1
ATOM 6225 C C . MET B 1 344 ? -9.781 -8.57 19.688 1 98 344 MET B C 1
ATOM 6227 O O . MET B 1 344 ? -9.953 -8.992 20.844 1 98 344 MET B O 1
ATOM 6231 N N . GLU B 1 345 ? -9.625 -9.344 18.672 1 98.12 345 GLU B N 1
ATOM 6232 C CA . GLU B 1 345 ? -9.391 -10.781 18.781 1 98.12 345 GLU B CA 1
ATOM 6233 C C . GLU B 1 345 ? -8.141 -11.195 18.016 1 98.12 345 GLU B C 1
ATOM 6235 O O . GLU B 1 345 ? -7.895 -10.719 16.906 1 98.12 345 GLU B O 1
ATOM 6240 N N . ARG B 1 346 ? -7.297 -11.953 18.672 1 97.69 346 ARG B N 1
ATOM 6241 C CA . ARG B 1 346 ? -6.168 -12.602 18.016 1 97.69 346 ARG B CA 1
ATOM 6242 C C . ARG B 1 346 ? -6.492 -14.055 17.672 1 97.69 346 ARG B C 1
ATOM 6244 O O . ARG B 1 346 ? -6.684 -14.883 18.578 1 97.69 346 ARG B O 1
ATOM 6251 N N . ILE B 1 347 ? -6.555 -14.305 16.406 1 98.25 347 ILE B N 1
ATOM 6252 C CA . ILE B 1 347 ? -6.922 -15.641 15.938 1 98.25 347 ILE B CA 1
ATOM 6253 C C . ILE B 1 347 ? -5.672 -16.375 15.461 1 98.25 347 ILE B C 1
ATOM 6255 O O . ILE B 1 347 ? -5.031 -15.969 14.492 1 98.25 347 ILE B O 1
ATOM 6259 N N . THR B 1 348 ? -5.363 -17.422 16.141 1 97.19 348 THR B N 1
ATOM 6260 C CA . THR B 1 348 ? -4.18 -18.219 15.812 1 97.19 348 THR B CA 1
ATOM 6261 C C . THR B 1 348 ? -4.52 -19.297 14.797 1 97.19 348 THR B C 1
ATOM 6263 O O . THR B 1 348 ? -5.5 -20.031 14.961 1 97.19 348 THR B O 1
ATOM 6266 N N . VAL B 1 349 ? -3.734 -19.359 13.711 1 96.25 349 VAL B N 1
ATOM 6267 C CA . VAL B 1 349 ? -3.867 -20.391 12.695 1 96.25 349 VAL B CA 1
ATOM 6268 C C . VAL B 1 349 ? -2.557 -21.172 12.57 1 96.25 349 VAL B C 1
ATOM 6270 O O . VAL B 1 349 ? -1.571 -20.656 12.039 1 96.25 349 VAL B O 1
ATOM 6273 N N . PRO B 1 350 ? -2.535 -22.391 12.953 1 90.19 350 PRO B N 1
ATOM 6274 C CA . PRO B 1 350 ? -1.296 -23.172 12.867 1 90.19 350 PRO B CA 1
ATOM 6275 C C . PRO B 1 350 ? -0.841 -23.391 11.43 1 90.19 350 PRO B C 1
ATOM 6277 O O . PRO B 1 350 ? -1.671 -23.469 10.516 1 90.19 350 PRO B O 1
ATOM 6280 N N . HIS B 1 351 ? 0.401 -23.422 11.32 1 84.81 351 HIS B N 1
ATOM 6281 C CA . HIS B 1 351 ? 0.944 -23.812 10.023 1 84.81 351 HIS B CA 1
ATOM 6282 C C . HIS B 1 351 ? 0.798 -25.312 9.797 1 84.81 351 HIS B C 1
ATOM 6284 O O . HIS B 1 351 ? 0.85 -26.109 10.742 1 84.81 351 HIS B O 1
ATOM 6290 N N . PHE B 1 352 ? 0.547 -25.609 8.617 1 81.94 352 PHE B N 1
ATOM 6291 C CA . PHE B 1 352 ? 0.501 -27.031 8.25 1 81.94 352 PHE B CA 1
ATOM 6292 C C . PHE B 1 352 ? 1.629 -27.375 7.289 1 81.94 352 PHE B C 1
ATOM 6294 O O . PHE B 1 352 ? 2.041 -26.531 6.48 1 81.94 352 PHE B O 1
ATOM 6301 N N . PRO B 1 353 ? 2.07 -28.609 7.531 1 76.5 353 PRO B N 1
ATOM 6302 C CA . PRO B 1 353 ? 3.127 -29.016 6.605 1 76.5 353 PRO B CA 1
ATOM 6303 C C . PRO B 1 353 ? 2.648 -29.094 5.156 1 76.5 353 PRO B C 1
ATOM 6305 O O . PRO B 1 353 ? 1.442 -29.156 4.906 1 76.5 353 PRO B O 1
ATOM 6308 N N . GLY B 1 354 ? 3.58 -28.984 4.352 1 72.62 354 GLY B N 1
ATOM 6309 C CA . GLY B 1 354 ? 3.312 -29 2.92 1 72.62 354 GLY B CA 1
ATOM 6310 C C . GLY B 1 354 ? 3.473 -27.656 2.262 1 72.62 354 GLY B C 1
ATOM 6311 O O . GLY B 1 354 ? 3.656 -26.641 2.943 1 72.62 354 GLY B O 1
ATOM 6312 N N . GLY B 1 355 ? 3.705 -27.562 0.965 1 76 355 GLY B N 1
ATOM 6313 C CA . GLY B 1 355 ? 3.873 -26.344 0.183 1 76 355 GLY B CA 1
ATOM 6314 C C . GLY B 1 355 ? 2.738 -25.359 0.365 1 76 355 GLY B C 1
ATOM 6315 O O . GLY B 1 355 ? 1.587 -25.75 0.559 1 76 355 GLY B O 1
ATOM 6316 N N . HIS B 1 356 ? 3 -24.016 0.47 1 83.56 356 HIS B N 1
ATOM 6317 C CA . HIS B 1 356 ? 2.035 -22.922 0.588 1 83.56 356 HIS B CA 1
ATOM 6318 C C . HIS B 1 356 ? 1.219 -23.047 1.87 1 83.56 356 HIS B C 1
ATOM 6320 O O . HIS B 1 356 ? -0.012 -22.969 1.839 1 83.56 356 HIS B O 1
ATOM 6326 N N . TYR B 1 357 ? 1.831 -23.375 2.977 1 78.81 357 TYR B N 1
ATOM 6327 C CA . TYR B 1 357 ? 1.273 -23.453 4.32 1 78.81 357 TYR B CA 1
ATOM 6328 C C . TYR B 1 357 ? 0.192 -24.531 4.398 1 78.81 357 TYR B C 1
ATOM 6330 O O . TYR B 1 357 ? -0.854 -24.312 5.02 1 78.81 357 TYR B O 1
ATOM 6338 N N . GLY B 1 358 ? 0.277 -25.641 3.666 1 82.44 358 GLY B N 1
ATOM 6339 C CA . GLY B 1 358 ? -0.675 -26.734 3.656 1 82.44 358 GLY B CA 1
ATOM 6340 C C . GLY B 1 358 ? -1.688 -26.641 2.531 1 82.44 358 GLY B C 1
ATOM 6341 O O . GLY B 1 358 ? -2.508 -27.547 2.348 1 82.44 358 GLY B O 1
ATOM 6342 N N . GLY B 1 359 ? -1.594 -25.641 1.737 1 89.25 359 GLY B N 1
ATOM 6343 C CA . GLY B 1 359 ? -2.561 -25.391 0.678 1 89.25 359 GLY B CA 1
ATOM 6344 C C . GLY B 1 359 ? -2.482 -26.422 -0.445 1 89.25 359 GLY B C 1
ATOM 6345 O O . GLY B 1 359 ? -3.488 -26.719 -1.089 1 89.25 359 GLY B O 1
ATOM 6346 N N . ASP B 1 360 ? -1.349 -27 -0.673 1 92.5 360 ASP B N 1
ATOM 6347 C CA . ASP B 1 360 ? -1.151 -27.922 -1.792 1 92.5 360 ASP B CA 1
ATOM 6348 C C . ASP B 1 360 ? -1.982 -29.188 -1.616 1 92.5 360 ASP B C 1
ATOM 6350 O O . ASP B 1 360 ? -2.701 -29.609 -2.529 1 92.5 360 ASP B O 1
ATOM 6354 N N . ASP B 1 361 ? -1.901 -29.781 -0.453 1 92.31 361 ASP B N 1
ATOM 6355 C CA . ASP B 1 361 ? -2.635 -31.016 -0.203 1 92.31 361 ASP B CA 1
ATOM 6356 C C . ASP B 1 361 ? -4.141 -30.766 -0.21 1 92.31 361 ASP B C 1
ATOM 6358 O O . ASP B 1 361 ? -4.906 -31.594 -0.711 1 92.31 361 ASP B O 1
ATOM 6362 N N . ARG B 1 362 ? -4.496 -29.656 0.337 1 93.12 362 ARG B N 1
ATOM 6363 C CA . ARG B 1 362 ? -5.918 -29.328 0.367 1 93.12 362 ARG B CA 1
ATOM 6364 C C . ARG B 1 362 ? -6.453 -29.094 -1.04 1 93.12 362 ARG B C 1
ATOM 6366 O O . ARG B 1 362 ? -7.59 -29.469 -1.35 1 93.12 362 ARG B O 1
ATOM 6373 N N . LEU B 1 363 ? -5.672 -28.438 -1.851 1 95.5 363 LEU B N 1
ATOM 6374 C CA . LEU B 1 363 ? -6.031 -28.25 -3.254 1 95.5 363 LEU B CA 1
ATOM 6375 C C . LEU B 1 363 ? -6.188 -29.609 -3.949 1 95.5 363 LEU B C 1
ATOM 6377 O O . LEU B 1 363 ? -7.203 -29.859 -4.602 1 95.5 363 LEU B O 1
ATOM 6381 N N . ARG B 1 364 ? -5.254 -30.547 -3.799 1 95.56 364 ARG B N 1
ATOM 6382 C CA . ARG B 1 364 ? -5.32 -31.859 -4.43 1 95.56 364 ARG B CA 1
ATOM 6383 C C . ARG B 1 364 ? -6.516 -32.656 -3.914 1 95.56 364 ARG B C 1
ATOM 6385 O O . ARG B 1 364 ? -7.199 -33.312 -4.688 1 95.56 364 ARG B O 1
ATOM 6392 N N . ASN B 1 365 ? -6.742 -32.5 -2.605 1 94.81 365 ASN B N 1
ATOM 6393 C CA . ASN B 1 365 ? -7.93 -33.125 -2.055 1 94.81 365 ASN B CA 1
ATOM 6394 C C . ASN B 1 365 ? -9.203 -32.656 -2.752 1 94.81 365 ASN B C 1
ATOM 6396 O O . ASN B 1 365 ? -10.031 -33.469 -3.154 1 94.81 365 ASN B O 1
ATOM 6400 N N . THR B 1 366 ? -9.273 -31.406 -2.859 1 95.19 366 THR B N 1
ATOM 6401 C CA . THR B 1 366 ? -10.469 -30.812 -3.447 1 95.19 366 THR B CA 1
ATOM 6402 C C . THR B 1 366 ? -10.625 -31.234 -4.906 1 95.19 366 THR B C 1
ATOM 6404 O O . THR B 1 366 ? -11.742 -31.469 -5.375 1 95.19 366 THR B O 1
ATOM 6407 N N . LEU B 1 367 ? -9.57 -31.359 -5.652 1 95.5 367 LEU B N 1
ATOM 6408 C CA . LEU B 1 367 ? -9.602 -31.625 -7.082 1 95.5 367 LEU B CA 1
ATOM 6409 C C . LEU B 1 367 ? -9.867 -33.094 -7.344 1 95.5 367 LEU B C 1
ATOM 6411 O O . LEU B 1 367 ? -10.469 -33.469 -8.359 1 95.5 367 LEU B O 1
ATOM 6415 N N . PHE B 1 368 ? -9.477 -34.062 -6.445 1 95.94 368 PHE B N 1
ATOM 6416 C CA . PHE B 1 368 ? -9.453 -35.469 -6.836 1 95.94 368 PHE B CA 1
ATOM 6417 C C . PHE B 1 368 ? -10.406 -36.281 -5.969 1 95.94 368 PHE B C 1
ATOM 6419 O O . PHE B 1 368 ? -10.844 -37.344 -6.371 1 95.94 368 PHE B O 1
ATOM 6426 N N . GLU B 1 369 ? -10.711 -35.75 -4.84 1 93.94 369 GLU B N 1
ATOM 6427 C CA . GLU B 1 369 ? -11.648 -36.5 -4.008 1 93.94 369 GLU B CA 1
ATOM 6428 C C . GLU B 1 369 ? -13.07 -36.406 -4.547 1 93.94 369 GLU B C 1
ATOM 6430 O O . GLU B 1 369 ? -13.578 -35.312 -4.781 1 93.94 369 GLU B O 1
ATOM 6435 N N . PRO B 1 370 ? -13.742 -37.5 -4.828 1 88.94 370 PRO B N 1
ATOM 6436 C CA . PRO B 1 370 ? -15.062 -37.5 -5.457 1 88.94 370 PRO B CA 1
ATOM 6437 C C . PRO B 1 370 ? -16.094 -36.719 -4.668 1 88.94 370 PRO B C 1
ATOM 6439 O O . PRO B 1 370 ? -16.922 -36 -5.258 1 88.94 370 PRO B O 1
ATOM 6442 N N . ASP B 1 371 ? -16.203 -36.656 -3.385 1 88.44 371 ASP B N 1
ATOM 6443 C CA . ASP B 1 371 ? -17.234 -35.969 -2.602 1 88.44 371 ASP B CA 1
ATOM 6444 C C . ASP B 1 371 ? -16.672 -34.781 -1.865 1 88.44 371 ASP B C 1
ATOM 6446 O O . ASP B 1 371 ? -17.203 -34.375 -0.819 1 88.44 371 ASP B O 1
ATOM 6450 N N . ALA B 1 372 ? -15.656 -34.25 -2.598 1 91.12 372 ALA B N 1
ATOM 6451 C CA . ALA B 1 372 ? -15.062 -33.094 -1.935 1 91.12 372 ALA B CA 1
ATOM 6452 C C . ALA B 1 372 ? -16.031 -31.906 -1.92 1 91.12 372 ALA B C 1
ATOM 6454 O O . ALA B 1 372 ? -16.688 -31.625 -2.924 1 91.12 372 ALA B O 1
ATOM 6455 N N . LYS B 1 373 ? -16.203 -31.25 -0.738 1 92.56 373 LYS B N 1
ATOM 6456 C CA . LYS B 1 373 ? -16.984 -30.031 -0.595 1 92.56 373 LYS B CA 1
ATOM 6457 C C . LYS B 1 373 ? -16.109 -28.781 -0.691 1 92.56 373 LYS B C 1
ATOM 6459 O O . LYS B 1 373 ? -14.914 -28.828 -0.4 1 92.56 373 LYS B O 1
ATOM 6464 N N . ASP B 1 374 ? -16.672 -27.703 -1.187 1 95.56 374 ASP B N 1
ATOM 6465 C CA . ASP B 1 374 ? -15.945 -26.453 -1.333 1 95.56 374 ASP B CA 1
ATOM 6466 C C . ASP B 1 374 ? -16.812 -25.266 -0.899 1 95.56 374 ASP B C 1
ATOM 6468 O O . ASP B 1 374 ? -17.125 -24.391 -1.707 1 95.56 374 ASP B O 1
ATOM 6472 N N . PRO B 1 375 ? -17.062 -25.281 0.392 1 95.19 375 PRO B N 1
ATOM 6473 C CA . PRO B 1 375 ? -18.016 -24.266 0.87 1 95.19 375 PRO B CA 1
ATOM 6474 C C . PRO B 1 375 ? -17.5 -22.844 0.688 1 95.19 375 PRO B C 1
ATOM 6476 O O . PRO B 1 375 ? -18.297 -21.906 0.625 1 95.19 375 PRO B O 1
ATOM 6479 N N . LEU B 1 376 ? -16.25 -22.656 0.566 1 97.56 376 LEU B N 1
ATOM 6480 C CA . LEU B 1 376 ? -15.688 -21.312 0.459 1 97.56 376 LEU B CA 1
ATOM 6481 C C . LEU B 1 376 ? -15.398 -20.953 -0.997 1 97.56 376 LEU B C 1
ATOM 6483 O O . LEU B 1 376 ? -14.836 -19.891 -1.282 1 97.56 376 LEU B O 1
ATOM 6487 N N . GLY B 1 377 ? -15.734 -21.844 -1.93 1 97.5 377 GLY B N 1
ATOM 6488 C CA . GLY B 1 377 ? -15.484 -21.578 -3.336 1 97.5 377 GLY B CA 1
ATOM 6489 C C . GLY B 1 377 ? -14.008 -21.422 -3.658 1 97.5 377 GLY B C 1
ATOM 6490 O O . GLY B 1 377 ? -13.617 -20.516 -4.398 1 97.5 377 GLY B O 1
ATOM 6491 N N . GLN B 1 378 ? -13.203 -22.312 -3.074 1 98 378 GLN B N 1
ATOM 6492 C CA . GLN B 1 378 ? -11.75 -22.203 -3.219 1 98 378 GLN B CA 1
ATOM 6493 C C . GLN B 1 378 ? -11.289 -22.719 -4.574 1 98 378 GLN B C 1
ATOM 6495 O O . GLN B 1 378 ? -10.281 -22.281 -5.109 1 98 378 GLN B O 1
ATOM 6500 N N . ARG B 1 379 ? -11.984 -23.75 -5.152 1 97.75 379 ARG B N 1
ATOM 6501 C CA . ARG B 1 379 ? -11.633 -24.297 -6.461 1 97.75 379 ARG B CA 1
ATOM 6502 C C . ARG B 1 379 ? -11.766 -23.234 -7.547 1 97.75 379 ARG B C 1
ATOM 6504 O O . ARG B 1 379 ? -12.797 -22.562 -7.641 1 97.75 379 ARG B O 1
ATOM 6511 N N . ALA B 1 380 ? -10.711 -23.031 -8.305 1 98.25 380 ALA B N 1
ATOM 6512 C CA . ALA B 1 380 ? -10.664 -21.938 -9.281 1 98.25 380 ALA B CA 1
ATOM 6513 C C . ALA B 1 380 ? -10.75 -22.469 -10.703 1 98.25 380 ALA B C 1
ATOM 6515 O O . ALA B 1 380 ? -10.008 -23.391 -11.078 1 98.25 380 ALA B O 1
ATOM 6516 N N . GLY B 1 381 ? -11.602 -21.922 -11.492 1 98.31 381 GLY B N 1
ATOM 6517 C CA . GLY B 1 381 ? -11.734 -22.266 -12.906 1 98.31 381 GLY B CA 1
ATOM 6518 C C . GLY B 1 381 ? -11.016 -21.297 -13.82 1 98.31 381 GLY B C 1
ATOM 6519 O O . GLY B 1 381 ? -10.195 -20.5 -13.367 1 98.31 381 GLY B O 1
ATOM 6520 N N . ALA B 1 382 ? -11.328 -21.406 -15.094 1 98.56 382 ALA B N 1
ATOM 6521 C CA . ALA B 1 382 ? -10.648 -20.625 -16.125 1 98.56 382 ALA B CA 1
ATOM 6522 C C . ALA B 1 382 ? -10.961 -19.141 -15.969 1 98.56 382 ALA B C 1
ATOM 6524 O O . ALA B 1 382 ? -10.109 -18.281 -16.234 1 98.56 382 ALA B O 1
ATOM 6525 N N . ARG B 1 383 ? -12.148 -18.797 -15.523 1 98.06 383 ARG B N 1
ATOM 6526 C CA . ARG B 1 383 ? -12.484 -17.391 -15.367 1 98.06 383 ARG B CA 1
ATOM 6527 C C . ARG B 1 383 ? -11.641 -16.75 -14.273 1 98.06 383 ARG B C 1
ATOM 6529 O O . ARG B 1 383 ? -11.156 -15.625 -14.43 1 98.06 383 ARG B O 1
ATOM 6536 N N . ALA B 1 384 ? -11.555 -17.469 -13.133 1 98.5 384 ALA B N 1
ATOM 6537 C CA . ALA B 1 384 ? -10.703 -16.953 -12.062 1 98.5 384 ALA B CA 1
ATOM 6538 C C . ALA B 1 384 ? -9.273 -16.734 -12.555 1 98.5 384 ALA B C 1
ATOM 6540 O O . ALA B 1 384 ? -8.656 -15.719 -12.258 1 98.5 384 ALA B O 1
ATOM 6541 N N . GLY B 1 385 ? -8.758 -17.766 -13.281 1 98.81 385 GLY B N 1
ATOM 6542 C CA . GLY B 1 385 ? -7.441 -17.609 -13.875 1 98.81 385 GLY B CA 1
ATOM 6543 C C . GLY B 1 385 ? -7.332 -16.422 -14.805 1 98.81 385 GLY B C 1
ATOM 6544 O O . GLY B 1 385 ? -6.359 -15.664 -14.742 1 98.81 385 GLY B O 1
ATOM 6545 N N . ALA B 1 386 ? -8.344 -16.219 -15.609 1 98.81 386 ALA B N 1
ATOM 6546 C CA . ALA B 1 386 ? -8.367 -15.117 -16.562 1 98.81 386 ALA B CA 1
ATOM 6547 C C . ALA B 1 386 ? -8.336 -13.773 -15.836 1 98.81 386 ALA B C 1
ATOM 6549 O O . ALA B 1 386 ? -7.52 -12.906 -16.156 1 98.81 386 ALA B O 1
ATOM 6550 N N . MET B 1 387 ? -9.164 -13.594 -14.82 1 98.69 387 MET B N 1
ATOM 6551 C CA . MET B 1 387 ? -9.297 -12.32 -14.117 1 98.69 387 MET B CA 1
ATOM 6552 C C . MET B 1 387 ? -8 -11.945 -13.406 1 98.69 387 MET B C 1
ATOM 6554 O O . MET B 1 387 ? -7.613 -10.773 -13.398 1 98.69 387 MET B O 1
ATOM 6558 N N . SER B 1 388 ? -7.355 -12.93 -12.805 1 98.81 388 SER B N 1
ATOM 6559 C CA . SER B 1 388 ? -6.102 -12.672 -12.102 1 98.81 388 SER B CA 1
ATOM 6560 C C . SER B 1 388 ? -5.004 -12.242 -13.07 1 98.81 388 SER B C 1
ATOM 6562 O O . SER B 1 388 ? -4.25 -11.312 -12.789 1 98.81 388 SER B O 1
ATOM 6564 N N . VAL B 1 389 ? -4.941 -12.867 -14.25 1 98.88 389 VAL B N 1
ATOM 6565 C CA . VAL B 1 389 ? -3.936 -12.539 -15.258 1 98.88 389 VAL B CA 1
ATOM 6566 C C . VAL B 1 389 ? -4.234 -11.172 -15.867 1 98.88 389 VAL B C 1
ATOM 6568 O O . VAL B 1 389 ? -3.326 -10.367 -16.078 1 98.88 389 VAL B O 1
ATOM 6571 N N . LEU B 1 390 ? -5.543 -10.914 -16.141 1 98.88 390 LEU B N 1
ATOM 6572 C CA . LEU B 1 390 ? -5.934 -9.625 -16.719 1 98.88 390 LEU B CA 1
ATOM 6573 C C . LEU B 1 390 ? -5.539 -8.477 -15.789 1 98.88 390 LEU B C 1
ATOM 6575 O O . LEU B 1 390 ? -5.129 -7.414 -16.25 1 98.88 390 LEU B O 1
ATOM 6579 N N . CYS B 1 391 ? -5.672 -8.656 -14.531 1 98.88 391 CYS B N 1
ATOM 6580 C CA . CYS B 1 391 ? -5.254 -7.637 -13.57 1 98.88 391 CYS B CA 1
ATOM 6581 C C . CYS B 1 391 ? -3.762 -7.348 -13.695 1 98.88 391 CYS B C 1
ATOM 6583 O O . CYS B 1 391 ? -3.352 -6.188 -13.711 1 98.88 391 CYS B O 1
ATOM 6585 N N . GLY B 1 392 ? -2.951 -8.43 -13.781 1 98.88 392 GLY B N 1
ATOM 6586 C CA . GLY B 1 392 ? -1.517 -8.273 -13.961 1 98.88 392 GLY B CA 1
ATOM 6587 C C . GLY B 1 392 ? -1.147 -7.59 -15.266 1 98.88 392 GLY B C 1
ATOM 6588 O O . GLY B 1 392 ? -0.255 -6.742 -15.297 1 98.88 392 GLY B O 1
ATOM 6589 N N . ILE B 1 393 ? -1.846 -8 -16.344 1 98.94 393 ILE B N 1
ATOM 6590 C CA . ILE B 1 393 ? -1.625 -7.383 -17.641 1 98.94 393 ILE B CA 1
ATOM 6591 C C . ILE B 1 393 ? -1.956 -5.895 -17.578 1 98.94 393 ILE B C 1
ATOM 6593 O O . ILE B 1 393 ? -1.205 -5.062 -18.094 1 98.94 393 ILE B O 1
ATOM 6597 N N . ALA B 1 394 ? -3.055 -5.562 -16.906 1 98.94 394 ALA B N 1
ATOM 6598 C CA . ALA B 1 394 ? -3.453 -4.168 -16.75 1 98.94 394 ALA B CA 1
ATOM 6599 C C . ALA B 1 394 ? -2.395 -3.379 -15.984 1 98.94 394 ALA B C 1
ATOM 6601 O O . ALA B 1 394 ? -2.062 -2.252 -16.359 1 98.94 394 ALA B O 1
ATOM 6602 N N . ALA B 1 395 ? -1.871 -3.936 -14.977 1 98.88 395 ALA B N 1
ATOM 6603 C CA . ALA B 1 395 ? -0.848 -3.271 -14.172 1 98.88 395 ALA B CA 1
ATOM 6604 C C . ALA B 1 395 ? 0.404 -2.994 -15 1 98.88 395 ALA B C 1
ATOM 6606 O O . ALA B 1 395 ? 0.94 -1.884 -14.977 1 98.88 395 ALA B O 1
ATOM 6607 N N . LEU B 1 396 ? 0.867 -4.027 -15.727 1 98.81 396 LEU B N 1
ATOM 6608 C CA . LEU B 1 396 ? 2.059 -3.842 -16.547 1 98.81 396 LEU B CA 1
ATOM 6609 C C . LEU B 1 396 ? 1.822 -2.785 -17.625 1 98.81 396 LEU B C 1
ATOM 6611 O O . LEU B 1 396 ? 2.668 -1.915 -17.844 1 98.81 396 LEU B O 1
ATOM 6615 N N . GLN B 1 397 ? 0.683 -2.904 -18.281 1 98.62 397 GLN B N 1
ATOM 6616 C CA . GLN B 1 397 ? 0.356 -1.933 -19.328 1 98.62 397 GLN B CA 1
ATOM 6617 C C . GLN B 1 397 ? 0.288 -0.52 -18.75 1 98.62 397 GLN B C 1
ATOM 6619 O O . GLN B 1 397 ? 0.774 0.43 -19.359 1 98.62 397 GLN B O 1
ATOM 6624 N N . SER B 1 398 ? -0.319 -0.381 -17.609 1 98.69 398 SER B N 1
ATOM 6625 C CA . SER B 1 398 ? -0.387 0.922 -16.953 1 98.69 398 SER B CA 1
ATOM 6626 C C . SER B 1 398 ? 1.007 1.479 -16.688 1 98.69 398 SER B C 1
ATOM 6628 O O . SER B 1 398 ? 1.273 2.654 -16.953 1 98.69 398 SER B O 1
ATOM 6630 N N . SER B 1 399 ? 1.9 0.675 -16.188 1 98.12 399 SER B N 1
ATOM 6631 C CA . SER B 1 399 ? 3.252 1.107 -15.852 1 98.12 399 SER B CA 1
ATOM 6632 C C . SER B 1 399 ? 4.02 1.546 -17.094 1 98.12 399 SER B C 1
ATOM 6634 O O . SER B 1 399 ? 4.887 2.418 -17.016 1 98.12 399 SER B O 1
ATOM 6636 N N . ARG B 1 400 ? 3.691 0.986 -18.219 1 97.62 400 ARG B N 1
ATOM 6637 C CA . ARG B 1 400 ? 4.406 1.285 -19.453 1 97.62 400 ARG B CA 1
ATOM 6638 C C . ARG B 1 400 ? 3.811 2.506 -20.141 1 97.62 400 ARG B C 1
ATOM 6640 O O . ARG B 1 400 ? 4.539 3.312 -20.734 1 97.62 400 ARG B O 1
ATOM 6647 N N . THR B 1 401 ? 2.486 2.672 -20.031 1 97 401 THR B N 1
ATOM 6648 C CA . THR B 1 401 ? 1.814 3.689 -20.828 1 97 401 THR B CA 1
ATOM 6649 C C . THR B 1 401 ? 1.576 4.953 -20.016 1 97 401 THR B C 1
ATOM 6651 O O . THR B 1 401 ? 1.308 6.02 -20.562 1 97 401 THR B O 1
ATOM 6654 N N . GLY B 1 402 ? 1.586 4.789 -18.703 1 94.88 402 GLY B N 1
ATOM 6655 C CA . GLY B 1 402 ? 1.26 5.918 -17.859 1 94.88 402 GLY B CA 1
ATOM 6656 C C . GLY B 1 402 ? -0.226 6.223 -17.812 1 94.88 402 GLY B C 1
ATOM 6657 O O . GLY B 1 402 ? -0.623 7.367 -17.594 1 94.88 402 GLY B O 1
ATOM 6658 N N . LYS B 1 403 ? -1.017 5.223 -18.094 1 96.12 403 LYS B N 1
ATOM 6659 C CA . LYS B 1 403 ? -2.467 5.387 -18.078 1 96.12 403 LYS B CA 1
ATOM 6660 C C . LYS B 1 403 ? -3.123 4.379 -17.125 1 96.12 403 LYS B C 1
ATOM 6662 O O . LYS B 1 403 ? -2.574 3.305 -16.891 1 96.12 403 LYS B O 1
ATOM 6667 N N . ILE B 1 404 ? -4.199 4.816 -16.609 1 97.31 404 ILE B N 1
ATOM 6668 C CA . ILE B 1 404 ? -5.031 3.855 -15.891 1 97.31 404 ILE B CA 1
ATOM 6669 C C . ILE B 1 404 ? -5.668 2.887 -16.891 1 97.31 404 ILE B C 1
ATOM 6671 O O . ILE B 1 404 ? -6.152 3.303 -17.938 1 97.31 404 ILE B O 1
ATOM 6675 N N . VAL B 1 405 ? -5.68 1.589 -16.609 1 98.56 405 VAL B N 1
ATOM 6676 C CA . VAL B 1 405 ? -6.172 0.573 -17.531 1 98.56 405 VAL B CA 1
ATOM 6677 C C . VAL B 1 405 ? -7.414 -0.095 -16.938 1 98.56 405 VAL B C 1
ATOM 6679 O O . VAL B 1 405 ? -7.395 -0.573 -15.805 1 98.56 405 VAL B O 1
ATOM 6682 N N . ARG B 1 406 ? -8.477 -0.115 -17.688 1 98.25 406 ARG B N 1
ATOM 6683 C CA . ARG B 1 406 ? -9.695 -0.825 -17.312 1 98.25 406 ARG B CA 1
ATOM 6684 C C . ARG B 1 406 ? -9.695 -2.248 -17.859 1 98.25 406 ARG B C 1
ATOM 6686 O O . ARG B 1 406 ? -9.375 -2.469 -19.031 1 98.25 406 ARG B O 1
ATOM 6693 N N . LEU B 1 407 ? -10.031 -3.209 -17.047 1 98.62 407 LEU B N 1
ATOM 6694 C CA . LEU B 1 407 ? -10.008 -4.602 -17.469 1 98.62 407 LEU B CA 1
ATOM 6695 C C . LEU B 1 407 ? -11.031 -4.844 -18.578 1 98.62 407 LEU B C 1
ATOM 6697 O O . LEU B 1 407 ? -10.781 -5.629 -19.5 1 98.62 407 LEU B O 1
ATOM 6701 N N . ALA B 1 408 ? -12.141 -4.168 -18.531 1 97.88 408 ALA B N 1
ATOM 6702 C CA . ALA B 1 408 ? -13.18 -4.312 -19.547 1 97.88 408 ALA B CA 1
ATOM 6703 C C . ALA B 1 408 ? -12.656 -3.879 -20.922 1 97.88 408 ALA B C 1
ATOM 6705 O O . ALA B 1 408 ? -13.164 -4.324 -21.953 1 97.88 408 ALA B O 1
ATOM 6706 N N . ASP B 1 409 ? -11.664 -2.979 -20.938 1 97.75 409 ASP B N 1
ATOM 6707 C CA . ASP B 1 409 ? -11.07 -2.561 -22.203 1 97.75 409 ASP B CA 1
ATOM 6708 C C . ASP B 1 409 ? -10.18 -3.658 -22.781 1 97.75 409 ASP B C 1
ATOM 6710 O O . ASP B 1 409 ? -9.961 -3.717 -23.984 1 97.75 409 ASP B O 1
ATOM 6714 N N . LEU B 1 410 ? -9.656 -4.488 -21.938 1 98.19 410 LEU B N 1
ATOM 6715 C CA . LEU B 1 410 ? -8.805 -5.586 -22.375 1 98.19 410 LEU B CA 1
ATOM 6716 C C . LEU B 1 410 ? -9.641 -6.746 -22.906 1 98.19 410 LEU B C 1
ATOM 6718 O O . LEU B 1 410 ? -9.312 -7.332 -23.938 1 98.19 410 LEU B O 1
ATOM 6722 N N . MET B 1 411 ? -10.656 -7.055 -22.125 1 97.81 411 MET B N 1
ATOM 6723 C CA . MET B 1 411 ? -11.523 -8.164 -22.516 1 97.81 411 MET B CA 1
ATOM 6724 C C . MET B 1 411 ? -12.984 -7.852 -22.188 1 97.81 411 MET B C 1
ATOM 6726 O O . MET B 1 411 ? -13.531 -8.352 -21.219 1 97.81 411 MET B O 1
ATOM 6730 N N . PRO B 1 412 ? -13.672 -7.148 -23.047 1 96.38 412 PRO B N 1
ATOM 6731 C CA . PRO B 1 412 ? -15.039 -6.699 -22.781 1 96.38 412 PRO B CA 1
ATOM 6732 C C . PRO B 1 412 ? -16.016 -7.859 -22.594 1 96.38 412 PRO B C 1
ATOM 6734 O O . PRO B 1 412 ? -16.984 -7.738 -21.828 1 96.38 412 PRO B O 1
ATOM 6737 N N . GLU B 1 413 ? -15.789 -8.969 -23.172 1 93.38 413 GLU B N 1
ATOM 6738 C CA . GLU B 1 413 ? -16.719 -10.094 -23.172 1 93.38 413 GLU B CA 1
ATOM 6739 C C . GLU B 1 413 ? -16.844 -10.703 -21.781 1 93.38 413 GLU B C 1
ATOM 6741 O O . GLU B 1 413 ? -17.781 -11.461 -21.516 1 93.38 413 GLU B O 1
ATOM 6746 N N . LEU B 1 414 ? -15.898 -10.367 -20.891 1 95.19 414 LEU B N 1
ATOM 6747 C CA . LEU B 1 414 ? -15.961 -10.906 -19.547 1 95.19 414 LEU B CA 1
ATOM 6748 C C . LEU B 1 414 ? -16.812 -10.016 -18.641 1 95.19 414 LEU B C 1
ATOM 6750 O O . LEU B 1 414 ? -17.125 -10.383 -17.516 1 95.19 414 LEU B O 1
ATOM 6754 N N . PHE B 1 415 ? -17.203 -8.812 -19.062 1 91.81 415 PHE B N 1
ATOM 6755 C CA . PHE B 1 415 ? -17.891 -7.84 -18.219 1 91.81 415 PHE B CA 1
ATOM 6756 C C . PHE B 1 415 ? -19.281 -7.527 -18.75 1 91.81 415 PHE B C 1
ATOM 6758 O O . PHE B 1 415 ? -19.938 -6.609 -18.266 1 91.81 415 PHE B O 1
ATOM 6765 N N . THR B 1 416 ? -19.781 -8.031 -19.812 1 77.31 416 THR B N 1
ATOM 6766 C CA . THR B 1 416 ? -21.109 -7.828 -20.344 1 77.31 416 THR B CA 1
ATOM 6767 C C . THR B 1 416 ? -22.156 -8.547 -19.484 1 77.31 416 THR B C 1
ATOM 6769 O O . THR B 1 416 ? -21.844 -9.547 -18.844 1 77.31 416 THR B O 1
ATOM 6772 N N . ASP B 1 417 ? -23.312 -7.852 -18.938 1 61.62 417 ASP B N 1
ATOM 6773 C CA . ASP B 1 417 ? -24.422 -8.109 -18.031 1 61.62 417 ASP B CA 1
ATOM 6774 C C . ASP B 1 417 ? -24.656 -9.609 -17.859 1 61.62 417 ASP B C 1
ATOM 6776 O O . ASP B 1 417 ? -25.016 -10.07 -16.781 1 61.62 417 ASP B O 1
ATOM 6780 N N . GLY B 1 418 ? -24.859 -10.492 -18.828 1 48.59 418 GLY B N 1
ATOM 6781 C CA . GLY B 1 418 ? -25.219 -11.875 -18.547 1 48.59 418 GLY B CA 1
ATOM 6782 C C . GLY B 1 418 ? -24.109 -12.664 -17.875 1 48.59 418 GLY B C 1
ATOM 6783 O O . GLY B 1 418 ? -24.25 -13.867 -17.641 1 48.59 418 GLY B O 1
ATOM 6784 N N . ALA B 1 419 ? -23.031 -12.148 -17.766 1 47.25 419 ALA B N 1
ATOM 6785 C CA . ALA B 1 419 ? -21.906 -12.898 -17.203 1 47.25 419 ALA B CA 1
ATOM 6786 C C . ALA B 1 419 ? -21.953 -12.891 -15.672 1 47.25 419 ALA B C 1
ATOM 6788 O O . ALA B 1 419 ? -21.75 -11.844 -15.047 1 47.25 419 ALA B O 1
ATOM 6789 N N . GLN B 1 420 ? -22.875 -13.562 -14.914 1 44.34 420 GLN B N 1
ATOM 6790 C CA . GLN B 1 420 ? -23.188 -13.641 -13.492 1 44.34 420 GLN B CA 1
ATOM 6791 C C . GLN B 1 420 ? -21.922 -13.711 -12.648 1 44.34 420 GLN B C 1
ATOM 6793 O O . GLN B 1 420 ? -21 -14.461 -12.977 1 44.34 420 GLN B O 1
ATOM 6798 N N . PRO B 1 421 ? -21.656 -12.781 -11.82 1 44.75 421 PRO B N 1
ATOM 6799 C CA . PRO B 1 421 ? -20.625 -12.992 -10.812 1 44.75 421 PRO B CA 1
ATOM 6800 C C . PRO B 1 421 ? -20.719 -14.375 -10.156 1 44.75 421 PRO B C 1
ATOM 6802 O O . PRO B 1 421 ? -21.75 -15.023 -10.219 1 44.75 421 PRO B O 1
ATOM 6805 N N . MET B 1 422 ? -19.641 -14.828 -9.539 1 39.81 422 MET B N 1
ATOM 6806 C CA . MET B 1 422 ? -19.5 -16.172 -8.977 1 39.81 422 MET B CA 1
ATOM 6807 C C . MET B 1 422 ? -20.688 -16.5 -8.078 1 39.81 422 MET B C 1
ATOM 6809 O O . MET B 1 422 ? -21.078 -17.672 -7.961 1 39.81 422 MET B O 1
ATOM 6813 N N . ARG B 1 423 ? -21.328 -15.539 -7.379 1 38.22 423 ARG B N 1
ATOM 6814 C CA . ARG B 1 423 ? -22.406 -15.867 -6.438 1 38.22 423 ARG B CA 1
ATOM 6815 C C . ARG B 1 423 ? -23.656 -16.344 -7.172 1 38.22 423 ARG B C 1
ATOM 6817 O O . ARG B 1 423 ? -24.438 -17.125 -6.637 1 38.22 423 ARG B O 1
ATOM 6824 N N . GLU B 1 424 ? -23.938 -15.672 -8.289 1 37.22 424 GLU B N 1
ATOM 6825 C CA . GLU B 1 424 ? -25.281 -15.93 -8.805 1 37.22 424 GLU B CA 1
ATOM 6826 C C . GLU B 1 424 ? -25.375 -17.328 -9.422 1 37.22 424 GLU B C 1
ATOM 6828 O O . GLU B 1 424 ? -26.469 -17.859 -9.594 1 37.22 424 GLU B O 1
ATOM 6833 N N . ARG B 1 425 ? -24.359 -17.812 -9.914 1 35.59 425 ARG B N 1
ATOM 6834 C CA . ARG B 1 425 ? -24.438 -19.125 -10.539 1 35.59 425 ARG B CA 1
ATOM 6835 C C . ARG B 1 425 ? -24.609 -20.219 -9.5 1 35.59 425 ARG B C 1
ATOM 6837 O O . ARG B 1 425 ? -25.094 -21.312 -9.805 1 35.59 425 ARG B O 1
ATOM 6844 N N . LEU B 1 426 ? -24.047 -19.984 -8.336 1 32.56 426 LEU B N 1
ATOM 6845 C CA . LEU B 1 426 ? -24.156 -21.078 -7.375 1 32.56 426 LEU B CA 1
ATOM 6846 C C . LEU B 1 426 ? -25.562 -21.156 -6.801 1 32.56 426 LEU B C 1
ATOM 6848 O O . LEU B 1 426 ? -25.969 -22.188 -6.277 1 32.56 426 LEU B O 1
ATOM 6852 N N . LYS B 1 427 ? -26.312 -20.031 -6.629 1 36.62 427 LYS B N 1
ATOM 6853 C CA . LYS B 1 427 ? -27.672 -20.109 -6.098 1 36.62 427 LYS B CA 1
ATOM 6854 C C . LYS B 1 427 ? -28.594 -20.859 -7.055 1 36.62 427 LYS B C 1
ATOM 6856 O O . LYS B 1 427 ? -29.641 -21.359 -6.648 1 36.62 427 LYS B O 1
ATOM 6861 N N . GLU B 1 428 ? -28.281 -20.688 -8.305 1 34.41 428 GLU B N 1
ATOM 6862 C CA . GLU B 1 428 ? -29.219 -21.375 -9.203 1 34.41 428 GLU B CA 1
ATOM 6863 C C . GLU B 1 428 ? -29.016 -22.875 -9.164 1 34.41 428 GLU B C 1
ATOM 6865 O O . GLU B 1 428 ? -29.969 -23.641 -9.398 1 34.41 428 GLU B O 1
ATOM 6870 N N . THR B 1 429 ? -27.797 -23.234 -8.859 1 32.66 429 THR B N 1
ATOM 6871 C CA . THR B 1 429 ? -27.656 -24.688 -8.844 1 32.66 429 THR B CA 1
ATOM 6872 C C . THR B 1 429 ? -28.203 -25.281 -7.551 1 32.66 429 THR B C 1
ATOM 6874 O O . THR B 1 429 ? -28.406 -26.484 -7.445 1 32.66 429 THR B O 1
ATOM 6877 N N . CYS B 1 430 ? -28.297 -24.406 -6.453 1 33.03 430 CYS B N 1
ATOM 6878 C CA . CYS B 1 430 ? -28.844 -24.969 -5.227 1 33.03 430 CYS B CA 1
ATOM 6879 C C . CYS B 1 430 ? -30.375 -25 -5.27 1 33.03 430 CYS B C 1
ATOM 6881 O O . CYS B 1 430 ? -31.016 -25.688 -4.477 1 33.03 430 CYS B O 1
ATOM 6883 N N . SER B 1 431 ? -31 -23.906 -5.82 1 32.5 431 SER B N 1
ATOM 6884 C CA . SER B 1 431 ? -32.469 -23.953 -5.754 1 32.5 431 SER B CA 1
ATOM 6885 C C . SER B 1 431 ? -33.031 -25.078 -6.629 1 32.5 431 SER B C 1
ATOM 6887 O O . SER B 1 431 ? -34.219 -25.297 -6.648 1 32.5 431 SER B O 1
ATOM 6889 N N . ARG B 1 432 ? -32.219 -25.344 -7.641 1 35.06 432 ARG B N 1
ATOM 6890 C CA . ARG B 1 432 ? -32.844 -26.375 -8.469 1 35.06 432 ARG B CA 1
ATOM 6891 C C . ARG B 1 432 ? -32.594 -27.766 -7.898 1 35.06 432 ARG B C 1
ATOM 6893 O O . ARG B 1 432 ? -33 -28.766 -8.5 1 35.06 432 ARG B O 1
ATOM 6900 N N . ARG B 1 433 ? -31.719 -27.719 -6.695 1 25.92 433 ARG B N 1
ATOM 6901 C CA . ARG B 1 433 ? -31.75 -29.062 -6.109 1 25.92 433 ARG B CA 1
ATOM 6902 C C . ARG B 1 433 ? -32.656 -29.109 -4.887 1 25.92 433 ARG B C 1
ATOM 6904 O O . ARG B 1 433 ? -32.625 -28.219 -4.043 1 25.92 433 ARG B O 1
#

Radius of gyration: 30.33 Å; Cα contacts (8 Å, |Δi|>4): 1963; chains: 2; bounding box: 67×101×59 Å

pLDDT: mean 94.22, std 12.61, range [25.92, 98.94]

InterPro domains:
  IPR000683 Gfo/Idh/MocA-like oxidoreductase, N-terminal [PF01408] (7-128)
  IPR004104 Gfo/Idh/MocA-like oxidoreductase, C-terminal [PF02894] (141-406)
  IPR036291 NAD(P)-binding domain superfamily [SSF51735] (2-161)
  IPR050463 Gfo/Idh/MocA family oxidoreductases and glycosidases [PTHR43818] (3-330)

Solvent-accessible surface area (backbone atoms only — not comparable to full-atom values): 43784 Å² total; per-residue (Å²): 127,84,80,81,43,47,36,26,30,40,32,23,45,48,71,59,21,27,39,63,68,30,28,51,37,51,71,73,38,50,82,45,42,39,73,63,30,35,26,26,83,47,63,61,22,37,52,50,27,34,59,70,36,69,56,83,47,50,77,30,70,39,64,68,61,45,45,72,72,63,59,41,54,29,38,38,41,39,56,63,35,57,52,35,32,64,53,51,33,53,39,29,73,70,67,10,27,33,42,31,41,68,31,50,37,52,48,69,68,40,40,49,49,36,54,50,38,33,64,74,57,69,39,52,49,34,33,60,58,36,61,50,44,11,58,62,46,43,51,52,42,50,41,56,74,70,42,68,23,47,59,62,47,33,34,46,39,38,40,35,27,20,52,65,64,26,41,54,42,39,20,37,68,51,22,29,36,84,35,22,48,16,51,47,21,42,60,33,18,60,54,44,35,47,50,31,61,66,63,72,44,52,74,38,38,21,34,28,51,55,41,66,73,60,47,14,74,60,35,94,60,77,44,83,24,36,91,74,24,93,50,48,91,74,42,92,79,58,47,68,54,75,76,36,67,68,54,25,60,51,29,52,71,33,18,78,77,72,70,51,51,76,40,26,34,44,23,40,70,79,49,66,38,53,46,40,38,31,36,36,36,35,30,72,78,63,28,40,31,32,29,37,43,40,32,54,33,53,36,23,34,35,39,40,33,42,37,17,77,27,10,33,42,36,36,66,46,81,73,42,61,90,61,94,70,72,77,46,42,50,38,38,40,33,31,35,81,38,85,88,49,72,46,60,46,81,43,77,38,71,61,38,79,60,61,65,49,24,0,46,60,48,41,52,43,52,74,60,42,90,83,51,79,58,92,79,63,51,80,37,35,56,65,53,32,42,53,12,30,45,52,14,47,27,27,52,50,7,36,74,68,61,37,56,27,47,44,51,76,74,44,45,85,73,66,47,84,87,58,63,57,80,68,60,58,54,54,55,60,50,72,74,95,127,85,78,81,43,48,36,25,29,39,32,23,45,47,71,60,22,27,38,64,69,30,29,52,37,50,70,74,37,49,82,46,40,38,72,62,31,35,27,26,84,47,62,61,22,36,51,50,26,35,59,69,38,69,57,83,46,51,78,29,70,40,65,66,62,44,46,71,73,62,58,41,54,28,37,37,40,38,55,63,35,58,50,34,33,64,54,52,34,54,39,28,73,70,68,11,27,34,39,31,40,67,31,52,37,53,48,69,68,42,41,49,49,36,56,50,37,34,66,74,60,70,40,52,48,34,33,58,58,34,63,49,44,11,57,62,46,43,51,53,41,50,42,55,74,69,42,67,22,47,60,62,47,32,33,45,42,38,40,35,27,19,53,65,65,25,41,53,42,39,18,36,69,48,21,29,35,85,35,22,47,16,50,47,21,42,59,34,18,61,53,44,34,47,49,32,61,67,64,72,44,52,73,37,37,21,35,28,52,56,41,64,74,60,48,14,73,60,37,94,62,76,44,82,24,34,90,75,25,92,52,48,92,74,43,92,78,60,50,68,52,75,78,35,66,68,56,26,59,50,30,52,72,35,19,78,76,72,71,52,52,76,39,26,33,46,23,39,71,79,48,66,40,52,47,38,38,32,34,37,37,34,30,71,78,63,28,38,31,30,28,37,43,40,33,54,33,51,36,23,35,35,39,40,34,43,37,16,77,26,9,31,42,36,34,66,46,80,72,43,62,90,62,94,72,72,79,45,42,52,38,39,42,32,31,36,81,38,85,88,48,71,46,61,43,81,43,77,36,72,61,36,78,61,60,65,49,24,0,45,61,48,42,50,42,51,74,60,40,90,84,52,79,60,93,80,63,51,80,36,35,55,63,53,32,43,54,12,29,46,53,14,50,26,28,52,50,6,35,73,69,60,38,56,28,47,44,51,78,74,45,45,84,73,65,48,84,85,57,64,58,80,68,58,58,54,53,55,60,50,70,74,96

Organism: Rhizobium meliloti (strain 1021) (NCBI:txid266834)

Secondary structure (DSSP, 8-state):
-----EEEEEE--SHHHHIIIIIHHHHH-TTTEEEEEEE-S-HHHHHHHHHHHT--PPEES-HHHHHHHH--SEEEE-S-GGGHHHHHHHHHHTT-EEEEPSSS-SSHHHHHHHHHHHHHH---EEE--GGGGSHHHHHHHHHHHTTTT-SEEEEEEEEEEEHHHHHHHHHSGGGSHHHH--TTTTTHHHHHHHHHHHHTS-EEEEEEEEE--SSGGGSS---SBGGG-TTTTT-TT---GGG-HHHHHHHTTTHHHH---TTB-TT-TT--S-SEEEEEEEETTS-EEEEEEEEEESSEEEEEEEEETTEEEEEEEEEE-SS---SEEEEEEEESS-TTS-SEEEEEEE--SSTTTTHHHHHHHHHH-TT---TT---EEHHHHHHHHHHHHHHHHHHHHTS-EEHHHH-GGGTSTTS--HHHHHHHHHH--/-----EEEEEE--SHHHHIIIIIHHHHH-TTTEEEEEEE-S-HHHHHHHHHHHT--PPEES-HHHHHHHH--SEEEE-S-GGGHHHHHHHHHHTT-EEEEPSSS-SSHHHHHHHHHHHHHH---EEE--GGGGSHHHHHHHHHHHTTTT-SEEEEEEEEEEEHHHHHHHHHSGGGSHHHH--TTTTTTHHHHHHHHHHHTS-EEEEEEEEE--SSGGGSS---SBGGG-TTTTT-TT---GGG-HHHHHHHTTTHHHH---TTB-TT-TT--S-SEEEEEEEETTS-EEEEEEEEEESSEEEEEEEEETTEEEEEEEEEE-SS---SEEEEEEEESS-TTS-SEEEEEEE--SSTTTTHHHHHHHHHH-TT---TT---EEHHHHHHHHHHHHHHHHHHHHTS-EEHHHH-GGGTSTTS--HHHHHHHHHH--

Sequence (866 aa):
MMDNKRRFALVGTGNRGTTMWGRDLLAGWRGLVDLVAIADTNALRAERARTMIATNAPVYGNVDAMLAETRPDLVIVCTPDDTHDDIVVRALESGADVITEKPMSTTVEKIRRILDAEKRTGRRVDVSFNYRFAPTAARIKELLNAGEIGRVTSVDFHWYLDTRHGADYFRRWHAYAEHSGSLFVHKATHHFDLLNWYLDSDPEAVSAFADLQMYGRRGPFRGPRCKLCPHKSECDFYLDLEADPFLDSLYEEPSEIDSYFRDGCVFREDIDIPDTMVANIRYRNDVHVSYSLNTFQPIEGHHIAFNGTKGRIELRQYEDQPWETPPEDEILLVRNFPKGKPAMERITVPHFPGGHYGGDDRLRNTLFEPDAKDPLGQRAGARAGAMSVLCGIAALQSSRTGKIVRLADLMPELFTDGAQPMRERLKETCSRRMMDNKRRFALVGTGNRGTTMWGRDLLAGWRGLVDLVAIADTNALRAERARTMIATNAPVYGNVDAMLAETRPDLVIVCTPDDTHDDIVVRALESGADVITEKPMSTTVEKIRRILDAEKRTGRRVDVSFNYRFAPTAARIKELLNAGEIGRVTSVDFHWYLDTRHGADYFRRWHAYAEHSGSLFVHKATHHFDLLNWYLDSDPEAVSAFADLQMYGRRGPFRGPRCKLCPHKSECDFYLDLEADPFLDSLYEEPSEIDSYFRDGCVFREDIDIPDTMVANIRYRNDVHVSYSLNTFQPIEGHHIAFNGTKGRIELRQYEDQPWETPPEDEILLVRNFPKGKPAMERITVPHFPGGHYGGDDRLRNTLFEPDAKDPLGQRAGARAGAMSVLCGIAALQSSRTGKIVRLADLMPELFTDGAQPMRERLKETCSRR